Protein AF-0000000087749457 (afdb_homodimer)

InterPro domains:
  IPR001096 Peptidase C13, legumain [PF01650] (19-284)
  IPR001096 Peptidase C13, legumain [PIRSF019663] (16-430)
  IPR001096 Peptidase C13, legumain [PR00776] (20-44)
  IPR001096 Peptidase C13, legumain [PR00776] (45-74)
  IPR001096 Peptidase C13, legumain [PR00776] (121-140)
  IPR001096 Peptidase C13, legumain [PR00776] (169-185)
  IPR001096 Peptidase C13, legumain [PTHR12000] (17-427)
  IPR046427 Legumain prodomain superfamily [G3DSA:1.10.132.130] (312-429)
  IPR048501 Legumain, prodomain [PF20985] (339-425)
  IPR048501 Legumain, prodomain [cd21115] (314-425)

Radius of gyration: 34.26 Å; Cα contacts (8 Å, |Δi|>4): 1815; chains: 2; bounding box: 76×135×103 Å

Sequence (874 aa):
MVRTFVLPLLLAAVAAAEHWAVIVVGSTGYWNYRHQADACHAYQVVRSHGIPESNIVLMMYDDVANSSSNPFPGQLFNKPTMHSSDAVDVYQNCHVDYRGDDVTPKKFLQVLLGDTAAGGKVLKSKSTDRVFVNFVDHGATGMVVFPSHNLYAKDLVETLKTMHERQLYKELVFYMEACESGSMFKDLLPENINAFVTTAANEKESSWGTYCPPVSDHIGTKLLGTCLGDLYSVNWMEDSDKSDLSKETLQEQYNRVKKLTDKSHVLEFGSPSMHDDPVGDFQSNTDHDGPTFSSADKSNNEPSKVDSSVNSRDIELITKFYQYLRSDSKDRTPLAHALMETIQQREMSDHVFRDIVRLTKSSSPTLTASDDPLNDSCLRHVNEIVEQHCGRYSDFGLQYVSHIVSLCNQGYDASIISAHAITACHRHSTKARVFAPMVRTFVLPLLLAAVAAAEHWAVIVVGSTGYWNYRHQADACHAYQVVRSHGIPESNIVLMMYDDVANSSSNPFPGQLFNKPTMHSSDAVDVYQNCHVDYRGDDVTPKKFLQVLLGDTAAGGKVLKSKSTDRVFVNFVDHGATGMVVFPSHNLYAKDLVETLKTMHERQLYKELVFYMEACESGSMFKDLLPENINAFVTTAANEKESSWGTYCPPVSDHIGTKLLGTCLGDLYSVNWMEDSDKSDLSKETLQEQYNRVKKLTDKSHVLEFGSPSMHDDPVGDFQSNTDHDGPTFSSADKSNNEPSKVDSSVNSRDIELITKFYQYLRSDSKDRTPLAHALMETIQQREMSDHVFRDIVRLTKSSSPTLTASDDPLNDSCLRHVNEIVEQHCGRYSDFGLQYVSHIVSLCNQGYDASIISAHAITACHRHSTKARVFAP

Secondary structure (DSSP, 8-state):
------------------EEEEEEE---SGGGHHHHHHHHHHHHHHHHTT--GGGEEEEE---STT-TT-SSTT--BSS-BSSGGG--BTTTT---SEEGGG--HHHHHHHHTT-GGGSS------TT-EEEEEEES-EETTEEE-SS-EEEHHHHHHHHHHHHHTT--SEEEEEEESTTGGGGTTTTS-SSSSEEEEESS-TTS--EEES-TTTS-EETTEE-SS--EEHHHHHHHHHHHHS-TTT-BHHHHHHHHHHH-TTS--EEEE-GGGTTSBTHHHHSS----S----------------S-EEEGGGHHHHHHHHHHHTS-GGGHHHHHHHHHHHHHHHHHHHHHHHHHHHHHTTS---SPPPS-SS-HHHHHHHHHHHHHHH-SPPTTGGGGHHHHHHHHHHT--HHHHHHHHHHHHHHHHHHHHTT--/------------------EEEEEEE---SGGGHHHHHHHHHHHHHHHHTT--GGGEEEEE---STT-TT-SSTT--BSS-BSSGGG--BTTTT---SEEGGG--HHHHHHHHTT-GGGSS------TT-EEEEEEES-EETTEEE-SS-EEEHHHHHHHHHHHHHTT--SEEEEEEESTTGGGGTTTTS-SSSSEEEEESS-TTS--EEES-TTTS-EETTEE-SS--EEHHHHHHHHHHHHS-TTT-BHHHHHHHHHHH-TTS--EEEE-GGGTTSBTHHHHSS----S----------------S-EEEGGGHHHHHHHHHHHTS-GGGHHHHHHHHHHHHHHHHHHHHHHHHHHHHHTTS--SSPPPS-TT-HHHHHHHHHHHHHHH-SPPTTGGGGHHHHHHHHHHT--HHHHHHHHHHHHHHHHHHHHTT--

Structure (mmCIF, N/CA/C/O backbone):
data_AF-0000000087749457-model_v1
#
loop_
_entity.id
_entity.type
_entity.pdbx_description
1 polymer legumain
#
loop_
_atom_site.group_PDB
_atom_site.id
_atom_site.type_symbol
_atom_site.label_atom_id
_atom_site.label_alt_id
_atom_site.label_comp_id
_atom_site.label_asym_id
_atom_site.label_entity_id
_atom_site.label_seq_id
_atom_site.pdbx_PDB_ins_code
_atom_site.Cartn_x
_atom_site.Cartn_y
_atom_site.Cartn_z
_atom_site.occupancy
_atom_site.B_iso_or_equiv
_atom_site.auth_seq_id
_atom_site.auth_comp_id
_atom_site.auth_asym_id
_atom_site.auth_atom_id
_atom_site.pdbx_PDB_model_num
ATOM 1 N N . MET A 1 1 ? 42.625 -81.5 -21.531 1 34 1 MET A N 1
ATOM 2 C CA . ME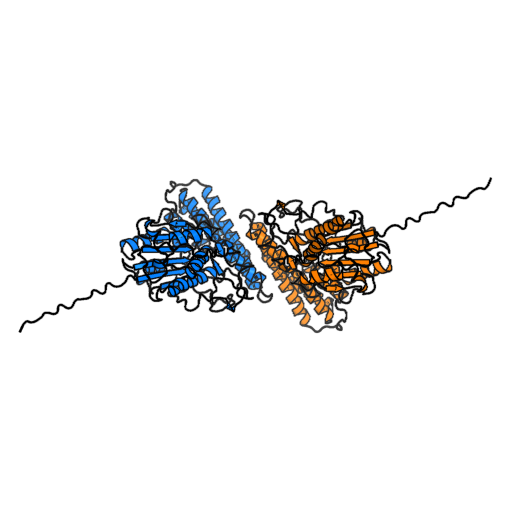T A 1 1 ? 42.562 -80.062 -21.656 1 34 1 MET A CA 1
ATOM 3 C C . MET A 1 1 ? 41.125 -79.562 -21.453 1 34 1 MET A C 1
ATOM 5 O O . MET A 1 1 ? 40.25 -79.812 -22.281 1 34 1 MET A O 1
ATOM 9 N N . VAL A 1 2 ? 40.688 -79.5 -20.141 1 47.38 2 VAL A N 1
ATOM 10 C CA . VAL A 1 2 ? 39.344 -79.125 -19.672 1 47.38 2 VAL A CA 1
ATOM 11 C C . VAL A 1 2 ? 39.094 -77.688 -19.953 1 47.38 2 VAL A C 1
ATOM 13 O O . VAL A 1 2 ? 39.812 -76.812 -19.469 1 47.38 2 VAL A O 1
ATOM 16 N N . ARG A 1 3 ? 38.469 -77.375 -21.141 1 48.28 3 ARG A N 1
ATOM 17 C CA . ARG A 1 3 ? 38.031 -76 -21.516 1 48.28 3 ARG A CA 1
ATOM 18 C C . ARG A 1 3 ? 37.094 -75.438 -20.484 1 48.28 3 ARG A C 1
ATOM 20 O O . ARG A 1 3 ? 35.969 -75.938 -20.281 1 48.28 3 ARG A O 1
ATOM 27 N N . THR A 1 4 ? 37.562 -74.75 -19.469 1 48.66 4 THR A N 1
ATOM 28 C CA . THR A 1 4 ? 36.75 -74.062 -18.516 1 48.66 4 THR A CA 1
ATOM 29 C C . THR A 1 4 ? 36.031 -72.875 -19.188 1 48.66 4 THR A C 1
ATOM 31 O O . THR A 1 4 ? 36.625 -72 -19.766 1 48.66 4 THR A O 1
ATOM 34 N N . PHE A 1 5 ? 34.781 -73.125 -19.672 1 48.19 5 PHE A N 1
ATOM 35 C CA . PHE A 1 5 ? 33.906 -72.062 -20.188 1 48.19 5 PHE A CA 1
ATOM 36 C C . PHE A 1 5 ? 33.625 -71.062 -19.094 1 48.19 5 PHE A C 1
ATOM 38 O O . PHE A 1 5 ? 33.094 -71.375 -18.047 1 48.19 5 PHE A O 1
ATOM 45 N N . VAL A 1 6 ? 34.375 -70 -19 1 48.53 6 VAL A N 1
ATOM 46 C CA . VAL A 1 6 ? 34.062 -68.875 -18.125 1 48.53 6 VAL A CA 1
ATOM 47 C C . VAL A 1 6 ? 32.812 -68.125 -18.641 1 48.53 6 VAL A C 1
ATOM 49 O O . VAL A 1 6 ? 32.781 -67.625 -19.781 1 48.53 6 VAL A O 1
ATOM 52 N N . LEU A 1 7 ? 31.641 -68.562 -18.188 1 48.03 7 LEU A N 1
ATOM 53 C CA . LEU A 1 7 ? 30.438 -67.812 -18.5 1 48.03 7 LEU A CA 1
ATOM 54 C C . LEU A 1 7 ? 30.594 -66.312 -18.062 1 48.03 7 LEU A C 1
ATOM 56 O O . LEU A 1 7 ? 30.906 -66.062 -16.906 1 48.03 7 LEU A O 1
ATOM 60 N N . PRO A 1 8 ? 30.75 -65.375 -18.969 1 47.72 8 PRO A N 1
ATOM 61 C CA . PRO A 1 8 ? 30.75 -64 -18.516 1 47.72 8 PRO A CA 1
ATOM 62 C C . PRO A 1 8 ? 29.5 -63.625 -17.719 1 47.72 8 PRO A C 1
ATOM 64 O O . PRO A 1 8 ? 28.391 -63.969 -18.125 1 47.72 8 PRO A O 1
ATOM 67 N N . LEU A 1 9 ? 29.562 -63.531 -16.438 1 44.25 9 LEU A N 1
ATOM 68 C CA . LEU A 1 9 ? 28.484 -62.969 -15.633 1 44.25 9 LEU A CA 1
ATOM 69 C C . LEU A 1 9 ? 28.062 -61.594 -16.188 1 44.25 9 LEU A C 1
ATOM 71 O O . LEU A 1 9 ? 28.859 -60.656 -16.188 1 44.25 9 LEU A O 1
ATOM 75 N N . LEU A 1 10 ? 27.266 -61.562 -17.203 1 41.28 10 LEU A N 1
ATOM 76 C CA . LEU A 1 10 ? 26.641 -60.281 -17.562 1 41.28 10 LEU A CA 1
ATOM 77 C C . LEU A 1 10 ? 26.062 -59.625 -16.312 1 41.28 10 LEU A C 1
ATOM 79 O O . LEU A 1 10 ? 25.109 -60.125 -15.711 1 41.28 10 LEU A O 1
ATOM 83 N N . LEU A 1 11 ? 26.844 -59 -15.516 1 40.66 11 LEU A N 1
ATOM 84 C CA . LEU A 1 11 ? 26.266 -58.094 -14.5 1 40.66 11 LEU A CA 1
ATOM 85 C C . LEU A 1 11 ? 25.203 -57.219 -15.102 1 40.66 11 LEU A C 1
ATOM 87 O O . LEU A 1 11 ? 25.5 -56.375 -15.961 1 40.66 11 LEU A O 1
ATOM 91 N N . ALA A 1 12 ? 24.031 -57.656 -15.336 1 42.75 12 ALA A N 1
ATOM 92 C CA . ALA A 1 12 ? 22.938 -56.719 -15.602 1 42.75 12 ALA A CA 1
ATOM 93 C C . ALA A 1 12 ? 23.047 -55.469 -14.727 1 42.75 12 ALA A C 1
ATOM 95 O O . ALA A 1 12 ? 22.984 -55.562 -13.492 1 42.75 12 ALA A O 1
ATOM 96 N N . ALA A 1 13 ? 23.766 -54.531 -15.07 1 43.69 13 ALA A N 1
ATOM 97 C CA . ALA A 1 13 ? 23.703 -53.25 -14.391 1 43.69 13 ALA A CA 1
ATOM 98 C C . ALA A 1 13 ? 22.266 -52.875 -14.055 1 43.69 13 ALA A C 1
ATOM 100 O O . ALA A 1 13 ? 21.469 -52.594 -14.953 1 43.69 13 ALA A O 1
ATOM 101 N N . VAL A 1 14 ? 21.609 -53.469 -13.156 1 46.84 14 VAL A N 1
ATOM 102 C CA . VAL A 1 14 ? 20.359 -52.906 -12.648 1 46.84 14 VAL A CA 1
ATOM 103 C C . VAL A 1 14 ? 20.438 -51.375 -12.633 1 46.84 14 VAL A C 1
ATOM 105 O O . VAL A 1 14 ? 21.234 -50.812 -11.898 1 46.84 14 VAL A O 1
ATOM 108 N N . ALA A 1 15 ? 20.234 -50.75 -13.758 1 55.06 15 ALA A N 1
ATOM 109 C CA . ALA A 1 15 ? 20.219 -49.312 -13.852 1 55.06 15 ALA A CA 1
ATOM 110 C C . ALA A 1 15 ? 19.516 -48.688 -12.648 1 55.06 15 ALA A C 1
ATOM 112 O O . ALA A 1 15 ? 18.359 -49 -12.359 1 55.06 15 ALA A O 1
ATOM 113 N N . ALA A 1 16 ? 20.172 -48.094 -11.641 1 72.81 16 ALA A N 1
ATOM 114 C CA . ALA A 1 16 ? 19.719 -47.438 -10.422 1 72.81 16 ALA A CA 1
ATOM 115 C C . ALA A 1 16 ? 18.594 -46.438 -10.711 1 72.81 16 ALA A C 1
ATOM 117 O O . ALA A 1 16 ? 18.578 -45.781 -11.758 1 72.81 16 ALA A O 1
ATOM 118 N N . ALA A 1 17 ? 17.469 -46.531 -10.008 1 86.44 17 ALA A N 1
ATOM 119 C CA . ALA A 1 17 ? 16.312 -45.625 -10.07 1 86.44 17 ALA A CA 1
ATOM 120 C C . ALA A 1 17 ? 16.766 -44.188 -10.117 1 86.44 17 ALA A C 1
ATOM 122 O O . ALA A 1 17 ? 17.703 -43.781 -9.414 1 86.44 17 ALA A O 1
ATOM 123 N N . GLU A 1 18 ? 16.25 -43.438 -11.148 1 92.56 18 GLU A N 1
ATOM 124 C CA . GLU A 1 18 ? 16.578 -42.031 -11.281 1 92.56 18 GLU A CA 1
ATOM 125 C C . GLU A 1 18 ? 15.469 -41.156 -10.719 1 92.56 18 GLU A C 1
ATOM 127 O O . GLU A 1 18 ? 14.359 -41.625 -10.469 1 92.56 18 GLU A O 1
ATOM 132 N N . HIS A 1 19 ? 15.852 -39.969 -10.398 1 96.69 19 HIS A N 1
ATOM 133 C CA . HIS A 1 19 ? 14.938 -38.938 -9.922 1 96.69 19 HIS A CA 1
ATOM 134 C C . HIS A 1 19 ? 14.891 -37.75 -10.883 1 96.69 19 HIS A C 1
ATOM 136 O O . HIS A 1 19 ? 15.938 -37.25 -11.305 1 96.69 19 HIS A O 1
ATOM 142 N N . TRP A 1 20 ? 13.672 -37.406 -11.289 1 98.31 20 TRP A N 1
ATOM 143 C CA . TRP A 1 20 ? 13.469 -36.344 -12.273 1 98.31 20 TRP A CA 1
ATOM 144 C C . TRP A 1 20 ? 12.617 -35.219 -11.695 1 98.31 20 TRP A C 1
ATOM 146 O O . TRP A 1 20 ? 11.812 -35.438 -10.789 1 98.31 20 TRP A O 1
ATOM 156 N N . ALA A 1 21 ? 12.836 -34.031 -12.219 1 98.81 21 ALA A N 1
ATOM 157 C CA . ALA A 1 21 ? 12.016 -32.906 -11.836 1 98.81 21 ALA A CA 1
ATOM 158 C C . ALA A 1 21 ? 11.586 -32.094 -13.055 1 98.81 21 ALA A C 1
ATOM 160 O O . ALA A 1 21 ? 12.375 -31.906 -13.992 1 98.81 21 ALA A O 1
ATOM 161 N N . VAL A 1 22 ? 10.359 -31.672 -13.102 1 98.94 22 VAL A N 1
ATOM 162 C CA . VAL A 1 22 ? 9.844 -30.719 -14.07 1 98.94 22 VAL A CA 1
ATOM 163 C C . VAL A 1 22 ? 9.289 -29.484 -13.336 1 98.94 22 VAL A C 1
ATOM 165 O O . VAL A 1 22 ? 8.414 -29.609 -12.477 1 98.94 22 VAL A O 1
ATOM 168 N N . ILE A 1 23 ? 9.82 -28.328 -13.609 1 98.94 23 ILE A N 1
ATOM 169 C CA . ILE A 1 23 ? 9.391 -27.062 -13.031 1 98.94 23 ILE A CA 1
ATOM 170 C C . ILE A 1 23 ? 8.922 -26.125 -14.148 1 98.94 23 ILE A C 1
ATOM 172 O O . ILE A 1 23 ? 9.617 -25.953 -15.148 1 98.94 23 ILE A O 1
ATOM 176 N N . VAL A 1 24 ? 7.719 -25.531 -13.984 1 98.81 24 VAL A N 1
ATOM 177 C CA . VAL A 1 24 ? 7.191 -24.734 -15.094 1 98.81 24 VAL A CA 1
ATOM 178 C C . VAL A 1 24 ? 6.547 -23.453 -14.562 1 98.81 24 VAL A C 1
ATOM 180 O O . VAL A 1 24 ? 5.82 -23.484 -13.57 1 98.81 24 VAL A O 1
ATOM 183 N N . VAL A 1 25 ? 6.895 -22.297 -15.164 1 98.38 25 VAL A N 1
ATOM 184 C CA . VAL A 1 25 ? 6.344 -20.969 -14.898 1 98.38 25 VAL A CA 1
ATOM 185 C C . VAL A 1 25 ? 6.227 -20.188 -16.203 1 98.38 25 VAL A C 1
ATOM 187 O O . VAL A 1 25 ? 7.234 -19.906 -16.859 1 98.38 25 VAL A O 1
ATOM 190 N N . GLY A 1 26 ? 5.016 -19.75 -16.547 1 96.69 26 GLY A N 1
ATOM 191 C CA . GLY A 1 26 ? 4.828 -19.094 -17.828 1 96.69 26 GLY A CA 1
ATOM 192 C C . GLY A 1 26 ? 4.508 -17.609 -17.703 1 96.69 26 GLY A C 1
ATOM 193 O O . GLY A 1 26 ? 4.473 -16.891 -18.703 1 96.69 26 GLY A O 1
ATOM 194 N N . SER A 1 27 ? 4.293 -17.078 -16.531 1 96.81 27 SER A N 1
ATOM 195 C CA . SER A 1 27 ? 3.844 -15.703 -16.344 1 96.81 27 SER A CA 1
ATOM 196 C C . SER A 1 27 ? 4.926 -14.711 -16.766 1 96.81 27 SER A C 1
ATOM 198 O O . SER A 1 27 ? 6.117 -15.008 -16.656 1 96.81 27 SER A O 1
ATOM 200 N N . THR A 1 28 ? 4.465 -13.602 -17.25 1 96.62 28 THR A N 1
ATOM 201 C CA . THR A 1 28 ? 5.344 -12.547 -17.75 1 96.62 28 THR A CA 1
ATOM 202 C C . THR A 1 28 ? 5.078 -11.234 -17.016 1 96.62 28 THR A C 1
ATOM 204 O O . THR A 1 28 ? 4.012 -11.055 -16.422 1 96.62 28 THR A O 1
ATOM 207 N N . GLY A 1 29 ? 6.07 -10.328 -17.078 1 97.06 29 GLY A N 1
ATOM 208 C CA . GLY A 1 29 ? 5.934 -9.031 -16.438 1 97.06 29 GLY A CA 1
ATOM 209 C C . GLY A 1 29 ? 6.566 -8.977 -15.062 1 97.06 29 GLY A C 1
ATOM 210 O O . GLY A 1 29 ? 6.5 -9.945 -14.305 1 97.06 29 GLY A O 1
ATOM 211 N N . TYR A 1 30 ? 7.113 -7.875 -14.734 1 98.25 30 TYR A N 1
ATOM 212 C CA . TYR A 1 30 ? 7.883 -7.734 -13.508 1 98.25 30 TYR A CA 1
ATOM 213 C C . TYR A 1 30 ? 7.016 -8.008 -12.281 1 98.25 30 TYR A C 1
ATOM 215 O O . TYR A 1 30 ? 7.5 -8.523 -11.273 1 98.25 30 TYR A O 1
ATOM 223 N N . TRP A 1 31 ? 5.715 -7.652 -12.375 1 98.19 31 TRP A N 1
ATOM 224 C CA . TRP A 1 31 ? 4.82 -7.883 -11.242 1 98.19 31 TRP A CA 1
ATOM 225 C C . TRP A 1 31 ? 4.676 -9.375 -10.961 1 98.19 31 TRP A C 1
ATOM 227 O O . TRP A 1 31 ? 4.141 -9.766 -9.922 1 98.19 31 TRP A O 1
ATOM 237 N N . ASN A 1 32 ? 5.137 -10.258 -11.844 1 98.62 32 ASN A N 1
ATOM 238 C CA . ASN A 1 32 ? 5.148 -11.703 -11.633 1 98.62 32 ASN A CA 1
ATOM 239 C C . ASN A 1 32 ? 6.523 -12.195 -11.188 1 98.62 32 ASN A C 1
ATOM 241 O O . ASN A 1 32 ? 6.875 -13.352 -11.414 1 98.62 32 ASN A O 1
ATOM 245 N N . TYR A 1 33 ? 7.328 -11.32 -10.586 1 98.75 33 TYR A N 1
ATOM 246 C CA . TYR A 1 33 ? 8.648 -11.633 -10.047 1 98.75 33 TYR A CA 1
ATOM 247 C C . TYR A 1 33 ? 8.602 -12.891 -9.188 1 98.75 33 TYR A C 1
ATOM 249 O O . TYR A 1 33 ? 9.438 -13.781 -9.344 1 98.75 33 TYR A O 1
ATOM 257 N N . ARG A 1 34 ? 7.609 -13.047 -8.328 1 98.62 34 ARG A N 1
ATOM 258 C CA . ARG A 1 34 ? 7.477 -14.117 -7.352 1 98.62 34 ARG A CA 1
ATOM 259 C C . ARG A 1 34 ? 7.418 -15.477 -8.039 1 98.62 34 ARG A C 1
ATOM 261 O O . ARG A 1 34 ? 7.961 -16.453 -7.523 1 98.62 34 ARG A O 1
ATOM 268 N N . HIS A 1 35 ? 6.797 -15.516 -9.195 1 98.88 35 HIS A N 1
ATOM 269 C CA . HIS A 1 35 ? 6.641 -16.797 -9.891 1 98.88 35 HIS A CA 1
ATOM 270 C C . HIS A 1 35 ? 7.988 -17.328 -10.367 1 98.88 35 HIS A C 1
ATOM 272 O O . HIS A 1 35 ? 8.312 -18.484 -10.148 1 98.88 35 HIS A O 1
ATOM 278 N N . GLN A 1 36 ? 8.695 -16.469 -11.023 1 98.88 36 GLN A N 1
ATOM 279 C CA . GLN A 1 36 ? 9.969 -16.906 -11.594 1 98.88 36 GLN A CA 1
ATOM 280 C C . GLN A 1 36 ? 11.023 -17.094 -10.508 1 98.88 36 GLN A C 1
ATOM 282 O O . GLN A 1 36 ? 11.867 -17.984 -10.602 1 98.88 36 GLN A O 1
ATOM 287 N N . ALA A 1 37 ? 10.922 -16.297 -9.406 1 98.94 37 ALA A N 1
ATOM 288 C CA . ALA A 1 37 ? 11.773 -16.531 -8.242 1 98.94 37 ALA A CA 1
ATOM 289 C C . ALA A 1 37 ? 11.445 -17.875 -7.59 1 98.94 37 ALA A C 1
ATOM 291 O O . ALA A 1 37 ? 12.344 -18.625 -7.199 1 98.94 37 ALA A O 1
ATOM 292 N N . ASP A 1 38 ? 10.203 -18.172 -7.457 1 98.88 38 ASP A N 1
ATOM 293 C CA . ASP A 1 38 ? 9.773 -19.469 -6.918 1 98.88 38 ASP A CA 1
ATOM 294 C C . ASP A 1 38 ? 10.344 -20.625 -7.738 1 98.88 38 ASP A C 1
ATOM 296 O O . ASP A 1 38 ? 10.852 -21.594 -7.18 1 98.88 38 ASP A O 1
ATOM 300 N N . ALA A 1 39 ? 10.227 -20.5 -9.047 1 98.88 39 ALA A N 1
ATOM 301 C CA . ALA A 1 39 ? 10.68 -21.562 -9.922 1 98.88 39 ALA A CA 1
ATOM 302 C C . ALA A 1 39 ? 12.18 -21.812 -9.758 1 98.88 39 ALA A C 1
ATOM 304 O O . ALA A 1 39 ? 12.617 -22.969 -9.664 1 98.88 39 ALA A O 1
ATOM 305 N N . CYS A 1 40 ? 12.906 -20.75 -9.703 1 98.88 40 CYS A N 1
ATOM 306 C CA . CYS A 1 40 ? 14.344 -20.906 -9.555 1 98.88 40 CYS A CA 1
ATOM 307 C C . CYS A 1 40 ? 14.703 -21.406 -8.164 1 98.88 40 CYS A C 1
ATOM 309 O O . CYS A 1 40 ? 15.672 -22.156 -7.992 1 98.88 40 CYS A O 1
ATOM 311 N N . HIS A 1 41 ? 13.938 -20.969 -7.191 1 98.88 41 HIS A N 1
ATOM 312 C CA . HIS A 1 41 ? 14.141 -21.531 -5.855 1 98.88 41 HIS A CA 1
ATOM 313 C C . HIS A 1 41 ? 13.867 -23.031 -5.836 1 98.88 41 HIS A C 1
ATOM 315 O O . HIS A 1 41 ? 14.633 -23.797 -5.258 1 98.88 41 HIS A O 1
ATOM 321 N N . ALA A 1 42 ? 12.828 -23.469 -6.43 1 98.88 42 ALA A N 1
ATOM 322 C CA . ALA A 1 42 ? 12.539 -24.906 -6.535 1 98.88 42 ALA A CA 1
ATOM 323 C C . ALA A 1 42 ? 13.664 -25.641 -7.246 1 98.88 42 ALA A C 1
ATOM 325 O O . ALA A 1 42 ? 14.062 -26.734 -6.828 1 98.88 42 ALA A O 1
ATOM 326 N N . TYR A 1 43 ? 14.133 -25.047 -8.297 1 98.75 43 TYR A N 1
ATOM 327 C CA . TYR A 1 43 ? 15.273 -25.578 -9.031 1 98.75 43 TYR A CA 1
ATOM 328 C C . TYR A 1 43 ? 16.469 -25.766 -8.117 1 98.75 43 TYR A C 1
ATOM 330 O O . TYR A 1 43 ? 17.109 -26.812 -8.125 1 98.75 43 TYR A O 1
ATOM 338 N N . GLN A 1 44 ? 16.75 -24.766 -7.297 1 98.25 44 GLN A N 1
ATOM 339 C CA . GLN A 1 44 ? 17.875 -24.828 -6.359 1 98.25 44 GLN A CA 1
ATOM 340 C C . GLN A 1 44 ? 17.656 -25.922 -5.32 1 98.25 44 GLN A C 1
ATOM 342 O O . GLN A 1 44 ? 18.609 -26.594 -4.918 1 98.25 44 GLN A O 1
ATOM 347 N N . VAL A 1 45 ? 16.422 -26.047 -4.852 1 97.75 45 VAL A N 1
ATOM 348 C CA . VAL A 1 45 ? 16.125 -27.062 -3.85 1 97.75 45 VAL A CA 1
ATOM 349 C C . VAL A 1 45 ? 16.484 -28.453 -4.391 1 97.75 45 VAL A C 1
ATOM 351 O O . VAL A 1 45 ? 17.234 -29.188 -3.754 1 97.75 45 VAL A O 1
ATOM 354 N N . VAL A 1 46 ? 16 -28.844 -5.609 1 97.5 46 VAL A N 1
ATOM 355 C CA . VAL A 1 46 ? 16.219 -30.188 -6.113 1 97.5 46 VAL A CA 1
ATOM 356 C C . VAL A 1 46 ? 17.688 -30.359 -6.5 1 97.5 46 VAL A C 1
ATOM 358 O O . VAL A 1 46 ? 18.266 -31.438 -6.328 1 97.5 46 VAL A O 1
ATOM 361 N N . ARG A 1 47 ? 18.359 -29.297 -6.953 1 96.88 47 ARG A N 1
ATOM 362 C CA . ARG A 1 47 ? 19.781 -29.359 -7.289 1 96.88 47 ARG A CA 1
ATOM 363 C C . ARG A 1 47 ? 20.625 -29.562 -6.039 1 96.88 47 ARG A C 1
ATOM 365 O O . ARG A 1 47 ? 21.531 -30.406 -6.027 1 96.88 47 ARG A O 1
ATOM 372 N N . SER A 1 48 ? 20.312 -28.812 -5.051 1 95.25 48 SER A N 1
ATOM 373 C CA . SER A 1 48 ? 21.109 -28.875 -3.834 1 95.25 48 SER A CA 1
ATOM 374 C C . SER A 1 48 ? 20.953 -30.219 -3.139 1 95.25 48 SER A C 1
ATOM 376 O O . SER A 1 48 ? 21.828 -30.641 -2.379 1 95.25 48 SER A O 1
ATOM 378 N N . HIS A 1 49 ? 19.922 -30.922 -3.443 1 94.56 49 HIS A N 1
ATOM 379 C CA . HIS A 1 49 ? 19.703 -32.219 -2.854 1 94.56 49 HIS A CA 1
ATOM 380 C C . HIS A 1 49 ? 20.109 -33.344 -3.818 1 94.56 49 HIS A C 1
ATOM 382 O O . HIS A 1 49 ? 19.812 -34.5 -3.586 1 94.56 49 HIS A O 1
ATOM 388 N N . GLY A 1 50 ? 20.672 -32.969 -4.965 1 94.38 50 GLY A N 1
ATOM 389 C CA . GLY A 1 50 ? 21.469 -33.969 -5.684 1 94.38 50 GLY A CA 1
ATOM 390 C C . GLY A 1 50 ? 20.906 -34.312 -7.039 1 94.38 50 GLY A C 1
ATOM 391 O O . GLY A 1 50 ? 21.531 -35.031 -7.816 1 94.38 50 GLY A O 1
ATOM 392 N N . ILE A 1 51 ? 19.688 -33.906 -7.344 1 96.94 51 ILE A N 1
ATOM 393 C CA . ILE A 1 51 ? 19.188 -34.219 -8.68 1 96.94 51 ILE A CA 1
ATOM 394 C C . ILE A 1 51 ? 20.047 -33.5 -9.727 1 96.94 51 ILE A C 1
ATOM 396 O O . ILE A 1 51 ? 20.203 -32.281 -9.688 1 96.94 51 ILE A O 1
ATOM 400 N N . PRO A 1 52 ? 20.625 -34.281 -10.594 1 97.12 52 PRO A N 1
ATOM 401 C CA . PRO A 1 52 ? 21.5 -33.625 -11.57 1 97.12 52 PRO A CA 1
ATOM 402 C C . PRO A 1 52 ? 20.75 -32.719 -12.555 1 97.12 52 PRO A C 1
ATOM 404 O O . PRO A 1 52 ? 19.578 -32.969 -12.836 1 97.12 52 PRO A O 1
ATOM 407 N N . GLU A 1 53 ? 21.406 -31.734 -13.062 1 97.62 53 GLU A N 1
ATOM 408 C CA . GLU A 1 53 ? 20.828 -30.797 -14.023 1 97.62 53 GLU A CA 1
ATOM 409 C C . GLU A 1 53 ? 20.203 -31.531 -15.203 1 97.62 53 GLU A C 1
ATOM 411 O O . GLU A 1 53 ? 19.156 -31.125 -15.719 1 97.62 53 GLU A O 1
ATOM 416 N N . SER A 1 54 ? 20.797 -32.656 -15.617 1 97.56 54 SER A N 1
ATOM 417 C CA . SER A 1 54 ? 20.344 -33.406 -16.766 1 97.56 54 SER A CA 1
ATOM 418 C C . SER A 1 54 ? 18.953 -34 -16.531 1 97.56 54 SER A C 1
ATOM 420 O O . SER A 1 54 ? 18.219 -34.281 -17.469 1 97.56 54 SER A O 1
ATOM 422 N N . ASN A 1 55 ? 18.578 -34.125 -15.258 1 98.31 55 ASN A N 1
ATOM 423 C CA . ASN A 1 55 ? 17.312 -34.75 -14.914 1 98.31 55 ASN A CA 1
ATOM 424 C C . ASN A 1 55 ? 16.266 -33.688 -14.516 1 98.31 55 ASN A C 1
ATOM 426 O O . ASN A 1 55 ? 15.211 -34.031 -13.977 1 98.31 55 ASN A O 1
ATOM 430 N N . ILE A 1 56 ? 16.547 -32.406 -14.758 1 98.69 56 ILE A N 1
ATOM 431 C CA . ILE A 1 56 ? 15.609 -31.344 -14.453 1 98.69 56 ILE A CA 1
ATOM 432 C C . ILE A 1 56 ? 15.188 -30.641 -15.742 1 98.69 56 ILE A C 1
ATOM 434 O O . ILE A 1 56 ? 16.031 -30.25 -16.547 1 98.69 56 ILE A O 1
ATOM 438 N N . VAL A 1 57 ? 13.945 -30.562 -15.969 1 98.88 57 VAL A N 1
ATOM 439 C CA . VAL A 1 57 ? 13.414 -29.734 -17.047 1 98.88 57 VAL A CA 1
ATOM 440 C C . VAL A 1 57 ? 12.773 -28.469 -16.453 1 98.88 57 VAL A C 1
ATOM 442 O O . VAL A 1 57 ? 11.789 -28.562 -15.711 1 98.88 57 VAL A O 1
ATOM 445 N N . LEU A 1 58 ? 13.328 -27.328 -16.734 1 98.88 58 LEU A N 1
ATOM 446 C CA . LEU A 1 58 ? 12.781 -26.047 -16.281 1 98.88 58 LEU A CA 1
ATOM 447 C C . LEU A 1 58 ? 12.211 -25.25 -17.453 1 98.88 58 LEU A C 1
ATOM 449 O O . LEU A 1 58 ? 12.938 -24.922 -18.391 1 98.88 58 LEU A O 1
ATOM 453 N N . MET A 1 59 ? 10.922 -25.016 -17.422 1 98.88 59 MET A N 1
ATOM 454 C CA . MET A 1 59 ? 10.227 -24.141 -18.359 1 98.88 59 MET A CA 1
ATOM 455 C C . MET A 1 59 ? 9.867 -22.812 -17.688 1 98.88 59 MET A C 1
ATOM 457 O O . MET A 1 59 ? 9.055 -22.781 -16.766 1 98.88 59 MET A O 1
ATOM 461 N N . MET A 1 60 ? 10.43 -21.703 -18.125 1 98.75 60 MET A N 1
ATOM 462 C CA . MET A 1 60 ? 10.242 -20.391 -17.516 1 98.75 60 MET A CA 1
ATOM 463 C C . MET A 1 60 ? 10.281 -19.281 -18.562 1 98.75 60 MET A C 1
ATOM 465 O O . MET A 1 60 ? 11.164 -19.266 -19.422 1 98.75 60 MET A O 1
ATOM 469 N N . TYR A 1 61 ? 9.297 -18.406 -18.516 1 98.44 61 TYR A N 1
ATOM 470 C CA . TYR A 1 61 ? 9.297 -17.312 -19.469 1 98.44 61 TYR A CA 1
ATOM 471 C C . TYR A 1 61 ? 10.594 -16.516 -19.375 1 98.44 61 TYR A C 1
ATOM 473 O O . TYR A 1 61 ? 11.102 -16.031 -20.391 1 98.44 61 TYR A O 1
ATOM 481 N N . ASP A 1 62 ? 11.094 -16.188 -18.172 1 98.62 62 ASP A N 1
ATOM 482 C CA . ASP A 1 62 ? 12.445 -15.719 -17.875 1 98.62 62 ASP A CA 1
ATOM 483 C C . ASP A 1 62 ? 12.633 -14.266 -18.297 1 98.62 62 ASP A C 1
ATOM 485 O O . ASP A 1 62 ? 13.625 -13.922 -18.953 1 98.62 62 ASP A O 1
ATOM 489 N N . ASP A 1 63 ? 11.711 -13.406 -17.922 1 98.56 63 ASP A N 1
ATOM 490 C CA . ASP A 1 63 ? 11.812 -12.008 -18.312 1 98.56 63 ASP A CA 1
ATOM 491 C C . ASP A 1 63 ? 12.078 -11.117 -17.109 1 98.56 63 ASP A C 1
ATOM 493 O O . ASP A 1 63 ? 12.516 -9.969 -17.25 1 98.56 63 ASP A O 1
ATOM 497 N N . VAL A 1 64 ? 11.953 -11.586 -15.891 1 98.31 64 VAL A N 1
ATOM 498 C CA . VAL A 1 64 ? 11.906 -10.688 -14.742 1 98.31 64 VAL A CA 1
ATOM 499 C C . VAL A 1 64 ? 13.32 -10.43 -14.234 1 98.31 64 VAL A C 1
ATOM 501 O O . VAL A 1 64 ? 13.617 -9.344 -13.719 1 98.31 64 VAL A O 1
ATOM 504 N N . ALA A 1 65 ? 14.242 -11.406 -14.367 1 98.56 65 ALA A N 1
ATOM 505 C CA . ALA A 1 65 ? 15.617 -11.242 -13.883 1 98.56 65 ALA A CA 1
ATOM 506 C C . ALA A 1 65 ? 16.312 -10.086 -14.594 1 98.56 65 ALA A C 1
ATOM 508 O O . ALA A 1 65 ? 17.094 -9.359 -13.977 1 98.56 65 ALA A O 1
ATOM 509 N N . ASN A 1 66 ? 15.977 -9.883 -15.836 1 97.88 66 ASN A N 1
ATOM 510 C CA . ASN A 1 66 ? 16.641 -8.844 -16.609 1 97.88 66 ASN A CA 1
ATOM 511 C C . ASN A 1 66 ? 15.688 -7.707 -16.969 1 97.88 66 ASN A C 1
ATOM 513 O O . ASN A 1 66 ? 15.945 -6.945 -17.906 1 97.88 66 ASN A O 1
ATOM 517 N N . SER A 1 67 ? 14.633 -7.641 -16.297 1 97.88 67 SER A N 1
ATOM 518 C CA . SER A 1 67 ? 13.711 -6.523 -16.469 1 97.88 67 SER A CA 1
ATOM 519 C C . SER A 1 67 ? 14.359 -5.207 -16.062 1 97.88 67 SER A C 1
ATOM 521 O O . SER A 1 67 ? 15.133 -5.16 -15.102 1 97.88 67 SER A O 1
ATOM 523 N N . SER A 1 68 ? 13.961 -4.141 -16.719 1 96.31 68 SER A N 1
ATOM 524 C CA . SER A 1 68 ? 14.453 -2.816 -16.344 1 96.31 68 SER A CA 1
ATOM 525 C C . SER A 1 68 ? 13.945 -2.396 -14.977 1 96.31 68 SER A C 1
ATOM 527 O O . SER A 1 68 ? 14.523 -1.521 -14.328 1 96.31 68 SER A O 1
ATOM 529 N N . SER A 1 69 ? 12.898 -3.037 -14.477 1 96.44 69 SER A N 1
ATOM 530 C CA . SER A 1 69 ? 12.328 -2.725 -13.172 1 96.44 69 SER A CA 1
ATOM 531 C C . SER A 1 69 ? 13.086 -3.428 -12.047 1 96.44 69 SER A C 1
ATOM 533 O O . SER A 1 69 ? 12.906 -3.1 -10.875 1 96.44 69 SER A O 1
ATOM 535 N N . ASN A 1 70 ? 13.883 -4.391 -12.422 1 98 70 ASN A N 1
ATOM 536 C CA . ASN A 1 70 ? 14.633 -5.145 -11.422 1 98 70 ASN A CA 1
ATOM 537 C C . ASN A 1 70 ? 15.867 -4.387 -10.953 1 98 70 ASN A C 1
ATOM 539 O O . ASN A 1 70 ? 16.828 -4.223 -11.719 1 98 70 ASN A O 1
ATOM 543 N N . PRO A 1 71 ? 15.898 -3.977 -9.734 1 97.31 71 PRO A N 1
ATOM 544 C CA . PRO A 1 71 ? 17.062 -3.219 -9.266 1 97.31 71 PRO A CA 1
ATOM 545 C C . PRO A 1 71 ? 18.312 -4.09 -9.102 1 97.31 71 PRO A C 1
ATOM 547 O O . PRO A 1 71 ? 19.391 -3.576 -8.844 1 97.31 71 PRO A O 1
ATOM 550 N N . PHE A 1 72 ? 18.172 -5.402 -9.234 1 98 72 PHE A N 1
ATOM 551 C CA . PHE A 1 72 ? 19.266 -6.359 -9.227 1 98 72 PHE A CA 1
ATOM 552 C C . PHE A 1 72 ? 19.328 -7.133 -10.539 1 98 72 PHE A C 1
ATOM 554 O O . PHE A 1 72 ? 19 -8.32 -10.586 1 98 72 PHE A O 1
ATOM 561 N N . PRO A 1 73 ? 19.828 -6.445 -11.547 1 97.81 73 PRO A N 1
ATOM 562 C CA . PRO A 1 73 ? 19.812 -7.094 -12.859 1 97.81 73 PRO A CA 1
ATOM 563 C C . PRO A 1 73 ? 20.547 -8.438 -12.867 1 97.81 73 PRO A C 1
ATOM 565 O O . PRO A 1 73 ? 21.672 -8.531 -12.391 1 97.81 73 PRO A O 1
ATOM 568 N N . GLY A 1 74 ? 19.875 -9.445 -13.352 1 98.38 74 GLY A N 1
ATOM 569 C CA . GLY A 1 74 ? 20.453 -10.766 -13.508 1 98.38 74 GLY A CA 1
ATOM 570 C C . GLY A 1 74 ? 20.375 -11.602 -12.242 1 98.38 74 GLY A C 1
ATOM 571 O O . GLY A 1 74 ? 21.047 -12.625 -12.125 1 98.38 74 GLY A O 1
ATOM 572 N N . GLN A 1 75 ? 19.609 -11.133 -11.281 1 98.69 75 GLN A N 1
ATOM 573 C CA . GLN A 1 75 ? 19.438 -11.867 -10.023 1 98.69 75 GLN A CA 1
ATOM 574 C C . GLN A 1 75 ? 17.969 -11.953 -9.633 1 98.69 75 GLN A C 1
ATOM 576 O O . GLN A 1 75 ? 17.156 -11.125 -10.047 1 98.69 75 GLN A O 1
ATOM 581 N N . LEU A 1 76 ? 17.641 -12.953 -8.891 1 98.81 76 LEU A N 1
ATOM 582 C CA . LEU A 1 76 ? 16.328 -13.117 -8.266 1 98.81 76 LEU A CA 1
ATOM 583 C C . LEU A 1 76 ? 16.484 -13.516 -6.797 1 98.81 76 LEU A C 1
ATOM 585 O O . LEU A 1 76 ? 17.359 -14.312 -6.449 1 98.81 76 LEU A O 1
ATOM 589 N N . PHE A 1 77 ? 15.672 -12.906 -5.961 1 98.81 77 PHE A N 1
ATOM 590 C CA . PHE A 1 77 ? 15.641 -13.211 -4.535 1 98.81 77 PHE A CA 1
ATOM 591 C C . PHE A 1 77 ? 14.25 -13.648 -4.109 1 98.81 77 PHE A C 1
ATOM 593 O O . PHE A 1 77 ? 13.25 -13.07 -4.531 1 98.81 77 PHE A O 1
ATOM 600 N N . ASN A 1 78 ? 14.188 -14.703 -3.35 1 98.38 78 ASN A N 1
ATOM 601 C CA . ASN A 1 78 ? 12.906 -15.281 -2.973 1 98.38 78 ASN A CA 1
ATOM 602 C C . ASN A 1 78 ? 12.641 -15.141 -1.477 1 98.38 78 ASN A C 1
ATOM 604 O O . ASN A 1 78 ? 11.805 -15.852 -0.917 1 98.38 78 ASN A O 1
ATOM 608 N N . LYS A 1 79 ? 13.406 -14.297 -0.785 1 97 79 LYS A N 1
ATOM 609 C CA . LYS A 1 79 ? 13.289 -13.984 0.636 1 97 79 LYS A CA 1
ATOM 610 C C . LYS A 1 79 ? 13.906 -12.625 0.948 1 97 79 LYS A C 1
ATOM 612 O O . LYS A 1 79 ? 15.039 -12.336 0.546 1 97 79 LYS A O 1
ATOM 617 N N . PRO A 1 80 ? 13.156 -11.766 1.652 1 96.75 80 PRO A N 1
ATOM 618 C CA . PRO A 1 80 ? 13.766 -10.484 2.025 1 96.75 80 PRO A CA 1
ATOM 619 C C . PRO A 1 80 ? 14.883 -10.641 3.055 1 96.75 80 PRO A C 1
ATOM 621 O O . PRO A 1 80 ? 14.867 -11.578 3.85 1 96.75 80 PRO A O 1
ATOM 624 N N . THR A 1 81 ? 15.844 -9.758 2.98 1 96.81 81 THR A N 1
ATOM 625 C CA . THR A 1 81 ? 16.938 -9.742 3.955 1 96.81 81 THR A CA 1
ATOM 626 C C . THR A 1 81 ? 17.219 -8.32 4.43 1 96.81 81 THR A C 1
ATOM 628 O O . THR A 1 81 ? 17.078 -7.363 3.662 1 96.81 81 THR A O 1
ATOM 631 N N . MET A 1 82 ? 17.547 -8.141 5.676 1 94.06 82 MET A N 1
ATOM 632 C CA . MET A 1 82 ? 17.922 -6.836 6.23 1 94.06 82 MET A CA 1
ATOM 633 C C . MET A 1 82 ? 19.266 -6.371 5.688 1 94.06 82 MET A C 1
ATOM 635 O O . MET A 1 82 ? 19.484 -5.172 5.5 1 94.06 82 MET A O 1
ATOM 639 N N . HIS A 1 83 ? 20.141 -7.363 5.449 1 94.44 83 HIS A N 1
ATOM 640 C CA . HIS A 1 83 ? 21.453 -7.082 4.887 1 94.44 83 HIS A CA 1
ATOM 641 C C . HIS A 1 83 ? 21.625 -7.75 3.525 1 94.44 83 HIS A C 1
ATOM 643 O O . HIS A 1 83 ? 21.234 -8.898 3.338 1 94.44 83 HIS A O 1
ATOM 649 N N . SER A 1 84 ? 22.219 -7.039 2.615 1 93.19 84 SER A N 1
ATOM 650 C CA . SER A 1 84 ? 22.422 -7.551 1.263 1 93.19 84 SER A CA 1
ATOM 651 C C . SER A 1 84 ? 23.312 -8.789 1.26 1 93.19 84 SER A C 1
ATOM 653 O O . SER A 1 84 ? 23.141 -9.68 0.423 1 93.19 84 SER A O 1
ATOM 655 N N . SER A 1 85 ? 24.172 -8.859 2.25 1 94.81 85 SER A N 1
ATOM 656 C CA . SER A 1 85 ? 25.125 -9.969 2.316 1 94.81 85 SER A CA 1
ATOM 657 C C . SER A 1 85 ? 24.422 -11.281 2.631 1 94.81 85 SER A C 1
ATOM 659 O O . SER A 1 85 ? 24.938 -12.359 2.326 1 94.81 85 SER A O 1
ATOM 661 N N . ASP A 1 86 ? 23.234 -11.219 3.152 1 95.12 86 ASP A N 1
ATOM 662 C CA . ASP A 1 86 ? 22.5 -12.414 3.561 1 95.12 86 ASP A CA 1
ATOM 663 C C . ASP A 1 86 ? 21.609 -12.914 2.436 1 95.12 86 ASP A C 1
ATOM 665 O O . ASP A 1 86 ? 21.031 -14 2.533 1 95.12 86 ASP A O 1
ATOM 669 N N . ALA A 1 87 ? 21.531 -12.156 1.363 1 96.88 87 ALA A N 1
ATOM 670 C CA . ALA A 1 87 ? 20.594 -12.477 0.287 1 96.88 87 ALA A CA 1
ATOM 671 C C . ALA A 1 87 ? 21.125 -13.625 -0.572 1 96.88 87 ALA A C 1
ATOM 673 O O . ALA A 1 87 ? 22.328 -13.703 -0.841 1 96.88 87 ALA A O 1
ATOM 674 N N . VAL A 1 88 ? 20.25 -14.547 -0.967 1 97.38 88 VAL A N 1
ATOM 675 C CA . VAL A 1 88 ? 20.594 -15.68 -1.819 1 97.38 88 VAL A CA 1
ATOM 676 C C . VAL A 1 88 ? 20 -15.484 -3.209 1 97.38 88 VAL A C 1
ATOM 678 O O . VAL A 1 88 ? 18.766 -15.375 -3.355 1 97.38 88 VAL A O 1
ATOM 681 N N . ASP A 1 89 ? 20.844 -15.445 -4.184 1 98.56 89 ASP A N 1
ATOM 682 C CA . ASP A 1 89 ? 20.406 -15.344 -5.57 1 98.56 89 ASP A CA 1
ATOM 683 C C . ASP A 1 89 ? 19.969 -16.703 -6.109 1 98.56 89 ASP A C 1
ATOM 685 O O . ASP A 1 89 ? 20.797 -17.516 -6.523 1 98.56 89 ASP A O 1
ATOM 689 N N . VAL A 1 90 ? 18.672 -16.859 -6.238 1 98.81 90 VAL A N 1
ATOM 690 C CA . VAL A 1 90 ? 18.141 -18.172 -6.648 1 98.81 90 VAL A CA 1
ATOM 691 C C . VAL A 1 90 ? 18.266 -18.312 -8.164 1 98.81 90 VAL A C 1
ATOM 693 O O . VAL A 1 90 ? 18.109 -19.406 -8.703 1 98.81 90 VAL A O 1
ATOM 696 N N . TYR A 1 91 ? 18.547 -17.25 -8.836 1 98.81 91 TYR A N 1
ATOM 697 C CA . TYR A 1 91 ? 18.688 -17.281 -10.289 1 98.81 91 TYR A CA 1
ATOM 698 C C . TYR A 1 91 ? 20.062 -17.797 -10.695 1 98.81 91 TYR A C 1
ATOM 700 O O . TYR A 1 91 ? 20.281 -18.203 -11.844 1 98.81 91 TYR A O 1
ATOM 708 N N . GLN A 1 92 ? 21.016 -17.797 -9.773 1 98.31 92 GLN A N 1
ATOM 709 C CA . GLN A 1 92 ? 22.359 -18.266 -10.07 1 98.31 92 GLN A CA 1
ATOM 710 C C . GLN A 1 92 ? 22.359 -19.734 -10.5 1 98.31 92 GLN A C 1
ATOM 712 O O . GLN A 1 92 ? 21.891 -20.594 -9.758 1 98.31 92 GLN A O 1
ATOM 717 N N . ASN A 1 93 ? 22.781 -20.031 -11.648 1 97.69 93 ASN A N 1
ATOM 718 C CA . ASN A 1 93 ? 22.891 -21.375 -12.211 1 97.69 93 ASN A CA 1
ATOM 719 C C . ASN A 1 93 ? 21.516 -22.031 -12.367 1 97.69 93 ASN A C 1
ATOM 721 O O . ASN A 1 93 ? 21.406 -23.266 -12.32 1 97.69 93 ASN A O 1
ATOM 725 N N . CYS A 1 94 ? 20.516 -21.203 -12.383 1 98.31 94 CYS A N 1
ATOM 726 C CA . CYS A 1 94 ? 19.188 -21.703 -12.719 1 98.31 94 CYS A CA 1
ATOM 727 C C . CYS A 1 94 ? 19.031 -21.891 -14.219 1 98.31 94 CYS A C 1
ATOM 729 O O . CYS A 1 94 ? 18.734 -20.938 -14.945 1 98.31 94 CYS A O 1
ATOM 731 N N . HIS A 1 95 ? 19.141 -23.109 -14.727 1 98.25 95 HIS A N 1
ATOM 732 C CA . HIS A 1 95 ? 19.219 -23.375 -16.156 1 98.25 95 HIS A CA 1
ATOM 733 C C . HIS A 1 95 ? 17.844 -23.594 -16.75 1 98.25 95 HIS A C 1
ATOM 735 O O . HIS A 1 95 ? 17.188 -24.609 -16.5 1 98.25 95 HIS A O 1
ATOM 741 N N . VAL A 1 96 ? 17.516 -22.672 -17.625 1 98.62 96 VAL A N 1
ATOM 742 C CA . VAL A 1 96 ? 16.188 -22.703 -18.234 1 98.62 96 VAL A CA 1
ATOM 743 C C . VAL A 1 96 ? 16.234 -23.469 -19.547 1 98.62 96 VAL A C 1
ATOM 745 O O . VAL A 1 96 ? 17.031 -23.156 -20.438 1 98.62 96 VAL A O 1
ATOM 748 N N . ASP A 1 97 ? 15.352 -24.453 -19.688 1 98.75 97 ASP A N 1
ATOM 749 C CA . ASP A 1 97 ? 15.344 -25.312 -20.891 1 98.75 97 ASP A CA 1
ATOM 750 C C . ASP A 1 97 ? 14.367 -24.766 -21.938 1 98.75 97 ASP A C 1
ATOM 752 O O . ASP A 1 97 ? 14.586 -24.938 -23.125 1 98.75 97 ASP A O 1
ATOM 756 N N . TYR A 1 98 ? 13.25 -24.312 -21.547 1 98.62 98 TYR A N 1
ATOM 757 C CA . TYR A 1 98 ? 12.25 -23.656 -22.391 1 98.62 98 TYR A CA 1
ATOM 758 C C . TYR A 1 98 ? 12.016 -22.219 -21.938 1 98.62 98 TYR A C 1
ATOM 760 O O . TYR A 1 98 ? 11.719 -21.969 -20.766 1 98.62 98 TYR A O 1
ATOM 768 N N . ARG A 1 99 ? 12.117 -21.25 -22.891 1 97.94 99 ARG A N 1
ATOM 769 C CA . ARG A 1 99 ? 12.047 -19.828 -22.547 1 97.94 99 ARG A CA 1
ATOM 770 C C . ARG A 1 99 ? 11.016 -19.109 -23.406 1 97.94 99 ARG A C 1
ATOM 772 O O . ARG A 1 99 ? 10.758 -19.5 -24.547 1 97.94 99 ARG A O 1
ATOM 779 N N . GLY A 1 100 ? 10.477 -18.047 -22.859 1 97.06 100 GLY A N 1
ATOM 780 C CA . GLY A 1 100 ? 9.602 -17.172 -23.609 1 97.06 100 GLY A CA 1
ATOM 781 C C . GLY A 1 100 ? 8.391 -17.875 -24.188 1 97.06 100 GLY A C 1
ATOM 782 O O . GLY A 1 100 ? 7.691 -18.594 -23.484 1 97.06 100 GLY A O 1
ATOM 783 N N . ASP A 1 101 ? 8.25 -17.781 -25.484 1 95 101 ASP A N 1
ATOM 784 C CA . ASP A 1 101 ? 7.062 -18.266 -26.156 1 95 101 ASP A CA 1
ATOM 785 C C . ASP A 1 101 ? 7.094 -19.797 -26.281 1 95 101 ASP A C 1
ATOM 787 O O . ASP A 1 101 ? 6.09 -20.422 -26.641 1 95 101 ASP A O 1
ATOM 791 N N . ASP A 1 102 ? 8.18 -20.391 -25.875 1 97.5 102 ASP A N 1
ATOM 792 C CA . ASP A 1 102 ? 8.289 -21.844 -25.906 1 97.5 102 ASP A CA 1
ATOM 793 C C . ASP A 1 102 ? 7.574 -22.469 -24.703 1 97.5 102 ASP A C 1
ATOM 795 O O . ASP A 1 102 ? 7.332 -23.672 -24.672 1 97.5 102 ASP A O 1
ATOM 799 N N . VAL A 1 103 ? 7.277 -21.656 -23.766 1 98.38 103 VAL A N 1
ATOM 800 C CA . VAL A 1 103 ? 6.551 -22.156 -22.594 1 98.38 103 VAL A CA 1
ATOM 801 C C . VAL A 1 103 ? 5.059 -22.234 -22.906 1 98.38 103 VAL A C 1
ATOM 803 O O . VAL A 1 103 ? 4.336 -21.25 -22.734 1 98.38 103 VAL A O 1
ATOM 806 N N . THR A 1 104 ? 4.594 -23.406 -23.312 1 98.12 104 THR A N 1
ATOM 807 C CA . THR A 1 104 ? 3.199 -23.625 -23.688 1 98.12 104 THR A CA 1
ATOM 808 C C . THR A 1 104 ? 2.625 -24.844 -22.984 1 98.12 104 THR A C 1
ATOM 810 O O . THR A 1 104 ? 3.369 -25.734 -22.578 1 98.12 104 THR A O 1
ATOM 813 N N . PRO A 1 105 ? 1.277 -24.875 -22.906 1 98.12 105 PRO A N 1
ATOM 814 C CA . PRO A 1 105 ? 0.665 -26.094 -22.344 1 98.12 105 PRO A CA 1
ATOM 815 C C . PRO A 1 105 ? 0.991 -27.344 -23.156 1 98.12 105 PRO A C 1
ATOM 817 O O . PRO A 1 105 ? 1.263 -28.406 -22.562 1 98.12 105 PRO A O 1
ATOM 820 N N . LYS A 1 106 ? 0.971 -27.172 -24.453 1 98.31 106 LYS A N 1
ATOM 821 C CA . LYS A 1 106 ? 1.261 -28.328 -25.312 1 98.31 106 LYS A CA 1
ATOM 822 C C . LYS A 1 106 ? 2.65 -28.891 -25.031 1 98.31 106 LYS A C 1
ATOM 824 O O . LYS A 1 106 ? 2.807 -30.094 -24.828 1 98.31 106 LYS A O 1
ATOM 829 N N . LYS A 1 107 ? 3.621 -28.031 -25.016 1 98.5 107 LYS A N 1
ATOM 830 C CA . LYS A 1 107 ? 4.988 -28.484 -24.781 1 98.5 107 LYS A CA 1
ATOM 831 C C . LYS A 1 107 ? 5.148 -29.031 -23.375 1 98.5 107 LYS A C 1
ATOM 833 O O . LYS A 1 107 ? 5.906 -29.984 -23.141 1 98.5 107 LYS A O 1
ATOM 838 N N . PHE A 1 108 ? 4.539 -28.438 -22.469 1 98.88 108 PHE A N 1
ATOM 839 C CA . PHE A 1 108 ? 4.59 -28.938 -21.094 1 98.88 108 PHE A CA 1
ATOM 840 C C . PHE A 1 108 ? 4.086 -30.375 -21.016 1 98.88 108 PHE A C 1
ATOM 842 O O . PHE A 1 108 ? 4.73 -31.234 -20.406 1 98.88 108 PHE A O 1
ATOM 849 N N . LEU A 1 109 ? 2.912 -30.609 -21.594 1 98.88 109 LEU A N 1
ATOM 850 C CA . LEU A 1 109 ? 2.35 -31.969 -21.594 1 98.88 109 LEU A CA 1
ATOM 851 C C . LEU A 1 109 ? 3.244 -32.938 -22.359 1 98.88 109 LEU A C 1
ATOM 853 O O . LEU A 1 109 ? 3.402 -34.094 -21.953 1 98.88 109 LEU A O 1
ATOM 857 N N . GLN A 1 110 ? 3.861 -32.469 -23.422 1 98.88 110 GLN A N 1
ATOM 858 C CA . GLN A 1 110 ? 4.816 -33.312 -24.172 1 98.88 110 GLN A CA 1
ATOM 859 C C . GLN A 1 110 ? 6.031 -33.625 -23.312 1 98.88 110 GLN A C 1
ATOM 861 O O . GLN A 1 110 ? 6.535 -34.75 -23.359 1 98.88 110 GLN A O 1
ATOM 866 N N . VAL A 1 111 ? 6.488 -32.656 -22.562 1 98.88 111 VAL A N 1
ATOM 867 C CA . VAL A 1 111 ? 7.617 -32.875 -21.656 1 98.88 111 VAL A CA 1
ATOM 868 C C . VAL A 1 111 ? 7.277 -33.969 -20.656 1 98.88 111 VAL A C 1
ATOM 870 O O . VAL A 1 111 ? 8.07 -34.875 -20.438 1 98.88 111 VAL A O 1
ATOM 873 N N . LEU A 1 112 ? 6.105 -33.938 -20.094 1 98.88 112 LEU A N 1
ATOM 874 C CA . LEU A 1 112 ? 5.68 -34.906 -19.125 1 98.88 112 LEU A CA 1
ATOM 875 C C . LEU A 1 112 ? 5.602 -36.312 -19.75 1 98.88 112 LEU A C 1
ATOM 877 O O . LEU A 1 112 ? 5.918 -37.312 -19.094 1 98.88 112 LEU A O 1
ATOM 881 N N . LEU A 1 113 ? 5.266 -36.375 -21.016 1 98.81 113 LEU A N 1
ATOM 882 C CA . LEU A 1 113 ? 5.059 -37.625 -21.703 1 98.81 113 LEU A CA 1
ATOM 883 C C . LEU A 1 113 ? 6.359 -38.125 -22.312 1 98.81 113 LEU A C 1
ATOM 885 O O . LEU A 1 113 ? 6.383 -39.188 -22.953 1 98.81 113 LEU A O 1
ATOM 889 N N . GLY A 1 114 ? 7.41 -37.406 -22.172 1 98.56 114 GLY A N 1
ATOM 890 C CA . GLY A 1 114 ? 8.664 -37.781 -22.797 1 98.56 114 GLY A CA 1
ATOM 891 C C . GLY A 1 114 ? 8.617 -37.719 -24.312 1 98.56 114 GLY A C 1
ATOM 892 O O . GLY A 1 114 ? 9.336 -38.438 -25 1 98.56 114 GLY A O 1
ATOM 893 N N . ASP A 1 115 ? 7.781 -36.875 -24.797 1 98.38 115 ASP A N 1
ATOM 894 C CA . ASP A 1 115 ? 7.582 -36.719 -26.234 1 98.38 115 ASP A CA 1
ATOM 895 C C . ASP A 1 115 ? 8.586 -35.75 -26.828 1 98.38 115 ASP A C 1
ATOM 897 O O . ASP A 1 115 ? 8.469 -34.531 -26.641 1 98.38 115 ASP A O 1
A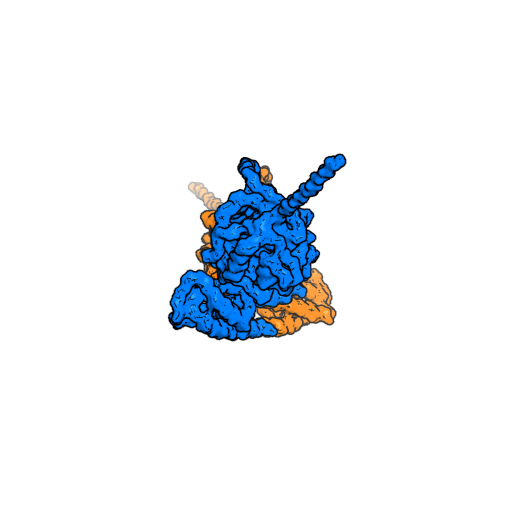TOM 901 N N . THR A 1 116 ? 9.43 -36.188 -27.625 1 97.56 116 THR A N 1
ATOM 902 C CA . THR A 1 116 ? 10.523 -35.375 -28.172 1 97.56 116 THR A CA 1
ATOM 903 C C . THR A 1 116 ? 10 -34.344 -29.156 1 97.56 116 THR A C 1
ATOM 905 O O . THR A 1 116 ? 10.711 -33.406 -29.516 1 97.56 116 THR A O 1
ATOM 908 N N . ALA A 1 117 ? 8.805 -34.438 -29.484 1 97.75 117 ALA A N 1
ATOM 909 C CA . ALA A 1 117 ? 8.203 -33.438 -30.391 1 97.75 117 ALA A CA 1
ATOM 910 C C . ALA A 1 117 ? 8.148 -32.062 -29.734 1 97.75 117 ALA A C 1
ATOM 912 O O . ALA A 1 117 ? 7.949 -31.062 -30.406 1 97.75 117 ALA A O 1
ATOM 913 N N . ALA A 1 118 ? 8.359 -32.031 -28.438 1 97.5 118 ALA A N 1
ATOM 914 C CA . ALA A 1 118 ? 8.406 -30.766 -27.734 1 97.5 118 ALA A CA 1
ATOM 915 C C . ALA A 1 118 ? 9.547 -29.891 -28.25 1 97.5 118 ALA A C 1
ATOM 917 O O . ALA A 1 118 ? 9.508 -28.672 -28.094 1 97.5 118 ALA A O 1
ATOM 918 N N . GLY A 1 119 ? 10.562 -30.547 -28.812 1 96.62 119 GLY A N 1
ATOM 919 C CA . GLY A 1 119 ? 11.648 -29.828 -29.438 1 96.62 119 GLY A CA 1
ATOM 920 C C . GLY A 1 119 ? 12.797 -29.531 -28.5 1 96.62 119 GLY A C 1
ATOM 921 O O . GLY A 1 119 ? 13.781 -28.906 -28.891 1 96.62 119 GLY A O 1
ATOM 922 N N . GLY A 1 120 ? 12.734 -29.922 -27.25 1 96.69 120 GLY A N 1
ATOM 923 C CA . GLY A 1 120 ? 13.773 -29.734 -26.25 1 96.69 120 GLY A CA 1
ATOM 924 C C . GLY A 1 120 ? 13.898 -30.891 -25.281 1 96.69 120 GLY A C 1
ATOM 925 O O . GLY A 1 120 ? 13.57 -32.031 -25.625 1 96.69 120 GLY A O 1
ATOM 926 N N . LYS A 1 121 ? 14.43 -30.547 -24.172 1 98.25 121 LYS A N 1
ATOM 927 C CA . LYS A 1 121 ? 14.602 -31.531 -23.109 1 98.25 121 LYS A CA 1
ATOM 928 C C . LYS A 1 121 ? 13.258 -32.031 -22.609 1 98.25 121 LYS A C 1
ATOM 930 O O . LYS A 1 121 ? 12.344 -31.25 -22.359 1 98.25 121 LYS A O 1
ATOM 935 N N . VAL A 1 122 ? 13.109 -33.344 -22.453 1 98.69 122 VAL A N 1
ATOM 936 C CA . VAL A 1 122 ? 11.867 -33.938 -21.969 1 98.69 122 VAL A CA 1
ATOM 937 C C . VAL A 1 122 ? 12.18 -34.938 -20.875 1 98.69 122 VAL A C 1
ATOM 939 O O . VAL A 1 122 ? 13.344 -35.281 -20.641 1 98.69 122 VAL A O 1
ATOM 942 N N . LEU A 1 123 ? 11.133 -35.312 -20.156 1 98.44 123 LEU A N 1
ATOM 943 C CA . LEU A 1 123 ? 11.281 -36.344 -19.156 1 98.44 123 LEU A CA 1
ATOM 944 C C . LEU A 1 123 ? 11.695 -37.656 -19.828 1 98.44 123 LEU A C 1
ATOM 946 O O . LEU A 1 123 ? 11.188 -38.031 -20.891 1 98.44 123 LEU A O 1
ATOM 950 N N . LYS A 1 124 ? 12.656 -38.406 -19.25 1 97.75 124 LYS A N 1
ATOM 951 C CA . LYS A 1 124 ? 13.094 -39.719 -19.703 1 97.75 124 LYS A CA 1
ATOM 952 C C . LYS A 1 124 ? 12.906 -40.781 -18.625 1 97.75 124 LYS A C 1
ATOM 954 O O . LYS A 1 124 ? 13.562 -41.812 -18.641 1 97.75 124 LYS A O 1
ATOM 959 N N . SER A 1 125 ? 12.07 -40.438 -17.703 1 97.38 125 SER A N 1
ATOM 960 C CA . SER A 1 125 ? 11.828 -41.344 -16.578 1 97.38 125 SER A CA 1
ATOM 961 C C . SER A 1 125 ? 11.203 -42.656 -17.047 1 97.38 125 SER A C 1
ATOM 963 O O . SER A 1 125 ? 10.477 -42.688 -18.031 1 97.38 125 SER A O 1
ATOM 965 N N . LYS A 1 126 ? 11.523 -43.688 -16.281 1 96.69 126 LYS A N 1
ATOM 966 C CA . LYS A 1 126 ? 11.008 -45.031 -16.531 1 96.69 126 LYS A CA 1
ATOM 967 C C . LYS A 1 126 ? 10.172 -45.5 -15.352 1 96.69 126 LYS A C 1
ATOM 969 O O . LYS A 1 126 ? 9.914 -44.75 -14.406 1 96.69 126 LYS A O 1
ATOM 974 N N . SER A 1 127 ? 9.734 -46.719 -15.453 1 96.88 127 SER A N 1
ATOM 975 C CA . SER A 1 127 ? 8.805 -47.312 -14.5 1 96.88 127 SER A CA 1
ATOM 976 C C . SER A 1 127 ? 9.43 -47.438 -13.117 1 96.88 127 SER A C 1
ATOM 978 O O . SER A 1 127 ? 8.727 -47.625 -12.125 1 96.88 127 SER A O 1
ATOM 980 N N . THR A 1 128 ? 10.711 -47.25 -12.984 1 96 128 THR A N 1
ATOM 981 C CA . THR A 1 128 ? 11.391 -47.375 -11.703 1 96 128 THR A CA 1
ATOM 982 C C . THR A 1 128 ? 11.742 -46 -11.133 1 96 128 THR A C 1
ATOM 984 O O . THR A 1 128 ? 12.211 -45.906 -9.992 1 96 128 THR A O 1
ATOM 987 N N . ASP A 1 129 ? 11.539 -45 -11.961 1 97.44 129 ASP A N 1
ATOM 988 C CA . ASP A 1 129 ? 12.008 -43.656 -11.609 1 97.44 129 ASP A CA 1
ATOM 989 C C . ASP A 1 129 ? 10.922 -42.875 -10.875 1 97.44 129 ASP A C 1
ATOM 991 O O . ASP A 1 129 ? 9.742 -43.219 -10.945 1 97.44 129 ASP A O 1
ATOM 995 N N . ARG A 1 130 ? 11.336 -41.844 -10.117 1 97.88 130 ARG A N 1
ATOM 996 C CA . ARG A 1 130 ? 10.422 -40.938 -9.43 1 97.88 130 ARG A CA 1
ATOM 997 C C . ARG A 1 130 ? 10.484 -39.531 -10.039 1 97.88 130 ARG A C 1
ATOM 999 O O . ARG A 1 130 ? 11.539 -39.094 -10.484 1 97.88 130 ARG A O 1
ATOM 1006 N N . VAL A 1 131 ? 9.312 -38.938 -10.086 1 98.69 131 VAL A N 1
ATOM 1007 C CA . VAL A 1 131 ? 9.195 -37.656 -10.766 1 98.69 131 VAL A CA 1
ATOM 1008 C C . VAL A 1 131 ? 8.586 -36.594 -9.82 1 98.69 131 VAL A C 1
ATOM 1010 O O . VAL A 1 131 ? 7.59 -36.875 -9.148 1 98.69 131 VAL A O 1
ATOM 1013 N N . PHE A 1 132 ? 9.219 -35.438 -9.75 1 98.81 132 PHE A N 1
ATOM 1014 C CA . PHE A 1 132 ? 8.703 -34.25 -9.047 1 98.81 132 PHE A CA 1
ATOM 1015 C C . PHE A 1 132 ? 8.305 -33.156 -10.031 1 98.81 132 PHE A C 1
ATOM 1017 O O . PHE A 1 132 ? 9.109 -32.75 -10.867 1 98.81 132 PHE A O 1
ATOM 1024 N N . VAL A 1 133 ? 7.047 -32.719 -9.945 1 98.94 133 VAL A N 1
ATOM 1025 C CA . VAL A 1 133 ? 6.562 -31.641 -10.805 1 98.94 133 VAL A CA 1
ATOM 1026 C C . VAL A 1 133 ? 6.16 -30.438 -9.945 1 98.94 133 VAL A C 1
ATOM 1028 O O . VAL A 1 133 ? 5.449 -30.594 -8.945 1 98.94 133 VAL A O 1
ATOM 1031 N N . ASN A 1 134 ? 6.633 -29.297 -10.281 1 98.94 134 ASN A N 1
ATOM 1032 C CA . ASN A 1 134 ? 6.238 -28.031 -9.656 1 98.94 134 ASN A CA 1
ATOM 1033 C C . ASN A 1 134 ? 5.719 -27.031 -10.688 1 98.94 134 ASN A C 1
ATOM 1035 O O . ASN A 1 134 ? 6.426 -26.688 -11.633 1 98.94 134 ASN A O 1
ATOM 1039 N N . PHE A 1 135 ? 4.488 -26.688 -10.555 1 98.88 135 PHE A N 1
ATOM 1040 C CA . PHE A 1 135 ? 3.867 -25.656 -11.375 1 98.88 135 PHE A CA 1
ATOM 1041 C C . PHE A 1 135 ? 3.611 -24.391 -10.562 1 98.88 135 PHE A C 1
ATOM 1043 O O . PHE A 1 135 ? 2.99 -24.453 -9.5 1 98.88 135 PHE A O 1
ATOM 1050 N N . VAL A 1 136 ? 4.086 -23.25 -11.07 1 98.62 136 VAL A N 1
ATOM 1051 C CA . VAL A 1 136 ? 3.869 -21.969 -10.422 1 98.62 136 VAL A CA 1
ATOM 1052 C C . VAL A 1 136 ? 3.352 -20.953 -11.445 1 98.62 136 VAL A C 1
ATOM 1054 O O . VAL A 1 136 ? 4.062 -20.594 -12.383 1 98.62 136 VAL A O 1
ATOM 1057 N N . ASP A 1 137 ? 2.139 -20.469 -11.258 1 98.38 137 ASP A N 1
ATOM 1058 C CA . ASP A 1 137 ? 1.601 -19.453 -12.156 1 98.38 137 ASP A CA 1
ATOM 1059 C C . ASP A 1 137 ? 0.18 -19.062 -11.758 1 98.38 137 ASP A C 1
ATOM 1061 O O . ASP A 1 137 ? -0.217 -19.234 -10.602 1 98.38 137 ASP A O 1
ATOM 1065 N N . HIS A 1 138 ? -0.498 -18.406 -12.672 1 98.38 138 HIS A N 1
ATOM 1066 C CA . HIS A 1 138 ? -1.882 -17.984 -12.477 1 98.38 138 HIS A CA 1
ATOM 1067 C C . HIS A 1 138 ? -2.846 -19.141 -12.727 1 98.38 138 HIS A C 1
ATOM 1069 O O . HIS A 1 138 ? -2.537 -20.062 -13.484 1 98.38 138 HIS A O 1
ATOM 1075 N N . GLY A 1 139 ? -3.963 -19.062 -12.055 1 98.56 139 GLY A N 1
ATOM 1076 C CA . GLY A 1 139 ? -4.984 -20.094 -12.219 1 98.56 139 GLY A CA 1
ATOM 1077 C C . GLY A 1 139 ? -6.395 -19.547 -12.07 1 98.56 139 GLY A C 1
ATOM 1078 O O . GLY A 1 139 ? -6.594 -18.438 -11.586 1 98.56 139 GLY A O 1
ATOM 1079 N N . ALA A 1 140 ? -7.293 -20.266 -12.547 1 98.31 140 ALA A N 1
ATOM 1080 C CA . ALA A 1 140 ? -8.742 -20.062 -12.453 1 98.31 140 ALA A CA 1
ATOM 1081 C C . ALA A 1 140 ? -9.477 -21.391 -12.359 1 98.31 140 ALA A C 1
ATOM 1083 O O . ALA A 1 140 ? -8.852 -22.453 -12.383 1 98.31 140 ALA A O 1
ATOM 1084 N N . THR A 1 141 ? -10.766 -21.312 -12.156 1 98.12 141 THR A N 1
ATOM 1085 C CA . THR A 1 141 ? -11.547 -22.547 -12.039 1 98.12 141 THR A CA 1
ATOM 1086 C C . THR A 1 141 ? -11.391 -23.406 -13.281 1 98.12 141 THR A C 1
ATOM 1088 O O . THR A 1 141 ? -11.828 -23.016 -14.375 1 98.12 141 THR A O 1
ATOM 1091 N N . GLY A 1 142 ? -10.672 -24.531 -13.094 1 98 142 GLY A N 1
ATOM 1092 C CA . GLY A 1 142 ? -10.594 -25.547 -14.133 1 98 142 GLY A CA 1
ATOM 1093 C C . GLY A 1 142 ? -9.469 -25.297 -15.117 1 98 142 GLY A C 1
ATOM 1094 O O . GLY A 1 142 ? -9.375 -25.969 -16.156 1 98 142 GLY A O 1
ATOM 1095 N N . MET A 1 143 ? -8.617 -24.297 -14.867 1 98.12 143 MET A N 1
ATOM 1096 C CA . MET A 1 143 ? -7.527 -24.047 -15.805 1 98.12 143 MET A CA 1
ATOM 1097 C C . MET A 1 143 ? -6.379 -23.312 -15.125 1 98.12 143 MET A C 1
ATOM 1099 O O . MET A 1 143 ? -6.566 -22.703 -14.078 1 98.12 143 MET A O 1
ATOM 1103 N N . VAL A 1 144 ? -5.203 -23.406 -15.695 1 98.38 144 VAL A N 1
ATOM 1104 C CA . VAL A 1 144 ? -4.039 -22.594 -15.352 1 98.38 144 VAL A CA 1
ATOM 1105 C C . VAL A 1 144 ? -3.512 -21.891 -16.594 1 98.38 144 VAL A C 1
ATOM 1107 O O . VAL A 1 144 ? -3.85 -22.266 -17.719 1 98.38 144 VAL A O 1
ATOM 1110 N N . VAL A 1 145 ? -2.729 -20.844 -16.375 1 97 145 VAL A N 1
ATOM 1111 C CA . VAL A 1 145 ? -2.453 -19.906 -17.438 1 97 145 VAL A CA 1
ATOM 1112 C C . VAL A 1 145 ? -1.005 -20.047 -17.906 1 97 145 VAL A C 1
ATOM 1114 O O . VAL A 1 145 ? -0.099 -20.219 -17.094 1 97 145 VAL A O 1
ATOM 1117 N N . PHE A 1 146 ? -0.821 -20.094 -19.203 1 97.12 146 PHE A N 1
ATOM 1118 C CA . PHE A 1 146 ? 0.464 -19.984 -19.875 1 97.12 146 PHE A CA 1
ATOM 1119 C C . PHE A 1 146 ? 0.521 -18.719 -20.719 1 97.12 146 PHE A C 1
ATOM 1121 O O . PHE A 1 146 ? -0.471 -18 -20.828 1 97.12 146 PHE A O 1
ATOM 1128 N N . PRO A 1 147 ? 1.687 -18.328 -21.234 1 94 147 PRO A N 1
ATOM 1129 C CA . PRO A 1 147 ? 1.832 -17.047 -21.922 1 94 147 PRO A CA 1
ATOM 1130 C C . PRO A 1 147 ? 0.825 -16.859 -23.047 1 94 147 PRO A C 1
ATOM 1132 O O . PRO A 1 147 ? 0.255 -15.781 -23.203 1 94 147 PRO A O 1
ATOM 1135 N N . SER A 1 148 ? 0.535 -17.938 -23.797 1 88.94 148 SER A N 1
ATOM 1136 C CA . SER A 1 148 ? -0.278 -17.75 -24.984 1 88.94 148 SER A CA 1
ATOM 1137 C C . SER A 1 148 ? -1.569 -18.562 -24.906 1 88.94 148 SER A C 1
ATOM 1139 O O . SER A 1 148 ? -2.545 -18.25 -25.594 1 88.94 148 SER A O 1
ATOM 1141 N N . HIS A 1 149 ? -1.571 -19.641 -24.125 1 92.62 149 HIS A N 1
ATOM 1142 C CA . HIS A 1 149 ? -2.729 -20.531 -24.016 1 92.62 149 HIS A CA 1
ATOM 1143 C C . HIS A 1 149 ? -2.953 -20.969 -22.562 1 92.62 149 HIS A C 1
ATOM 1145 O O . HIS A 1 149 ? -2.066 -20.812 -21.719 1 92.62 149 HIS A O 1
ATOM 1151 N N . ASN A 1 150 ? -4.129 -21.516 -22.391 1 95.62 150 ASN A N 1
ATOM 1152 C CA . ASN A 1 150 ? -4.445 -22.062 -21.078 1 95.62 150 ASN A CA 1
ATOM 1153 C C . ASN A 1 150 ? -4.348 -23.578 -21.078 1 95.62 150 ASN A C 1
ATOM 1155 O O . ASN A 1 150 ? -4.504 -24.219 -22.109 1 95.62 150 ASN A O 1
ATOM 1159 N N . LEU A 1 151 ? -3.98 -24.078 -19.953 1 98.31 151 LEU A N 1
ATOM 1160 C CA . LEU A 1 151 ? -4.031 -25.516 -19.719 1 98.31 151 LEU A CA 1
ATOM 1161 C C . LEU A 1 151 ? -5.25 -25.891 -18.891 1 98.31 151 LEU A C 1
ATOM 1163 O O . LEU A 1 151 ? -5.406 -25.406 -17.766 1 98.31 151 LEU A O 1
ATOM 1167 N N . TYR A 1 152 ? -6.09 -26.703 -19.438 1 98.19 152 TYR A N 1
ATOM 1168 C CA . TYR A 1 152 ? -7.32 -27.078 -18.75 1 98.19 152 TYR A CA 1
ATOM 1169 C C . TYR A 1 152 ? -7.117 -28.328 -17.906 1 98.19 152 TYR A C 1
ATOM 1171 O O . TYR A 1 152 ? -6.312 -29.203 -18.266 1 98.19 152 TYR A O 1
ATOM 1179 N N . ALA A 1 153 ? -7.883 -28.469 -16.859 1 98.56 153 ALA A N 1
ATOM 1180 C CA . ALA A 1 153 ? -7.742 -29.5 -15.828 1 98.56 153 ALA A CA 1
ATOM 1181 C C . ALA A 1 153 ? -7.805 -30.891 -16.438 1 98.56 153 ALA A C 1
ATOM 1183 O O . ALA A 1 153 ? -6.965 -31.75 -16.141 1 98.56 153 ALA A O 1
ATOM 1184 N N . LYS A 1 154 ? -8.727 -31.125 -17.297 1 97.75 154 LYS A N 1
ATOM 1185 C CA . LYS A 1 154 ? -8.938 -32.469 -17.844 1 97.75 154 LYS A CA 1
ATOM 1186 C C . LYS A 1 154 ? -7.766 -32.875 -18.719 1 97.75 154 LYS A C 1
ATOM 1188 O O . LYS A 1 154 ? -7.414 -34.062 -18.766 1 97.75 154 LYS A O 1
ATOM 1193 N N . ASP A 1 155 ? -7.16 -31.922 -19.438 1 98.44 155 ASP A N 1
ATOM 1194 C CA . ASP A 1 155 ? -5.984 -32.219 -20.25 1 98.44 155 ASP A CA 1
ATOM 1195 C C . ASP A 1 155 ? -4.812 -32.656 -19.375 1 98.44 155 ASP A C 1
ATOM 1197 O O . ASP A 1 155 ? -4.082 -33.594 -19.703 1 98.44 155 ASP A O 1
ATOM 1201 N N . LEU A 1 156 ? -4.621 -31.953 -18.297 1 98.81 156 LEU A N 1
ATOM 1202 C CA . LEU A 1 156 ? -3.533 -32.281 -17.375 1 98.81 156 LEU A CA 1
ATOM 1203 C C . LEU A 1 156 ? -3.75 -33.656 -16.75 1 98.81 156 LEU A C 1
ATOM 1205 O O . LEU A 1 156 ? -2.836 -34.469 -16.719 1 98.81 156 LEU A O 1
ATOM 1209 N N . VAL A 1 157 ? -4.973 -33.906 -16.219 1 98.56 157 VAL A N 1
ATOM 1210 C CA . VAL A 1 157 ? -5.258 -35.156 -15.531 1 98.56 157 VAL A CA 1
ATOM 1211 C C . VAL A 1 157 ? -5.164 -36.312 -16.516 1 98.56 157 VAL A C 1
ATOM 1213 O O . VAL A 1 157 ? -4.652 -37.375 -16.172 1 98.56 157 VAL A O 1
ATOM 1216 N N . GLU A 1 158 ? -5.656 -36.094 -17.734 1 98.44 158 GLU A N 1
ATOM 1217 C CA . GLU A 1 158 ? -5.52 -37.125 -18.75 1 98.44 158 GLU A CA 1
ATOM 1218 C C . GLU A 1 158 ? -4.051 -37.438 -19.031 1 98.44 158 GLU A C 1
ATOM 1220 O O . GLU A 1 158 ? -3.684 -38.594 -19.25 1 98.44 158 GLU A O 1
ATOM 1225 N N . THR A 1 159 ? -3.287 -36.438 -19.047 1 98.88 159 THR A N 1
ATOM 1226 C CA . THR A 1 159 ? -1.854 -36.625 -19.266 1 98.88 159 THR A CA 1
ATOM 1227 C C . THR A 1 159 ? -1.238 -37.438 -18.125 1 98.88 159 THR A C 1
ATOM 1229 O O . THR A 1 159 ? -0.445 -38.344 -18.359 1 98.88 159 THR A O 1
ATOM 1232 N N . LEU A 1 160 ? -1.56 -37.188 -16.891 1 98.81 160 LEU A N 1
ATOM 1233 C CA . LEU A 1 160 ? -1.048 -37.906 -15.742 1 98.81 160 LEU A CA 1
ATOM 1234 C C . LEU A 1 160 ? -1.476 -39.375 -15.797 1 98.81 160 LEU A C 1
ATOM 1236 O O . LEU A 1 160 ? -0.686 -40.281 -15.484 1 98.81 160 LEU A O 1
ATOM 1240 N N . LYS A 1 161 ? -2.721 -39.625 -16.203 1 98.62 161 LYS A N 1
ATOM 1241 C CA . LYS A 1 161 ? -3.205 -40.969 -16.375 1 98.62 161 LYS A CA 1
ATOM 1242 C C . LYS A 1 161 ? -2.396 -41.719 -17.438 1 98.62 161 LYS A C 1
ATOM 1244 O O . LYS A 1 161 ? -2.02 -42.875 -17.25 1 98.62 161 LYS A O 1
ATOM 1249 N N . THR A 1 162 ? -2.184 -41.031 -18.5 1 98.81 162 THR A N 1
ATOM 1250 C CA . THR A 1 162 ? -1.43 -41.625 -19.594 1 98.81 162 THR A CA 1
ATOM 1251 C C . THR A 1 162 ? -0.005 -41.938 -19.172 1 98.81 162 THR A C 1
ATOM 1253 O O . THR A 1 162 ? 0.525 -43 -19.516 1 98.81 162 THR A O 1
ATOM 1256 N N . MET A 1 163 ? 0.633 -41.062 -18.422 1 98.81 163 MET A N 1
ATOM 1257 C CA . MET A 1 163 ? 1.968 -41.344 -17.891 1 98.81 163 MET A CA 1
ATOM 1258 C C . MET A 1 163 ? 1.982 -42.625 -17.078 1 98.81 163 MET A C 1
ATOM 1260 O O . MET A 1 163 ? 2.889 -43.438 -17.219 1 98.81 163 MET A O 1
ATOM 1264 N N . HIS A 1 164 ? 1.004 -42.781 -16.25 1 98.44 164 HIS A N 1
ATOM 1265 C CA . HIS A 1 164 ? 0.919 -43.969 -15.422 1 98.44 164 HIS A CA 1
ATOM 1266 C C . HIS A 1 164 ? 0.703 -45.219 -16.266 1 98.44 164 HIS A C 1
ATOM 1268 O O . HIS A 1 164 ? 1.354 -46.25 -16.047 1 98.44 164 HIS A O 1
ATOM 1274 N N . GLU A 1 165 ? -0.213 -45.125 -17.219 1 98.38 165 GLU A N 1
ATOM 1275 C CA . GLU A 1 165 ? -0.535 -46.25 -18.094 1 98.38 165 GLU A CA 1
ATOM 1276 C C . GLU A 1 165 ? 0.692 -46.719 -18.875 1 98.38 165 GLU A C 1
ATOM 1278 O O . GLU A 1 165 ? 0.882 -47.906 -19.094 1 98.38 165 GLU A O 1
ATOM 1283 N N . ARG A 1 166 ? 1.451 -45.75 -19.188 1 98.44 166 ARG A N 1
ATOM 1284 C CA . ARG A 1 166 ? 2.631 -46.031 -20 1 98.44 166 ARG A CA 1
ATOM 1285 C C . ARG A 1 166 ? 3.84 -46.344 -19.109 1 98.44 166 ARG A C 1
ATOM 1287 O O . ARG A 1 166 ? 4.949 -46.531 -19.609 1 98.44 166 ARG A O 1
ATOM 1294 N N . GLN A 1 167 ? 3.693 -46.375 -17.828 1 98.06 167 GLN A N 1
ATOM 1295 C CA . GLN A 1 167 ? 4.723 -46.719 -16.844 1 98.06 167 GLN A CA 1
ATOM 1296 C C . GLN A 1 167 ? 5.922 -45.781 -16.969 1 98.06 167 GLN A C 1
ATOM 1298 O O . GLN A 1 167 ? 7.066 -46.219 -17.047 1 98.06 167 GLN A O 1
ATOM 1303 N N . LEU A 1 168 ? 5.57 -44.5 -17.047 1 98.44 168 LEU A N 1
ATOM 1304 C CA . LEU A 1 168 ? 6.621 -43.5 -17.234 1 98.44 168 LEU A CA 1
ATOM 1305 C C . LEU A 1 168 ? 7.168 -43.031 -15.891 1 98.44 168 LEU A C 1
ATOM 1307 O O . LEU A 1 168 ? 8.016 -42.156 -15.844 1 98.44 168 LEU A O 1
ATOM 1311 N N . TYR A 1 169 ? 6.738 -43.562 -14.852 1 98.31 169 TYR A N 1
ATOM 1312 C CA . TYR A 1 169 ? 7.25 -43.312 -13.508 1 98.31 169 TYR A CA 1
ATOM 1313 C C . TYR A 1 169 ? 6.855 -44.438 -12.547 1 98.31 169 TYR A C 1
ATOM 1315 O O . TYR A 1 169 ? 5.898 -45.156 -12.805 1 98.31 169 TYR A O 1
ATOM 1323 N N . LYS A 1 170 ? 7.672 -44.5 -11.5 1 97.56 170 LYS A N 1
ATOM 1324 C CA . LYS A 1 170 ? 7.281 -45.344 -10.367 1 97.56 170 LYS A CA 1
ATOM 1325 C C . LYS A 1 170 ? 6.23 -44.656 -9.508 1 97.56 170 LYS A C 1
ATOM 1327 O O . LYS A 1 170 ? 5.18 -45.219 -9.219 1 97.56 170 LYS A O 1
ATOM 1332 N N . GLU A 1 171 ? 6.566 -43.438 -9.102 1 98.06 171 GLU A N 1
ATOM 1333 C CA . GLU A 1 171 ? 5.707 -42.531 -8.336 1 98.06 171 GLU A CA 1
ATOM 1334 C C . GLU A 1 171 ? 5.918 -41.062 -8.758 1 98.06 171 GLU A C 1
ATOM 1336 O O . GLU A 1 171 ? 7.012 -40.688 -9.195 1 98.06 171 GLU A O 1
ATOM 1341 N N . LEU A 1 172 ? 4.859 -40.312 -8.641 1 98.69 172 LEU A N 1
ATOM 1342 C CA . LEU A 1 172 ? 4.91 -38.906 -9.062 1 98.69 172 LEU A CA 1
ATOM 1343 C C . LEU A 1 172 ? 4.332 -38 -7.984 1 98.69 172 LEU A C 1
ATOM 1345 O O . LEU A 1 172 ? 3.291 -38.312 -7.398 1 98.69 172 LEU A O 1
ATOM 1349 N N . VAL A 1 173 ? 5.059 -36.938 -7.664 1 98.81 173 VAL A N 1
ATOM 1350 C CA . VAL A 1 173 ? 4.566 -35.875 -6.777 1 98.81 173 VAL A CA 1
ATOM 1351 C C . VAL A 1 173 ? 4.406 -34.594 -7.559 1 98.81 173 VAL A C 1
ATOM 1353 O O . VAL A 1 173 ? 5.289 -34.188 -8.328 1 98.81 173 VAL A O 1
ATOM 1356 N N . PHE A 1 174 ? 3.252 -33.906 -7.391 1 98.88 174 PHE A N 1
ATOM 1357 C CA . PHE A 1 174 ? 2.932 -32.688 -8.102 1 98.88 174 PHE A CA 1
ATOM 1358 C C . PHE A 1 174 ? 2.568 -31.562 -7.121 1 98.88 174 PHE A C 1
ATOM 1360 O O . PHE A 1 174 ? 1.565 -31.656 -6.406 1 98.88 174 PHE A O 1
ATOM 1367 N N . TYR A 1 175 ? 3.377 -30.469 -7.027 1 98.94 175 TYR A N 1
ATOM 1368 C CA . TYR A 1 175 ? 3.094 -29.281 -6.246 1 98.94 175 TYR A CA 1
ATOM 1369 C C . TYR A 1 175 ? 2.619 -28.141 -7.145 1 98.94 175 TYR A C 1
ATOM 1371 O O . TYR A 1 175 ? 3.379 -27.641 -7.977 1 98.94 175 TYR A O 1
ATOM 1379 N N . MET A 1 176 ? 1.388 -27.688 -6.953 1 98.94 176 MET A N 1
ATOM 1380 C CA . MET A 1 176 ? 0.828 -26.672 -7.836 1 98.94 176 MET A CA 1
ATOM 1381 C C . MET A 1 176 ? 0.525 -25.391 -7.059 1 98.94 176 MET A C 1
ATOM 1383 O O . MET A 1 176 ? -0.308 -25.391 -6.152 1 98.94 176 MET A O 1
ATOM 1387 N N . GLU A 1 177 ? 1.208 -24.344 -7.469 1 98.81 177 GLU A N 1
ATOM 1388 C CA . GLU A 1 177 ? 0.981 -22.984 -6.969 1 98.81 177 GLU A CA 1
ATOM 1389 C C . GLU A 1 177 ? 0.146 -22.172 -7.945 1 98.81 177 GLU A C 1
ATOM 1391 O O . GLU A 1 177 ? 0.666 -21.672 -8.945 1 98.81 177 GLU A O 1
ATOM 1396 N N . ALA A 1 178 ? -1.088 -21.984 -7.695 1 98.75 178 ALA A N 1
ATOM 1397 C CA . ALA A 1 178 ? -1.98 -21.156 -8.5 1 98.75 178 ALA A CA 1
ATOM 1398 C C . ALA A 1 178 ? -3.289 -20.875 -7.762 1 98.75 178 ALA A C 1
ATOM 1400 O O . ALA A 1 178 ? -3.674 -21.641 -6.867 1 98.75 178 ALA A O 1
ATOM 1401 N N . CYS A 1 179 ? -3.916 -19.781 -8.102 1 98.5 179 CYS A N 1
ATOM 1402 C CA . CYS A 1 179 ? -5.281 -19.547 -7.652 1 98.5 179 CYS A CA 1
ATOM 1403 C C . CYS A 1 179 ? -6.219 -20.641 -8.156 1 98.5 179 CYS A C 1
ATOM 1405 O O . CYS A 1 179 ? -6.09 -21.109 -9.289 1 98.5 179 CYS A O 1
ATOM 1407 N N . GLU A 1 180 ? -7.18 -21.109 -7.328 1 98.5 180 GLU A N 1
ATOM 1408 C CA . GLU A 1 180 ? -8.188 -22.125 -7.617 1 98.5 180 GLU A CA 1
ATOM 1409 C C . GLU A 1 180 ? -7.539 -23.422 -8.102 1 98.5 180 GLU A C 1
ATOM 1411 O O . GLU A 1 180 ? -8.117 -24.141 -8.914 1 98.5 180 GLU A O 1
ATOM 1416 N N . SER A 1 181 ? -6.289 -23.688 -7.672 1 98.75 181 SER A N 1
ATOM 1417 C CA . SER A 1 181 ? -5.543 -24.859 -8.141 1 98.75 181 SER A CA 1
ATOM 1418 C C . SER A 1 181 ? -6.227 -26.156 -7.73 1 98.75 181 SER A C 1
ATOM 1420 O O . SER A 1 181 ? -6.086 -27.172 -8.406 1 98.75 181 SER A O 1
ATOM 1422 N N . GLY A 1 182 ? -7.008 -26.125 -6.648 1 98.69 182 GLY A N 1
ATOM 1423 C CA . GLY A 1 182 ? -7.77 -27.312 -6.277 1 98.69 182 GLY A CA 1
ATOM 1424 C C . GLY A 1 182 ? -8.703 -27.797 -7.375 1 98.69 182 GLY A C 1
ATOM 1425 O O . GLY A 1 182 ? -8.969 -28.984 -7.488 1 98.69 182 GLY A O 1
ATOM 1426 N N . SER A 1 183 ? -9.164 -26.906 -8.203 1 98.44 183 SER A N 1
ATOM 1427 C CA . SER A 1 183 ? -10.109 -27.234 -9.258 1 98.44 183 SER A CA 1
ATOM 1428 C C . SER A 1 183 ? -9.445 -28.062 -10.352 1 98.44 183 SER A C 1
ATOM 1430 O O . SER A 1 183 ? -10.133 -28.703 -11.156 1 98.44 183 SER A O 1
ATOM 1432 N N . MET A 1 184 ? -8.172 -28.078 -10.398 1 98.62 184 MET A N 1
ATOM 1433 C CA . MET A 1 184 ? -7.43 -28.812 -11.43 1 98.62 184 MET A CA 1
ATOM 1434 C C . MET A 1 184 ? -7.465 -30.312 -11.164 1 98.62 184 MET A C 1
ATOM 1436 O O . MET A 1 184 ? -7.191 -31.109 -12.062 1 98.62 184 MET A O 1
ATOM 1440 N N . PHE A 1 185 ? -7.852 -30.688 -9.883 1 98.56 185 PHE A N 1
ATOM 1441 C CA . PHE A 1 185 ? -7.672 -32.094 -9.539 1 98.56 185 PHE A CA 1
ATOM 1442 C C . PHE A 1 185 ? -8.906 -32.656 -8.828 1 98.56 185 PHE A C 1
ATOM 1444 O O . PHE A 1 185 ? -9.109 -33.844 -8.773 1 98.56 185 PHE A O 1
ATOM 1451 N N . LYS A 1 186 ? -9.672 -31.75 -8.195 1 97.19 186 LYS A N 1
ATOM 1452 C CA . LYS A 1 186 ? -10.812 -32.188 -7.395 1 97.19 186 LYS A CA 1
ATOM 1453 C C . LYS A 1 186 ? -11.805 -33 -8.234 1 97.19 186 LYS A C 1
ATOM 1455 O O . LYS A 1 186 ? -12.266 -32.531 -9.273 1 97.19 186 LYS A O 1
ATOM 1460 N N . ASP A 1 187 ? -12.039 -34.219 -7.824 1 94.69 187 ASP A N 1
ATOM 1461 C CA . ASP A 1 187 ? -12.961 -35.156 -8.453 1 94.69 187 ASP A CA 1
ATOM 1462 C C . ASP A 1 187 ? -12.477 -35.562 -9.844 1 94.69 187 ASP A C 1
ATOM 1464 O O . ASP A 1 187 ? -13.258 -36.031 -10.672 1 94.69 187 ASP A O 1
ATOM 1468 N N . LEU A 1 188 ? -11.242 -35.344 -10.156 1 96.69 188 LEU A N 1
ATOM 1469 C CA . LEU A 1 188 ? -10.68 -35.656 -11.469 1 96.69 188 LEU A CA 1
ATOM 1470 C C . LEU A 1 188 ? -9.5 -36.625 -11.328 1 96.69 188 LEU A C 1
ATOM 1472 O O . LEU A 1 188 ? -9.367 -37.562 -12.109 1 96.69 188 LEU A O 1
ATOM 1476 N N . LEU A 1 189 ? -8.625 -36.344 -10.43 1 98.06 189 LEU A N 1
ATOM 1477 C CA . LEU A 1 189 ? -7.41 -37.156 -10.273 1 98.06 189 LEU A CA 1
ATOM 1478 C C . LEU A 1 189 ? -7.711 -38.5 -9.625 1 98.06 189 LEU A C 1
ATOM 1480 O O . LEU A 1 189 ? -8.227 -38.531 -8.508 1 98.06 189 LEU A O 1
ATOM 1484 N N . PRO A 1 190 ? -7.363 -39.594 -10.297 1 97.56 190 PRO A N 1
ATOM 1485 C CA . PRO A 1 190 ? -7.578 -40.906 -9.688 1 97.56 190 PRO A CA 1
ATOM 1486 C C . PRO A 1 190 ? -6.684 -41.125 -8.469 1 97.56 190 PRO A C 1
ATOM 1488 O O . PRO A 1 190 ? -5.578 -40.594 -8.398 1 97.56 190 PRO A O 1
ATOM 1491 N N . GLU A 1 191 ? -7.105 -42.031 -7.668 1 97.12 191 GLU A N 1
ATOM 1492 C CA . GLU A 1 191 ? -6.375 -42.312 -6.438 1 97.12 191 GLU A CA 1
ATOM 1493 C C . GLU A 1 191 ? -5.43 -43.5 -6.625 1 97.12 191 GLU A C 1
ATOM 1495 O O . GLU A 1 191 ? -4.668 -43.844 -5.719 1 97.12 191 GLU A O 1
ATOM 1500 N N . ASN A 1 192 ? -5.406 -44.062 -7.797 1 97 192 ASN A N 1
ATOM 1501 C CA . ASN A 1 192 ? -4.66 -45.312 -7.98 1 97 192 ASN A CA 1
ATOM 1502 C C . ASN A 1 192 ? -3.652 -45.188 -9.117 1 97 192 ASN A C 1
ATOM 1504 O O . ASN A 1 192 ? -3.434 -46.156 -9.859 1 97 192 ASN A O 1
ATOM 1508 N N . ILE A 1 193 ? -3.121 -44.031 -9.273 1 97.81 193 ILE A N 1
ATOM 1509 C CA . ILE A 1 193 ? -2.156 -43.875 -10.359 1 97.81 193 ILE A CA 1
ATOM 1510 C C . ILE A 1 193 ? -0.788 -43.531 -9.789 1 97.81 193 ILE A C 1
ATOM 1512 O O . ILE A 1 193 ? 0.035 -42.906 -10.477 1 97.81 193 ILE A O 1
ATOM 1516 N N . ASN A 1 194 ? -0.528 -43.75 -8.5 1 98.12 194 ASN A N 1
ATOM 1517 C CA . ASN A 1 194 ? 0.748 -43.5 -7.836 1 98.12 194 ASN A CA 1
ATOM 1518 C C . ASN A 1 194 ? 1.204 -42.062 -7.992 1 98.12 194 ASN A C 1
ATOM 1520 O O . ASN A 1 194 ? 2.365 -41.812 -8.312 1 98.12 194 ASN A O 1
ATOM 1524 N N . ALA A 1 195 ? 0.243 -41.188 -7.887 1 98.69 195 ALA A N 1
ATOM 1525 C CA . ALA A 1 195 ? 0.531 -39.75 -7.898 1 98.69 195 ALA A CA 1
ATOM 1526 C C . ALA A 1 195 ? 0.025 -39.094 -6.625 1 98.69 195 ALA A C 1
ATOM 1528 O O . ALA A 1 195 ? -1.053 -39.406 -6.125 1 98.69 195 ALA A O 1
ATOM 1529 N N . PHE A 1 196 ? 0.79 -38.188 -6.059 1 98.56 196 PHE A N 1
ATOM 1530 C CA . PHE A 1 196 ? 0.45 -37.375 -4.91 1 98.56 196 PHE A CA 1
ATOM 1531 C C . PHE A 1 196 ? 0.531 -35.875 -5.277 1 98.56 196 PHE A C 1
ATOM 1533 O O . PHE A 1 196 ? 1.567 -35.406 -5.75 1 98.56 196 PHE A O 1
ATOM 1540 N N . VAL A 1 197 ? -0.556 -35.188 -5.113 1 98.81 197 VAL A N 1
ATOM 1541 C CA . VAL A 1 197 ? -0.651 -33.781 -5.551 1 98.81 197 VAL A CA 1
ATOM 1542 C C . VAL A 1 197 ? -1.029 -32.906 -4.367 1 98.81 197 VAL A C 1
ATOM 1544 O O . VAL A 1 197 ? -1.889 -33.25 -3.561 1 98.81 197 VAL A O 1
ATOM 1547 N N . THR A 1 198 ? -0.353 -31.75 -4.199 1 98.81 198 THR A N 1
ATOM 1548 C CA . THR A 1 198 ? -0.792 -30.703 -3.273 1 98.81 198 THR A CA 1
ATOM 1549 C C . THR A 1 198 ? -0.965 -29.375 -3.998 1 98.81 198 THR A C 1
ATOM 1551 O O . THR A 1 198 ? -0.27 -29.094 -4.98 1 98.81 198 THR A O 1
ATOM 1554 N N . THR A 1 199 ? -1.946 -28.625 -3.611 1 98.88 199 THR A N 1
ATOM 1555 C CA . THR A 1 199 ? -2.285 -27.375 -4.277 1 98.88 199 THR A CA 1
ATOM 1556 C C . THR A 1 199 ? -2.262 -26.203 -3.285 1 98.88 199 THR A C 1
ATOM 1558 O O . THR A 1 199 ? -2.58 -26.391 -2.107 1 98.88 199 THR A O 1
ATOM 1561 N N . ALA A 1 200 ? -1.951 -25.031 -3.771 1 98.81 200 ALA A N 1
ATOM 1562 C CA . ALA A 1 200 ? -1.785 -23.828 -2.955 1 98.81 200 ALA A CA 1
ATOM 1563 C C . ALA A 1 200 ? -3.127 -23.344 -2.412 1 98.81 200 ALA A C 1
ATOM 1565 O O . ALA A 1 200 ? -3.176 -22.625 -1.407 1 98.81 200 ALA A O 1
ATOM 1566 N N . ALA A 1 201 ? -4.223 -23.688 -3.104 1 98.69 201 ALA A N 1
ATOM 1567 C CA . ALA A 1 201 ? -5.559 -23.219 -2.754 1 98.69 201 ALA A CA 1
ATOM 1568 C C . ALA A 1 201 ? -6.617 -24.266 -3.078 1 98.69 201 ALA A C 1
ATOM 1570 O O . ALA A 1 201 ? -6.344 -25.219 -3.803 1 98.69 201 ALA A O 1
ATOM 1571 N N . ASN A 1 202 ? -7.801 -24.125 -2.457 1 98.38 202 ASN A N 1
ATOM 1572 C CA . ASN A 1 202 ? -8.914 -24.984 -2.861 1 98.38 202 ASN A CA 1
ATOM 1573 C C . ASN A 1 202 ? -9.516 -24.531 -4.188 1 98.38 202 ASN A C 1
ATOM 1575 O O . ASN A 1 202 ? -8.938 -23.703 -4.883 1 98.38 202 ASN A O 1
ATOM 1579 N N . GLU A 1 203 ? -10.602 -25.031 -4.594 1 97.69 203 GLU A N 1
ATOM 1580 C CA . GLU A 1 203 ? -11.125 -24.844 -5.945 1 97.69 203 GLU A CA 1
ATOM 1581 C C . GLU A 1 203 ? -11.875 -23.531 -6.074 1 97.69 203 GLU A C 1
ATOM 1583 O O . GLU A 1 203 ? -12.297 -23.156 -7.168 1 97.69 203 GLU A O 1
ATOM 1588 N N . LYS A 1 204 ? -11.969 -22.703 -4.965 1 96.56 204 LYS A N 1
ATOM 1589 C CA . LYS A 1 204 ? -12.844 -21.531 -5.008 1 96.56 204 LYS A CA 1
ATOM 1590 C C . LYS A 1 204 ? -12.109 -20.281 -4.52 1 96.56 204 LYS A C 1
ATOM 1592 O O . LYS A 1 204 ? -12.703 -19.219 -4.391 1 96.56 204 LYS A O 1
ATOM 1597 N N . GLU A 1 205 ? -10.844 -20.438 -4.242 1 97.19 205 GLU A N 1
ATOM 1598 C CA . GLU A 1 205 ? -10.195 -19.281 -3.623 1 97.19 205 GLU A CA 1
ATOM 1599 C C . GLU A 1 205 ? -8.859 -18.969 -4.289 1 97.19 205 GLU A C 1
ATOM 1601 O O . GLU A 1 205 ? -8.305 -19.812 -4.996 1 97.19 205 GLU A O 1
ATOM 1606 N N . SER A 1 206 ? -8.406 -17.797 -4.074 1 97.69 206 SER A N 1
ATOM 1607 C CA . SER A 1 206 ? -7.121 -17.328 -4.578 1 97.69 206 SER A CA 1
ATOM 1608 C C . SER A 1 206 ? -5.973 -17.859 -3.729 1 97.69 206 SER A C 1
ATOM 1610 O O . SER A 1 206 ? -6.168 -18.234 -2.568 1 97.69 206 SER A O 1
ATOM 1612 N N . SER A 1 207 ? -4.816 -17.984 -4.363 1 98.31 207 SER A N 1
ATOM 1613 C CA . SER A 1 207 ? -3.564 -18.109 -3.621 1 98.31 207 SER A CA 1
ATOM 1614 C C . SER A 1 207 ? -3.037 -16.75 -3.195 1 98.31 207 SER A C 1
ATOM 1616 O O . SER A 1 207 ? -3.658 -15.719 -3.477 1 98.31 207 SER A O 1
ATOM 1618 N N . TRP A 1 208 ? -1.939 -16.766 -2.49 1 98.12 208 TRP A N 1
ATOM 1619 C CA . TRP A 1 208 ? -1.45 -15.516 -1.919 1 98.12 208 TRP A CA 1
ATOM 1620 C C . TRP A 1 208 ? 0.049 -15.359 -2.15 1 98.12 208 TRP A C 1
ATOM 1622 O O . TRP A 1 208 ? 0.804 -16.328 -2.043 1 98.12 208 TRP A O 1
ATOM 1632 N N . GLY A 1 209 ? 0.433 -14.164 -2.596 1 97.81 209 GLY A N 1
ATOM 1633 C CA . GLY A 1 209 ? 1.844 -13.812 -2.588 1 97.81 209 GLY A CA 1
ATOM 1634 C C . GLY A 1 209 ? 2.352 -13.406 -1.218 1 97.81 209 GLY A C 1
ATOM 1635 O O . GLY A 1 209 ? 1.561 -13.102 -0.322 1 97.81 209 GLY A O 1
ATOM 1636 N N . THR A 1 210 ? 3.617 -13.469 -1.026 1 97.19 210 THR A N 1
ATOM 1637 C CA . THR A 1 210 ? 4.25 -13.055 0.22 1 97.19 210 THR A CA 1
ATOM 1638 C C . THR A 1 210 ? 5.535 -12.281 -0.059 1 97.19 210 THR A C 1
ATOM 1640 O O . THR A 1 210 ? 5.973 -12.18 -1.208 1 97.19 210 THR A O 1
ATOM 1643 N N . TYR A 1 211 ? 6.098 -11.609 1.065 1 96.69 211 TYR A N 1
ATOM 1644 C CA . TYR A 1 211 ? 7.258 -10.742 0.896 1 96.69 211 TYR A CA 1
ATOM 1645 C C . TYR A 1 211 ? 6.977 -9.656 -0.131 1 96.69 211 TYR A C 1
ATOM 1647 O O . TYR A 1 211 ? 7.734 -9.484 -1.089 1 96.69 211 TYR A O 1
ATOM 1655 N N . CYS A 1 212 ? 5.887 -8.945 0.11 1 96.56 212 CYS A N 1
ATOM 1656 C CA . CYS A 1 212 ? 5.387 -7.953 -0.837 1 96.56 212 CYS A CA 1
ATOM 1657 C C . CYS A 1 212 ? 5.562 -6.539 -0.295 1 96.56 212 CYS A C 1
ATOM 1659 O O . CYS A 1 212 ? 5.852 -6.355 0.888 1 96.56 212 CYS A O 1
ATOM 1661 N N . PRO A 1 213 ? 5.402 -5.547 -1.196 1 94.62 213 PRO A N 1
ATOM 1662 C CA . PRO A 1 213 ? 5.34 -4.164 -0.721 1 94.62 213 PRO A CA 1
ATOM 1663 C C . PRO A 1 213 ? 4.152 -3.91 0.203 1 94.62 213 PRO A C 1
ATOM 1665 O O . PRO A 1 213 ? 3.1 -4.535 0.047 1 94.62 213 PRO A O 1
ATOM 1668 N N . PRO A 1 214 ? 4.348 -2.939 1.169 1 91.75 214 PRO A N 1
ATOM 1669 C CA . PRO A 1 214 ? 5.512 -2.07 1.344 1 91.75 214 PRO A CA 1
ATOM 1670 C C . PRO A 1 214 ? 6.488 -2.596 2.396 1 91.75 214 PRO A C 1
ATOM 1672 O O . PRO A 1 214 ? 7.531 -1.984 2.637 1 91.75 214 PRO A O 1
ATOM 1675 N N . VAL A 1 215 ? 6.293 -3.738 2.99 1 86.56 215 VAL A N 1
ATOM 1676 C CA . VAL A 1 215 ? 6.988 -4.016 4.246 1 86.56 215 VAL A CA 1
ATOM 1677 C C . VAL A 1 215 ? 8.086 -5.043 4.012 1 86.56 215 VAL A C 1
ATOM 1679 O O . VAL A 1 215 ? 9.086 -5.07 4.734 1 86.56 215 VAL A O 1
ATOM 1682 N N . SER A 1 216 ? 7.957 -5.922 3.039 1 92.38 216 SER A N 1
ATOM 1683 C CA . SER A 1 216 ? 8.875 -7.051 2.949 1 92.38 216 SER A CA 1
ATOM 1684 C C . SER A 1 216 ? 9.344 -7.273 1.514 1 92.38 216 SER A C 1
ATOM 1686 O O . SER A 1 216 ? 9.453 -8.414 1.062 1 92.38 216 SER A O 1
ATOM 1688 N N . ASP A 1 217 ? 9.594 -6.254 0.833 1 95.81 217 ASP A N 1
ATOM 1689 C CA . ASP A 1 217 ? 10.062 -6.375 -0.545 1 95.81 217 ASP A CA 1
ATOM 1690 C C . ASP A 1 217 ? 11.477 -5.828 -0.692 1 95.81 217 ASP A C 1
ATOM 1692 O O . ASP A 1 217 ? 11.773 -5.094 -1.636 1 95.81 217 ASP A O 1
ATOM 1696 N N . HIS A 1 218 ? 12.336 -6.191 0.302 1 95.5 218 HIS A N 1
ATOM 1697 C CA . HIS A 1 218 ? 13.633 -5.52 0.314 1 95.5 218 HIS A CA 1
ATOM 1698 C C . HIS A 1 218 ? 14.773 -6.523 0.387 1 95.5 218 HIS A C 1
ATOM 1700 O O . HIS A 1 218 ? 14.641 -7.582 1.005 1 95.5 218 HIS A O 1
ATOM 1706 N N . ILE A 1 219 ? 15.859 -6.227 -0.23 1 97.75 219 ILE A N 1
ATOM 1707 C CA . ILE A 1 219 ? 17.188 -6.781 -0.019 1 97.75 219 ILE A CA 1
ATOM 1708 C C . ILE A 1 219 ? 18.125 -5.691 0.5 1 97.75 219 ILE A C 1
ATOM 1710 O O . ILE A 1 219 ? 18.484 -4.766 -0.235 1 97.75 219 ILE A O 1
ATOM 1714 N N . GLY A 1 220 ? 18.594 -5.875 1.779 1 95.5 220 GLY A N 1
ATOM 1715 C CA . GLY A 1 220 ? 19.234 -4.715 2.377 1 95.5 220 GLY A CA 1
ATOM 1716 C C . GLY A 1 220 ? 18.359 -3.48 2.379 1 95.5 220 GLY A C 1
ATOM 1717 O O . GLY A 1 220 ? 17.219 -3.527 2.84 1 95.5 220 GLY A O 1
ATOM 1718 N N . THR A 1 221 ? 18.891 -2.379 1.839 1 93.12 221 THR A N 1
ATOM 1719 C CA . THR A 1 221 ? 18.156 -1.12 1.812 1 93.12 221 THR A CA 1
ATOM 1720 C C . THR A 1 221 ? 17.438 -0.939 0.474 1 93.12 221 THR A C 1
ATOM 1722 O O . THR A 1 221 ? 16.656 0.004 0.3 1 93.12 221 THR A O 1
ATOM 1725 N N . LYS A 1 222 ? 17.641 -1.86 -0.448 1 95.81 222 LYS A N 1
ATOM 1726 C CA . LYS A 1 222 ? 17.062 -1.725 -1.779 1 95.81 222 LYS A CA 1
ATOM 1727 C C . LYS A 1 222 ? 15.68 -2.375 -1.844 1 95.81 222 LYS A C 1
ATOM 1729 O O . LYS A 1 222 ? 15.492 -3.494 -1.363 1 95.81 222 LYS A O 1
ATOM 1734 N N . LEU A 1 223 ? 14.758 -1.658 -2.352 1 96.56 223 LEU A N 1
ATOM 1735 C CA . LEU A 1 223 ? 13.383 -2.117 -2.471 1 96.56 223 LEU A CA 1
ATOM 1736 C C . LEU A 1 223 ? 13.109 -2.648 -3.873 1 96.56 223 LEU A C 1
ATOM 1738 O O . LEU A 1 223 ? 13.523 -2.049 -4.863 1 96.56 223 LEU A O 1
ATOM 1742 N N . LEU A 1 224 ? 12.398 -3.771 -3.961 1 97.62 224 LEU A N 1
ATOM 1743 C CA . LEU A 1 224 ? 12.172 -4.406 -5.254 1 97.62 224 LEU A CA 1
ATOM 1744 C C . LEU A 1 224 ? 10.836 -3.977 -5.844 1 97.62 224 LEU A C 1
ATOM 1746 O O . LEU A 1 224 ? 10.625 -4.078 -7.055 1 97.62 224 LEU A O 1
ATOM 1750 N N . GLY A 1 225 ? 9.891 -3.578 -4.98 1 96.38 225 GLY A N 1
ATOM 1751 C CA . GLY A 1 225 ? 8.617 -3.059 -5.469 1 96.38 225 GLY A CA 1
ATOM 1752 C C . GLY A 1 225 ? 7.684 -4.141 -5.965 1 96.38 225 GLY A C 1
ATOM 1753 O O . GLY A 1 225 ? 6.762 -3.869 -6.734 1 96.38 225 GLY A O 1
ATOM 1754 N N . THR A 1 226 ? 7.902 -5.34 -5.629 1 97.69 226 THR A N 1
ATOM 1755 C CA . THR A 1 226 ? 7.09 -6.488 -6.02 1 97.69 226 THR A CA 1
ATOM 1756 C C . THR A 1 226 ? 7.137 -7.574 -4.949 1 97.69 226 THR A C 1
ATOM 1758 O O . THR A 1 226 ? 7.828 -7.426 -3.938 1 97.69 226 THR A O 1
ATOM 1761 N N . CYS A 1 227 ? 6.312 -8.594 -5.105 1 97.94 227 CYS A N 1
ATOM 1762 C CA . CYS A 1 227 ? 6.355 -9.727 -4.191 1 97.94 227 CYS A CA 1
ATOM 1763 C C . CYS A 1 227 ? 7.465 -10.695 -4.582 1 97.94 227 CYS A C 1
ATOM 1765 O O . CYS A 1 227 ? 7.637 -11.016 -5.762 1 97.94 227 CYS A O 1
ATOM 1767 N N . LEU A 1 228 ? 8.172 -11.219 -3.609 1 98.44 228 LEU A N 1
ATOM 1768 C CA . LEU A 1 228 ? 9.359 -12.031 -3.881 1 98.44 228 LEU A CA 1
ATOM 1769 C C . LEU A 1 228 ? 8.984 -13.508 -3.986 1 98.44 228 LEU A C 1
ATOM 1771 O O . LEU A 1 228 ? 9.75 -14.305 -4.543 1 98.44 228 LEU A O 1
ATOM 1775 N N . GLY A 1 229 ? 7.816 -13.867 -3.41 1 98.31 229 GLY A N 1
ATOM 1776 C CA . GLY A 1 229 ? 7.41 -15.258 -3.455 1 98.31 229 GLY A CA 1
ATOM 1777 C C . GLY A 1 229 ? 5.918 -15.453 -3.26 1 98.31 229 GLY A C 1
ATOM 1778 O O . GLY A 1 229 ? 5.191 -14.492 -2.994 1 98.31 229 GLY A O 1
ATOM 1779 N N . ASP A 1 230 ? 5.453 -16.656 -3.514 1 98.5 230 ASP A N 1
ATOM 1780 C CA . ASP A 1 230 ? 4.098 -17.078 -3.17 1 98.5 230 ASP A CA 1
ATOM 1781 C C . ASP A 1 230 ? 4.09 -17.859 -1.858 1 98.5 230 ASP A C 1
ATOM 1783 O O . ASP A 1 230 ? 4.992 -18.656 -1.6 1 98.5 230 ASP A O 1
ATOM 1787 N N . LEU A 1 231 ? 3.115 -17.641 -1.084 1 98.12 231 LEU A N 1
ATOM 1788 C CA . LEU A 1 231 ? 3.072 -18.125 0.293 1 98.12 231 LEU A CA 1
ATOM 1789 C C . LEU A 1 231 ? 3.217 -19.641 0.346 1 98.12 231 LEU A C 1
ATOM 1791 O O . LEU A 1 231 ? 4.078 -20.172 1.059 1 98.12 231 LEU A O 1
ATOM 1795 N N . TYR A 1 232 ? 2.445 -20.344 -0.388 1 98.5 232 TYR A N 1
ATOM 1796 C CA . TYR A 1 232 ? 2.502 -21.812 -0.448 1 98.5 232 TYR A CA 1
ATOM 1797 C C . TYR A 1 232 ? 3.875 -22.281 -0.915 1 98.5 232 TYR A C 1
ATOM 1799 O O . TYR A 1 232 ? 4.469 -23.172 -0.311 1 98.5 232 TYR A O 1
ATOM 1807 N N . SER A 1 233 ? 4.406 -21.688 -1.954 1 98.62 233 SER A N 1
ATOM 1808 C CA . SER A 1 233 ? 5.68 -22.094 -2.549 1 98.62 233 SER A CA 1
ATOM 1809 C C . SER A 1 233 ? 6.836 -21.859 -1.582 1 98.62 233 SER A C 1
ATOM 1811 O O . SER A 1 233 ? 7.656 -22.75 -1.362 1 98.62 233 SER A O 1
ATOM 1813 N N . VAL A 1 234 ? 6.863 -20.672 -0.996 1 97.44 234 VAL A N 1
ATOM 1814 C CA . VAL A 1 234 ? 7.953 -20.359 -0.081 1 97.44 234 VAL A CA 1
ATOM 1815 C C . VAL A 1 234 ? 7.93 -21.312 1.107 1 97.44 234 VAL A C 1
ATOM 1817 O O . VAL A 1 234 ? 8.977 -21.734 1.599 1 97.44 234 VAL A O 1
ATOM 1820 N N . ASN A 1 235 ? 6.754 -21.688 1.564 1 97.25 235 ASN A N 1
ATOM 1821 C CA . ASN A 1 235 ? 6.645 -22.547 2.744 1 97.25 235 ASN A CA 1
ATOM 1822 C C . ASN A 1 235 ? 7.219 -23.938 2.484 1 97.25 235 ASN A C 1
ATOM 1824 O O . ASN A 1 235 ? 7.965 -24.469 3.309 1 97.25 235 ASN A O 1
ATOM 1828 N N . TRP A 1 236 ? 6.863 -24.578 1.347 1 97.94 236 TRP A N 1
ATOM 1829 C CA . TRP A 1 236 ? 7.414 -25.906 1.148 1 97.94 236 TRP A CA 1
ATOM 1830 C C . TRP A 1 236 ? 8.891 -25.844 0.762 1 97.94 236 TRP A C 1
ATOM 1832 O O . TRP A 1 236 ? 9.672 -26.719 1.132 1 97.94 236 TRP A O 1
ATOM 1842 N N . MET A 1 237 ? 9.359 -24.781 0.09 1 98.25 237 MET A N 1
ATOM 1843 C CA . MET A 1 237 ? 10.758 -24.688 -0.323 1 98.25 237 MET A CA 1
ATOM 1844 C C . MET A 1 237 ? 11.656 -24.406 0.873 1 98.25 237 MET A C 1
ATOM 1846 O O . MET A 1 237 ? 12.727 -25 1.006 1 98.25 237 MET A O 1
ATOM 1850 N N . GLU A 1 238 ? 11.234 -23.469 1.681 1 95.62 238 GLU A N 1
ATOM 1851 C CA . GLU A 1 238 ? 12.031 -23.172 2.867 1 95.62 238 GLU A CA 1
ATOM 1852 C C . GLU A 1 238 ? 12.055 -24.375 3.82 1 95.62 238 GLU A C 1
ATOM 1854 O O . GLU A 1 238 ? 13.039 -24.594 4.52 1 95.62 238 GLU A O 1
ATOM 1859 N N . ASP A 1 239 ? 10.977 -25.094 3.836 1 95.44 239 ASP A N 1
ATOM 1860 C CA . ASP A 1 239 ? 10.977 -26.359 4.57 1 95.44 239 ASP A CA 1
ATOM 1861 C C . ASP A 1 239 ? 12 -27.328 3.986 1 95.44 239 ASP A C 1
ATOM 1863 O O . ASP A 1 239 ? 12.766 -27.953 4.727 1 95.44 239 ASP A O 1
ATOM 1867 N N . SER A 1 240 ? 12.031 -27.469 2.689 1 95.56 240 SER A N 1
ATOM 1868 C CA . SER A 1 240 ? 12.922 -28.391 2 1 95.56 240 SER A CA 1
ATOM 1869 C C . SER A 1 240 ? 14.383 -27.953 2.107 1 95.56 240 SER A C 1
ATOM 1871 O O . SER A 1 240 ? 15.289 -28.781 2.088 1 95.56 240 SER A O 1
ATOM 1873 N N . ASP A 1 241 ? 14.586 -26.672 2.246 1 92.25 241 ASP A N 1
ATOM 1874 C CA . ASP A 1 241 ? 15.93 -26.141 2.438 1 92.25 241 ASP A CA 1
ATOM 1875 C C . ASP A 1 241 ? 16.531 -26.641 3.752 1 92.25 241 ASP A C 1
ATOM 1877 O O . ASP A 1 241 ? 17.734 -26.875 3.836 1 92.25 241 ASP A O 1
ATOM 1881 N N . LYS A 1 242 ? 15.758 -26.75 4.754 1 83.25 242 LYS A N 1
ATOM 1882 C CA . LYS A 1 242 ? 16.234 -26.938 6.117 1 83.25 242 LYS A CA 1
ATOM 1883 C C . LYS A 1 242 ? 16.109 -28.406 6.543 1 83.25 242 LYS A C 1
ATOM 1885 O O . LYS A 1 242 ? 16.844 -28.859 7.426 1 83.25 242 LYS A O 1
ATOM 1890 N N . SER A 1 243 ? 15.203 -29.062 5.988 1 75.94 243 SER A N 1
ATOM 1891 C CA . SER A 1 243 ? 14.82 -30.359 6.527 1 75.94 243 SER A CA 1
ATOM 1892 C C . SER A 1 243 ? 15.695 -31.469 5.961 1 75.94 243 SER A C 1
ATOM 1894 O O . SER A 1 243 ? 16.328 -31.312 4.914 1 75.94 243 SER A O 1
ATOM 1896 N N . ASP A 1 244 ? 15.859 -32.438 6.84 1 82.5 244 ASP A N 1
ATOM 1897 C CA . ASP A 1 244 ? 16.328 -33.75 6.336 1 82.5 244 ASP A CA 1
ATOM 1898 C C . ASP A 1 244 ? 15.25 -34.438 5.523 1 82.5 244 ASP A C 1
ATOM 1900 O O . ASP A 1 244 ? 14.375 -35.094 6.086 1 82.5 244 ASP A O 1
ATOM 1904 N N . LEU A 1 245 ? 15.281 -34.406 4.223 1 89.5 245 LEU A N 1
ATOM 1905 C CA . LEU A 1 245 ? 14.227 -34.844 3.322 1 89.5 245 LEU A CA 1
ATOM 1906 C C . LEU A 1 245 ? 14.094 -36.375 3.336 1 89.5 245 LEU A C 1
ATOM 1908 O O . LEU A 1 245 ? 13.094 -36.906 2.852 1 89.5 245 LEU A O 1
ATOM 1912 N N . SER A 1 246 ? 15.086 -37.031 3.922 1 88.81 246 SER A N 1
ATOM 1913 C CA . SER A 1 246 ? 15.039 -38.469 3.998 1 88.81 246 SER A CA 1
ATOM 1914 C C . SER A 1 246 ? 14.125 -38.938 5.125 1 88.81 246 SER A C 1
ATOM 1916 O O . SER A 1 246 ? 13.664 -40.094 5.129 1 88.81 246 SER A O 1
ATOM 1918 N N . LYS A 1 247 ? 13.82 -38.062 5.992 1 89.69 247 LYS A N 1
ATOM 1919 C CA . LYS A 1 247 ? 13.047 -38.438 7.176 1 89.69 247 LYS A CA 1
ATOM 1920 C C . LYS A 1 247 ? 11.648 -37.812 7.133 1 89.69 247 LYS A C 1
ATOM 1922 O O . LYS A 1 247 ? 10.703 -38.375 7.691 1 89.69 247 LYS A O 1
ATOM 1927 N N . GLU A 1 248 ? 11.516 -36.719 6.5 1 93.44 248 GLU A N 1
ATOM 1928 C CA . GLU A 1 248 ? 10.219 -36.062 6.414 1 93.44 248 GLU A CA 1
ATOM 1929 C C . GLU A 1 248 ? 9.336 -36.719 5.359 1 93.44 248 GLU A C 1
ATOM 1931 O O . GLU A 1 248 ? 9.719 -36.812 4.191 1 93.44 248 GLU A O 1
ATOM 1936 N N . THR A 1 249 ? 8.141 -37.125 5.77 1 95.69 249 THR A N 1
ATOM 1937 C CA . THR A 1 249 ? 7.219 -37.75 4.828 1 95.69 249 THR A CA 1
ATOM 1938 C C . THR A 1 249 ? 6.445 -36.688 4.051 1 95.69 249 THR A C 1
ATOM 1940 O O . THR A 1 249 ? 6.402 -35.531 4.449 1 95.69 249 THR A O 1
ATOM 1943 N N . LEU A 1 250 ? 5.84 -37.094 2.957 1 97.38 250 LEU A N 1
ATOM 1944 C CA . LEU A 1 250 ? 4.98 -36.219 2.172 1 97.38 250 LEU A CA 1
ATOM 1945 C C . LEU A 1 250 ? 3.838 -35.656 3.021 1 97.38 250 LEU A C 1
ATOM 1947 O O . LEU A 1 250 ? 3.512 -34.469 2.941 1 97.38 250 LEU A O 1
ATOM 1951 N N . GLN A 1 251 ? 3.268 -36.5 3.893 1 97.44 251 GLN A N 1
ATOM 1952 C CA . GLN A 1 251 ? 2.154 -36.094 4.738 1 97.44 251 GLN A CA 1
ATOM 1953 C C . GLN A 1 251 ? 2.602 -35.062 5.781 1 97.44 251 GLN A C 1
ATOM 1955 O O . GLN A 1 251 ? 1.87 -34.125 6.086 1 97.44 251 GLN A O 1
ATOM 1960 N N . GLU A 1 252 ? 3.734 -35.312 6.316 1 96 252 GLU A N 1
ATOM 1961 C CA . GLU A 1 252 ? 4.27 -34.375 7.297 1 96 252 GLU A CA 1
ATOM 1962 C C . GLU A 1 252 ? 4.512 -33 6.672 1 96 252 GLU A C 1
ATOM 1964 O O . GLU A 1 252 ? 4.152 -31.984 7.25 1 96 252 GLU A O 1
ATOM 1969 N N . GLN A 1 253 ? 5.141 -32.969 5.504 1 97.12 253 GLN A N 1
ATOM 1970 C CA . GLN A 1 253 ? 5.367 -31.703 4.836 1 97.12 253 GLN A CA 1
ATOM 1971 C C . GLN A 1 253 ? 4.047 -31.031 4.477 1 97.12 253 GLN A C 1
ATOM 1973 O O . GLN A 1 253 ? 3.895 -29.828 4.652 1 97.12 253 GLN A O 1
ATOM 1978 N N . TYR A 1 254 ? 3.117 -31.812 3.979 1 97.94 254 TYR A N 1
ATOM 1979 C CA . TYR A 1 254 ? 1.8 -31.281 3.652 1 97.94 254 TYR A CA 1
ATOM 1980 C C . TYR A 1 254 ? 1.173 -30.594 4.859 1 97.94 254 TYR A C 1
ATOM 1982 O O . TYR A 1 254 ? 0.68 -29.469 4.754 1 97.94 254 TYR A O 1
ATOM 1990 N N . ASN A 1 255 ? 1.202 -31.266 5.957 1 97.56 255 ASN A N 1
ATOM 1991 C CA . ASN A 1 255 ? 0.59 -30.719 7.164 1 97.56 255 ASN A CA 1
ATOM 1992 C C . ASN A 1 255 ? 1.274 -29.438 7.613 1 97.56 255 ASN A C 1
ATOM 1994 O O . ASN A 1 255 ? 0.609 -28.484 8.031 1 97.56 255 ASN A O 1
ATOM 1998 N N . ARG A 1 256 ? 2.541 -29.406 7.547 1 96.31 256 ARG A N 1
ATOM 1999 C CA . ARG A 1 256 ? 3.301 -28.219 7.922 1 96.31 256 ARG A CA 1
ATOM 2000 C C . ARG A 1 256 ? 3.002 -27.047 6.98 1 96.31 256 ARG A C 1
ATOM 2002 O O . ARG A 1 256 ? 2.805 -25.922 7.426 1 96.31 256 ARG A O 1
ATOM 2009 N N . VAL A 1 257 ? 3.064 -27.328 5.691 1 97.44 257 VAL A N 1
ATOM 2010 C CA . VAL A 1 257 ? 2.824 -26.312 4.676 1 97.44 257 VAL A CA 1
ATOM 2011 C C . VAL A 1 257 ? 1.393 -25.781 4.797 1 97.44 257 VAL A C 1
ATOM 2013 O O . VAL A 1 257 ? 1.152 -24.578 4.68 1 97.44 257 VAL A O 1
ATOM 2016 N N . LYS A 1 258 ? 0.437 -26.688 5.035 1 97.94 258 LYS A N 1
ATOM 2017 C CA . LYS A 1 258 ? -0.96 -26.312 5.234 1 97.94 258 LYS A CA 1
ATOM 2018 C C . LYS A 1 258 ? -1.112 -25.375 6.43 1 97.94 258 LYS A C 1
ATOM 2020 O O . LYS A 1 258 ? -1.856 -24.391 6.363 1 97.94 258 LYS A O 1
ATOM 2025 N N . LYS A 1 259 ? -0.422 -25.641 7.477 1 96.44 259 LYS A N 1
ATOM 2026 C CA . LYS A 1 259 ? -0.474 -24.812 8.68 1 96.44 259 LYS A CA 1
ATOM 2027 C C . LYS A 1 259 ? 0.108 -23.422 8.422 1 96.44 259 LYS A C 1
ATOM 2029 O O . LYS A 1 259 ? -0.443 -22.422 8.875 1 96.44 259 LYS A O 1
ATOM 2034 N N . LEU A 1 260 ? 1.187 -23.328 7.672 1 95.56 260 LEU A N 1
ATOM 2035 C CA . LEU A 1 260 ? 1.913 -22.094 7.445 1 95.56 260 LEU A CA 1
ATOM 2036 C C . LEU A 1 260 ? 1.245 -21.266 6.352 1 95.56 260 LEU A C 1
ATOM 2038 O O . LEU A 1 260 ? 1.382 -20.031 6.324 1 95.56 260 LEU A O 1
ATOM 2042 N N . THR A 1 261 ? 0.603 -21.922 5.402 1 96.94 261 THR A N 1
ATOM 2043 C CA . THR A 1 261 ? -0.167 -21.234 4.367 1 96.94 261 THR A CA 1
ATOM 2044 C C . THR A 1 261 ? -1.569 -20.906 4.867 1 96.94 261 THR A C 1
ATOM 2046 O O . THR A 1 261 ? -2.547 -21.531 4.461 1 96.94 261 THR A O 1
ATOM 2049 N N . ASP A 1 262 ? -1.722 -19.844 5.617 1 94.06 262 ASP A N 1
ATOM 2050 C CA . ASP A 1 262 ? -2.893 -19.656 6.465 1 94.06 262 ASP A CA 1
ATOM 2051 C C . ASP A 1 262 ? -3.887 -18.688 5.812 1 94.06 262 ASP A C 1
ATOM 2053 O O . ASP A 1 262 ? -4.855 -18.266 6.441 1 94.06 262 ASP A O 1
ATOM 2057 N N . LYS A 1 263 ? -3.662 -18.281 4.586 1 95.38 263 LYS A N 1
ATOM 2058 C CA . LYS A 1 263 ? -4.566 -17.359 3.92 1 95.38 263 LYS A CA 1
ATOM 2059 C C . LYS A 1 263 ? -5.418 -18.078 2.875 1 95.38 263 LYS A C 1
ATOM 2061 O O . LYS A 1 263 ? -6.391 -17.5 2.369 1 95.38 263 LYS A O 1
ATOM 2066 N N . SER A 1 264 ? -5.02 -19.25 2.469 1 97.12 264 SER A N 1
ATOM 2067 C CA . SER A 1 264 ? -5.766 -20.125 1.573 1 97.12 264 SER A CA 1
ATOM 2068 C C . SER A 1 264 ? -5.801 -21.547 2.102 1 97.12 264 SER A C 1
ATOM 2070 O O . SER A 1 264 ? -5.16 -21.859 3.109 1 97.12 264 SER A O 1
ATOM 2072 N N . HIS A 1 265 ? -6.562 -22.406 1.477 1 98.06 265 HIS A N 1
ATOM 2073 C CA . HIS A 1 265 ? -6.668 -23.781 1.926 1 98.06 265 HIS A CA 1
ATOM 2074 C C . HIS A 1 265 ? -5.867 -24.719 1.024 1 98.06 265 HIS A C 1
ATOM 2076 O O . HIS A 1 265 ? -6.32 -25.078 -0.064 1 98.06 265 HIS A O 1
ATOM 2082 N N . VAL A 1 266 ? -4.77 -25.141 1.518 1 98.62 266 VAL A N 1
ATOM 2083 C CA . VAL A 1 266 ? -3.947 -26.125 0.833 1 98.62 266 VAL A CA 1
ATOM 2084 C C . VAL A 1 266 ? -4.672 -27.469 0.805 1 98.62 266 VAL A C 1
ATOM 2086 O O . VAL A 1 266 ? -5.273 -27.875 1.801 1 98.62 266 VAL A O 1
ATOM 2089 N N . LEU A 1 267 ? -4.672 -28.172 -0.387 1 98.69 267 LEU A N 1
ATOM 2090 C CA . LEU A 1 267 ? -5.332 -29.453 -0.52 1 98.69 267 LEU A CA 1
ATOM 2091 C C . LEU A 1 267 ? -4.352 -30.531 -1 1 98.69 267 LEU A C 1
ATOM 2093 O O . LEU A 1 267 ? -3.299 -30.203 -1.552 1 98.69 267 LEU A O 1
ATOM 2097 N N . GLU A 1 268 ? -4.688 -31.766 -0.702 1 98.5 268 GLU A N 1
ATOM 2098 C CA . GLU A 1 268 ? -3.959 -32.938 -1.208 1 98.5 268 GLU A CA 1
ATOM 2099 C C . GLU A 1 268 ? -4.875 -33.844 -2.018 1 98.5 268 GLU A C 1
ATOM 2101 O O . GLU A 1 268 ? -6.055 -33.969 -1.7 1 98.5 268 GLU A O 1
ATOM 2106 N N . PHE A 1 269 ? -4.371 -34.406 -3.092 1 98.38 269 PHE A N 1
ATOM 2107 C CA . PHE A 1 269 ? -5.066 -35.344 -3.965 1 98.38 269 PHE A CA 1
ATOM 2108 C C . PHE A 1 269 ? -4.164 -36.531 -4.316 1 98.38 269 PHE A C 1
ATOM 2110 O O . PHE A 1 269 ? -2.943 -36.438 -4.156 1 98.38 269 PHE A O 1
ATOM 2117 N N . GLY A 1 270 ? -4.754 -37.594 -4.859 1 97.19 270 GLY A N 1
ATOM 2118 C CA . GLY A 1 270 ? -3.996 -38.719 -5.43 1 97.19 270 GLY A CA 1
ATOM 2119 C C . GLY A 1 270 ? -3.945 -39.938 -4.531 1 97.19 270 GLY A C 1
ATOM 2120 O O . GLY A 1 270 ? -4.922 -40.25 -3.848 1 97.19 270 GLY A O 1
ATOM 2121 N N . SER A 1 271 ? -2.867 -40.656 -4.543 1 95.31 271 SER A N 1
ATOM 2122 C CA . SER A 1 271 ? -2.76 -41.969 -3.947 1 95.31 271 SER A CA 1
ATOM 2123 C C . SER A 1 271 ? -2.391 -41.875 -2.471 1 95.31 271 SER A C 1
ATOM 2125 O O . SER A 1 271 ? -1.268 -41.5 -2.127 1 95.31 271 SER A O 1
ATOM 2127 N N . PRO A 1 272 ? -3.225 -42.344 -1.595 1 93.81 272 PRO A N 1
ATOM 2128 C CA . PRO A 1 272 ? -2.949 -42.281 -0.157 1 93.81 272 PRO A CA 1
ATOM 2129 C C . PRO A 1 272 ? -1.738 -43.125 0.25 1 93.81 272 PRO A C 1
ATOM 2131 O O . PRO A 1 272 ? -1.109 -42.844 1.275 1 93.81 272 PRO A O 1
ATOM 2134 N N . SER A 1 273 ? -1.429 -44.094 -0.531 1 94.19 273 SER A N 1
ATOM 2135 C CA . SER A 1 273 ? -0.313 -45 -0.219 1 94.19 273 SER A CA 1
ATOM 2136 C C . SER A 1 273 ? 1.012 -44.25 -0.22 1 94.19 273 SER A C 1
ATOM 2138 O O . SER A 1 273 ? 2.008 -44.719 0.319 1 94.19 273 SER A O 1
ATOM 2140 N N . MET A 1 274 ? 0.991 -43.094 -0.771 1 96.25 274 MET A N 1
ATOM 2141 C CA . MET A 1 274 ? 2.236 -42.344 -0.911 1 96.25 274 MET A CA 1
ATOM 2142 C C . MET A 1 274 ? 2.445 -41.406 0.278 1 96.25 274 MET A C 1
ATOM 2144 O O . MET A 1 274 ? 3.492 -40.781 0.395 1 96.25 274 MET A O 1
ATOM 2148 N N . HIS A 1 275 ? 1.562 -41.375 1.203 1 95.88 275 HIS A N 1
ATOM 2149 C CA . HIS A 1 275 ? 1.582 -40.438 2.314 1 95.88 275 HIS A CA 1
ATOM 2150 C C . HIS A 1 275 ? 2.844 -40.594 3.154 1 95.88 275 HIS A C 1
ATOM 2152 O O . HIS A 1 275 ? 3.393 -39.625 3.66 1 95.88 275 HIS A O 1
ATOM 2158 N N . ASP A 1 276 ? 3.311 -41.75 3.225 1 95 276 ASP A N 1
ATOM 2159 C CA . ASP A 1 276 ? 4.414 -42.062 4.137 1 95 276 ASP A CA 1
ATOM 2160 C C . ASP A 1 276 ? 5.75 -42.062 3.398 1 95 276 ASP A C 1
ATOM 2162 O O . ASP A 1 276 ? 6.801 -42.25 4.008 1 95 276 ASP A O 1
ATOM 2166 N N . ASP A 1 277 ? 5.703 -41.844 2.072 1 95.31 277 ASP A N 1
ATOM 2167 C CA . ASP A 1 277 ? 6.953 -41.75 1.325 1 95.31 277 ASP A CA 1
ATOM 2168 C C . ASP A 1 277 ? 7.75 -40.5 1.768 1 95.31 277 ASP A C 1
ATOM 2170 O O . ASP A 1 277 ? 7.176 -39.438 2.033 1 95.31 277 ASP A O 1
ATOM 2174 N N . PRO A 1 278 ? 9.055 -40.656 1.865 1 95.38 278 PRO A N 1
ATOM 2175 C CA . PRO A 1 278 ? 9.883 -39.5 2.193 1 95.38 278 PRO A CA 1
ATOM 2176 C C . PRO A 1 278 ? 9.875 -38.438 1.091 1 95.38 278 PRO A C 1
ATOM 2178 O O . PRO A 1 278 ? 9.93 -38.781 -0.095 1 95.38 278 PRO A O 1
ATOM 2181 N N . VAL A 1 279 ? 9.844 -37.188 1.496 1 96.56 279 VAL A N 1
ATOM 2182 C CA . VAL A 1 279 ? 9.914 -36.062 0.555 1 96.56 279 VAL A CA 1
ATOM 2183 C C . VAL A 1 279 ? 11.172 -36.188 -0.301 1 96.56 279 VAL A C 1
ATOM 2185 O O . VAL A 1 279 ? 11.156 -35.875 -1.491 1 96.56 279 VAL A O 1
ATOM 2188 N N . GLY A 1 280 ? 12.195 -36.719 0.279 1 95.31 280 GLY A N 1
ATOM 2189 C CA . GLY A 1 280 ? 13.469 -36.875 -0.393 1 95.31 280 GLY A CA 1
ATOM 2190 C C . GLY A 1 280 ? 13.406 -37.781 -1.598 1 95.31 280 GLY A C 1
ATOM 2191 O O . GLY A 1 280 ? 14.234 -37.688 -2.51 1 95.31 280 GLY A O 1
ATOM 2192 N N . ASP A 1 281 ? 12.492 -38.688 -1.628 1 95.06 281 ASP A N 1
ATOM 2193 C CA . ASP A 1 281 ? 12.344 -39.625 -2.756 1 95.06 281 ASP A CA 1
ATOM 2194 C C . ASP A 1 281 ? 11.961 -38.844 -4.027 1 95.06 281 ASP A C 1
ATOM 2196 O O . ASP A 1 281 ? 12.062 -39.406 -5.133 1 95.06 281 ASP A O 1
ATOM 2200 N N . PHE A 1 282 ? 11.617 -37.594 -3.889 1 96.94 282 PHE A N 1
ATOM 2201 C CA . PHE A 1 282 ? 11.125 -36.812 -5.027 1 96.94 282 PHE A CA 1
ATOM 2202 C C . PHE A 1 282 ? 11.93 -35.531 -5.199 1 96.94 282 PHE A C 1
ATOM 2204 O O . PHE A 1 282 ? 12.031 -35 -6.309 1 96.94 282 PHE A O 1
ATOM 2211 N N . GLN A 1 283 ? 12.469 -35.062 -4.141 1 96.31 283 GLN A N 1
ATOM 2212 C CA . GLN A 1 283 ? 13.172 -33.781 -4.199 1 96.31 283 GLN A CA 1
ATOM 2213 C C . GLN A 1 283 ? 14.672 -34 -3.99 1 96.31 283 GLN A C 1
ATOM 2215 O O . GLN A 1 283 ? 15.422 -33 -3.865 1 96.31 283 GLN A O 1
ATOM 2220 N N . SER A 1 284 ? 15.125 -35.219 -3.928 1 92.62 284 SER A N 1
ATOM 2221 C CA . SER A 1 284 ? 16.547 -35.531 -3.844 1 92.62 284 SER A CA 1
ATOM 2222 C C . SER A 1 284 ? 16.906 -36.688 -4.781 1 92.62 284 SER A C 1
ATOM 2224 O O . SER A 1 284 ? 16.047 -37.25 -5.461 1 92.62 284 SER A O 1
ATOM 2226 N N . ASN A 1 285 ? 18.203 -37.062 -4.82 1 88.56 285 ASN A N 1
ATOM 2227 C CA . ASN A 1 285 ? 18.688 -38.094 -5.73 1 88.56 285 ASN A CA 1
ATOM 2228 C C . ASN A 1 285 ? 18.859 -39.438 -5.016 1 88.56 285 ASN A C 1
ATOM 2230 O O . ASN A 1 285 ? 19.625 -40.312 -5.473 1 88.56 285 ASN A O 1
ATOM 2234 N N . THR A 1 286 ? 18.219 -39.594 -3.803 1 82.81 286 THR A N 1
ATOM 2235 C CA . THR A 1 286 ? 18.391 -40.812 -3.049 1 82.81 286 THR A CA 1
ATOM 2236 C C . THR A 1 286 ? 17.031 -41.406 -2.654 1 82.81 286 THR A C 1
ATOM 2238 O O . THR A 1 286 ? 16.094 -40.656 -2.344 1 82.81 286 THR A O 1
ATOM 2241 N N . ASP A 1 287 ? 16.906 -42.812 -2.852 1 81.19 287 ASP A N 1
ATOM 2242 C CA . ASP A 1 287 ? 15.719 -43.5 -2.375 1 81.19 287 ASP A CA 1
ATOM 2243 C C . ASP A 1 287 ? 15.836 -43.844 -0.889 1 81.19 287 ASP A C 1
ATOM 2245 O O . ASP A 1 287 ? 16.906 -44.25 -0.421 1 81.19 287 ASP A O 1
ATOM 2249 N N . HIS A 1 288 ? 14.953 -43.531 -0.119 1 68.94 288 HIS A N 1
ATOM 2250 C CA . HIS A 1 288 ? 14.969 -43.812 1.315 1 68.94 288 HIS A CA 1
ATOM 2251 C C . HIS A 1 288 ? 13.93 -44.844 1.701 1 68.94 288 HIS A C 1
ATOM 2253 O O . HIS A 1 288 ? 13.445 -44.875 2.834 1 68.94 288 HIS A O 1
ATOM 2259 N N . ASP A 1 289 ? 13.562 -45.906 0.978 1 55.06 289 ASP A N 1
ATOM 2260 C CA . ASP A 1 289 ? 12.531 -46.906 1.224 1 55.06 289 ASP A CA 1
ATOM 2261 C C . ASP A 1 289 ? 12.68 -47.531 2.615 1 55.06 289 ASP A C 1
ATOM 2263 O O . ASP A 1 289 ? 11.891 -48.375 3.01 1 55.06 289 ASP A O 1
ATOM 2267 N N . GLY A 1 290 ? 13.773 -47.469 3.244 1 45.44 290 GLY A N 1
ATOM 2268 C CA . GLY A 1 290 ? 13.883 -48.219 4.492 1 45.44 290 GLY A CA 1
ATOM 2269 C C . GLY A 1 290 ? 13.008 -47.625 5.598 1 45.44 290 GLY A C 1
ATOM 2270 O O . GLY A 1 290 ? 12.438 -46.562 5.445 1 45.44 290 GLY A O 1
ATOM 2271 N N . PRO A 1 291 ? 12.672 -48.469 6.672 1 40.38 291 PRO A N 1
ATOM 2272 C CA . PRO A 1 291 ? 11.82 -48.031 7.785 1 40.38 291 PRO A CA 1
ATOM 2273 C C . PRO A 1 291 ? 12.219 -46.688 8.352 1 40.38 291 PRO A C 1
ATOM 2275 O O . PRO A 1 291 ? 13.414 -46.406 8.523 1 40.38 291 PRO A O 1
ATOM 2278 N N . THR A 1 292 ? 11.523 -45.781 8.016 1 40.94 292 THR A N 1
ATOM 2279 C CA . THR A 1 292 ? 11.727 -44.438 8.547 1 40.94 292 THR A CA 1
ATOM 2280 C C . THR A 1 292 ? 11.844 -44.469 10.07 1 40.94 292 THR A C 1
ATOM 2282 O O . THR A 1 292 ? 10.977 -45.031 10.75 1 40.94 292 THR A O 1
ATOM 2285 N N . PHE A 1 293 ? 12.977 -44.656 10.57 1 31.27 293 PHE A N 1
ATOM 2286 C CA . PHE A 1 293 ? 13.094 -44.375 12 1 31.27 293 PHE A CA 1
ATOM 2287 C C . PHE A 1 293 ? 12.602 -43 12.328 1 31.27 293 PHE A C 1
ATOM 2289 O O . PHE A 1 293 ? 12.906 -42.031 11.609 1 31.27 293 PHE A O 1
ATOM 2296 N N . SER A 1 294 ? 11.523 -43.062 13.07 1 33.75 294 SER A N 1
ATOM 2297 C CA . SER A 1 294 ? 10.945 -41.812 13.594 1 33.75 294 SER A CA 1
ATOM 2298 C C . SER A 1 294 ? 11.992 -41 14.336 1 33.75 294 SER A C 1
ATOM 2300 O O . SER A 1 294 ? 12.516 -41.406 15.359 1 33.75 294 SER A O 1
ATOM 2302 N N . SER A 1 295 ? 12.945 -40.656 13.82 1 29.58 295 SER A N 1
ATOM 2303 C CA . SER A 1 295 ? 13.742 -39.781 14.664 1 29.58 295 SER A CA 1
ATOM 2304 C C . SER A 1 295 ? 12.883 -38.688 15.281 1 29.58 295 SER A C 1
ATOM 2306 O O . SER A 1 295 ? 12.062 -38.062 14.586 1 29.58 295 SER A O 1
ATOM 2308 N N . ALA A 1 296 ? 12.922 -38.75 16.703 1 31.95 296 ALA A N 1
ATOM 2309 C CA . ALA A 1 296 ? 12.289 -37.844 17.672 1 31.95 296 ALA A CA 1
ATOM 2310 C C . ALA A 1 296 ? 12.406 -36.375 17.234 1 31.95 296 ALA A C 1
ATOM 2312 O O . ALA A 1 296 ? 11.406 -35.719 16.969 1 31.95 296 ALA A O 1
ATOM 2313 N N . ASP A 1 297 ? 13.062 -35.656 18.156 1 29.48 297 ASP A N 1
ATOM 2314 C CA . ASP A 1 297 ? 12.852 -34.375 18.781 1 29.48 297 ASP A CA 1
ATOM 2315 C C . ASP A 1 297 ? 13.531 -33.25 17.984 1 29.48 297 ASP A C 1
ATOM 2317 O O . ASP A 1 297 ? 14.57 -32.75 18.391 1 29.48 297 ASP A O 1
ATOM 2321 N N . LYS A 1 298 ? 13.859 -33.406 16.828 1 36.81 298 LYS A N 1
ATOM 2322 C CA . LYS A 1 298 ? 14.562 -32.188 16.438 1 36.81 298 LYS A CA 1
ATOM 2323 C C . LYS A 1 298 ? 13.789 -30.938 16.875 1 36.81 298 LYS A C 1
ATOM 2325 O O . LYS A 1 298 ? 12.562 -30.969 17 1 36.81 298 LYS A O 1
ATOM 2330 N N . SER A 1 299 ? 14.438 -29.891 17.328 1 33.75 299 SER A N 1
ATOM 2331 C CA . SER A 1 299 ? 14.141 -28.516 17.719 1 33.75 299 SER A CA 1
ATOM 2332 C C . SER A 1 299 ? 13.203 -27.859 16.719 1 33.75 299 SER A C 1
ATOM 2334 O O . SER A 1 299 ? 13.461 -27.891 15.508 1 33.75 299 SER A O 1
ATOM 2336 N N . ASN A 1 300 ? 11.914 -27.828 16.891 1 37.03 300 ASN A N 1
ATOM 2337 C CA . ASN A 1 300 ? 10.805 -27.047 16.359 1 37.03 300 ASN A CA 1
ATOM 2338 C C . ASN A 1 300 ? 11.25 -25.625 15.992 1 37.03 300 ASN A C 1
ATOM 2340 O O . ASN A 1 300 ? 11.086 -24.703 16.781 1 37.03 300 ASN A O 1
ATOM 2344 N N . ASN A 1 301 ? 12.344 -25.516 15.461 1 36.69 301 ASN A N 1
ATOM 2345 C CA . ASN A 1 301 ? 12.406 -24.125 15.031 1 36.69 301 ASN A CA 1
ATOM 2346 C C . ASN A 1 301 ? 11.18 -23.734 14.227 1 36.69 301 ASN A C 1
ATOM 2348 O O . ASN A 1 301 ? 10.945 -24.266 13.133 1 36.69 301 ASN A O 1
ATOM 2352 N N . GLU A 1 302 ? 10.148 -23.453 14.844 1 43.69 302 GLU A N 1
ATOM 2353 C CA . GLU A 1 302 ? 8.914 -22.953 14.25 1 43.69 302 GLU A CA 1
ATOM 2354 C C . GLU A 1 302 ? 9.203 -22 13.094 1 43.69 302 GLU A C 1
ATOM 2356 O O . GLU A 1 302 ? 9.977 -21.047 13.25 1 43.69 302 GLU A O 1
ATOM 2361 N N . PRO A 1 303 ? 9.023 -22.594 11.938 1 49.69 303 PRO A N 1
ATOM 2362 C CA . PRO A 1 303 ? 9.188 -21.672 10.82 1 49.69 303 PRO A CA 1
ATOM 2363 C C . PRO A 1 303 ? 8.562 -20.297 11.102 1 49.69 303 PRO A C 1
ATOM 2365 O O . PRO A 1 303 ? 7.566 -20.203 11.82 1 49.69 303 PRO A O 1
ATOM 2368 N N . SER A 1 304 ? 9.266 -19.203 11.07 1 52 304 SER A N 1
ATOM 2369 C CA . SER A 1 304 ? 8.852 -17.828 11.289 1 52 304 SER A CA 1
ATOM 2370 C C . SER A 1 304 ? 7.695 -17.438 10.375 1 52 304 SER A C 1
ATOM 2372 O O . SER A 1 304 ? 7.727 -17.719 9.172 1 52 304 SER A O 1
ATOM 2374 N N . LYS A 1 305 ? 6.594 -17.156 10.945 1 56.97 305 LYS A N 1
ATOM 2375 C CA . LYS A 1 305 ? 5.418 -16.641 10.25 1 56.97 305 LYS A CA 1
ATOM 2376 C C . LYS A 1 305 ? 5.77 -15.445 9.383 1 56.97 305 LYS A C 1
ATOM 2378 O O . LYS A 1 305 ? 6.453 -14.523 9.836 1 56.97 305 LYS A O 1
ATOM 2383 N N . VAL A 1 306 ? 5.43 -15.781 8.055 1 60.19 306 VAL A N 1
ATOM 2384 C CA . VAL A 1 306 ? 5.641 -14.719 7.078 1 60.19 306 VAL A CA 1
ATOM 2385 C C . VAL A 1 306 ? 4.66 -13.578 7.336 1 60.19 306 VAL A C 1
ATOM 2387 O O . VAL A 1 306 ? 3.467 -13.812 7.539 1 60.19 306 VAL A O 1
ATOM 2390 N N . ASP A 1 307 ? 5.074 -12.328 7.547 1 62.53 307 ASP A N 1
ATOM 2391 C CA . ASP A 1 307 ? 4.352 -11.18 8.086 1 62.53 307 ASP A CA 1
ATOM 2392 C C . ASP A 1 307 ? 3.586 -10.453 6.988 1 62.53 307 ASP A C 1
ATOM 2394 O O . ASP A 1 307 ? 2.623 -9.734 7.266 1 62.53 307 ASP A O 1
ATOM 2398 N N . SER A 1 308 ? 3.922 -10.773 5.621 1 78.44 308 SER A N 1
ATOM 2399 C CA . SER A 1 308 ? 3.209 -9.922 4.672 1 78.44 308 SER A CA 1
ATOM 2400 C C . SER A 1 308 ? 2.645 -10.742 3.516 1 78.44 308 SER A C 1
ATOM 2402 O O . SER A 1 308 ? 3.393 -11.398 2.783 1 78.44 308 SER A O 1
ATOM 2404 N N . SER A 1 309 ? 1.309 -10.984 3.502 1 89.81 309 SER A N 1
ATOM 2405 C CA . SER A 1 309 ? 0.696 -11.703 2.393 1 89.81 309 SER A CA 1
ATOM 2406 C C . SER A 1 309 ? -0.344 -10.844 1.68 1 89.81 309 SER A C 1
ATOM 2408 O O . SER A 1 309 ? -1.017 -10.023 2.309 1 89.81 309 SER A O 1
ATOM 2410 N N . VAL A 1 310 ? -0.325 -10.984 0.39 1 95.25 310 VAL A N 1
ATOM 2411 C CA . VAL A 1 310 ? -1.243 -10.25 -0.468 1 95.25 310 VAL A CA 1
ATOM 2412 C C . VAL A 1 310 ? -1.971 -11.211 -1.402 1 95.25 310 VAL A C 1
ATOM 2414 O O . VAL A 1 310 ? -1.379 -12.18 -1.891 1 95.25 310 VAL A O 1
ATOM 2417 N N . ASN A 1 311 ? -3.291 -10.938 -1.591 1 97 311 ASN A N 1
ATOM 2418 C CA . ASN A 1 311 ? -4.039 -11.719 -2.57 1 97 311 ASN A CA 1
ATOM 2419 C C . ASN A 1 311 ? -3.367 -11.688 -3.941 1 97 311 ASN A C 1
ATOM 2421 O O . ASN A 1 311 ? -3.059 -10.617 -4.461 1 97 311 ASN A O 1
ATOM 2425 N N . SER A 1 312 ? -3.168 -12.867 -4.539 1 97.56 312 SER A N 1
ATOM 2426 C CA . SER A 1 312 ? -2.457 -12.969 -5.809 1 97.56 312 SER A CA 1
ATOM 2427 C C . SER A 1 312 ? -3.105 -12.094 -6.875 1 97.56 312 SER A C 1
ATOM 2429 O O . SER A 1 312 ? -2.416 -11.547 -7.738 1 97.56 312 SER A O 1
ATOM 2431 N N . ARG A 1 313 ? -4.418 -11.898 -6.84 1 97.5 313 ARG A N 1
ATOM 2432 C CA . ARG A 1 313 ? -5.176 -11.141 -7.832 1 97.5 313 ARG A CA 1
ATOM 2433 C C . ARG A 1 313 ? -4.836 -9.656 -7.766 1 97.5 313 ARG A C 1
ATOM 2435 O O . ARG A 1 313 ? -5.117 -8.898 -8.695 1 97.5 313 ARG A O 1
ATOM 2442 N N . ASP A 1 314 ? -4.266 -9.258 -6.684 1 97.62 314 ASP A N 1
ATOM 2443 C CA . ASP A 1 314 ? -4.031 -7.836 -6.445 1 97.62 314 ASP A CA 1
ATOM 2444 C C . ASP A 1 314 ? -2.564 -7.477 -6.68 1 97.62 314 ASP A C 1
ATOM 2446 O O . ASP A 1 314 ? -2.199 -6.301 -6.66 1 97.62 314 ASP A O 1
ATOM 2450 N N . ILE A 1 315 ? -1.72 -8.406 -6.969 1 98.12 315 ILE A N 1
ATOM 2451 C CA . ILE A 1 315 ? -0.277 -8.195 -6.906 1 98.12 315 ILE A CA 1
ATOM 2452 C C . ILE A 1 315 ? 0.157 -7.266 -8.039 1 98.12 315 ILE A C 1
ATOM 2454 O O . ILE A 1 315 ? 1.032 -6.414 -7.852 1 98.12 315 ILE A O 1
ATOM 2458 N N . GLU A 1 316 ? -0.434 -7.402 -9.234 1 98.25 316 GLU A N 1
ATOM 2459 C CA . GLU A 1 316 ? -0.079 -6.484 -10.312 1 98.25 316 GLU A CA 1
ATOM 2460 C C . GLU A 1 316 ? -0.371 -5.039 -9.922 1 98.25 316 GLU A C 1
ATOM 2462 O O . GLU A 1 316 ? 0.469 -4.156 -10.117 1 98.25 316 GLU A O 1
ATOM 2467 N N . LEU A 1 317 ? -1.59 -4.832 -9.398 1 98.5 317 LEU A N 1
ATOM 2468 C CA . LEU A 1 317 ? -2 -3.492 -8.992 1 98.5 317 LEU A CA 1
ATOM 2469 C C . LEU A 1 317 ? -1.077 -2.949 -7.906 1 98.5 317 LEU A C 1
ATOM 2471 O O . LEU A 1 317 ? -0.643 -1.798 -7.973 1 98.5 317 LEU A O 1
ATOM 2475 N N . ILE A 1 318 ? -0.779 -3.748 -6.91 1 98.12 318 ILE A N 1
ATOM 2476 C CA . ILE A 1 318 ? 0.058 -3.352 -5.781 1 98.12 318 ILE A CA 1
ATOM 2477 C C . ILE A 1 318 ? 1.47 -3.041 -6.273 1 98.12 318 ILE A C 1
ATOM 2479 O O . ILE A 1 318 ? 2.07 -2.043 -5.863 1 98.12 318 ILE A O 1
ATOM 2483 N N . THR A 1 319 ? 1.999 -3.883 -7.129 1 98.25 319 THR A N 1
ATOM 2484 C CA . THR A 1 319 ? 3.328 -3.664 -7.688 1 98.25 319 THR A CA 1
ATOM 2485 C C . THR A 1 319 ? 3.389 -2.332 -8.43 1 98.25 319 THR A C 1
ATOM 2487 O O . THR A 1 319 ? 4.281 -1.517 -8.18 1 98.25 319 THR A O 1
ATOM 2490 N N . LYS A 1 320 ? 2.445 -2.109 -9.297 1 98.38 320 LYS A N 1
ATOM 2491 C CA . LYS A 1 320 ? 2.459 -0.896 -10.109 1 98.38 320 LYS A CA 1
ATOM 2492 C C . LYS A 1 320 ? 2.205 0.342 -9.25 1 98.38 320 LYS A C 1
ATOM 2494 O O . LYS A 1 320 ? 2.746 1.414 -9.523 1 98.38 320 LYS A O 1
ATOM 2499 N N . PHE A 1 321 ? 1.4 0.18 -8.211 1 98.69 321 PHE A N 1
ATOM 2500 C CA . PHE A 1 321 ? 1.168 1.283 -7.285 1 98.69 321 PHE A CA 1
ATOM 2501 C C . PHE A 1 321 ? 2.465 1.702 -6.605 1 98.69 321 PHE A C 1
ATOM 2503 O O . PHE A 1 321 ? 2.801 2.889 -6.57 1 98.69 321 PHE A O 1
ATOM 2510 N N . TYR A 1 322 ? 3.189 0.775 -6.082 1 97.56 322 TYR A N 1
ATOM 2511 C CA . TYR A 1 322 ? 4.387 1.129 -5.328 1 97.56 322 TYR A CA 1
ATOM 2512 C C . TYR A 1 322 ? 5.523 1.524 -6.258 1 97.56 322 TYR A C 1
ATOM 2514 O O . TYR A 1 322 ? 6.391 2.318 -5.887 1 97.56 322 TYR A O 1
ATOM 2522 N N . GLN A 1 323 ? 5.559 0.986 -7.531 1 96.94 323 GLN A N 1
ATOM 2523 C CA . GLN A 1 323 ? 6.484 1.514 -8.523 1 96.94 323 GLN A CA 1
ATOM 2524 C C . GLN A 1 323 ? 6.223 2.994 -8.789 1 96.94 323 GLN A C 1
ATOM 2526 O O . GLN A 1 323 ? 7.16 3.789 -8.875 1 96.94 323 GLN A O 1
ATOM 2531 N N . TYR A 1 324 ? 4.926 3.361 -8.844 1 97.94 324 TYR A N 1
ATOM 2532 C CA . TYR A 1 324 ? 4.531 4.75 -9.062 1 97.94 324 TYR A CA 1
ATOM 2533 C C . TYR A 1 324 ? 4.871 5.609 -7.852 1 97.94 324 TYR A C 1
ATOM 2535 O O . TYR A 1 324 ? 5.508 6.656 -7.988 1 97.94 324 TYR A O 1
ATOM 2543 N N . LEU A 1 325 ? 4.48 5.129 -6.695 1 97.56 325 LEU A N 1
ATOM 2544 C CA . LEU A 1 325 ? 4.602 5.891 -5.457 1 97.56 325 LEU A CA 1
ATOM 2545 C C . LEU A 1 325 ? 6.062 6.207 -5.156 1 97.56 325 LEU A C 1
ATOM 2547 O O . LEU A 1 325 ? 6.383 7.301 -4.684 1 97.56 325 LEU A O 1
ATOM 2551 N N . ARG A 1 326 ? 6.953 5.246 -5.473 1 95.62 326 ARG A N 1
ATOM 2552 C CA . ARG A 1 326 ? 8.344 5.336 -5.047 1 95.62 326 ARG A CA 1
ATOM 2553 C C . ARG A 1 326 ? 9.219 5.926 -6.152 1 95.62 326 ARG A C 1
ATOM 2555 O O . ARG A 1 326 ? 10.43 6.086 -5.977 1 95.62 326 ARG A O 1
ATOM 2562 N N . SER A 1 327 ? 8.625 6.312 -7.293 1 94.69 327 SER A N 1
ATOM 2563 C CA . SER A 1 327 ? 9.391 6.793 -8.438 1 94.69 327 SER A CA 1
ATOM 2564 C C . SER A 1 327 ? 9.75 8.266 -8.281 1 94.69 327 SER A C 1
ATOM 2566 O O . SER A 1 327 ? 9.055 9.008 -7.586 1 94.69 327 SER A O 1
ATOM 2568 N N . ASP A 1 328 ? 10.812 8.617 -8.992 1 90.44 328 ASP A N 1
ATOM 2569 C CA . ASP A 1 328 ? 11.148 10.031 -9.141 1 90.44 328 ASP A CA 1
ATOM 2570 C C . ASP A 1 328 ? 10.18 10.734 -10.094 1 90.44 328 ASP A C 1
ATOM 2572 O O . ASP A 1 328 ? 9.641 10.102 -11.008 1 90.44 328 ASP A O 1
ATOM 2576 N N . SER A 1 329 ? 10.094 12.008 -9.875 1 87.06 329 SER A N 1
ATOM 2577 C CA . SER A 1 329 ? 9.156 12.797 -10.664 1 87.06 329 SER A CA 1
ATOM 2578 C C . SER A 1 329 ? 9.453 12.672 -12.156 1 87.06 329 SER A C 1
ATOM 2580 O O . SER A 1 329 ? 8.531 12.656 -12.977 1 87.06 329 SER A O 1
ATOM 2582 N N . LYS A 1 330 ? 10.711 12.547 -12.555 1 87.62 330 LYS A N 1
ATOM 2583 C CA . LYS A 1 330 ? 11.094 12.523 -13.961 1 87.62 330 LYS A CA 1
ATOM 2584 C C . LYS A 1 330 ? 10.664 11.219 -14.625 1 87.62 330 LYS A C 1
ATOM 2586 O O . LYS A 1 330 ? 10.492 11.164 -15.852 1 87.62 330 LYS A O 1
ATOM 2591 N N . ASP A 1 331 ? 10.422 10.164 -13.844 1 90.5 331 ASP A N 1
ATOM 2592 C CA . ASP A 1 331 ? 10.109 8.844 -14.383 1 90.5 331 ASP A CA 1
ATOM 2593 C C . ASP A 1 331 ? 8.68 8.438 -14.047 1 90.5 331 ASP A C 1
ATOM 2595 O O . ASP A 1 331 ? 8.273 7.305 -14.305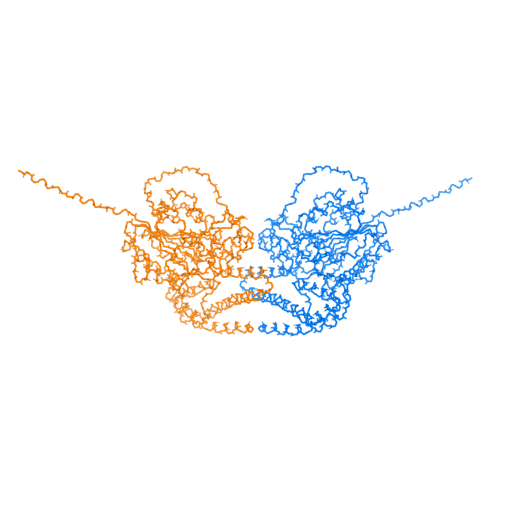 1 90.5 331 ASP A O 1
ATOM 2599 N N . ARG A 1 332 ? 7.887 9.305 -13.547 1 94.31 332 ARG A N 1
ATOM 2600 C CA . ARG A 1 332 ? 6.645 8.93 -12.883 1 94.31 332 ARG A CA 1
ATOM 2601 C C . ARG A 1 332 ? 5.504 8.789 -13.883 1 94.31 332 ARG A C 1
ATOM 2603 O O . ARG A 1 332 ? 4.609 7.957 -13.703 1 94.31 332 ARG A O 1
ATOM 2610 N N . THR A 1 333 ? 5.535 9.508 -14.992 1 95.75 333 THR A N 1
ATOM 2611 C CA . THR A 1 333 ? 4.391 9.617 -15.883 1 95.75 333 THR A CA 1
ATOM 2612 C C . THR A 1 333 ? 4.051 8.266 -16.5 1 95.75 333 THR A C 1
ATOM 2614 O O . THR A 1 333 ? 2.895 7.832 -16.469 1 95.75 333 THR A O 1
ATOM 2617 N N . PRO A 1 334 ? 5.09 7.547 -17.094 1 96.62 334 PRO A N 1
ATOM 2618 C CA . PRO A 1 334 ? 4.742 6.234 -17.656 1 96.62 334 PRO A CA 1
ATOM 2619 C C . PRO A 1 334 ? 4.195 5.277 -16.594 1 96.62 334 PRO A C 1
ATOM 2621 O O . PRO A 1 334 ? 3.342 4.438 -16.906 1 96.62 334 PRO A O 1
ATOM 2624 N N . LEU A 1 335 ? 4.695 5.359 -15.391 1 97.5 335 LEU A N 1
ATOM 2625 C CA . LEU A 1 335 ? 4.227 4.512 -14.305 1 97.5 335 LEU A CA 1
ATOM 2626 C C . LEU A 1 335 ? 2.801 4.875 -13.906 1 97.5 335 LEU A C 1
ATOM 2628 O O . LEU A 1 335 ? 2.002 3.998 -13.57 1 97.5 335 LEU A O 1
ATOM 2632 N N . ALA A 1 336 ? 2.453 6.215 -13.914 1 98 336 ALA A N 1
ATOM 2633 C CA . ALA A 1 336 ? 1.083 6.66 -13.672 1 98 336 ALA A CA 1
ATOM 2634 C C . ALA A 1 336 ? 0.125 6.059 -14.695 1 98 336 ALA A C 1
ATOM 2636 O O . ALA A 1 336 ? -0.952 5.574 -14.336 1 98 336 ALA A O 1
ATOM 2637 N N . HIS A 1 337 ? 0.537 6.098 -15.945 1 97.56 337 HIS A N 1
ATOM 2638 C CA . HIS A 1 337 ? -0.29 5.547 -17.016 1 97.56 337 HIS A CA 1
ATOM 2639 C C . HIS A 1 337 ? -0.516 4.051 -16.812 1 97.56 337 HIS A C 1
ATOM 2641 O O . HIS A 1 337 ? -1.637 3.564 -16.984 1 97.56 337 HIS A O 1
ATOM 2647 N N . ALA A 1 338 ? 0.571 3.363 -16.531 1 97.25 338 ALA A N 1
ATOM 2648 C CA . ALA A 1 338 ? 0.469 1.92 -16.312 1 97.25 338 ALA A CA 1
ATOM 2649 C C . ALA A 1 338 ? -0.472 1.597 -15.164 1 97.25 338 ALA A C 1
ATOM 2651 O O . ALA A 1 338 ? -1.256 0.648 -15.242 1 97.25 338 ALA A O 1
ATOM 2652 N N . LEU A 1 339 ? -0.346 2.355 -14.07 1 98.25 339 LEU A N 1
ATOM 2653 C CA . LEU A 1 339 ? -1.191 2.162 -12.898 1 98.25 339 LEU A CA 1
ATOM 2654 C C . LEU A 1 339 ? -2.656 2.422 -13.234 1 98.25 339 LEU A C 1
ATOM 2656 O O . LEU A 1 339 ? -3.525 1.613 -12.898 1 98.25 339 LEU A O 1
ATOM 2660 N N . MET A 1 340 ? -2.965 3.506 -13.898 1 97.94 340 MET A N 1
ATOM 2661 C CA . MET A 1 340 ? -4.336 3.859 -14.258 1 97.94 340 MET A CA 1
ATOM 2662 C C . MET A 1 340 ? -4.922 2.842 -15.227 1 97.94 340 MET A C 1
ATOM 2664 O O . MET A 1 340 ? -6.098 2.488 -15.125 1 97.94 340 MET A O 1
ATOM 2668 N N . GLU A 1 341 ? -4.082 2.377 -16.156 1 97 341 GLU A N 1
ATOM 2669 C CA . GLU A 1 341 ? -4.531 1.345 -17.078 1 97 341 GLU A CA 1
ATOM 2670 C C . GLU A 1 341 ? -4.926 0.07 -16.344 1 97 341 GLU A C 1
ATOM 2672 O O . GLU A 1 341 ? -5.906 -0.583 -16.703 1 97 341 GLU A O 1
ATOM 2677 N N . THR A 1 342 ? -4.121 -0.319 -15.383 1 97.69 342 THR A N 1
ATOM 2678 C CA . THR A 1 342 ? -4.418 -1.51 -14.594 1 97.69 342 THR A CA 1
ATOM 2679 C C . THR A 1 342 ? -5.738 -1.351 -13.852 1 97.69 342 THR A C 1
ATOM 2681 O O . THR A 1 342 ? -6.539 -2.287 -13.789 1 97.69 342 THR A O 1
ATOM 2684 N N . ILE A 1 343 ? -5.992 -0.148 -13.266 1 97.88 343 ILE A N 1
ATOM 2685 C CA . ILE A 1 343 ? -7.246 0.136 -12.578 1 97.88 343 ILE A CA 1
ATOM 2686 C C . ILE A 1 343 ? -8.414 0.025 -13.562 1 97.88 343 ILE A C 1
ATOM 2688 O O . ILE A 1 343 ? -9.438 -0.585 -13.25 1 97.88 343 ILE A O 1
ATOM 2692 N N . GLN A 1 344 ? -8.227 0.552 -14.719 1 95.44 344 GLN A N 1
ATOM 2693 C CA . GLN A 1 344 ? -9.273 0.521 -15.742 1 95.44 344 GLN A CA 1
ATOM 2694 C C . GLN A 1 344 ? -9.578 -0.91 -16.172 1 95.44 344 GLN A C 1
ATOM 2696 O O . GLN A 1 344 ? -10.734 -1.269 -16.375 1 95.44 344 GLN A O 1
ATOM 2701 N N . GLN A 1 345 ? -8.523 -1.675 -16.344 1 95.44 345 GLN A N 1
ATOM 2702 C CA . GLN A 1 345 ? -8.711 -3.068 -16.75 1 95.44 345 GLN A CA 1
ATOM 2703 C C . GLN A 1 345 ? -9.484 -3.842 -15.68 1 95.44 345 GLN A C 1
ATOM 2705 O O . GLN A 1 345 ? -10.305 -4.703 -16.016 1 95.44 345 GLN A O 1
ATOM 2710 N N . ARG A 1 346 ? -9.219 -3.613 -14.469 1 96.69 346 ARG A N 1
ATOM 2711 C CA . ARG A 1 346 ? -9.945 -4.254 -13.383 1 96.69 346 ARG A CA 1
ATOM 2712 C C . ARG A 1 346 ? -11.422 -3.879 -13.414 1 96.69 346 ARG A C 1
ATOM 2714 O O . ARG A 1 346 ? -12.289 -4.746 -13.281 1 96.69 346 ARG A O 1
ATOM 2721 N N . GLU A 1 347 ? -11.656 -2.535 -13.578 1 95.5 347 GLU A N 1
ATOM 2722 C CA . GLU A 1 347 ? -13.039 -2.066 -13.664 1 95.5 347 GLU A CA 1
ATOM 2723 C C . GLU A 1 347 ? -13.766 -2.705 -14.844 1 95.5 347 GLU A C 1
ATOM 2725 O O . GLU A 1 347 ? -14.914 -3.123 -14.719 1 95.5 347 GLU A O 1
ATOM 2730 N N . MET A 1 348 ? -13.07 -2.77 -15.961 1 94.06 348 MET A N 1
ATOM 2731 C CA . MET A 1 348 ? -13.656 -3.383 -17.141 1 94.06 348 MET A CA 1
ATOM 2732 C C . MET A 1 348 ? -14.031 -4.836 -16.875 1 94.06 348 MET A C 1
ATOM 2734 O O . MET A 1 348 ? -15.117 -5.285 -17.266 1 94.06 348 MET A O 1
ATOM 2738 N N . SER A 1 349 ? -13.117 -5.586 -16.281 1 95.31 349 SER A N 1
ATOM 2739 C CA . SER A 1 349 ? -13.391 -6.98 -15.953 1 95.31 349 SER A CA 1
ATOM 2740 C C . SER A 1 349 ? -14.633 -7.105 -15.078 1 95.31 349 SER A C 1
ATOM 2742 O O . SER A 1 349 ? -15.492 -7.957 -15.32 1 95.31 349 SER A O 1
ATOM 2744 N N . ASP A 1 350 ? -14.727 -6.262 -14.039 1 95.25 350 ASP A N 1
ATOM 2745 C CA . ASP A 1 350 ? -15.883 -6.273 -13.156 1 95.25 350 ASP A CA 1
ATOM 2746 C C . ASP A 1 350 ? -17.172 -6.07 -13.938 1 95.25 350 ASP A C 1
ATOM 2748 O O . ASP A 1 350 ? -18.141 -6.809 -13.75 1 95.25 350 ASP A O 1
ATOM 2752 N N . HIS A 1 351 ? -17.188 -5.141 -14.836 1 94.88 351 HIS A N 1
ATOM 2753 C CA . HIS A 1 351 ? -18.391 -4.773 -15.555 1 94.88 351 HIS A CA 1
ATOM 2754 C C . HIS A 1 351 ? -18.75 -5.816 -16.609 1 94.88 351 HIS A C 1
ATOM 2756 O O . HIS A 1 351 ? -19.922 -6.18 -16.766 1 94.88 351 HIS A O 1
ATOM 2762 N N . VAL A 1 352 ? -17.75 -6.242 -17.328 1 95.94 352 VAL A N 1
ATOM 2763 C CA . VAL A 1 352 ? -17.969 -7.211 -18.406 1 95.94 352 VAL A CA 1
ATOM 2764 C C . VAL A 1 352 ? -18.609 -8.477 -17.828 1 95.94 352 VAL A C 1
ATOM 2766 O O . VAL A 1 352 ? -19.641 -8.93 -18.328 1 95.94 352 VAL A O 1
ATOM 2769 N N . PHE A 1 353 ? -18.078 -9.031 -16.828 1 96.75 353 PHE A N 1
ATOM 2770 C CA . PHE A 1 353 ? -18.531 -10.328 -16.344 1 96.75 353 PHE A CA 1
ATOM 2771 C C . PHE A 1 353 ? -19.828 -10.195 -15.547 1 96.75 353 PHE A C 1
ATOM 2773 O O . PHE A 1 353 ? -20.656 -11.094 -15.547 1 96.75 353 PHE A O 1
ATOM 2780 N N . ARG A 1 354 ? -19.984 -9.047 -14.852 1 96.06 354 ARG A N 1
ATOM 2781 C CA . ARG A 1 354 ? -21.297 -8.773 -14.258 1 96.06 354 ARG A CA 1
ATOM 2782 C C . ARG A 1 354 ? -22.391 -8.766 -15.32 1 96.06 354 ARG A C 1
ATOM 2784 O O . ARG A 1 354 ? -23.469 -9.328 -15.109 1 96.06 354 ARG A O 1
ATOM 2791 N N . ASP A 1 355 ? -22.094 -8.18 -16.469 1 96.75 355 ASP A N 1
ATOM 2792 C CA . ASP A 1 355 ? -23.062 -8.109 -17.562 1 96.75 355 ASP A CA 1
ATOM 2793 C C . ASP A 1 355 ? -23.312 -9.492 -18.156 1 96.75 355 ASP A C 1
ATOM 2795 O O . ASP A 1 355 ? -24.453 -9.828 -18.484 1 96.75 355 ASP A O 1
ATOM 2799 N N . ILE A 1 356 ? -22.266 -10.234 -18.391 1 97.69 356 ILE A N 1
ATOM 2800 C CA . ILE A 1 356 ? -22.422 -11.578 -18.922 1 97.69 356 ILE A CA 1
ATOM 2801 C C . ILE A 1 356 ? -23.375 -12.375 -18.047 1 97.69 356 ILE A C 1
ATOM 2803 O O . ILE A 1 356 ? -24.328 -13 -18.547 1 97.69 356 ILE A O 1
ATOM 2807 N N . VAL A 1 357 ? -23.203 -12.336 -16.734 1 98 357 VAL A N 1
ATOM 2808 C CA . VAL A 1 357 ? -24.016 -13.102 -15.797 1 98 357 VAL A CA 1
ATOM 2809 C C . VAL A 1 357 ? -25.453 -12.578 -15.812 1 98 357 VAL A C 1
ATOM 2811 O O . VAL A 1 357 ? -26.406 -13.352 -15.945 1 98 357 VAL A O 1
ATOM 2814 N N . ARG A 1 358 ? -25.578 -11.25 -15.688 1 97.25 358 ARG A N 1
ATOM 2815 C CA . ARG A 1 358 ? -26.906 -10.633 -15.648 1 97.25 358 ARG A CA 1
ATOM 2816 C C . ARG A 1 358 ? -27.688 -10.945 -16.906 1 97.25 358 ARG A C 1
ATOM 2818 O O . ARG A 1 358 ? -28.844 -11.367 -16.844 1 97.25 358 ARG A O 1
ATOM 2825 N N . LEU A 1 359 ? -27.078 -10.742 -18.109 1 97.38 359 LEU A N 1
ATOM 2826 C CA . LEU A 1 359 ? -27.75 -10.953 -19.375 1 97.38 359 LEU A CA 1
ATOM 2827 C C . LEU A 1 359 ? -28.078 -12.43 -19.594 1 97.38 359 LEU A C 1
ATOM 2829 O O . LEU A 1 359 ? -29.156 -12.758 -20.078 1 97.38 359 LEU A O 1
ATOM 2833 N N . THR A 1 360 ? -27.188 -13.336 -19.219 1 98.06 360 THR A N 1
ATOM 2834 C CA . THR A 1 360 ? -27.406 -14.773 -19.391 1 98.06 360 THR A CA 1
ATOM 2835 C C . THR A 1 360 ? -28.562 -15.234 -18.5 1 98.06 360 THR A C 1
ATOM 2837 O O . THR A 1 360 ? -29.422 -16 -18.953 1 98.06 360 THR A O 1
ATOM 2840 N N . LYS A 1 361 ? -28.672 -14.719 -17.328 1 97.25 361 LYS A N 1
ATOM 2841 C CA . LYS A 1 361 ? -29.656 -15.172 -16.359 1 97.25 361 LYS A CA 1
ATOM 2842 C C . LYS A 1 361 ? -31.016 -14.531 -16.609 1 97.25 361 LYS A C 1
ATOM 2844 O O . LYS A 1 361 ? -32 -14.859 -15.93 1 97.25 361 LYS A O 1
ATOM 2849 N N . SER A 1 362 ? -31.031 -13.688 -17.578 1 96 362 SER A N 1
ATOM 2850 C CA . SER A 1 362 ? -32.312 -13.109 -17.953 1 96 362 SER A CA 1
ATOM 2851 C C . SER A 1 362 ? -33.156 -14.117 -18.703 1 96 362 SER A C 1
ATOM 2853 O O . SER A 1 362 ? -34.375 -13.922 -18.859 1 96 362 SER A O 1
ATOM 2855 N N . SER A 1 363 ? -32.594 -15.164 -19.156 1 92.75 363 SER A N 1
ATOM 2856 C CA . SER A 1 363 ? -33.312 -16.266 -19.766 1 92.75 363 SER A CA 1
ATOM 2857 C C . SER A 1 363 ? -33.062 -17.578 -19.016 1 92.75 363 SER A C 1
ATOM 2859 O O . SER A 1 363 ? -32.094 -17.688 -18.266 1 92.75 363 SER A O 1
ATOM 2861 N N . SER A 1 364 ? -33.969 -18.547 -19.234 1 94.19 364 SER A N 1
ATOM 2862 C CA . SER A 1 364 ? -33.812 -19.844 -18.578 1 94.19 364 SER A CA 1
ATOM 2863 C C . SER A 1 364 ? -32.812 -20.719 -19.328 1 94.19 364 SER A C 1
ATOM 2865 O O . SER A 1 364 ? -32.719 -20.656 -20.562 1 94.19 364 SER A O 1
ATOM 2867 N N . PRO A 1 365 ? -32.094 -21.562 -18.531 1 95.75 365 PRO A N 1
ATOM 2868 C CA . PRO A 1 365 ? -31.219 -22.516 -19.203 1 95.75 365 PRO A CA 1
ATOM 2869 C C . PRO A 1 365 ? -31.969 -23.438 -20.156 1 95.75 365 PRO A C 1
ATOM 2871 O O . PRO A 1 365 ? -33.125 -23.797 -19.891 1 95.75 365 PRO A O 1
ATOM 2874 N N . THR A 1 366 ? -31.328 -23.828 -21.234 1 92.88 366 THR A N 1
ATOM 2875 C CA . THR A 1 366 ? -31.984 -24.672 -22.234 1 92.88 366 THR A CA 1
ATOM 2876 C C . THR A 1 366 ? -31.453 -26.109 -22.172 1 92.88 366 THR A C 1
ATOM 2878 O O . THR A 1 366 ? -32 -27 -22.812 1 92.88 366 THR A O 1
ATOM 2881 N N . LEU A 1 367 ? -30.391 -26.25 -21.484 1 93.75 367 LEU A N 1
ATOM 2882 C CA . LEU A 1 367 ? -29.828 -27.578 -21.297 1 93.75 367 LEU A CA 1
ATOM 2883 C C . LEU A 1 367 ? -30 -28.062 -19.859 1 93.75 367 LEU A C 1
ATOM 2885 O O . LEU A 1 367 ? -30.328 -27.266 -18.969 1 93.75 367 LEU A O 1
ATOM 2889 N N . THR A 1 368 ? -29.859 -29.391 -19.688 1 91.38 368 THR A N 1
ATOM 2890 C CA . THR A 1 368 ? -29.891 -29.953 -18.328 1 91.38 368 THR A CA 1
ATOM 2891 C C . THR A 1 368 ? -28.625 -29.578 -17.562 1 91.38 368 THR A C 1
ATOM 2893 O O . THR A 1 368 ? -27.531 -29.531 -18.156 1 91.38 368 THR A O 1
ATOM 2896 N N . ALA A 1 369 ? -28.859 -29.375 -16.297 1 88.62 369 ALA A N 1
ATOM 2897 C CA . ALA A 1 369 ? -27.719 -29.094 -15.445 1 88.62 369 ALA A CA 1
ATOM 2898 C C . ALA A 1 369 ? -26.688 -30.219 -15.516 1 88.62 369 ALA A C 1
ATOM 2900 O O . ALA A 1 369 ? -27.047 -31.406 -15.57 1 88.62 369 ALA A O 1
ATOM 2901 N N . SER A 1 370 ? -25.469 -29.812 -15.562 1 86 370 SER A N 1
ATOM 2902 C CA . SER A 1 370 ? -24.391 -30.781 -15.703 1 86 370 SER A CA 1
ATOM 2903 C C . SER A 1 370 ? -23.938 -31.312 -14.344 1 86 370 SER A C 1
ATOM 2905 O O . SER A 1 370 ? -23.859 -30.547 -13.375 1 86 370 SER A O 1
ATOM 2907 N N . ASP A 1 371 ? -23.625 -32.594 -14.375 1 82.75 371 ASP A N 1
ATOM 2908 C CA . ASP A 1 371 ? -23.016 -33.188 -13.188 1 82.75 371 ASP A CA 1
ATOM 2909 C C . ASP A 1 371 ? -21.5 -33.062 -13.227 1 82.75 371 ASP A C 1
ATOM 2911 O O . ASP A 1 371 ? -20.812 -33.344 -12.234 1 82.75 371 ASP A O 1
ATOM 2915 N N . ASP A 1 372 ? -21.047 -32.625 -14.367 1 82.94 372 ASP A N 1
ATOM 2916 C CA . ASP A 1 372 ? -19.609 -32.344 -14.508 1 82.94 372 ASP A CA 1
ATOM 2917 C C . ASP A 1 372 ? -19.25 -31.016 -13.859 1 82.94 372 ASP A C 1
ATOM 2919 O O . ASP A 1 372 ? -19.703 -29.953 -14.297 1 82.94 372 ASP A O 1
ATOM 2923 N N . PRO A 1 373 ? -18.391 -31.094 -12.859 1 84.75 373 PRO A N 1
ATOM 2924 C CA . PRO A 1 373 ? -18.125 -29.875 -12.102 1 84.75 373 PRO A CA 1
ATOM 2925 C C . PRO A 1 373 ? -17.438 -28.797 -12.945 1 84.75 373 PRO A C 1
ATOM 2927 O O . PRO A 1 373 ? -17.516 -27.609 -12.625 1 84.75 373 PRO A O 1
ATOM 2930 N N . LEU A 1 374 ? -16.766 -29.125 -14.078 1 90.44 374 LEU A N 1
ATOM 2931 C CA . LEU A 1 374 ? -16.047 -28.125 -14.867 1 90.44 374 LEU A CA 1
ATOM 2932 C C . LEU A 1 374 ? -16.672 -27.953 -16.25 1 90.44 374 LEU A C 1
ATOM 2934 O O . LEU A 1 374 ? -16.359 -27.016 -16.969 1 90.44 374 LEU A O 1
ATOM 2938 N N . ASN A 1 375 ? -17.719 -28.719 -16.594 1 91.38 375 ASN A N 1
ATOM 2939 C CA . ASN A 1 375 ? -18.297 -28.656 -17.938 1 91.38 375 ASN A CA 1
ATOM 2940 C C . ASN A 1 375 ? -17.281 -28.156 -18.953 1 91.38 375 ASN A C 1
ATOM 2942 O O . ASN A 1 375 ? -17.484 -27.094 -19.547 1 91.38 375 ASN A O 1
ATOM 2946 N N . ASP A 1 376 ? -16.344 -28.906 -19.234 1 92.62 376 ASP A N 1
ATOM 2947 C CA . ASP A 1 376 ? -15.102 -28.547 -19.922 1 92.62 376 ASP A CA 1
ATOM 2948 C C . ASP A 1 376 ? -15.383 -27.984 -21.312 1 92.62 376 ASP A C 1
ATOM 2950 O O . ASP A 1 376 ? -14.781 -26.984 -21.719 1 92.62 376 ASP A O 1
ATOM 2954 N N . SER A 1 377 ? -16.25 -28.625 -22.047 1 94.5 377 SER A N 1
ATOM 2955 C CA . SER A 1 377 ? -16.547 -28.188 -23.406 1 94.5 377 SER A CA 1
ATOM 2956 C C . SER A 1 377 ? -17.141 -26.781 -23.422 1 94.5 377 SER A C 1
ATOM 2958 O O . SER A 1 377 ? -16.719 -25.938 -24.219 1 94.5 377 SER A O 1
ATOM 2960 N N . CYS A 1 378 ? -18.141 -26.578 -22.578 1 96.56 378 CYS A N 1
ATOM 2961 C CA . CYS A 1 378 ? -18.766 -25.266 -22.453 1 96.56 378 CYS A CA 1
ATOM 2962 C C . CYS A 1 378 ? -17.75 -24.219 -22.016 1 96.56 378 CYS A C 1
ATOM 2964 O O . CYS A 1 378 ? -17.656 -23.141 -22.594 1 96.56 378 CYS A O 1
ATOM 2966 N N . LEU A 1 379 ? -16.906 -24.547 -21.016 1 96.88 379 LEU A N 1
ATOM 2967 C CA . LEU A 1 379 ? -15.914 -23.641 -20.469 1 96.88 379 LEU A CA 1
ATOM 2968 C C . LEU A 1 379 ? -14.914 -23.219 -21.547 1 96.88 379 LEU A C 1
ATOM 2970 O O . LEU A 1 379 ? -14.641 -22.031 -21.719 1 96.88 379 LEU A O 1
ATOM 2974 N N . ARG A 1 380 ? -14.391 -24.156 -22.312 1 96.75 380 ARG A N 1
ATOM 2975 C CA . ARG A 1 380 ? -13.398 -23.891 -23.344 1 96.75 380 ARG A CA 1
ATOM 2976 C C . ARG A 1 380 ? -13.961 -22.969 -24.422 1 96.75 380 ARG A C 1
ATOM 2978 O O . ARG A 1 380 ? -13.305 -22.016 -24.844 1 96.75 380 ARG A O 1
ATOM 2985 N N . HIS A 1 381 ? -15.164 -23.266 -24.812 1 97.44 381 HIS A N 1
ATOM 2986 C CA . HIS A 1 381 ? -15.797 -22.5 -25.875 1 97.44 381 HIS A CA 1
ATOM 2987 C C . HIS A 1 381 ? -16.016 -21.047 -25.453 1 97.44 381 HIS A C 1
ATOM 2989 O O . HIS A 1 381 ? -15.641 -20.125 -26.172 1 97.44 381 HIS A O 1
ATOM 2995 N N . VAL A 1 382 ? -16.594 -20.859 -24.281 1 97.88 382 VAL A N 1
ATOM 2996 C CA . VAL A 1 382 ? -16.906 -19.516 -23.812 1 97.88 382 VAL A CA 1
ATOM 2997 C C . VAL A 1 382 ? -15.617 -18.734 -23.562 1 97.88 382 VAL A C 1
ATOM 2999 O O . VAL A 1 382 ? -15.516 -17.547 -23.891 1 97.88 382 VAL A O 1
ATOM 3002 N N . ASN A 1 383 ? -14.625 -19.375 -22.953 1 96.88 383 ASN A N 1
ATOM 3003 C CA . ASN A 1 383 ? -13.344 -18.719 -22.703 1 96.88 383 ASN A CA 1
ATOM 3004 C C . ASN A 1 383 ? -12.703 -18.203 -23.984 1 96.88 383 ASN A C 1
ATOM 3006 O O . ASN A 1 383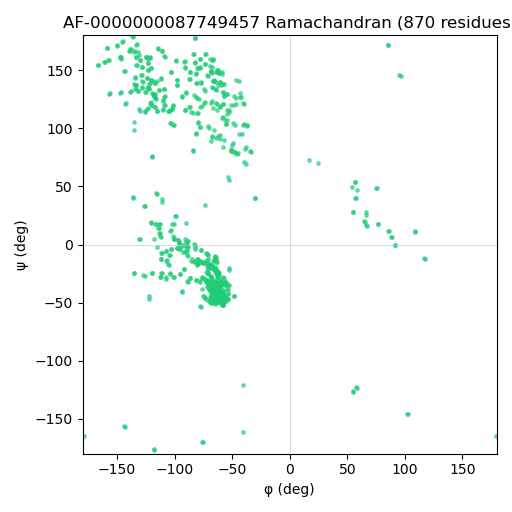 ? -12.148 -17.109 -24.016 1 96.88 383 ASN A O 1
ATOM 3010 N N . GLU A 1 384 ? -12.742 -19.047 -24.953 1 96.44 384 GLU A N 1
ATOM 3011 C CA . GLU A 1 384 ? -12.18 -18.656 -26.234 1 96.44 384 GLU A CA 1
ATOM 3012 C C . GLU A 1 384 ? -12.867 -17.406 -26.797 1 96.44 384 GLU A C 1
ATOM 3014 O O . GLU A 1 384 ? -12.211 -16.5 -27.312 1 96.44 384 GLU A O 1
ATOM 3019 N N . ILE A 1 385 ? -14.164 -17.328 -26.703 1 97.44 385 ILE A N 1
ATOM 3020 C CA . ILE A 1 385 ? -14.945 -16.203 -27.203 1 97.44 385 ILE A CA 1
ATOM 3021 C C . ILE A 1 385 ? -14.641 -14.953 -26.375 1 97.44 385 ILE A C 1
ATOM 3023 O O . ILE A 1 385 ? -14.469 -13.867 -26.922 1 97.44 385 ILE A O 1
ATOM 3027 N N . VAL A 1 386 ? -14.57 -15.125 -25.094 1 96.44 386 VAL A N 1
ATOM 3028 C CA . VAL A 1 386 ? -14.25 -14 -24.203 1 96.44 386 VAL A CA 1
ATOM 3029 C C . VAL A 1 386 ? -12.891 -13.422 -24.578 1 96.44 386 VAL A C 1
ATOM 3031 O O . VAL A 1 386 ? -12.742 -12.211 -24.734 1 96.44 386 VAL A O 1
ATOM 3034 N N . GLU A 1 387 ? -11.867 -14.266 -24.734 1 94.5 387 GLU A N 1
ATOM 3035 C CA . GLU A 1 387 ? -10.516 -13.805 -25.031 1 94.5 387 GLU A CA 1
ATOM 3036 C C . GLU A 1 387 ? -10.438 -13.188 -26.422 1 94.5 387 GLU A C 1
ATOM 3038 O O . GLU A 1 387 ? -9.672 -12.25 -26.641 1 94.5 387 GLU A O 1
ATOM 3043 N N . GLN A 1 388 ? -11.242 -13.68 -27.312 1 94.56 388 GLN A N 1
ATOM 3044 C CA . GLN A 1 388 ? -11.266 -13.148 -28.672 1 94.56 388 GLN A CA 1
ATOM 3045 C C . GLN A 1 388 ? -11.836 -11.734 -28.703 1 94.56 388 GLN A C 1
ATOM 3047 O O . GLN A 1 388 ? -11.383 -10.898 -29.484 1 94.56 388 GLN A O 1
ATOM 3052 N N . HIS A 1 389 ? -12.766 -11.445 -27.828 1 95.19 389 HIS A N 1
ATOM 3053 C CA . HIS A 1 389 ? -13.516 -10.203 -27.969 1 95.19 389 HIS A CA 1
ATOM 3054 C C . HIS A 1 389 ? -13.172 -9.219 -26.859 1 95.19 389 HIS A C 1
ATOM 3056 O O . HIS A 1 389 ? -13.328 -8.008 -27.031 1 95.19 389 HIS A O 1
ATOM 3062 N N . CYS A 1 390 ? -12.711 -9.773 -25.75 1 93.31 390 CYS A N 1
ATOM 3063 C CA . CYS A 1 390 ? -12.383 -8.898 -24.625 1 93.31 390 CYS A CA 1
ATOM 3064 C C . CYS A 1 390 ? -10.875 -8.797 -24.438 1 93.31 390 CYS A C 1
ATOM 3066 O O . CYS A 1 390 ? -10.391 -7.941 -23.688 1 93.31 390 CYS A O 1
ATOM 3068 N N . GLY A 1 391 ? -10.141 -9.578 -25.203 1 90.94 391 GLY A N 1
ATOM 3069 C CA . GLY A 1 391 ? -8.727 -9.742 -24.922 1 90.94 391 GLY A CA 1
ATOM 3070 C C . GLY A 1 391 ? -8.438 -10.82 -23.891 1 90.94 391 GLY A C 1
ATOM 3071 O O . GLY A 1 391 ? -9.359 -11.336 -23.25 1 90.94 391 GLY A O 1
ATOM 3072 N N . ARG A 1 392 ? -7.152 -11.164 -23.688 1 91.38 392 ARG A N 1
ATOM 3073 C CA . ARG A 1 392 ? -6.75 -12.164 -22.719 1 91.38 392 ARG A CA 1
ATOM 3074 C C . ARG A 1 392 ? -7.148 -11.742 -21.297 1 91.38 392 ARG A C 1
ATOM 3076 O O . ARG A 1 392 ? -7.168 -10.555 -20.984 1 91.38 392 ARG A O 1
ATOM 3083 N N . TYR A 1 393 ? -7.457 -12.773 -20.516 1 93.38 393 TYR A N 1
ATOM 3084 C CA . TYR A 1 393 ? -7.762 -12.492 -19.109 1 93.38 393 TYR A CA 1
ATOM 3085 C C . TYR A 1 393 ? -6.598 -11.789 -18.438 1 93.38 393 TYR A C 1
ATOM 3087 O O . TYR A 1 393 ? -5.438 -12.172 -18.609 1 93.38 393 TYR A O 1
ATOM 3095 N N . SER A 1 394 ? -6.93 -10.695 -17.734 1 93.31 394 SER A N 1
ATOM 3096 C CA . SER A 1 394 ? -5.953 -10.18 -16.781 1 93.31 394 SER A CA 1
ATOM 3097 C C . SER A 1 394 ? -5.863 -11.078 -15.547 1 93.31 394 SER A C 1
ATOM 3099 O O . SER A 1 394 ? -6.746 -11.898 -15.305 1 93.31 394 SER A O 1
ATOM 3101 N N . ASP A 1 395 ? -4.793 -10.906 -14.758 1 94.75 395 ASP A N 1
ATOM 3102 C CA . ASP A 1 395 ? -4.668 -11.648 -13.508 1 94.75 395 ASP A CA 1
ATOM 3103 C C . ASP A 1 395 ? -5.91 -11.461 -12.633 1 94.75 395 ASP A C 1
ATOM 3105 O O . ASP A 1 395 ? -6.406 -12.422 -12.039 1 94.75 395 ASP A O 1
ATOM 3109 N N . PHE A 1 396 ? -6.348 -10.258 -12.602 1 96.94 396 PHE A N 1
ATOM 3110 C CA . PHE A 1 396 ? -7.527 -9.938 -11.805 1 96.94 396 PHE A CA 1
ATOM 3111 C C . PHE A 1 396 ? -8.773 -10.586 -12.398 1 96.94 396 PHE A C 1
ATOM 3113 O O . PHE A 1 396 ? -9.617 -11.109 -11.664 1 96.94 396 PHE A O 1
ATOM 3120 N N . GLY A 1 397 ? -8.891 -10.594 -13.695 1 96.62 397 GLY A N 1
ATOM 3121 C CA . GLY A 1 397 ? -10.078 -11.055 -14.391 1 96.62 397 GLY A CA 1
ATOM 3122 C C . GLY A 1 397 ? -10.258 -12.562 -14.32 1 96.62 397 GLY A C 1
ATOM 3123 O O . GLY A 1 397 ? -11.367 -13.07 -14.508 1 96.62 397 GLY A O 1
ATOM 3124 N N . LEU A 1 398 ? -9.211 -13.281 -14.008 1 97.88 398 LEU A N 1
ATOM 3125 C CA . LEU A 1 398 ? -9.242 -14.734 -13.977 1 97.88 398 LEU A CA 1
ATOM 3126 C C . LEU A 1 398 ? -10.234 -15.234 -12.93 1 97.88 398 LEU A C 1
ATOM 3128 O O . LEU A 1 398 ? -10.773 -16.328 -13.047 1 97.88 398 LEU A O 1
ATOM 3132 N N . GLN A 1 399 ? -10.523 -14.438 -11.945 1 97.06 399 GLN A N 1
ATOM 3133 C CA . GLN A 1 399 ? -11.445 -14.836 -10.891 1 97.06 399 GLN A CA 1
ATOM 3134 C C . GLN A 1 399 ? -12.852 -15.062 -11.438 1 97.06 399 GLN A C 1
ATOM 3136 O O . GLN A 1 399 ? -13.633 -15.828 -10.867 1 97.06 399 GLN A O 1
ATOM 3141 N N . TYR A 1 400 ? -13.164 -14.5 -12.594 1 97.12 400 TYR A N 1
ATOM 3142 C CA . TYR A 1 400 ? -14.523 -14.523 -13.102 1 97.12 400 TYR A CA 1
ATOM 3143 C C . TYR A 1 400 ? -14.766 -15.766 -13.953 1 97.12 400 TYR A C 1
ATOM 3145 O O . TYR A 1 400 ? -15.898 -16.031 -14.367 1 97.12 400 TYR A O 1
ATOM 3153 N N . VAL A 1 401 ? -13.711 -16.547 -14.195 1 98 401 VAL A N 1
ATOM 3154 C CA . VAL A 1 401 ? -13.891 -17.828 -14.891 1 98 401 VAL A CA 1
ATOM 3155 C C . VAL A 1 401 ? -14.867 -18.703 -14.109 1 98 401 VAL A C 1
ATOM 3157 O O . VAL A 1 401 ? -15.641 -19.453 -14.703 1 98 401 VAL A O 1
ATOM 3160 N N . SER A 1 402 ? -14.922 -18.594 -12.82 1 97.38 402 SER A N 1
ATOM 3161 C CA . SER A 1 402 ? -15.836 -19.359 -11.977 1 97.38 402 SER A CA 1
ATOM 3162 C C . SER A 1 402 ? -17.297 -19.062 -12.344 1 97.38 402 SER A C 1
ATOM 3164 O O . SER A 1 402 ? -18.156 -19.953 -12.234 1 97.38 402 SER A O 1
ATOM 3166 N N . HIS A 1 403 ? -17.547 -17.797 -12.773 1 97.12 403 HIS A N 1
ATOM 3167 C CA . HIS A 1 403 ? -18.906 -17.438 -13.18 1 97.12 403 HIS A CA 1
ATOM 3168 C C . HIS A 1 403 ? -19.297 -18.156 -14.469 1 97.12 403 HIS A C 1
ATOM 3170 O O . HIS A 1 403 ? -20.438 -18.578 -14.625 1 97.12 403 HIS A O 1
ATOM 3176 N N . ILE A 1 404 ? -18.359 -18.281 -15.383 1 97.5 404 ILE A N 1
ATOM 3177 C CA . ILE A 1 404 ? -18.609 -18.984 -16.641 1 97.5 404 ILE A CA 1
ATOM 3178 C C . ILE A 1 404 ? -18.906 -20.453 -16.344 1 97.5 404 ILE A C 1
ATOM 3180 O O . ILE A 1 404 ? -19.875 -21.016 -16.875 1 97.5 404 ILE A O 1
ATOM 3184 N N . VAL A 1 405 ? -18.109 -21.031 -15.484 1 97.06 405 VAL A N 1
ATOM 3185 C CA . VAL A 1 405 ? -18.297 -22.438 -15.109 1 97.06 405 VAL A CA 1
ATOM 3186 C C . VAL A 1 405 ? -19.672 -22.609 -14.461 1 97.06 405 VAL A C 1
ATOM 3188 O O . VAL A 1 405 ? -20.391 -23.578 -14.766 1 97.06 405 VAL A O 1
ATOM 3191 N N . SER A 1 406 ? -20.016 -21.719 -13.609 1 96.12 406 SER A N 1
ATOM 3192 C CA . SER A 1 406 ? -21.297 -21.781 -12.922 1 96.12 406 SER A CA 1
ATOM 3193 C C . SER A 1 406 ? -22.453 -21.734 -13.914 1 96.12 406 SER A C 1
ATOM 3195 O O . SER A 1 406 ? -23.406 -22.516 -13.812 1 96.12 406 SER A O 1
ATOM 3197 N N . LEU A 1 407 ? -22.406 -20.828 -14.883 1 97.62 407 LEU A N 1
ATOM 3198 C CA . LEU A 1 407 ? -23.453 -20.719 -15.898 1 97.62 407 LEU A CA 1
ATOM 3199 C C . LEU A 1 407 ? -23.531 -21.984 -16.734 1 97.62 407 LEU A C 1
ATOM 3201 O O . LEU A 1 407 ? -24.625 -22.484 -17 1 97.62 407 LEU A O 1
ATOM 3205 N N . CYS A 1 408 ? -22.375 -22.516 -17.125 1 96.94 408 CYS A N 1
ATOM 3206 C CA . CYS A 1 408 ? -22.312 -23.75 -17.875 1 96.94 408 CYS A CA 1
ATOM 3207 C C . CYS A 1 408 ? -22.969 -24.891 -17.094 1 96.94 408 CYS A C 1
ATOM 3209 O O . CYS A 1 408 ? -23.766 -25.641 -17.641 1 96.94 408 CYS A O 1
ATOM 3211 N N . ASN A 1 409 ? -22.688 -24.984 -15.844 1 95.75 409 ASN A N 1
ATOM 3212 C CA . ASN A 1 409 ? -23.188 -26.078 -15.008 1 95.75 409 ASN A CA 1
ATOM 3213 C C . ASN A 1 409 ? -24.688 -25.953 -14.742 1 95.75 409 ASN A C 1
ATOM 3215 O O . ASN A 1 409 ? -25.359 -26.953 -14.492 1 95.75 409 ASN A O 1
ATOM 3219 N N . GLN A 1 410 ? -25.172 -24.781 -14.828 1 95.62 410 GLN A N 1
ATOM 3220 C CA . GLN A 1 410 ? -26.594 -24.547 -14.617 1 95.62 410 GLN A CA 1
ATOM 3221 C C . GLN A 1 410 ? -27.422 -24.953 -15.836 1 95.62 410 GLN A C 1
ATOM 3223 O O . GLN A 1 410 ? -28.641 -25.047 -15.773 1 95.62 410 GLN A O 1
ATOM 3228 N N . GLY A 1 411 ? -26.734 -25.141 -16.953 1 96 411 GLY A N 1
ATOM 3229 C CA . GLY A 1 411 ? -27.406 -25.641 -18.141 1 96 411 GLY A CA 1
ATOM 3230 C C . GLY A 1 411 ? -27.562 -24.594 -19.219 1 96 411 GLY A C 1
ATOM 3231 O O . GLY A 1 411 ? -28.297 -24.797 -20.203 1 96 411 GLY A O 1
ATOM 3232 N N . TYR A 1 412 ? -26.875 -23.453 -19.047 1 97.25 412 TYR A N 1
ATOM 3233 C CA . TYR A 1 412 ? -26.891 -22.484 -20.125 1 97.25 412 TYR A CA 1
ATOM 3234 C C . TYR A 1 412 ? -26 -22.938 -21.281 1 97.25 412 TYR A C 1
ATOM 3236 O O . TYR A 1 412 ? -24.875 -23.406 -21.062 1 97.25 412 TYR A O 1
ATOM 3244 N N . ASP A 1 413 ? -26.562 -22.812 -22.453 1 96.06 413 ASP A N 1
ATOM 3245 C CA . ASP A 1 413 ? -25.797 -23.203 -23.625 1 96.06 413 ASP A CA 1
ATOM 3246 C C . ASP A 1 413 ? -24.594 -22.297 -23.844 1 96.06 413 ASP A C 1
ATOM 3248 O O . ASP A 1 413 ? -24.703 -21.078 -23.672 1 96.06 413 ASP A O 1
ATOM 3252 N N . ALA A 1 414 ? -23.469 -22.875 -24.25 1 97.12 414 ALA A N 1
ATOM 3253 C CA . ALA A 1 414 ? -22.25 -22.109 -24.484 1 97.12 414 ALA A CA 1
ATOM 3254 C C . ALA A 1 414 ? -22.484 -20.969 -25.469 1 97.12 414 ALA A C 1
ATOM 3256 O O . ALA A 1 414 ? -21.906 -19.891 -25.344 1 97.12 414 ALA A O 1
ATOM 3257 N N . SER A 1 415 ? -23.344 -21.203 -26.438 1 96.94 415 SER A N 1
ATOM 3258 C CA . SER A 1 415 ? -23.594 -20.203 -27.484 1 96.94 415 SER A CA 1
ATOM 3259 C C . SER A 1 415 ? -24.328 -19 -26.906 1 96.94 415 SER A C 1
ATOM 3261 O O . SER A 1 415 ? -24.094 -17.859 -27.344 1 96.94 415 SER A O 1
ATOM 3263 N N . ILE A 1 416 ? -25.203 -19.234 -25.938 1 97.62 416 ILE A N 1
ATOM 3264 C CA . ILE A 1 416 ? -25.938 -18.156 -25.297 1 97.62 416 ILE A CA 1
ATOM 3265 C C . ILE A 1 416 ? -25 -17.312 -24.453 1 97.62 416 ILE A C 1
ATOM 3267 O O . ILE A 1 416 ? -25 -16.078 -24.531 1 97.62 416 ILE A O 1
ATOM 3271 N N . ILE A 1 417 ? -24.188 -17.969 -23.641 1 98.19 417 ILE A N 1
ATOM 3272 C CA . ILE A 1 417 ? -23.219 -17.266 -22.812 1 98.19 417 ILE A CA 1
ATOM 3273 C C . ILE A 1 417 ? -22.266 -16.469 -23.688 1 98.19 417 ILE A C 1
ATOM 3275 O O . ILE A 1 417 ? -21.984 -15.297 -23.406 1 98.19 417 ILE A O 1
ATOM 3279 N N . SER A 1 418 ? -21.828 -17.078 -24.797 1 98.06 418 SER A N 1
ATOM 3280 C CA . SER A 1 418 ? -20.891 -16.469 -25.719 1 98.06 418 SER A CA 1
ATOM 3281 C C . SER A 1 418 ? -21.484 -15.219 -26.375 1 98.06 418 SER A C 1
ATOM 3283 O O . SER A 1 418 ? -20.781 -14.219 -26.562 1 98.06 418 SER A O 1
ATOM 3285 N N . ALA A 1 419 ? -22.734 -15.305 -26.734 1 97.81 419 ALA A N 1
ATOM 3286 C CA . ALA A 1 419 ? -23.391 -14.156 -27.344 1 97.81 419 ALA A CA 1
ATOM 3287 C C . ALA A 1 419 ? -23.406 -12.961 -26.391 1 97.81 419 ALA A C 1
ATOM 3289 O O . ALA A 1 419 ? -23.156 -11.828 -26.812 1 97.81 419 ALA A O 1
ATOM 3290 N N . HIS A 1 420 ? -23.672 -13.258 -25.172 1 97.88 420 HIS A N 1
ATOM 3291 C CA . HIS A 1 420 ? -23.703 -12.188 -24.188 1 97.88 420 HIS A CA 1
ATOM 3292 C C . HIS A 1 420 ? -22.297 -11.688 -23.859 1 97.88 420 HIS A C 1
ATOM 3294 O O . HIS A 1 420 ? -22.109 -10.508 -23.578 1 97.88 420 HIS A O 1
ATOM 3300 N N . ALA A 1 421 ? -21.312 -12.602 -23.938 1 97.62 421 ALA A N 1
ATOM 3301 C CA . ALA A 1 421 ? -19.922 -12.195 -23.75 1 97.62 421 ALA A CA 1
ATOM 3302 C C . ALA A 1 421 ? -19.484 -11.227 -24.828 1 97.62 421 ALA A C 1
ATOM 3304 O O . ALA A 1 421 ? -18.828 -10.219 -24.547 1 97.62 421 ALA A O 1
ATOM 3305 N N . ILE A 1 422 ? -19.844 -11.492 -26.078 1 97.62 422 ILE A N 1
ATOM 3306 C CA . ILE A 1 422 ? -19.5 -10.625 -27.203 1 97.62 422 ILE A CA 1
ATOM 3307 C C . ILE A 1 422 ? -20.094 -9.242 -26.984 1 97.62 422 ILE A C 1
ATOM 3309 O O . ILE A 1 422 ? -19.406 -8.227 -27.125 1 97.62 422 ILE A O 1
ATOM 3313 N N . THR A 1 423 ? -21.328 -9.195 -26.547 1 96.44 423 THR A N 1
ATOM 3314 C CA . THR A 1 423 ? -22.047 -7.945 -26.312 1 96.44 423 THR A CA 1
ATOM 3315 C C . THR A 1 423 ? -21.375 -7.152 -25.188 1 96.44 423 THR A C 1
ATOM 3317 O O . THR A 1 423 ? -21.156 -5.949 -25.312 1 96.44 423 THR A O 1
ATOM 3320 N N . ALA A 1 424 ? -21.094 -7.887 -24.109 1 96.12 424 ALA A N 1
ATOM 3321 C CA . ALA A 1 424 ? -20.516 -7.238 -22.938 1 96.12 424 ALA A CA 1
ATOM 3322 C C . ALA A 1 424 ? -19.125 -6.695 -23.25 1 96.12 424 ALA A C 1
ATOM 3324 O O . ALA A 1 424 ? -18.766 -5.59 -22.844 1 96.12 424 ALA A O 1
ATOM 3325 N N . CYS A 1 425 ? -18.297 -7.422 -23.969 1 95.5 425 CYS A N 1
ATOM 3326 C CA . CYS A 1 425 ? -16.953 -7.012 -24.312 1 95.5 425 CYS A CA 1
ATOM 3327 C C . CYS A 1 425 ? -16.969 -5.785 -25.219 1 95.5 425 CYS A C 1
ATOM 3329 O O . CYS A 1 425 ? -16.172 -4.863 -25.047 1 95.5 425 CYS A O 1
ATOM 3331 N N . HIS A 1 426 ? -17.844 -5.758 -26.156 1 93.81 426 HIS A N 1
ATOM 3332 C CA . HIS A 1 426 ? -17.938 -4.625 -27.078 1 93.81 426 HIS A CA 1
ATOM 3333 C C . HIS A 1 426 ? -18.438 -3.377 -26.359 1 93.81 426 HIS A C 1
ATOM 3335 O O . HIS A 1 426 ? -18 -2.266 -26.656 1 93.81 426 HIS A O 1
ATOM 3341 N N . ARG A 1 427 ? -19.297 -3.564 -25.438 1 91.62 427 ARG A N 1
ATOM 3342 C CA . ARG A 1 427 ? -19.844 -2.445 -24.688 1 91.62 427 ARG A CA 1
ATOM 3343 C C . ARG A 1 427 ? -18.766 -1.777 -23.828 1 91.62 427 ARG A C 1
ATOM 3345 O O . ARG A 1 427 ? -18.703 -0.549 -23.766 1 91.62 427 ARG A O 1
ATOM 3352 N N . HIS A 1 428 ? -17.891 -2.607 -23.266 1 86.38 428 HIS A N 1
ATOM 3353 C CA . HIS A 1 428 ? -16.984 -2.066 -22.25 1 86.38 428 HIS A CA 1
ATOM 3354 C C . HIS A 1 428 ? -15.578 -1.882 -22.828 1 86.38 428 HIS A C 1
ATOM 3356 O O . HIS A 1 428 ? -14.742 -1.225 -22.203 1 86.38 428 HIS A O 1
ATOM 3362 N N . SER A 1 429 ? -15.148 -2.559 -23.828 1 70.5 429 SER A N 1
ATOM 3363 C CA . SER A 1 429 ? -13.859 -2.312 -24.469 1 70.5 429 SER A CA 1
ATOM 3364 C C . SER A 1 429 ? -13.828 -0.95 -25.156 1 70.5 429 SER A C 1
ATOM 3366 O O . SER A 1 429 ? -12.781 -0.299 -25.203 1 70.5 429 SER A O 1
ATOM 3368 N N . THR A 1 430 ? -14.797 -0.559 -25.766 1 53.19 430 THR A N 1
ATOM 3369 C CA . THR A 1 430 ? -14.883 0.749 -26.406 1 53.19 430 THR A CA 1
ATOM 3370 C C . THR A 1 430 ? -14.836 1.865 -25.375 1 53.19 430 THR A C 1
ATOM 3372 O O . THR A 1 430 ? -14.305 2.945 -25.641 1 53.19 430 THR A O 1
ATOM 3375 N N . LYS A 1 431 ? -15.352 1.676 -24.344 1 46.41 431 LYS A N 1
ATOM 3376 C CA . LYS A 1 431 ? -15.367 2.721 -23.328 1 46.41 431 LYS A CA 1
ATOM 3377 C C . LYS A 1 431 ? -13.977 2.916 -22.719 1 46.41 431 LYS A C 1
ATOM 3379 O O . LYS A 1 431 ? -13.609 4.027 -22.328 1 46.41 431 LYS A O 1
ATOM 3384 N N . ALA A 1 432 ? -13.258 1.878 -22.547 1 44.56 432 ALA A N 1
ATOM 3385 C CA . ALA A 1 432 ? -11.914 2.018 -21.984 1 44.56 432 ALA A CA 1
ATOM 3386 C C . ALA A 1 432 ? -11.008 2.797 -22.938 1 44.56 432 ALA A C 1
ATOM 3388 O O . ALA A 1 432 ? -10.047 3.432 -22.5 1 44.56 432 ALA A O 1
ATOM 3389 N N . ARG A 1 433 ? -11.102 2.795 -24.219 1 38.19 433 ARG A N 1
ATOM 3390 C CA . ARG A 1 433 ? -10.32 3.584 -25.172 1 38.19 433 ARG A CA 1
ATOM 3391 C C . ARG A 1 433 ? -10.656 5.066 -25.062 1 38.19 433 ARG A C 1
ATOM 3393 O O . ARG A 1 433 ? -9.953 5.91 -25.625 1 38.19 433 ARG A O 1
ATOM 3400 N N . VAL A 1 434 ? -11.68 5.402 -24.688 1 29.61 434 VAL A N 1
ATOM 3401 C CA . VAL A 1 434 ? -11.977 6.828 -24.594 1 29.61 434 VAL A CA 1
ATOM 3402 C C . VAL A 1 434 ? -11.117 7.473 -23.516 1 29.61 434 VAL A C 1
ATOM 3404 O O . VAL A 1 434 ? -11.07 8.703 -23.391 1 29.61 434 VAL A O 1
ATOM 3407 N N . PHE A 1 435 ? -10.617 6.699 -22.594 1 27.73 435 PHE A N 1
ATOM 3408 C CA . PHE A 1 435 ? -9.758 7.348 -21.609 1 27.73 435 PHE A CA 1
ATOM 3409 C C . PHE A 1 435 ? -8.312 7.375 -22.094 1 27.73 435 PHE A C 1
ATOM 3411 O O . PHE A 1 435 ? -7.391 7.57 -21.297 1 27.73 435 PHE A O 1
ATOM 3418 N N . ALA A 1 436 ? -8.016 6.848 -23.188 1 26.84 436 ALA A N 1
ATOM 3419 C CA . ALA A 1 436 ? -6.695 7.117 -23.75 1 26.84 436 ALA A CA 1
ATOM 3420 C C . ALA A 1 436 ? -6.559 8.586 -24.156 1 26.84 436 ALA A C 1
ATOM 3422 O O . ALA A 1 436 ? -7.418 9.133 -24.844 1 26.84 436 ALA A O 1
ATOM 3423 N N . PRO A 1 437 ? -5.578 9.25 -23.453 1 26.06 437 PRO A N 1
ATOM 3424 C CA . PRO A 1 437 ? -5.383 10.602 -23.984 1 26.06 437 PRO A CA 1
ATOM 3425 C C . PRO A 1 437 ? -5.113 10.609 -25.484 1 26.06 437 PRO A C 1
ATOM 3427 O O . PRO A 1 437 ? -4.59 9.633 -26.031 1 26.06 437 PRO A O 1
ATOM 3430 N N . MET B 1 1 ? -17.266 55.781 73.438 1 33.81 1 MET B N 1
ATOM 3431 C CA . MET B 1 1 ? -17.719 54.875 72.438 1 33.81 1 MET B CA 1
ATOM 3432 C C . MET B 1 1 ? -16.766 54.875 71.188 1 33.81 1 MET B C 1
ATOM 3434 O O . MET B 1 1 ? -16.688 55.906 70.5 1 33.81 1 MET B O 1
ATOM 3438 N N . VAL B 1 2 ? -15.586 54.188 71.375 1 46.44 2 VAL B N 1
ATOM 3439 C CA . VAL B 1 2 ? -14.492 54.125 70.438 1 46.44 2 VAL B CA 1
ATOM 3440 C C . VAL B 1 2 ? -14.961 53.375 69.188 1 46.44 2 VAL B C 1
ATOM 3442 O O . VAL B 1 2 ? -15.422 52.25 69.25 1 46.44 2 VAL B O 1
ATOM 3445 N N . ARG B 1 3 ? -15.375 54.125 68.062 1 46.59 3 ARG B N 1
ATOM 3446 C CA . ARG B 1 3 ? -15.719 53.625 66.75 1 46.59 3 ARG B CA 1
ATOM 3447 C C . ARG B 1 3 ? -14.562 52.844 66.125 1 46.59 3 ARG B C 1
ATOM 3449 O O . ARG B 1 3 ? -13.508 53.438 65.875 1 46.59 3 ARG B O 1
ATOM 3456 N N . THR B 1 4 ? -14.414 51.594 66.438 1 47.94 4 THR B N 1
ATOM 3457 C CA . THR B 1 4 ? -13.43 50.75 65.75 1 47.94 4 THR B CA 1
ATOM 3458 C C . THR B 1 4 ? -13.734 50.625 64.312 1 47.94 4 THR B C 1
ATOM 3460 O O . THR B 1 4 ? -14.812 50.188 63.906 1 47.94 4 THR B O 1
ATOM 3463 N N . PHE B 1 5 ? -13.125 51.5 63.438 1 48 5 PHE B N 1
ATOM 3464 C CA . PHE B 1 5 ? -13.188 51.375 62 1 48 5 PHE B CA 1
ATOM 3465 C C . PHE B 1 5 ? -12.586 50.062 61.531 1 48 5 PHE B C 1
ATOM 3467 O O . PHE B 1 5 ? -11.414 49.781 61.781 1 48 5 PHE B O 1
ATOM 3474 N N . VAL B 1 6 ? -13.352 49 61.406 1 47.94 6 VAL B N 1
ATOM 3475 C CA . VAL B 1 6 ? -12.891 47.781 60.75 1 47.94 6 VAL B CA 1
ATOM 3476 C C . VAL B 1 6 ? -12.594 48.031 59.281 1 47.94 6 VAL B C 1
ATOM 3478 O O . VAL B 1 6 ? -13.484 48.406 58.531 1 47.94 6 VAL B O 1
ATOM 3481 N N . LEU B 1 7 ? -11.367 48.375 58.938 1 47.66 7 LEU B N 1
ATOM 3482 C CA . LEU B 1 7 ? -10.984 48.438 57.531 1 47.66 7 LEU B CA 1
ATOM 3483 C C . LEU B 1 7 ? -11.227 47.125 56.844 1 47.66 7 LEU B C 1
ATOM 3485 O O . LEU B 1 7 ? -10.742 46.062 57.312 1 47.66 7 LEU B O 1
ATOM 3489 N N . PRO B 1 8 ? -12.227 47 56 1 47.09 8 PRO B N 1
ATOM 3490 C CA . PRO B 1 8 ? -12.336 45.719 55.25 1 47.09 8 PRO B CA 1
ATOM 3491 C C . PRO B 1 8 ? -11.062 45.406 54.5 1 47.09 8 PRO B C 1
ATOM 3493 O O . PRO B 1 8 ? -10.484 46.25 53.844 1 47.09 8 PRO B O 1
ATOM 3496 N N . LEU B 1 9 ? -10.25 44.5 54.969 1 43.84 9 LEU B N 1
ATOM 3497 C CA . LEU B 1 9 ? -9.164 43.969 54.156 1 43.84 9 LEU B CA 1
ATOM 3498 C C . LEU B 1 9 ? -9.664 43.5 52.781 1 43.84 9 LEU B C 1
ATOM 3500 O O . LEU B 1 9 ? -10.492 42.594 52.688 1 43.84 9 LEU B O 1
ATOM 3504 N N . LEU B 1 10 ? -9.812 44.406 51.875 1 40.44 10 LEU B N 1
ATOM 3505 C CA . LEU B 1 10 ? -10.008 43.938 50.5 1 40.44 10 LEU B CA 1
ATOM 3506 C C . LEU B 1 10 ? -9 42.875 50.125 1 40.44 10 LEU B C 1
ATOM 3508 O O . LEU B 1 10 ? -7.801 43.125 50.062 1 40.44 10 LEU B O 1
ATOM 3512 N N . LEU B 1 11 ? -9.172 41.688 50.531 1 40.38 11 LEU B N 1
ATOM 3513 C CA . LEU B 1 11 ? -8.383 40.594 49.938 1 40.38 11 LEU B CA 1
ATOM 3514 C C . LEU B 1 11 ? -8.328 40.719 48.406 1 40.38 11 LEU B C 1
ATOM 3516 O O . LEU B 1 11 ? -9.359 40.594 47.75 1 40.38 11 LEU B O 1
ATOM 3520 N N . ALA B 1 12 ? -7.559 41.531 47.875 1 42.5 12 ALA B N 1
ATOM 3521 C CA . ALA B 1 12 ? -7.27 41.438 46.438 1 42.5 12 ALA B CA 1
ATOM 3522 C C . ALA B 1 12 ? -7.145 39.969 46 1 42.5 12 ALA B C 1
ATOM 3524 O O . ALA B 1 12 ? -6.254 39.25 46.469 1 42.5 12 ALA B O 1
ATOM 3525 N N . ALA B 1 13 ? -8.141 39.312 45.75 1 43.41 13 ALA B N 1
ATOM 3526 C CA . ALA B 1 13 ? -8.047 38 45.094 1 43.41 13 ALA B CA 1
ATOM 3527 C C . ALA B 1 13 ? -6.969 38 44.031 1 43.41 13 ALA B C 1
ATOM 3529 O O . ALA B 1 13 ? -7.098 38.688 43 1 43.41 13 ALA B O 1
ATOM 3530 N N . VAL B 1 14 ? -5.738 38.062 44.312 1 46.41 14 VAL B N 1
ATOM 3531 C CA . VAL B 1 14 ? -4.727 37.75 43.312 1 46.41 14 VAL B CA 1
ATOM 3532 C C . VAL B 1 14 ? -5.25 36.656 42.375 1 46.41 14 VAL B C 1
ATOM 3534 O O . VAL B 1 14 ? -5.477 35.531 42.781 1 46.41 14 VAL B O 1
ATOM 3537 N N . ALA B 1 15 ? -6.059 37.031 41.438 1 54.97 15 ALA B N 1
ATOM 3538 C CA . ALA B 1 15 ? -6.566 36.094 40.438 1 54.97 15 ALA B CA 1
ATOM 3539 C C . ALA B 1 15 ? -5.48 35.125 39.969 1 54.97 15 ALA B C 1
ATOM 3541 O O . ALA B 1 15 ? -4.414 35.531 39.531 1 54.97 15 ALA B O 1
ATOM 3542 N N . ALA B 1 16 ? -5.418 33.812 40.406 1 72.31 16 ALA B N 1
ATOM 3543 C CA . ALA B 1 16 ? -4.504 32.719 40.094 1 72.31 16 ALA B CA 1
ATOM 3544 C C . ALA B 1 16 ? -4.262 32.594 38.594 1 72.31 16 ALA B C 1
ATOM 3546 O O . ALA B 1 16 ? -5.172 32.844 37.812 1 72.31 16 ALA B O 1
ATOM 3547 N N . ALA B 1 17 ? -2.992 32.594 38.156 1 85.94 17 ALA B N 1
ATOM 3548 C CA . ALA B 1 17 ? -2.559 32.406 36.781 1 85.94 17 ALA B CA 1
ATOM 3549 C C . ALA B 1 17 ? -3.346 31.281 36.094 1 85.94 17 ALA B C 1
ATOM 3551 O O . ALA B 1 17 ? -3.619 30.25 36.719 1 85.94 17 ALA B O 1
ATOM 3552 N N . GLU B 1 18 ? -3.936 31.609 34.906 1 92.5 18 GLU B N 1
ATOM 3553 C CA . GLU B 1 18 ? -4.695 30.609 34.156 1 92.5 18 GLU B CA 1
ATOM 3554 C C . GLU B 1 18 ? -3.857 30 33.031 1 92.5 18 GLU B C 1
ATOM 3556 O O . GLU B 1 18 ? -2.791 30.516 32.719 1 92.5 18 GLU B O 1
ATOM 3561 N N . HIS B 1 19 ? -4.281 28.859 32.625 1 96.62 19 HIS B N 1
ATOM 3562 C CA . HIS B 1 19 ? -3.678 28.141 31.516 1 96.62 19 HIS B CA 1
ATOM 3563 C C . HIS B 1 19 ? -4.672 27.969 30.375 1 96.62 19 HIS B C 1
ATOM 3565 O O . HIS B 1 19 ? -5.812 27.562 30.594 1 96.62 19 HIS B O 1
ATOM 3571 N N . TRP B 1 20 ? -4.246 28.391 29.188 1 98.31 20 TRP B N 1
ATOM 3572 C CA . TRP B 1 20 ? -5.109 28.375 28.016 1 98.31 20 TRP B CA 1
ATOM 3573 C C . TRP B 1 20 ? -4.508 27.5 26.906 1 98.31 20 TRP B C 1
ATOM 3575 O O . TRP B 1 20 ? -3.289 27.328 26.844 1 98.31 20 TRP B O 1
ATOM 3585 N N . ALA B 1 21 ? -5.387 26.953 26.094 1 98.75 21 ALA B N 1
ATOM 3586 C CA . ALA B 1 21 ? -4.945 26.188 24.938 1 98.75 21 ALA B CA 1
ATOM 3587 C C . ALA B 1 21 ? -5.738 26.562 23.688 1 98.75 21 ALA B C 1
ATOM 3589 O O . ALA B 1 21 ? -6.949 26.797 23.766 1 98.75 21 ALA B O 1
ATOM 3590 N N . VAL B 1 22 ? -5.078 26.703 22.594 1 98.94 22 VAL B N 1
ATOM 3591 C CA . VAL B 1 22 ? -5.691 26.844 21.281 1 98.94 22 VAL B CA 1
ATOM 3592 C C . VAL B 1 22 ? -5.227 25.703 20.375 1 98.94 22 VAL B C 1
ATOM 3594 O O . VAL B 1 22 ? -4.027 25.516 20.172 1 98.94 22 VAL B O 1
ATOM 3597 N N . ILE B 1 23 ? -6.133 24.906 19.875 1 98.94 23 ILE B N 1
ATOM 3598 C CA . ILE B 1 23 ? -5.871 23.797 18.953 1 98.94 23 ILE B CA 1
ATOM 3599 C C . ILE B 1 23 ? -6.602 24.031 17.641 1 98.94 23 ILE B C 1
ATOM 3601 O O . ILE B 1 23 ? -7.797 24.344 17.625 1 98.94 23 ILE B O 1
ATOM 3605 N N . VAL B 1 24 ? -5.879 23.922 16.5 1 98.81 24 VAL B N 1
ATOM 3606 C CA . VAL B 1 24 ? -6.523 24.266 15.242 1 98.81 24 VAL B CA 1
ATOM 3607 C C . VAL B 1 24 ? -6.145 23.25 14.164 1 98.81 24 VAL B C 1
ATOM 3609 O O . VAL B 1 24 ? -4.984 22.859 14.055 1 98.81 24 VAL B O 1
ATOM 3612 N N . VAL B 1 25 ? -7.145 22.734 13.414 1 98.38 25 VAL B N 1
ATOM 3613 C CA . VAL B 1 25 ? -7.027 21.828 12.273 1 98.38 25 VAL B CA 1
ATOM 3614 C C . VAL B 1 25 ? -8.078 22.188 11.227 1 98.38 25 VAL B C 1
ATOM 3616 O O . VAL B 1 25 ? -9.281 22.078 11.477 1 98.38 25 VAL B O 1
ATOM 3619 N N . GLY B 1 26 ? -7.641 22.516 10.008 1 96.69 26 GLY B N 1
ATOM 3620 C CA . GLY B 1 26 ? -8.586 22.953 8.992 1 96.69 26 GLY B CA 1
ATOM 3621 C C . GLY B 1 26 ? -8.758 21.953 7.863 1 96.69 26 GLY B C 1
ATOM 3622 O O . GLY B 1 26 ? -9.641 22.125 7.02 1 96.69 26 GLY B O 1
ATOM 3623 N N . SER B 1 27 ? -7.996 20.891 7.781 1 96.94 27 SER B N 1
ATOM 3624 C CA . SER B 1 27 ? -8.023 19.984 6.645 1 96.94 27 SER B CA 1
ATOM 3625 C C . SER B 1 27 ? -9.336 19.219 6.578 1 96.94 27 SER B C 1
ATOM 3627 O O . SER B 1 27 ? -9.969 18.969 7.609 1 96.94 27 SER B O 1
ATOM 3629 N N . THR B 1 28 ? -9.711 18.906 5.367 1 96.62 28 THR B N 1
ATOM 3630 C CA . THR B 1 28 ? -10.969 18.219 5.098 1 96.62 28 THR B CA 1
ATOM 3631 C C . THR B 1 28 ? -10.719 16.938 4.328 1 96.62 28 THR B C 1
ATOM 3633 O O . THR B 1 28 ? -9.672 16.766 3.709 1 96.62 28 THR B O 1
ATOM 3636 N N . GLY B 1 29 ? -11.734 16.047 4.367 1 97.06 29 GLY B N 1
ATOM 3637 C CA . GLY B 1 29 ? -11.633 14.773 3.664 1 97.06 29 GLY B CA 1
ATOM 3638 C C . GLY B 1 29 ? -11.148 13.633 4.543 1 97.06 29 GLY B C 1
ATOM 3639 O O . GLY B 1 29 ? -10.281 13.836 5.398 1 97.06 29 GLY B O 1
ATOM 3640 N N . TYR B 1 30 ? -11.633 12.484 4.305 1 98.25 30 TYR B N 1
ATOM 3641 C CA . TYR B 1 30 ? -11.367 11.336 5.164 1 98.25 30 TYR B CA 1
ATOM 3642 C C . TYR B 1 30 ? -9.875 11.008 5.195 1 98.25 30 TYR B C 1
ATOM 3644 O O . TYR B 1 30 ? -9.352 10.555 6.215 1 98.25 30 TYR B O 1
ATOM 3652 N N . TRP B 1 31 ? -9.18 11.25 4.062 1 98.19 31 TRP B N 1
ATOM 3653 C CA . TRP B 1 31 ? -7.754 10.961 4.016 1 98.19 31 TRP B CA 1
ATOM 3654 C C . TRP B 1 31 ? -6.984 11.852 4.988 1 98.19 31 TRP B C 1
ATOM 3656 O O . TRP B 1 31 ? -5.805 11.617 5.254 1 98.19 31 TRP B O 1
ATOM 3666 N N . ASN B 1 32 ? -7.613 12.883 5.559 1 98.62 32 ASN B N 1
ATOM 3667 C CA . ASN B 1 32 ? -7.016 13.734 6.582 1 98.62 32 ASN B CA 1
ATOM 3668 C C . ASN B 1 32 ? -7.473 13.328 7.98 1 98.62 32 ASN B C 1
ATOM 3670 O O . ASN B 1 32 ? -7.488 14.156 8.898 1 98.62 32 ASN B O 1
ATOM 3674 N N . TYR B 1 33 ? -7.879 12.078 8.156 1 98.75 33 TYR B N 1
ATOM 3675 C CA . TYR B 1 33 ? -8.305 11.508 9.43 1 98.75 33 TYR B CA 1
ATOM 3676 C C . TYR B 1 33 ? -7.297 11.828 10.531 1 98.75 33 TYR B C 1
ATOM 3678 O O . TYR B 1 33 ? -7.676 12.273 11.617 1 98.75 33 TYR B O 1
ATOM 3686 N N . ARG B 1 34 ? -6.004 11.703 10.281 1 98.62 34 ARG B N 1
ATOM 3687 C CA . ARG B 1 34 ? -4.914 11.844 11.242 1 98.62 34 ARG B CA 1
ATOM 3688 C C . ARG B 1 34 ? -4.902 13.242 11.844 1 98.62 34 ARG B C 1
ATOM 3690 O O . ARG B 1 34 ? -4.605 13.406 13.031 1 98.62 34 ARG B O 1
ATOM 3697 N N . HIS B 1 35 ? -5.258 14.227 11.055 1 98.88 35 HIS B N 1
ATOM 3698 C CA . HIS B 1 35 ? -5.215 15.602 11.531 1 98.88 35 HIS B CA 1
ATOM 3699 C C . HIS B 1 35 ? -6.266 15.844 12.609 1 98.88 35 HIS B C 1
ATOM 3701 O O . HIS B 1 35 ? -5.961 16.391 13.664 1 98.88 35 HIS B O 1
ATOM 3707 N N . GLN B 1 36 ? -7.449 15.453 12.297 1 98.88 36 GLN B N 1
ATOM 3708 C CA . GLN B 1 36 ? -8.539 15.711 13.227 1 98.88 36 GLN B CA 1
ATOM 3709 C C . GLN B 1 36 ? -8.453 14.797 14.445 1 98.88 36 GLN B C 1
ATOM 3711 O O . GLN B 1 36 ? -8.805 15.195 15.555 1 98.88 36 GLN B O 1
ATOM 3716 N N . ALA B 1 37 ? -7.902 13.562 14.242 1 98.94 37 ALA B N 1
ATOM 3717 C CA . ALA B 1 37 ? -7.613 12.695 15.375 1 98.94 37 ALA B CA 1
ATOM 3718 C C . ALA B 1 37 ? -6.523 13.297 16.266 1 98.94 37 ALA B C 1
ATOM 3720 O O . ALA B 1 37 ? -6.621 13.25 17.484 1 98.94 37 ALA B O 1
ATOM 3721 N N . ASP B 1 38 ? -5.512 13.812 15.672 1 98.88 38 ASP B N 1
ATOM 3722 C CA . ASP B 1 38 ? -4.449 14.484 16.422 1 98.88 38 ASP B CA 1
ATOM 3723 C C . ASP B 1 38 ? -5.008 15.633 17.266 1 98.88 38 ASP B C 1
ATOM 3725 O O . ASP B 1 38 ? -4.66 15.773 18.438 1 98.88 38 ASP B O 1
ATOM 3729 N N . ALA B 1 39 ? -5.855 16.438 16.641 1 98.81 39 ALA B N 1
ATOM 3730 C CA . ALA B 1 39 ? -6.414 17.594 17.344 1 98.81 39 ALA B CA 1
ATOM 3731 C C . ALA B 1 39 ? -7.219 17.172 18.562 1 98.81 39 ALA B C 1
ATOM 3733 O O . ALA B 1 39 ? -7.082 17.75 19.641 1 98.81 39 ALA B O 1
ATOM 3734 N N . CYS B 1 40 ? -7.996 16.172 18.375 1 98.88 40 CYS B N 1
ATOM 3735 C CA . CYS B 1 40 ? -8.812 15.711 19.484 1 98.88 40 CYS B CA 1
ATOM 3736 C C . CYS B 1 40 ? -7.957 15.031 20.547 1 98.88 40 CYS B C 1
ATOM 3738 O O . CYS B 1 40 ? -8.25 15.125 21.734 1 98.88 40 CYS B O 1
ATOM 3740 N N . HIS B 1 41 ? -6.938 14.352 20.094 1 98.88 41 HIS B N 1
ATOM 3741 C CA . HIS B 1 41 ? -5.996 13.797 21.062 1 98.88 41 HIS B CA 1
ATOM 3742 C C . HIS B 1 41 ? -5.32 14.898 21.859 1 98.88 41 HIS B C 1
ATOM 3744 O O . HIS B 1 41 ? -5.199 14.797 23.078 1 98.88 41 HIS B O 1
ATOM 3750 N N . ALA B 1 42 ? -4.883 15.938 21.25 1 98.88 42 ALA B N 1
ATOM 3751 C CA . ALA B 1 42 ? -4.305 17.078 21.953 1 98.88 42 ALA B CA 1
ATOM 3752 C C . ALA B 1 42 ? -5.301 17.688 22.938 1 98.88 42 ALA B C 1
ATOM 3754 O O . ALA B 1 42 ? -4.938 18.031 24.062 1 98.88 42 ALA B O 1
ATOM 3755 N N . TYR B 1 43 ? -6.508 17.797 22.484 1 98.75 43 TYR B N 1
ATOM 3756 C CA . TYR B 1 43 ? -7.586 18.281 23.344 1 98.75 43 TYR B CA 1
ATOM 3757 C C . TYR B 1 43 ? -7.715 17.422 24.594 1 98.75 43 TYR B C 1
ATOM 3759 O O . TYR B 1 43 ? -7.816 17.953 25.703 1 98.75 43 TYR B O 1
ATOM 3767 N N . GLN B 1 44 ? -7.676 16.109 24.422 1 98.25 44 GLN B N 1
ATOM 3768 C CA . GLN B 1 44 ? -7.777 15.18 25.547 1 98.25 44 GLN B CA 1
ATOM 3769 C C . GLN B 1 44 ? -6.586 15.32 26.484 1 98.25 44 GLN B C 1
ATOM 3771 O O . GLN B 1 44 ? -6.73 15.219 27.703 1 98.25 44 GLN B O 1
ATOM 3776 N N . VAL B 1 45 ? -5.406 15.5 25.906 1 97.69 45 VAL B N 1
ATOM 3777 C CA . VAL B 1 45 ? -4.203 15.648 26.719 1 97.69 45 VAL B CA 1
ATOM 3778 C C . VAL B 1 45 ? -4.363 16.828 27.672 1 97.69 45 VAL B C 1
ATOM 3780 O O . VAL B 1 45 ? -4.203 16.688 28.891 1 97.69 45 VAL B O 1
ATOM 3783 N N . VAL B 1 46 ? -4.734 18.062 27.172 1 97.44 46 VAL B N 1
ATOM 3784 C CA . VAL B 1 46 ? -4.789 19.234 28.016 1 97.44 46 VAL B CA 1
ATOM 3785 C C . VAL B 1 46 ? -5.977 19.141 28.969 1 97.44 46 VAL B C 1
ATOM 3787 O O . VAL B 1 46 ? -5.902 19.578 30.125 1 97.44 46 VAL B O 1
ATOM 3790 N N . ARG B 1 47 ? -7.066 18.484 28.562 1 96.75 47 ARG B N 1
ATOM 3791 C CA . ARG B 1 47 ? -8.219 18.281 29.438 1 96.75 47 ARG B CA 1
ATOM 3792 C C . ARG B 1 47 ? -7.883 17.328 30.578 1 96.75 47 ARG B C 1
ATOM 3794 O O . ARG B 1 47 ? -8.211 17.609 31.734 1 96.75 47 ARG B O 1
ATOM 3801 N N . SER B 1 48 ? -7.25 16.281 30.234 1 95.19 48 SER B N 1
ATOM 3802 C CA . SER B 1 48 ? -6.953 15.266 31.25 1 95.19 48 SER B CA 1
ATOM 3803 C C . SER B 1 48 ? -5.953 15.789 32.281 1 95.19 48 SER B C 1
ATOM 3805 O O . SER B 1 48 ? -5.902 15.297 33.406 1 95.19 48 SER B O 1
ATOM 3807 N N . HIS B 1 49 ? -5.242 16.797 31.922 1 94.5 49 HIS B N 1
ATOM 3808 C CA . HIS B 1 49 ? -4.281 17.375 32.844 1 94.5 49 HIS B CA 1
ATOM 3809 C C . HIS B 1 49 ? -4.844 18.641 33.5 1 94.5 49 HIS B C 1
ATOM 3811 O O . HIS B 1 49 ? -4.109 19.391 34.156 1 94.5 49 HIS B O 1
ATOM 3817 N N . GLY B 1 50 ? -6.125 18.953 33.219 1 94.19 50 GLY B N 1
ATOM 3818 C CA . GLY B 1 50 ? -6.82 19.828 34.156 1 94.19 50 GLY B CA 1
ATOM 3819 C C . GLY B 1 50 ? -7.234 21.141 33.531 1 94.19 50 GLY B C 1
ATOM 3820 O O . GLY B 1 50 ? -7.957 21.938 34.125 1 94.19 50 GLY B O 1
ATOM 3821 N N . ILE B 1 51 ? -6.754 21.469 32.344 1 96.81 51 ILE B N 1
ATOM 3822 C CA . ILE B 1 51 ? -7.219 22.703 31.719 1 96.81 51 ILE B CA 1
ATOM 3823 C C . ILE B 1 51 ? -8.719 22.609 31.453 1 96.81 51 ILE B C 1
ATOM 3825 O O . ILE B 1 51 ? -9.188 21.703 30.781 1 96.81 51 ILE B O 1
ATOM 3829 N N . PRO B 1 52 ? -9.438 23.531 32.031 1 97.06 52 PRO B N 1
ATOM 3830 C CA . PRO B 1 52 ? -10.891 23.422 31.859 1 97.06 52 PRO B CA 1
ATOM 3831 C C . PRO B 1 52 ? -11.328 23.703 30.422 1 97.06 52 PRO B C 1
ATOM 3833 O O . PRO B 1 52 ? -10.648 24.438 29.703 1 97.06 52 PRO B O 1
ATOM 3836 N N . GLU B 1 53 ? -12.438 23.141 30.031 1 97.56 53 GLU B N 1
ATOM 3837 C CA . GLU B 1 53 ? -12.984 23.312 28.688 1 97.56 53 GLU B CA 1
ATOM 3838 C C . GLU B 1 53 ? -13.125 24.797 28.328 1 97.56 53 GLU B C 1
ATOM 3840 O O . GLU B 1 53 ? -12.906 25.188 27.172 1 97.56 53 GLU B O 1
ATOM 3845 N N . SER B 1 54 ? -13.453 25.641 29.312 1 97.5 54 SER B N 1
ATOM 3846 C CA . SER B 1 54 ? -13.664 27.062 29.094 1 97.5 54 SER B CA 1
ATOM 3847 C C . SER B 1 54 ? -12.391 27.75 28.625 1 97.5 54 SER B C 1
ATOM 3849 O O . SER B 1 54 ? -12.438 28.812 28 1 97.5 54 SER B O 1
ATOM 3851 N N . ASN B 1 55 ? -11.242 27.125 28.922 1 98.25 55 ASN B N 1
ATOM 3852 C CA . ASN B 1 55 ? -9.961 27.75 28.594 1 98.25 55 ASN B CA 1
ATOM 3853 C C . ASN B 1 55 ? -9.336 27.109 27.359 1 98.25 55 ASN B C 1
ATOM 3855 O O . ASN B 1 55 ? -8.156 27.328 27.078 1 98.25 55 ASN B O 1
ATOM 3859 N N . ILE B 1 56 ? -10.094 26.297 26.625 1 98.69 56 ILE B N 1
ATOM 3860 C CA . ILE B 1 56 ? -9.602 25.656 25.406 1 98.69 56 ILE B CA 1
ATOM 3861 C C . ILE B 1 56 ? -10.414 26.156 24.203 1 98.69 56 ILE B C 1
ATOM 3863 O O . ILE B 1 56 ? -11.648 26.141 24.234 1 98.69 56 ILE B O 1
ATOM 3867 N N . VAL B 1 57 ? -9.758 26.656 23.25 1 98.88 57 VAL B N 1
ATOM 3868 C CA . VAL B 1 57 ? -10.391 26.953 21.969 1 98.88 57 VAL B CA 1
ATOM 3869 C C . VAL B 1 57 ? -9.969 25.906 20.922 1 98.88 57 VAL B C 1
ATOM 3871 O O . VAL B 1 57 ? -8.789 25.812 20.594 1 98.88 57 VAL B O 1
ATOM 3874 N N . LEU B 1 58 ? -10.891 25.125 20.453 1 98.88 58 LEU B N 1
ATOM 3875 C CA . LEU B 1 58 ? -10.633 24.125 19.406 1 98.88 58 LEU B CA 1
ATOM 3876 C C . LEU B 1 58 ? -11.289 24.531 18.094 1 98.88 58 LEU B C 1
ATOM 3878 O O . LEU B 1 58 ? -12.516 24.688 18.031 1 98.88 58 LEU B O 1
ATOM 3882 N N . MET B 1 59 ? -10.492 24.781 17.078 1 98.88 59 MET B N 1
ATOM 3883 C CA . MET B 1 59 ? -10.938 25.016 15.711 1 98.88 59 MET B CA 1
ATOM 3884 C C . MET B 1 59 ? -10.672 23.781 14.844 1 98.88 59 MET B C 1
ATOM 3886 O O . MET B 1 59 ? -9.516 23.422 14.617 1 98.88 59 MET B O 1
ATOM 3890 N N . MET B 1 60 ? -11.695 23.125 14.328 1 98.75 60 MET B N 1
ATOM 3891 C CA . MET B 1 60 ? -11.578 21.875 13.57 1 98.75 60 MET B CA 1
ATOM 3892 C C . MET B 1 60 ? -12.656 21.797 12.5 1 98.75 60 MET B C 1
ATOM 3894 O O . MET B 1 60 ? -13.828 22.062 12.766 1 98.75 60 MET B O 1
ATOM 3898 N N . TYR B 1 61 ? -12.242 21.484 11.289 1 98.44 61 TYR B N 1
ATOM 3899 C CA . TYR B 1 61 ? -13.242 21.344 10.234 1 98.44 61 TYR B CA 1
ATOM 3900 C C . TYR B 1 61 ? -14.297 20.312 10.617 1 98.44 61 TYR B C 1
ATOM 3902 O O . TYR B 1 61 ? -15.477 20.484 10.281 1 98.44 61 TYR B O 1
ATOM 3910 N N . ASP B 1 62 ? -13.93 19.141 11.156 1 98.62 62 ASP B N 1
ATOM 3911 C CA . ASP B 1 62 ? -14.781 18.188 11.867 1 98.62 62 ASP B CA 1
ATOM 3912 C C . ASP B 1 62 ? -15.664 17.406 10.891 1 98.62 62 ASP B C 1
ATOM 3914 O O . ASP B 1 62 ? -16.875 17.281 11.109 1 98.62 62 ASP B O 1
ATOM 3918 N N . ASP B 1 63 ? -15.07 16.875 9.852 1 98.5 63 ASP B N 1
ATOM 3919 C CA . ASP B 1 63 ? -15.852 16.125 8.867 1 98.5 63 ASP B CA 1
ATOM 3920 C C . ASP B 1 63 ? -15.508 14.648 8.898 1 98.5 63 ASP B C 1
ATOM 3922 O O . ASP B 1 63 ? -16.266 13.812 8.398 1 98.5 63 ASP B O 1
ATOM 3926 N N . VAL B 1 64 ? -14.453 14.219 9.555 1 98.31 64 VAL B N 1
ATOM 3927 C CA . VAL B 1 64 ? -13.945 12.867 9.352 1 98.31 64 VAL B CA 1
ATOM 3928 C C . VAL B 1 64 ? -14.641 11.898 10.305 1 98.31 64 VAL B C 1
ATOM 3930 O O . VAL B 1 64 ? -14.805 10.719 9.992 1 98.31 64 VAL B O 1
ATOM 3933 N N . ALA B 1 65 ? -15.031 12.359 11.516 1 98.56 65 ALA B N 1
ATOM 3934 C CA . ALA B 1 65 ? -15.68 11.492 12.5 1 98.56 65 ALA B CA 1
ATOM 3935 C C . ALA B 1 65 ? -16.984 10.93 11.961 1 98.56 65 ALA B C 1
ATOM 3937 O O . ALA B 1 65 ? -17.344 9.781 12.234 1 98.56 65 ALA B O 1
ATOM 3938 N N . ASN B 1 66 ? -17.656 11.711 11.164 1 97.88 66 ASN B N 1
ATOM 3939 C CA . ASN B 1 66 ? -18.953 11.289 10.656 1 97.88 66 ASN B CA 1
ATOM 3940 C C . ASN B 1 66 ? -18.922 11.055 9.148 1 97.88 66 ASN B C 1
ATOM 3942 O O . ASN B 1 66 ? -19.969 11.062 8.492 1 97.88 66 ASN B O 1
ATOM 3946 N N . SER B 1 67 ? -17.797 10.906 8.633 1 97.88 67 SER B N 1
ATOM 3947 C CA . SER B 1 67 ? -17.641 10.547 7.23 1 97.88 67 SER B CA 1
ATOM 3948 C C . SER B 1 67 ? -18.234 9.172 6.945 1 97.88 67 SER B C 1
ATOM 3950 O O . SER B 1 67 ? -18.125 8.258 7.773 1 97.88 67 SER B O 1
ATOM 3952 N N . SER B 1 68 ? -18.734 9 5.754 1 96.31 68 SER B N 1
ATOM 3953 C CA . SER B 1 68 ? -19.25 7.695 5.344 1 96.31 68 SER B CA 1
ATOM 3954 C C . SER B 1 68 ? -18.125 6.676 5.215 1 96.31 68 SER B C 1
ATOM 3956 O O . SER B 1 68 ? -18.359 5.469 5.262 1 96.31 68 SER B O 1
ATOM 3958 N N . SER B 1 69 ? -16.891 7.117 5.105 1 96.5 69 SER B N 1
ATOM 3959 C CA . SER B 1 69 ? -15.727 6.242 4.98 1 96.5 69 SER B CA 1
ATOM 3960 C C . SER B 1 69 ? -15.258 5.746 6.344 1 96.5 69 SER B C 1
ATOM 3962 O O . SER B 1 69 ? -14.461 4.812 6.43 1 96.5 69 SER B O 1
ATOM 3964 N N . ASN B 1 70 ? -15.75 6.391 7.383 1 98.06 70 ASN B N 1
ATOM 3965 C CA . ASN B 1 70 ? -15.336 6.02 8.727 1 98.06 70 ASN B CA 1
ATOM 3966 C C . ASN B 1 70 ? -16.094 4.793 9.234 1 98.06 70 ASN B C 1
ATOM 3968 O O . ASN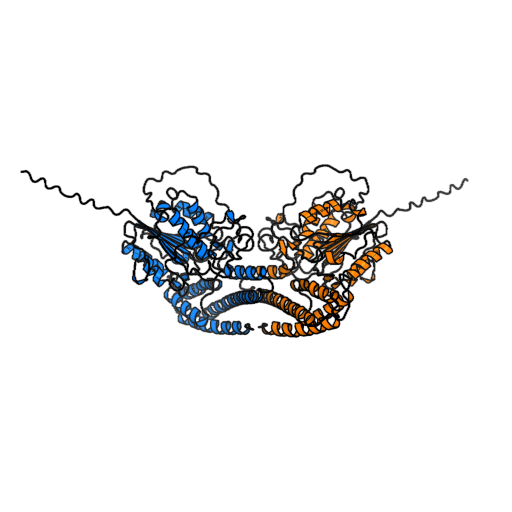 B 1 70 ? -17.297 4.863 9.492 1 98.06 70 ASN B O 1
ATOM 3972 N N . PRO B 1 71 ? -15.422 3.701 9.414 1 97.31 71 PRO B N 1
ATOM 3973 C CA . PRO B 1 71 ? -16.125 2.5 9.867 1 97.31 71 PRO B CA 1
ATOM 3974 C C . PRO B 1 71 ? -16.562 2.59 11.328 1 97.31 71 PRO B C 1
ATOM 3976 O O . PRO B 1 71 ? -17.297 1.719 11.812 1 97.31 71 PRO B O 1
ATOM 3979 N N . PHE B 1 72 ? -16.141 3.609 12.047 1 97.94 72 PHE B N 1
ATOM 3980 C CA . PHE B 1 72 ? -16.562 3.906 13.414 1 97.94 72 PHE B CA 1
ATOM 3981 C C . PHE B 1 72 ? -17.234 5.27 13.492 1 97.94 72 PHE B C 1
ATOM 3983 O O . PHE B 1 72 ? -16.656 6.223 14.023 1 97.94 72 PHE B O 1
ATOM 3990 N N . PRO B 1 73 ? -18.469 5.305 13.016 1 97.88 73 PRO B N 1
ATOM 3991 C CA . PRO B 1 73 ? -19.125 6.609 12.953 1 97.88 73 PRO B CA 1
ATOM 3992 C C . PRO B 1 73 ? -19.188 7.301 14.312 1 97.88 73 PRO B C 1
ATOM 3994 O O . PRO B 1 73 ? -19.609 6.691 15.305 1 97.88 73 PRO B O 1
ATOM 3997 N N . GLY B 1 74 ? -18.734 8.516 14.359 1 98.31 74 GLY B N 1
ATOM 3998 C CA . GLY B 1 74 ? -18.812 9.344 15.555 1 98.31 74 GLY B CA 1
ATOM 3999 C C . GLY B 1 74 ? -17.641 9.117 16.5 1 98.31 74 GLY B C 1
ATOM 4000 O O . GLY B 1 74 ? -17.688 9.539 17.656 1 98.31 74 GLY B O 1
ATOM 4001 N N . GLN B 1 75 ? -16.625 8.414 16.016 1 98.69 75 GLN B N 1
ATOM 4002 C CA . GLN B 1 75 ? -15.445 8.156 16.828 1 98.69 75 GLN B CA 1
ATOM 4003 C C . GLN B 1 75 ? -14.164 8.438 16.031 1 98.69 75 GLN B C 1
ATOM 4005 O O . GLN B 1 75 ? -14.172 8.406 14.805 1 98.69 75 GLN B O 1
ATOM 4010 N N . LEU B 1 76 ? -13.125 8.75 16.734 1 98.81 76 LEU B N 1
ATOM 4011 C CA . LEU B 1 76 ? -11.781 8.875 16.188 1 98.81 76 LEU B CA 1
ATOM 4012 C C . LEU B 1 76 ? -10.766 8.148 17.062 1 98.81 76 LEU B C 1
ATOM 4014 O O . LEU B 1 76 ? -10.859 8.188 18.297 1 98.81 76 LEU B O 1
ATOM 4018 N N . PHE B 1 77 ? -9.859 7.449 16.422 1 98.81 77 PHE B N 1
ATOM 4019 C CA . PHE B 1 77 ? -8.789 6.742 17.109 1 98.81 77 PHE B CA 1
ATOM 4020 C C . PHE B 1 77 ? -7.426 7.215 16.609 1 98.81 77 PHE B C 1
ATOM 4022 O O . PHE B 1 77 ? -7.23 7.422 15.414 1 98.81 77 PHE B O 1
ATOM 4029 N N . ASN B 1 78 ? -6.539 7.449 17.531 1 98.38 78 ASN B N 1
ATOM 4030 C CA . ASN B 1 78 ? -5.242 8.016 17.172 1 98.38 78 ASN B CA 1
ATOM 4031 C C . ASN B 1 78 ? -4.109 7.031 17.438 1 98.38 78 ASN B C 1
ATOM 4033 O O . ASN B 1 78 ? -2.945 7.426 17.547 1 98.38 78 ASN B O 1
ATOM 4037 N N . LYS B 1 79 ? -4.422 5.773 17.656 1 97.06 79 LYS B N 1
ATOM 4038 C CA . LYS B 1 79 ? -3.494 4.668 17.875 1 97.06 79 LYS B CA 1
ATOM 4039 C C . LYS B 1 79 ? -4.137 3.33 17.516 1 97.06 79 LYS B C 1
ATOM 4041 O O . LYS B 1 79 ? -5.254 3.037 17.953 1 97.06 79 LYS B O 1
ATOM 4046 N N . PRO B 1 80 ? -3.43 2.521 16.703 1 96.81 80 PRO B N 1
ATOM 4047 C CA . PRO B 1 80 ? -3.996 1.204 16.422 1 96.81 80 PRO B CA 1
ATOM 4048 C C . PRO B 1 80 ? -4.008 0.281 17.625 1 96.81 80 PRO B C 1
ATOM 4050 O O . PRO B 1 80 ? -3.162 0.417 18.516 1 96.81 80 PRO B O 1
ATOM 4053 N N . THR B 1 81 ? -4.992 -0.588 17.672 1 96.81 81 THR B N 1
ATOM 4054 C CA . THR B 1 81 ? -5.07 -1.582 18.75 1 96.81 81 THR B CA 1
ATOM 4055 C C . THR B 1 81 ? -5.395 -2.961 18.172 1 96.81 81 THR B C 1
ATOM 4057 O O . THR B 1 81 ? -6.125 -3.074 17.188 1 96.81 81 THR B O 1
ATOM 4060 N N . MET B 1 82 ? -4.84 -4.004 18.734 1 94.25 82 MET B N 1
ATOM 4061 C CA . MET B 1 82 ? -5.125 -5.379 18.328 1 94.25 82 MET B CA 1
ATOM 4062 C C . MET B 1 82 ? -6.543 -5.777 18.719 1 94.25 82 MET B C 1
ATOM 4064 O O . MET B 1 82 ? -7.191 -6.555 18.016 1 94.25 82 MET B O 1
ATOM 4068 N N . HIS B 1 83 ? -6.973 -5.238 19.875 1 94.5 83 HIS B N 1
ATOM 4069 C CA . HIS B 1 83 ? -8.32 -5.492 20.359 1 94.5 83 HIS B CA 1
ATOM 4070 C C . HIS B 1 83 ? -9.133 -4.203 20.422 1 94.5 83 HIS B C 1
ATOM 4072 O O . HIS B 1 83 ? -8.625 -3.16 20.844 1 94.5 83 HIS B O 1
ATOM 4078 N N . SER B 1 84 ? -10.375 -4.293 20.031 1 93.12 84 SER B N 1
ATOM 4079 C CA . SER B 1 84 ? -11.242 -3.121 20 1 93.12 84 SER B CA 1
ATOM 4080 C C . SER B 1 84 ? -11.445 -2.555 21.406 1 93.12 84 SER B C 1
ATOM 4082 O O . SER B 1 84 ? -11.609 -1.344 21.578 1 93.12 84 SER B O 1
ATOM 4084 N N . SER B 1 85 ? -11.352 -3.42 22.391 1 94.69 85 SER B N 1
ATOM 4085 C CA . SER B 1 85 ? -11.594 -3.008 23.766 1 94.69 85 SER B CA 1
ATOM 4086 C C . SER B 1 85 ? -10.484 -2.082 24.266 1 94.69 85 SER B C 1
ATOM 4088 O O . SER B 1 85 ? -10.695 -1.31 25.219 1 94.69 85 SER B O 1
ATOM 4090 N N . ASP B 1 86 ? -9.359 -2.088 23.641 1 95.12 86 ASP B N 1
ATOM 4091 C CA . ASP B 1 86 ? -8.211 -1.298 24.062 1 95.12 86 ASP B CA 1
ATOM 4092 C C . ASP B 1 86 ? -8.203 0.07 23.391 1 95.12 86 ASP B C 1
ATOM 4094 O O . ASP B 1 86 ? -7.398 0.937 23.734 1 95.12 86 ASP B O 1
ATOM 4098 N N . ALA B 1 87 ? -9.117 0.266 22.469 1 96.81 87 ALA B N 1
ATOM 4099 C CA . ALA B 1 87 ? -9.109 1.49 21.672 1 96.81 87 ALA B CA 1
ATOM 4100 C C . ALA B 1 87 ? -9.672 2.664 22.469 1 96.81 87 ALA B C 1
ATOM 4102 O O . ALA B 1 87 ? -10.633 2.506 23.219 1 96.81 87 ALA B O 1
ATOM 4103 N N . VAL B 1 88 ? -9.047 3.846 22.328 1 97.38 88 VAL B N 1
ATOM 4104 C CA . VAL B 1 88 ? -9.484 5.066 23 1 97.38 88 VAL B CA 1
ATOM 4105 C C . VAL B 1 88 ? -10.086 6.031 21.969 1 97.38 88 VAL B C 1
ATOM 4107 O O . VAL B 1 88 ? -9.398 6.445 21.031 1 97.38 88 VAL B O 1
ATOM 4110 N N . ASP B 1 89 ? -11.32 6.363 22.172 1 98.56 89 ASP B N 1
ATOM 4111 C CA . ASP B 1 89 ? -11.992 7.336 21.328 1 98.56 89 ASP B CA 1
ATOM 4112 C C . ASP B 1 89 ? -11.617 8.766 21.719 1 98.56 89 ASP B C 1
ATOM 4114 O O . ASP B 1 89 ? -12.195 9.32 22.656 1 98.56 89 ASP B O 1
ATOM 4118 N N . VAL B 1 90 ? -10.781 9.383 20.922 1 98.81 90 VAL B N 1
ATOM 4119 C CA . VAL B 1 90 ? -10.297 10.711 21.266 1 98.81 90 VAL B CA 1
ATOM 4120 C C . VAL B 1 90 ? -11.344 11.766 20.906 1 98.81 90 VAL B C 1
ATOM 4122 O O . VAL B 1 90 ? -11.25 12.914 21.344 1 98.81 90 VAL B O 1
ATOM 4125 N N . TYR B 1 91 ? -12.328 11.375 20.156 1 98.81 91 TYR B N 1
ATOM 4126 C CA . TYR B 1 91 ? -13.383 12.297 19.766 1 98.81 91 TYR B CA 1
ATOM 4127 C C . TYR B 1 91 ? -14.414 12.461 20.875 1 98.81 91 TYR B C 1
ATOM 4129 O O . TYR B 1 91 ? -15.203 13.406 20.875 1 98.81 91 TYR B O 1
ATOM 4137 N N . GLN B 1 92 ? -14.43 11.555 21.844 1 98.25 92 GLN B N 1
ATOM 4138 C CA . GLN B 1 92 ? -15.375 11.633 22.953 1 98.25 92 GLN B CA 1
ATOM 4139 C C . GLN B 1 92 ? -15.195 12.922 23.75 1 98.25 92 GLN B C 1
ATOM 4141 O O . GLN B 1 92 ? -14.102 13.195 24.25 1 98.25 92 GLN B O 1
ATOM 4146 N N . ASN B 1 93 ? -16.156 13.75 23.812 1 97.62 93 ASN B N 1
ATOM 4147 C CA . ASN B 1 93 ? -16.172 15 24.562 1 97.62 93 ASN B CA 1
ATOM 4148 C C . ASN B 1 93 ? -15.156 15.992 24.016 1 97.62 93 ASN B C 1
ATOM 4150 O O . ASN B 1 93 ? -14.656 16.844 24.766 1 97.62 93 ASN B O 1
ATOM 4154 N N . CYS B 1 94 ? -14.758 15.758 22.797 1 98.31 94 CYS B N 1
ATOM 4155 C CA . CYS B 1 94 ? -13.93 16.75 22.109 1 98.31 94 CYS B CA 1
ATOM 4156 C C . CYS B 1 94 ? -14.773 17.906 21.609 1 98.31 94 CYS B C 1
ATOM 4158 O O . CYS B 1 94 ? -15.359 17.812 20.516 1 98.31 94 CYS B O 1
ATOM 4160 N N . HIS B 1 95 ? -14.789 19.047 22.297 1 98.19 95 HIS B N 1
ATOM 4161 C CA . HIS B 1 95 ? -15.719 20.125 22.016 1 98.19 95 HIS B CA 1
ATOM 4162 C C . HIS B 1 95 ? -15.125 21.109 21.016 1 98.19 95 HIS B C 1
ATOM 4164 O O . HIS B 1 95 ? -14.195 21.859 21.344 1 98.19 95 HIS B O 1
ATOM 4170 N N . VAL B 1 96 ? -15.781 21.156 19.891 1 98.62 96 VAL B N 1
ATOM 4171 C CA . VAL B 1 96 ? -15.297 22 18.812 1 98.62 96 VAL B CA 1
ATOM 4172 C C . VAL B 1 96 ? -15.969 23.375 18.875 1 98.62 96 VAL B C 1
ATOM 4174 O O . VAL B 1 96 ? -17.203 23.469 18.891 1 98.62 96 VAL B O 1
ATOM 4177 N N . ASP B 1 97 ? -15.156 24.438 18.875 1 98.75 97 ASP B N 1
ATOM 4178 C CA . ASP B 1 97 ? -15.672 25.797 19 1 98.75 97 ASP B CA 1
ATOM 4179 C C . ASP B 1 97 ? -15.898 26.438 17.625 1 98.75 97 ASP B C 1
ATOM 4181 O O . ASP B 1 97 ? -16.797 27.25 17.453 1 98.75 97 ASP B O 1
ATOM 4185 N N . TYR B 1 98 ? -15.039 26.234 16.703 1 98.56 98 TYR B N 1
ATOM 4186 C CA . TYR B 1 98 ? -15.141 26.656 15.312 1 98.56 98 TYR B CA 1
ATOM 4187 C C . TYR B 1 98 ? -15.148 25.453 14.375 1 98.56 98 TYR B C 1
ATOM 4189 O O . TYR B 1 98 ? -14.242 24.625 14.422 1 98.56 98 TYR B O 1
A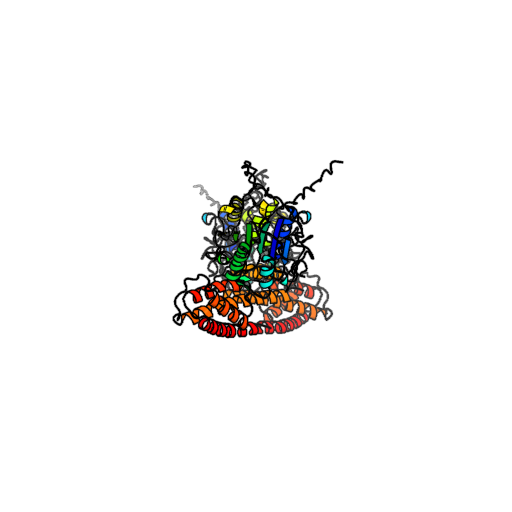TOM 4197 N N . ARG B 1 99 ? -16.156 25.359 13.469 1 97.88 99 ARG B N 1
ATOM 4198 C CA . ARG B 1 99 ? -16.328 24.188 12.625 1 97.88 99 ARG B CA 1
ATOM 4199 C C . ARG B 1 99 ? -16.453 24.578 11.156 1 97.88 99 ARG B C 1
ATOM 4201 O O . ARG B 1 99 ? -16.906 25.688 10.836 1 97.88 99 ARG B O 1
ATOM 4208 N N . GLY B 1 100 ? -16.062 23.672 10.289 1 97.06 100 GLY B N 1
ATOM 4209 C CA . GLY B 1 100 ? -16.266 23.844 8.859 1 97.06 100 GLY B CA 1
ATOM 4210 C C . GLY B 1 100 ? -15.609 25.109 8.312 1 97.06 100 GLY B C 1
ATOM 4211 O O . GLY B 1 100 ? -14.43 25.344 8.562 1 97.06 100 GLY B O 1
ATOM 4212 N N . ASP B 1 101 ? -16.422 25.922 7.699 1 95.06 101 ASP B N 1
ATOM 4213 C CA . ASP B 1 101 ? -15.914 27.078 6.984 1 95.06 101 ASP B CA 1
ATOM 4214 C C . ASP B 1 101 ? -15.539 28.203 7.953 1 95.06 101 ASP B C 1
ATOM 4216 O O . ASP B 1 101 ? -14.906 29.188 7.562 1 95.06 101 ASP B O 1
ATOM 4220 N N . ASP B 1 102 ? -15.805 28 9.219 1 97.44 102 ASP B N 1
ATOM 4221 C CA . ASP B 1 102 ? -15.422 28.984 10.234 1 97.44 102 ASP B CA 1
ATOM 4222 C C . ASP B 1 102 ? -13.945 28.859 10.586 1 97.44 102 ASP B C 1
ATOM 4224 O O . ASP B 1 102 ? -13.375 29.75 11.227 1 97.44 102 ASP B O 1
ATOM 4228 N N . VAL B 1 103 ? -13.367 27.766 10.188 1 98.38 103 VAL B N 1
ATOM 4229 C CA . VAL B 1 103 ? -11.945 27.594 10.445 1 98.38 103 VAL B CA 1
ATOM 4230 C C . VAL B 1 103 ? -11.133 28.328 9.383 1 98.38 103 VAL B C 1
ATOM 4232 O O . VAL B 1 103 ? -10.844 27.781 8.32 1 98.38 103 VAL B O 1
ATOM 4235 N N . THR B 1 104 ? -10.719 29.562 9.703 1 98.12 104 THR B N 1
ATOM 4236 C CA . THR B 1 104 ? -9.969 30.406 8.773 1 98.12 104 THR B CA 1
ATOM 4237 C C . THR B 1 104 ? -8.719 30.969 9.438 1 98.12 104 THR B C 1
ATOM 4239 O O . THR B 1 104 ? -8.656 31.078 10.664 1 98.12 104 THR B O 1
ATOM 4242 N N . PRO B 1 105 ? -7.746 31.375 8.602 1 98.12 105 PRO B N 1
ATOM 4243 C CA . PRO B 1 105 ? -6.574 32.031 9.18 1 98.12 105 PRO B CA 1
ATOM 4244 C C . PRO B 1 105 ? -6.93 33.312 9.93 1 98.12 105 PRO B C 1
ATOM 4246 O O . PRO B 1 105 ? -6.383 33.562 11.008 1 98.12 105 PRO B O 1
ATOM 4249 N N . LYS B 1 106 ? -7.84 34.062 9.344 1 98.25 106 LYS B N 1
ATOM 4250 C CA . LYS B 1 106 ? -8.242 35.312 9.977 1 98.25 106 LYS B CA 1
ATOM 4251 C C . LYS B 1 106 ? -8.805 35.062 11.375 1 98.25 106 LYS B C 1
ATOM 4253 O O . LYS B 1 106 ? -8.391 35.719 12.344 1 98.25 106 LYS B O 1
ATOM 4258 N N . LYS B 1 107 ? -9.734 34.156 11.469 1 98.5 107 LYS B N 1
ATOM 4259 C CA . LYS B 1 107 ? -10.344 33.875 12.758 1 98.5 107 LYS B CA 1
ATOM 4260 C C . LYS B 1 107 ? -9.328 33.281 13.734 1 98.5 107 LYS B C 1
ATOM 4262 O O . LYS B 1 107 ? -9.383 33.531 14.938 1 98.5 107 LYS B O 1
ATOM 4267 N N . PHE B 1 108 ? -8.5 32.469 13.258 1 98.88 108 PHE B N 1
ATOM 4268 C CA . PHE B 1 108 ? -7.461 31.906 14.102 1 98.88 108 PHE B CA 1
ATOM 4269 C C . PHE B 1 108 ? -6.609 33 14.727 1 98.88 108 PHE B C 1
ATOM 4271 O O . PHE B 1 108 ? -6.359 33 15.938 1 98.88 108 PHE B O 1
ATOM 4278 N N . LEU B 1 109 ? -6.133 33.938 13.898 1 98.88 109 LEU B N 1
ATOM 4279 C CA . LEU B 1 109 ? -5.324 35.031 14.406 1 98.88 109 LEU B CA 1
ATOM 4280 C C . LEU B 1 109 ? -6.129 35.906 15.359 1 98.88 109 LEU B C 1
ATOM 4282 O O . LEU B 1 109 ? -5.594 36.406 16.359 1 98.88 109 LEU B O 1
ATOM 4286 N N . GLN B 1 110 ? -7.406 36.094 15.102 1 98.81 110 GLN B N 1
ATOM 4287 C CA . GLN B 1 110 ? -8.281 36.844 16.016 1 98.81 110 GLN B CA 1
ATOM 4288 C C . GLN B 1 110 ? -8.414 36.125 17.344 1 98.81 110 GLN B C 1
ATOM 4290 O O . GLN B 1 110 ? -8.422 36.75 18.406 1 98.81 110 GLN B O 1
ATOM 4295 N N . VAL B 1 111 ? -8.516 34.812 17.281 1 98.88 111 VAL B N 1
ATOM 4296 C CA . VAL B 1 111 ? -8.602 34 18.484 1 98.88 111 VAL B CA 1
ATOM 4297 C C . VAL B 1 111 ? -7.348 34.188 19.328 1 98.88 111 VAL B C 1
ATOM 4299 O O . VAL B 1 111 ? -7.438 34.406 20.547 1 98.88 111 VAL B O 1
ATOM 4302 N N . LEU B 1 112 ? -6.211 34.188 18.719 1 98.88 112 LEU B N 1
ATOM 4303 C CA . LEU B 1 112 ? -4.949 34.375 19.438 1 98.88 112 LEU B CA 1
ATOM 4304 C C . LEU B 1 112 ? -4.875 35.75 20.062 1 98.88 112 LEU B C 1
ATOM 4306 O O . LEU B 1 112 ? -4.332 35.906 21.156 1 98.88 112 LEU B O 1
ATOM 4310 N N . LEU B 1 113 ? -5.473 36.75 19.422 1 98.81 113 LEU B N 1
ATOM 4311 C CA . LEU B 1 113 ? -5.391 38.125 19.875 1 98.81 113 LEU B CA 1
ATOM 4312 C C . LEU B 1 113 ? -6.516 38.438 20.844 1 98.81 113 LEU B C 1
ATOM 4314 O O . LEU B 1 113 ? -6.617 39.594 21.328 1 98.81 113 LEU B O 1
ATOM 4318 N N . GLY B 1 114 ? -7.352 37.5 21.141 1 98.56 114 GLY B N 1
ATOM 4319 C CA . GLY B 1 114 ? -8.5 37.781 22 1 98.56 114 GLY B CA 1
ATOM 4320 C C . GLY B 1 114 ? -9.508 38.719 21.391 1 98.56 114 GLY B C 1
ATOM 4321 O O . GLY B 1 114 ? -10.203 39.438 22.094 1 98.56 114 GLY B O 1
ATOM 4322 N N . ASP B 1 115 ? -9.531 38.75 20.109 1 98.38 115 ASP B N 1
ATOM 4323 C CA . ASP B 1 115 ? -10.414 39.625 19.359 1 98.38 115 ASP B CA 1
ATOM 4324 C C . ASP B 1 115 ? -11.797 39.031 19.188 1 98.38 115 ASP B C 1
ATOM 4326 O O . ASP B 1 115 ? -11.977 38.094 18.375 1 98.38 115 ASP B O 1
ATOM 4330 N N . THR B 1 116 ? -12.766 39.562 19.734 1 97.5 116 THR B N 1
ATOM 4331 C CA . THR B 1 116 ? -14.109 39 19.75 1 97.5 116 THR B CA 1
ATOM 4332 C C . THR B 1 116 ? -14.758 39.125 18.375 1 97.5 116 THR B C 1
ATOM 4334 O O . THR B 1 116 ? -15.773 38.469 18.109 1 97.5 116 THR B O 1
ATOM 4337 N N . ALA B 1 117 ? -14.148 39.781 17.516 1 97.62 117 ALA B N 1
ATOM 4338 C CA . ALA B 1 117 ? -14.664 39.875 16.156 1 97.62 117 ALA B CA 1
ATOM 4339 C C . ALA B 1 117 ? -14.633 38.531 15.445 1 97.62 117 ALA B C 1
ATOM 4341 O O . ALA B 1 117 ? -15.281 38.344 14.414 1 97.62 117 ALA B O 1
ATOM 4342 N N . ALA B 1 118 ? -13.906 37.594 16.031 1 97.44 118 ALA B N 1
ATOM 4343 C CA . ALA B 1 118 ? -13.867 36.25 15.477 1 97.44 118 ALA B CA 1
ATOM 4344 C C . ALA B 1 118 ? -15.258 35.594 15.484 1 97.44 118 ALA B C 1
ATOM 4346 O O . ALA B 1 118 ? -15.531 34.688 14.719 1 97.44 118 ALA B O 1
ATOM 4347 N N . GLY B 1 119 ? -16.109 36.094 16.406 1 96.5 119 GLY B N 1
ATOM 4348 C CA . GLY B 1 119 ? -17.5 35.656 16.438 1 96.5 119 GLY B CA 1
ATOM 4349 C C . GLY B 1 119 ? -17.734 34.469 17.344 1 96.5 119 GLY B C 1
ATOM 4350 O O . GLY B 1 119 ? -18.859 34 17.469 1 96.5 119 GLY B O 1
ATOM 4351 N N . GLY B 1 120 ? -16.719 33.938 18 1 96.62 120 GLY B N 1
ATOM 4352 C CA . GLY B 1 120 ? -16.812 32.812 18.922 1 96.62 120 GLY B CA 1
ATOM 4353 C C . GLY B 1 120 ? -15.867 32.969 20.109 1 96.62 120 GLY B C 1
ATOM 4354 O O . GLY B 1 120 ? -15.516 34.062 20.5 1 96.62 120 GLY B O 1
ATOM 4355 N N . LYS B 1 121 ? -15.594 31.828 20.625 1 98.25 121 LYS B N 1
ATOM 4356 C CA . LYS B 1 121 ? -14.688 31.75 21.781 1 98.25 121 LYS B CA 1
ATOM 4357 C C . LYS B 1 121 ? -13.289 32.219 21.391 1 98.25 121 LYS B C 1
ATOM 4359 O O . LYS B 1 121 ? -12.758 31.797 20.359 1 98.25 121 LYS B O 1
ATOM 4364 N N . VAL B 1 122 ? -12.68 33.062 22.172 1 98.69 122 VAL B N 1
ATOM 4365 C CA . VAL B 1 122 ? -11.328 33.562 21.922 1 98.69 122 VAL B CA 1
ATOM 4366 C C . VAL B 1 122 ? -10.477 33.438 23.188 1 98.69 122 VAL B C 1
ATOM 4368 O O . VAL B 1 122 ? -11 33.125 24.266 1 98.69 122 VAL B O 1
ATOM 4371 N N . LEU B 1 123 ? -9.18 33.531 22.984 1 98.44 123 LEU B N 1
ATOM 4372 C CA . LEU B 1 123 ? -8.273 33.562 24.125 1 98.44 123 LEU B CA 1
ATOM 4373 C C . LEU B 1 123 ? -8.578 34.75 25.016 1 98.44 123 LEU B C 1
ATOM 4375 O O . LEU B 1 123 ? -8.844 35.875 24.531 1 98.44 123 LEU B O 1
ATOM 4379 N N . LYS B 1 124 ? -8.586 34.594 26.344 1 97.75 124 LYS B N 1
ATOM 4380 C CA . LYS B 1 124 ? -8.766 35.656 27.328 1 97.75 124 LYS B CA 1
ATOM 4381 C C . LYS B 1 124 ? -7.566 35.75 28.266 1 97.75 124 LYS B C 1
ATOM 4383 O O . LYS B 1 124 ? -7.68 36.25 29.391 1 97.75 124 LYS B O 1
ATOM 4388 N N . SER B 1 125 ? -6.492 35.188 27.828 1 97.38 125 SER B N 1
ATOM 4389 C CA . SER B 1 125 ? -5.289 35.125 28.641 1 97.38 125 SER B CA 1
ATOM 4390 C C . SER B 1 125 ? -4.758 36.531 28.922 1 97.38 125 SER B C 1
ATOM 4392 O O . SER B 1 125 ? -4.922 37.438 28.094 1 97.38 125 SER B O 1
ATOM 4394 N N . LYS B 1 126 ? -4.141 36.656 30.062 1 96.69 126 LYS B N 1
ATOM 4395 C CA . LYS B 1 126 ? -3.533 37.906 30.516 1 96.69 126 LYS B CA 1
ATOM 4396 C C . LYS B 1 126 ? -2.027 37.75 30.703 1 96.69 126 LYS B C 1
ATOM 4398 O O . LYS B 1 126 ? -1.463 36.688 30.375 1 96.69 126 LYS B O 1
ATOM 4403 N N . SER B 1 127 ? -1.407 38.781 31.156 1 96.88 127 SER B N 1
ATOM 4404 C CA . SER B 1 127 ? 0.046 38.875 31.266 1 96.88 127 SER B CA 1
ATOM 4405 C C . SER B 1 127 ? 0.59 37.844 32.25 1 96.88 127 SER B C 1
ATOM 4407 O O . SER B 1 127 ? 1.788 37.562 32.281 1 96.88 127 SER B O 1
ATOM 4409 N N . THR B 1 128 ? -0.244 37.219 33.031 1 96 128 THR B N 1
ATOM 4410 C CA . THR B 1 128 ? 0.201 36.25 34.031 1 96 128 THR B CA 1
ATOM 4411 C C . THR B 1 128 ? -0.088 34.812 33.562 1 96 128 THR B C 1
ATOM 4413 O O . THR B 1 128 ? 0.327 33.875 34.219 1 96 128 THR B O 1
ATOM 4416 N N . ASP B 1 129 ? -0.836 34.719 32.469 1 97.44 129 ASP B N 1
ATOM 4417 C CA . ASP B 1 129 ? -1.341 33.438 32.031 1 97.44 129 ASP B CA 1
ATOM 4418 C C . ASP B 1 129 ? -0.377 32.781 31.047 1 97.44 129 ASP B C 1
ATOM 4420 O O . ASP B 1 129 ? 0.476 33.438 30.469 1 97.44 129 ASP B O 1
ATOM 4424 N N . ARG B 1 130 ? -0.471 31.438 30.938 1 97.88 130 ARG B N 1
ATOM 4425 C CA . ARG B 1 130 ? 0.311 30.672 29.969 1 97.88 130 ARG B CA 1
ATOM 4426 C C . ARG B 1 130 ? -0.58 30.078 28.891 1 97.88 130 ARG B C 1
ATOM 4428 O O . ARG B 1 130 ? -1.734 29.734 29.141 1 97.88 130 ARG B O 1
ATOM 4435 N N . VAL B 1 131 ? -0.026 30.062 27.688 1 98.69 131 VAL B N 1
ATOM 4436 C CA . VAL B 1 131 ? -0.815 29.672 26.531 1 98.69 131 VAL B CA 1
ATOM 4437 C C . VAL B 1 131 ? -0.11 28.531 25.781 1 98.69 131 VAL B C 1
ATOM 4439 O O . VAL B 1 131 ? 1.096 28.609 25.531 1 98.69 131 VAL B O 1
ATOM 4442 N N . PHE B 1 132 ? -0.861 27.469 25.469 1 98.81 132 PHE B N 1
ATOM 4443 C CA . PHE B 1 132 ? -0.416 26.375 24.609 1 98.81 132 PHE B CA 1
ATOM 4444 C C . PHE B 1 132 ? -1.161 26.391 23.281 1 98.81 132 PHE B C 1
ATOM 4446 O O . PHE B 1 132 ? -2.395 26.406 23.25 1 98.81 132 PHE B O 1
ATOM 4453 N N . VAL B 1 133 ? -0.409 26.438 22.172 1 98.94 133 VAL B N 1
ATOM 4454 C CA . VAL B 1 133 ? -1.006 26.422 20.844 1 98.94 133 VAL B CA 1
ATOM 4455 C C . VAL B 1 133 ? -0.544 25.172 20.094 1 98.94 133 VAL B C 1
ATOM 4457 O O . VAL B 1 133 ? 0.648 24.859 20.078 1 98.94 133 VAL B O 1
ATOM 4460 N N . ASN B 1 134 ? -1.457 24.438 19.547 1 98.94 134 ASN B N 1
ATOM 4461 C CA . ASN B 1 134 ? -1.178 23.297 18.688 1 98.94 134 ASN B CA 1
ATOM 4462 C C . ASN B 1 134 ? -1.838 23.453 17.328 1 98.94 134 ASN B C 1
ATOM 4464 O O . ASN B 1 134 ? -3.057 23.609 17.234 1 98.94 134 ASN B O 1
ATOM 4468 N N . PHE B 1 135 ? -1.04 23.516 16.312 1 98.88 135 PHE B N 1
ATOM 4469 C CA . PHE B 1 135 ? -1.508 23.547 14.93 1 98.88 135 PHE B CA 1
ATOM 4470 C C . PHE B 1 135 ? -1.193 22.234 14.219 1 98.88 135 PHE B C 1
ATOM 4472 O O . PHE B 1 135 ? -0.046 21.781 14.219 1 98.88 135 PHE B O 1
ATOM 4479 N N . VAL B 1 136 ? -2.215 21.625 13.625 1 98.62 136 VAL B N 1
ATOM 4480 C CA . VAL B 1 136 ? -2.047 20.391 12.867 1 98.62 136 VAL B CA 1
ATOM 4481 C C . VAL B 1 136 ? -2.711 20.531 11.5 1 98.62 136 VAL B C 1
ATOM 4483 O O . VAL B 1 136 ? -3.934 20.656 11.406 1 98.62 136 VAL B 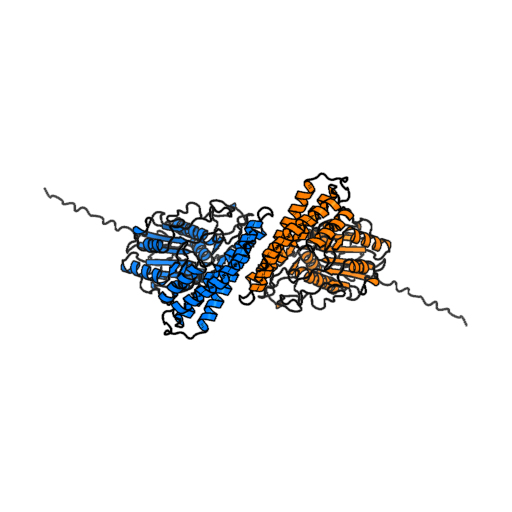O 1
ATOM 4486 N N . ASP B 1 137 ? -1.935 20.5 10.438 1 98.38 137 ASP B N 1
ATOM 4487 C CA . ASP B 1 137 ? -2.506 20.562 9.094 1 98.38 137 ASP B CA 1
ATOM 4488 C C . ASP B 1 137 ? -1.414 20.484 8.031 1 98.38 137 ASP B C 1
ATOM 4490 O O . ASP B 1 137 ? -0.312 20 8.297 1 98.38 137 ASP B O 1
ATOM 4494 N N . HIS B 1 138 ? -1.795 20.844 6.805 1 98.38 138 HIS B N 1
ATOM 4495 C CA . HIS B 1 138 ? -0.873 20.875 5.676 1 98.38 138 HIS B CA 1
ATOM 4496 C C . HIS B 1 138 ? -0.021 22.141 5.699 1 98.38 138 HIS B C 1
ATOM 4498 O O . HIS B 1 138 ? -0.438 23.156 6.246 1 98.38 138 HIS B O 1
ATOM 4504 N N . GLY B 1 139 ? 1.153 22.016 5.148 1 98.56 139 GLY B N 1
ATOM 4505 C CA . GLY B 1 139 ? 2.057 23.156 5.074 1 98.56 139 GLY B CA 1
ATOM 4506 C C . GLY B 1 139 ? 2.932 23.141 3.836 1 98.56 139 GLY B C 1
ATOM 4507 O O . GLY B 1 139 ? 3.025 22.125 3.143 1 98.56 139 GLY B O 1
ATOM 4508 N N . ALA B 1 140 ? 3.445 24.234 3.523 1 98.25 140 ALA B N 1
ATOM 4509 C CA . ALA B 1 140 ? 4.41 24.5 2.459 1 98.25 140 ALA B CA 1
ATOM 4510 C C . ALA B 1 140 ? 5.398 25.578 2.873 1 98.25 140 ALA B C 1
ATOM 4512 O O . ALA B 1 140 ? 5.309 26.125 3.977 1 98.25 140 ALA B O 1
ATOM 4513 N N . THR B 1 141 ? 6.367 25.828 2.025 1 98.06 141 THR B N 1
ATOM 4514 C CA . THR B 1 141 ? 7.363 26.844 2.342 1 98.06 141 THR B CA 1
ATOM 4515 C C . THR B 1 141 ? 6.699 28.203 2.566 1 98.06 141 THR B C 1
ATOM 4517 O O . THR B 1 141 ? 6.133 28.781 1.639 1 98.06 141 THR B O 1
ATOM 4520 N N . GLY B 1 142 ? 6.703 28.609 3.85 1 97.88 142 GLY B N 1
ATOM 4521 C CA . GLY B 1 142 ? 6.277 29.953 4.191 1 97.88 142 GLY B CA 1
ATOM 4522 C C . GLY B 1 142 ? 4.785 30.062 4.441 1 97.88 142 GLY B C 1
ATOM 4523 O O . GLY B 1 142 ? 4.254 31.172 4.574 1 97.88 142 GLY B O 1
ATOM 4524 N N . MET B 1 143 ? 4.074 28.953 4.453 1 98.06 143 MET B N 1
ATOM 4525 C CA . MET B 1 143 ? 2.637 29.047 4.691 1 98.06 143 MET B CA 1
ATOM 4526 C C . MET B 1 143 ? 2.082 27.719 5.215 1 98.06 143 MET B C 1
ATOM 4528 O O . MET B 1 143 ? 2.715 26.672 5.066 1 98.06 143 MET B O 1
ATOM 4532 N N . VAL B 1 144 ? 0.947 27.766 5.863 1 98.38 144 VAL B N 1
ATOM 4533 C CA . VAL B 1 144 ? 0.138 26.609 6.234 1 98.38 144 VAL B CA 1
ATOM 4534 C C . VAL B 1 144 ? -1.276 26.781 5.684 1 98.38 144 VAL B C 1
ATOM 4536 O O . VAL B 1 144 ? -1.679 27.875 5.297 1 98.38 144 VAL B O 1
ATOM 4539 N N . VAL B 1 145 ? -1.985 25.656 5.621 1 97 145 VAL B N 1
ATOM 4540 C CA . VAL B 1 145 ? -3.193 25.625 4.805 1 97 145 VAL B CA 1
ATOM 4541 C C . VAL B 1 145 ? -4.426 25.562 5.703 1 97 145 VAL B C 1
ATOM 4543 O O . VAL B 1 145 ? -4.43 24.844 6.711 1 97 145 VAL B O 1
ATOM 4546 N N . PHE B 1 146 ? -5.402 26.375 5.402 1 97.12 146 PHE B N 1
ATOM 4547 C CA . PHE B 1 146 ? -6.754 26.328 5.945 1 97.12 146 PHE B CA 1
ATOM 4548 C C . PHE B 1 146 ? -7.762 25.984 4.855 1 97.12 146 PHE B C 1
ATOM 4550 O O . PHE B 1 146 ? -7.406 25.891 3.682 1 97.12 146 PHE B O 1
ATOM 4557 N N . PRO B 1 147 ? -9.008 25.672 5.195 1 94.12 147 PRO B N 1
ATOM 4558 C CA . PRO B 1 147 ? -9.977 25.188 4.207 1 94.12 147 PRO B CA 1
ATOM 4559 C C . PRO B 1 147 ? -10.125 26.141 3.014 1 94.12 147 PRO B C 1
ATOM 4561 O O . PRO B 1 147 ? -10.188 25.688 1.868 1 94.12 147 PRO B O 1
ATOM 4564 N N . SER B 1 148 ? -10.086 27.453 3.27 1 88.88 148 SER B N 1
ATOM 4565 C CA . SER B 1 148 ? -10.406 28.375 2.184 1 88.88 148 SER B CA 1
ATOM 4566 C C . SER B 1 148 ? -9.227 29.297 1.866 1 88.88 148 SER B C 1
ATOM 4568 O O . SER B 1 148 ? -9.133 29.828 0.763 1 88.88 148 SER B O 1
ATOM 4570 N N . HIS B 1 149 ? -8.344 29.516 2.854 1 92.56 149 HIS B N 1
ATOM 4571 C CA . HIS B 1 149 ? -7.207 30.422 2.688 1 92.56 149 HIS B CA 1
ATOM 4572 C C . HIS B 1 149 ? -5.949 29.844 3.332 1 92.56 149 HIS B C 1
ATOM 4574 O O . HIS B 1 149 ? -6.023 28.906 4.121 1 92.56 149 HIS B O 1
ATOM 4580 N N . ASN B 1 150 ? -4.879 30.484 2.965 1 95.56 150 ASN B N 1
ATOM 4581 C CA . ASN B 1 150 ? -3.609 30.109 3.578 1 95.56 150 ASN B CA 1
ATOM 4582 C C . ASN B 1 150 ? -3.178 31.109 4.641 1 95.56 150 ASN B C 1
ATOM 4584 O O . ASN B 1 150 ? -3.561 32.281 4.586 1 95.56 150 ASN B O 1
ATOM 4588 N N . LEU B 1 151 ? -2.518 30.609 5.605 1 98.31 151 LEU B N 1
ATOM 4589 C CA . LEU B 1 151 ? -1.866 31.453 6.598 1 98.31 151 LEU B CA 1
ATOM 4590 C C . LEU B 1 151 ? -0.37 31.562 6.32 1 98.31 151 LEU B C 1
ATOM 4592 O O . LEU B 1 151 ? 0.337 30.562 6.297 1 98.31 151 LEU B O 1
ATOM 4596 N N . TYR B 1 152 ? 0.089 32.75 6.09 1 98.12 152 TYR B N 1
ATOM 4597 C CA . TYR B 1 152 ? 1.493 32.969 5.754 1 98.12 152 TYR B CA 1
ATOM 4598 C C . TYR B 1 152 ? 2.322 33.219 7.008 1 98.12 152 TYR B C 1
ATOM 4600 O O . TYR B 1 152 ? 1.821 33.781 7.984 1 98.12 152 TYR B O 1
ATOM 4608 N N . ALA B 1 153 ? 3.578 32.875 6.957 1 98.5 153 ALA B N 1
ATOM 4609 C CA . ALA B 1 153 ? 4.504 32.875 8.086 1 98.5 153 ALA B CA 1
ATOM 4610 C C . ALA B 1 153 ? 4.586 34.25 8.742 1 98.5 153 ALA B C 1
ATOM 4612 O O . ALA B 1 153 ? 4.504 34.344 9.969 1 98.5 153 ALA B O 1
ATOM 4613 N N . LYS B 1 154 ? 4.707 35.25 7.977 1 97.62 154 LYS B N 1
ATOM 4614 C CA . LYS B 1 154 ? 4.91 36.594 8.508 1 97.62 154 LYS B CA 1
ATOM 4615 C C . LYS B 1 154 ? 3.674 37.094 9.266 1 97.62 154 LYS B C 1
ATOM 4617 O O . LYS B 1 154 ? 3.787 37.812 10.25 1 97.62 154 LYS B O 1
ATOM 4622 N N . ASP B 1 155 ? 2.473 36.688 8.773 1 98.38 155 ASP B N 1
ATOM 4623 C CA . ASP B 1 155 ? 1.245 37.062 9.477 1 98.38 155 ASP B CA 1
ATOM 4624 C C . ASP B 1 155 ? 1.188 36.406 10.852 1 98.38 155 ASP B C 1
ATOM 4626 O O . ASP B 1 155 ? 0.77 37.031 11.828 1 98.38 155 ASP B O 1
ATOM 4630 N N . LEU B 1 156 ? 1.562 35.156 10.898 1 98.81 156 LEU B N 1
ATOM 4631 C CA . LEU B 1 156 ? 1.551 34.438 12.164 1 98.81 156 LEU B CA 1
ATOM 4632 C C . LEU B 1 156 ? 2.561 35 13.141 1 98.81 156 LEU B C 1
ATOM 4634 O O . LEU B 1 156 ? 2.232 35.281 14.305 1 98.81 156 LEU B O 1
ATOM 4638 N N . VAL B 1 157 ? 3.797 35.25 12.672 1 98.5 157 VAL B N 1
ATOM 4639 C CA . VAL B 1 157 ? 4.855 35.75 13.547 1 98.5 157 VAL B CA 1
ATOM 4640 C C . VAL B 1 157 ? 4.508 37.156 14.023 1 98.5 157 VAL B C 1
ATOM 4642 O O . VAL B 1 157 ? 4.738 37.5 15.18 1 98.5 157 VAL B O 1
ATOM 4645 N N . GLU B 1 158 ? 3.945 37.938 13.109 1 98.38 158 GLU B N 1
ATOM 4646 C CA . GLU B 1 158 ? 3.506 39.281 13.516 1 98.38 158 GLU B CA 1
ATOM 4647 C C . GLU B 1 158 ? 2.432 39.188 14.602 1 98.38 158 GLU B C 1
ATOM 4649 O O . GLU B 1 158 ? 2.402 40.031 15.516 1 98.38 158 GLU B O 1
ATOM 4654 N N . THR B 1 159 ? 1.59 38.281 14.453 1 98.88 159 THR B N 1
ATOM 4655 C CA . THR B 1 159 ? 0.548 38.062 15.461 1 98.88 159 THR B CA 1
ATOM 4656 C C . THR B 1 159 ? 1.158 37.688 16.797 1 98.88 159 THR B C 1
ATOM 4658 O O . THR B 1 159 ? 0.757 38.219 17.844 1 98.88 159 THR B O 1
ATOM 4661 N N . LEU B 1 160 ? 2.119 36.812 16.859 1 98.81 160 LEU B N 1
ATOM 4662 C CA . LEU B 1 160 ? 2.787 36.406 18.078 1 98.81 160 LEU B CA 1
ATOM 4663 C C . LEU B 1 160 ? 3.506 37.594 18.734 1 98.81 160 LEU B C 1
ATOM 4665 O O . LEU B 1 160 ? 3.475 37.75 19.953 1 98.81 160 LEU B O 1
ATOM 4669 N N . LYS B 1 161 ? 4.141 38.438 17.922 1 98.62 161 LYS B N 1
ATOM 4670 C CA . LYS B 1 161 ? 4.785 39.625 18.422 1 98.62 161 LYS B CA 1
ATOM 4671 C C . LYS B 1 161 ? 3.768 40.562 19.062 1 98.62 161 LYS B C 1
ATOM 4673 O O . LYS B 1 161 ? 4.016 41.125 20.141 1 98.62 161 LYS B O 1
ATOM 4678 N N . THR B 1 162 ? 2.689 40.719 18.391 1 98.81 162 THR B N 1
ATOM 4679 C CA . THR B 1 162 ? 1.631 41.594 18.875 1 98.81 162 THR B CA 1
ATOM 4680 C C . THR B 1 162 ? 1.077 41.062 20.203 1 98.81 162 THR B C 1
ATOM 4682 O O . THR B 1 162 ? 0.823 41.875 21.125 1 98.81 162 THR B O 1
ATOM 4685 N N . MET B 1 163 ? 0.878 39.781 20.328 1 98.81 163 MET B N 1
ATOM 4686 C CA . MET B 1 163 ? 0.426 39.188 21.578 1 98.81 163 MET B CA 1
ATOM 4687 C C . MET B 1 163 ? 1.376 39.531 22.719 1 98.81 163 MET B C 1
ATOM 4689 O O . MET B 1 163 ? 0.935 39.906 23.812 1 98.81 163 MET B O 1
ATOM 4693 N N . HIS B 1 164 ? 2.625 39.438 22.453 1 98.44 164 HIS B N 1
ATOM 4694 C CA . HIS B 1 164 ? 3.625 39.719 23.469 1 98.44 164 HIS B CA 1
ATOM 4695 C C . HIS B 1 164 ? 3.604 41.219 23.844 1 98.44 164 HIS B C 1
ATOM 4697 O O . HIS B 1 164 ? 3.646 41.562 25.031 1 98.44 164 HIS B O 1
ATOM 4703 N N . GLU B 1 165 ? 3.547 42.062 22.828 1 98.38 165 GLU B N 1
ATOM 4704 C CA . GLU B 1 165 ? 3.533 43.5 23.047 1 98.38 165 GLU B CA 1
ATOM 4705 C C . GLU B 1 165 ? 2.334 43.938 23.891 1 98.38 165 GLU B C 1
ATOM 4707 O O . GLU B 1 165 ? 2.443 44.844 24.719 1 98.38 165 GLU B O 1
ATOM 4712 N N . ARG B 1 166 ? 1.303 43.219 23.656 1 98.44 166 ARG B N 1
ATOM 4713 C CA . ARG B 1 166 ? 0.066 43.562 24.344 1 98.44 166 ARG B CA 1
ATOM 4714 C C . ARG B 1 166 ? -0.054 42.812 25.656 1 98.44 166 ARG B C 1
ATOM 4716 O O . ARG B 1 166 ? -1.074 42.906 26.344 1 98.44 166 ARG B O 1
ATOM 4723 N N . GLN B 1 167 ? 0.92 42.062 26.062 1 98.06 167 GLN B N 1
ATOM 4724 C CA . GLN B 1 167 ? 0.994 41.281 27.297 1 98.06 167 GLN B CA 1
ATOM 4725 C C . GLN B 1 167 ? -0.197 40.344 27.453 1 98.06 167 GLN B C 1
ATOM 4727 O O . GLN B 1 167 ? -0.862 40.344 28.484 1 98.06 167 GLN B O 1
ATOM 4732 N N . LEU B 1 168 ? -0.422 39.625 26.359 1 98.44 168 LEU B N 1
ATOM 4733 C CA . LEU B 1 168 ? -1.563 38.719 26.344 1 98.44 168 LEU B CA 1
ATOM 4734 C C . LEU B 1 168 ? -1.174 37.344 26.875 1 98.44 168 LEU B C 1
ATOM 4736 O O . LEU B 1 168 ? -1.987 36.438 26.859 1 98.44 168 LEU B O 1
ATOM 4740 N N . TYR B 1 169 ? -0.016 37.188 27.297 1 98.31 169 TYR B N 1
ATOM 4741 C CA . TYR B 1 169 ? 0.463 35.969 27.953 1 98.31 169 TYR B CA 1
ATOM 4742 C C . TYR B 1 169 ? 1.728 36.25 28.75 1 98.31 169 TYR B C 1
ATOM 4744 O O . TYR B 1 169 ? 2.434 37.219 28.5 1 98.31 169 TYR B O 1
ATOM 4752 N N . LYS B 1 170 ? 1.915 35.344 29.734 1 97.56 170 LYS B N 1
ATOM 4753 C CA . LYS B 1 170 ? 3.205 35.312 30.422 1 97.56 170 LYS B CA 1
ATOM 4754 C C . LYS B 1 170 ? 4.258 34.625 29.562 1 97.56 170 LYS B C 1
ATOM 4756 O O . LYS B 1 170 ? 5.34 35.156 29.344 1 97.56 170 LYS B O 1
ATOM 4761 N N . GLU B 1 171 ? 3.91 33.406 29.141 1 98.06 171 GLU B N 1
ATOM 4762 C CA . GLU B 1 171 ? 4.703 32.562 28.25 1 98.06 171 GLU B CA 1
ATOM 4763 C C . GLU B 1 171 ? 3.812 31.781 27.281 1 98.06 171 GLU B C 1
ATOM 4765 O O . GLU B 1 171 ? 2.672 31.453 27.625 1 98.06 171 GLU B O 1
ATOM 4770 N N . LEU B 1 172 ? 4.355 31.516 26.109 1 98.69 172 LEU B N 1
ATOM 4771 C CA . LEU B 1 172 ? 3.594 30.812 25.094 1 98.69 172 LEU B CA 1
ATOM 4772 C C . LEU B 1 172 ? 4.41 29.672 24.5 1 98.69 172 LEU B C 1
ATOM 4774 O O . LEU B 1 172 ? 5.598 29.844 24.203 1 98.69 172 LEU B O 1
ATOM 4778 N N . VAL B 1 173 ? 3.805 28.5 24.406 1 98.81 173 VAL B N 1
ATOM 4779 C CA . VAL B 1 173 ? 4.391 27.359 23.703 1 98.81 173 VAL B CA 1
ATOM 4780 C C . VAL B 1 173 ? 3.555 27.031 22.469 1 98.81 173 VAL B C 1
ATOM 4782 O O . VAL B 1 173 ? 2.324 26.984 22.547 1 98.81 173 VAL B O 1
ATOM 4785 N N . PHE B 1 174 ? 4.227 26.828 21.312 1 98.88 174 PHE B N 1
ATOM 4786 C CA . PHE B 1 174 ? 3.57 26.547 20.047 1 98.88 174 PHE B CA 1
ATOM 4787 C C . PHE B 1 174 ? 4.113 25.266 19.422 1 98.88 174 PHE B C 1
ATOM 4789 O O . PHE B 1 174 ? 5.293 25.203 19.078 1 98.88 174 PHE B O 1
ATOM 4796 N N . TYR B 1 175 ? 3.277 24.203 19.281 1 98.94 175 TYR B N 1
ATOM 4797 C CA . TYR B 1 175 ? 3.605 22.953 18.594 1 98.94 175 TYR B CA 1
ATOM 4798 C C . TYR B 1 175 ? 2.957 22.922 17.203 1 98.94 175 TYR B C 1
ATOM 4800 O O . TYR B 1 175 ? 1.73 22.891 17.094 1 98.94 175 TYR B O 1
ATOM 4808 N N . MET B 1 176 ? 3.768 22.875 16.156 1 98.88 176 MET B N 1
ATOM 4809 C CA . MET B 1 176 ? 3.225 22.938 14.805 1 98.88 176 MET B CA 1
ATOM 4810 C C . MET B 1 176 ? 3.537 21.641 14.047 1 98.88 176 MET B C 1
ATOM 4812 O O . MET B 1 176 ? 4.703 21.328 13.812 1 98.88 176 MET B O 1
ATOM 4816 N N . GLU B 1 177 ? 2.469 20.969 13.672 1 98.81 177 GLU B N 1
ATOM 4817 C CA . GLU B 1 177 ? 2.523 19.781 12.82 1 98.81 177 GLU B CA 1
ATOM 4818 C C . GLU B 1 177 ? 2.16 20.125 11.375 1 98.81 177 GLU B C 1
ATOM 4820 O O . GLU B 1 177 ? 0.983 20.281 11.047 1 98.81 177 GLU B O 1
ATOM 4825 N N . ALA B 1 178 ? 3.092 20.234 10.523 1 98.75 178 ALA B N 1
ATOM 4826 C CA . ALA B 1 178 ? 2.883 20.484 9.094 1 98.75 178 ALA B CA 1
ATOM 4827 C C . ALA B 1 178 ? 4.164 20.234 8.305 1 98.75 178 ALA B C 1
ATOM 4829 O O . ALA B 1 178 ? 5.266 20.297 8.859 1 98.75 178 ALA B O 1
ATOM 4830 N N . CYS B 1 179 ? 4.016 19.922 7.047 1 98.5 179 CYS B N 1
ATOM 4831 C CA . CYS B 1 179 ? 5.156 19.906 6.141 1 98.5 179 CYS B CA 1
ATOM 4832 C C . CYS B 1 179 ? 5.797 21.281 6.047 1 98.5 179 CYS B C 1
ATOM 4834 O O . CYS B 1 179 ? 5.098 22.297 6.039 1 98.5 179 CYS B O 1
ATOM 4836 N N . GLU B 1 180 ? 7.141 21.391 6 1 98.5 180 GLU B N 1
ATOM 4837 C CA . GLU B 1 180 ? 7.949 22.609 5.891 1 98.5 180 GLU B CA 1
ATOM 4838 C C . GLU B 1 180 ? 7.609 23.594 7 1 98.5 180 GLU B C 1
ATOM 4840 O O . GLU B 1 180 ? 7.684 24.812 6.801 1 98.5 180 GLU B O 1
ATOM 4845 N N . SER B 1 181 ? 7.145 23.094 8.164 1 98.75 181 SER B N 1
ATOM 4846 C CA . SER B 1 181 ? 6.699 23.938 9.258 1 98.75 181 SER B CA 1
ATOM 4847 C C . SER B 1 181 ? 7.848 24.797 9.797 1 98.75 181 SER B C 1
ATOM 4849 O O . SER B 1 181 ? 7.625 25.891 10.32 1 98.75 181 SER B O 1
ATOM 4851 N N . GLY B 1 182 ? 9.086 24.328 9.641 1 98.62 182 GLY B N 1
ATOM 4852 C CA . GLY B 1 182 ? 10.227 25.156 10.039 1 98.62 182 GLY B CA 1
ATOM 4853 C C . GLY B 1 182 ? 10.266 26.5 9.336 1 98.62 182 GLY B C 1
ATOM 4854 O O . GLY B 1 182 ? 10.75 27.484 9.898 1 98.62 182 GLY B O 1
ATOM 4855 N N . SER B 1 183 ? 9.727 26.578 8.148 1 98.38 183 SER B N 1
ATOM 4856 C CA . SER B 1 183 ? 9.766 27.797 7.359 1 98.38 183 SER B CA 1
ATOM 4857 C C . SER B 1 183 ? 8.852 28.859 7.953 1 98.38 183 SER B C 1
ATOM 4859 O O . SER B 1 183 ? 8.977 30.047 7.633 1 98.38 183 SER B O 1
ATOM 4861 N N . MET B 1 184 ? 7.973 28.5 8.805 1 98.56 184 MET B N 1
ATOM 4862 C CA . MET B 1 184 ? 7.023 29.422 9.406 1 98.56 184 MET B CA 1
ATOM 4863 C C . MET B 1 184 ? 7.703 30.297 10.461 1 98.56 184 MET B C 1
ATOM 4865 O O . MET B 1 184 ? 7.176 31.328 10.844 1 98.56 184 MET B O 1
ATOM 4869 N N . PHE B 1 185 ? 8.945 29.844 10.898 1 98.5 185 PHE B N 1
ATOM 4870 C CA . PHE B 1 185 ? 9.508 30.531 12.062 1 98.5 185 PHE B CA 1
ATOM 4871 C C . PHE B 1 185 ? 10.984 30.844 11.844 1 98.5 185 PHE B C 1
ATOM 4873 O O . PHE B 1 185 ? 11.539 31.703 12.523 1 98.5 185 PHE B O 1
ATOM 4880 N N . LYS B 1 186 ? 11.633 30.062 10.977 1 97 186 LYS B N 1
ATOM 4881 C CA . LYS B 1 186 ? 13.07 30.203 10.781 1 97 186 LYS B CA 1
ATOM 4882 C C . LYS B 1 186 ? 13.43 31.625 10.344 1 97 186 LYS B C 1
ATOM 4884 O O . LYS B 1 186 ? 12.891 32.125 9.359 1 97 186 LYS B O 1
ATOM 4889 N N . ASP B 1 187 ? 14.266 32.281 11.156 1 94.56 187 ASP B N 1
ATOM 4890 C CA . ASP B 1 187 ? 14.758 33.656 10.914 1 94.56 187 ASP B CA 1
ATOM 4891 C C . ASP B 1 187 ? 13.633 34.656 11.016 1 94.56 187 ASP B C 1
ATOM 4893 O O . ASP B 1 187 ? 13.758 35.781 10.516 1 94.56 187 ASP B O 1
ATOM 4897 N N . LEU B 1 188 ? 12.516 34.312 11.578 1 96.56 188 LEU B N 1
ATOM 4898 C CA . LEU B 1 188 ? 11.367 35.219 11.695 1 96.56 188 LEU B CA 1
ATOM 4899 C C . LEU B 1 188 ? 10.977 35.375 13.164 1 96.56 188 LEU B C 1
ATOM 4901 O O . LEU B 1 188 ? 10.664 36.5 13.594 1 96.56 188 LEU B O 1
ATOM 4905 N N . LEU B 1 189 ? 10.922 34.344 13.898 1 98 189 LEU B N 1
ATOM 4906 C CA . LEU B 1 189 ? 10.461 34.375 15.281 1 98 189 LEU B CA 1
ATOM 4907 C C . LEU B 1 189 ? 11.531 35 16.188 1 98 189 LEU B C 1
ATOM 4909 O O . LEU B 1 189 ? 12.641 34.469 16.281 1 98 189 LEU B O 1
ATOM 4913 N N . PRO B 1 190 ? 11.195 36.062 16.891 1 97.5 190 PRO B N 1
ATOM 4914 C CA . PRO B 1 190 ? 12.172 36.625 17.828 1 97.5 190 PRO B CA 1
ATOM 4915 C C . PRO B 1 190 ? 12.469 35.719 19.016 1 97.5 190 PRO B C 1
ATOM 4917 O O . PRO B 1 190 ? 11.602 34.938 19.422 1 97.5 190 PRO B O 1
ATOM 4920 N N . GLU B 1 191 ? 13.578 35.938 19.609 1 97.12 191 GLU B N 1
ATOM 4921 C CA . GLU B 1 191 ? 14.008 35.125 20.719 1 97.12 191 GLU B CA 1
ATOM 4922 C C . GLU B 1 191 ? 13.633 35.75 22.062 1 97.12 191 GLU B C 1
ATOM 4924 O O . GLU B 1 191 ? 13.852 35.156 23.109 1 97.12 191 GLU B O 1
ATOM 4929 N N . ASN B 1 192 ? 13.008 36.875 22.031 1 96.94 192 ASN B N 1
ATOM 4930 C CA . ASN B 1 192 ? 12.781 37.594 23.281 1 96.94 192 ASN B CA 1
ATOM 4931 C C . ASN B 1 192 ? 11.305 37.938 23.469 1 96.94 192 ASN B C 1
ATOM 4933 O O . ASN B 1 192 ? 10.969 39 23.984 1 96.94 192 ASN B O 1
ATOM 4937 N N . ILE B 1 193 ? 10.469 37.094 23 1 97.75 193 ILE B N 1
ATOM 4938 C CA . ILE B 1 193 ? 9.055 37.375 23.172 1 97.75 193 ILE B CA 1
ATOM 4939 C C . ILE B 1 193 ? 8.398 36.312 24.047 1 97.75 193 ILE B C 1
ATOM 4941 O O . ILE B 1 193 ? 7.188 36.094 23.969 1 97.75 193 ILE B O 1
ATOM 4945 N N . ASN B 1 194 ? 9.156 35.531 24.812 1 98.06 194 ASN B N 1
ATOM 4946 C CA . ASN B 1 194 ? 8.672 34.531 25.75 1 98.06 194 ASN B CA 1
ATOM 4947 C C . ASN B 1 194 ? 7.797 33.5 25.062 1 98.06 194 ASN B C 1
ATOM 4949 O O . ASN B 1 194 ? 6.719 33.156 25.547 1 98.06 194 ASN B O 1
ATOM 4953 N N . ALA B 1 195 ? 8.234 33.125 23.875 1 98.62 195 ALA B N 1
ATOM 4954 C CA . ALA B 1 195 ? 7.578 32.062 23.125 1 98.62 195 ALA B CA 1
ATOM 4955 C C . ALA B 1 195 ? 8.555 30.938 22.812 1 98.62 195 ALA B C 1
ATOM 4957 O O . ALA B 1 195 ? 9.719 31.188 22.484 1 98.62 195 ALA B O 1
ATOM 4958 N N . PHE B 1 196 ? 8.141 29.703 22.938 1 98.56 196 PHE B N 1
ATOM 4959 C CA . PHE B 1 196 ? 8.867 28.5 22.578 1 98.56 196 PHE B CA 1
ATOM 4960 C C . PHE B 1 196 ? 8.094 27.703 21.531 1 98.56 196 PHE B C 1
ATOM 4962 O O . PHE B 1 196 ? 6.934 27.344 21.75 1 98.56 196 PHE B O 1
ATOM 4969 N N . VAL B 1 197 ? 8.711 27.453 20.406 1 98.81 197 VAL B N 1
ATOM 4970 C CA . VAL B 1 197 ? 8.031 26.812 19.281 1 98.81 197 VAL B CA 1
ATOM 4971 C C . VAL B 1 197 ? 8.789 25.562 18.859 1 98.81 197 VAL B C 1
ATOM 4973 O O . VAL B 1 197 ? 10.023 25.562 18.812 1 98.81 197 VAL B O 1
ATOM 4976 N N . THR B 1 198 ? 8.086 24.438 18.625 1 98.81 198 THR B N 1
ATOM 4977 C CA . THR B 1 198 ? 8.664 23.266 17.984 1 98.81 198 THR B CA 1
ATOM 4978 C C . THR B 1 198 ? 7.863 22.875 16.75 1 98.81 198 THR B C 1
ATOM 4980 O O . THR B 1 198 ? 6.656 23.109 16.672 1 98.81 198 THR B O 1
ATOM 4983 N N . THR B 1 199 ? 8.539 22.422 15.734 1 98.88 199 THR B N 1
ATOM 4984 C CA . THR B 1 199 ? 7.918 22.109 14.453 1 98.88 199 THR B CA 1
ATOM 4985 C C . THR B 1 199 ? 8.195 20.656 14.062 1 98.88 199 THR B C 1
ATOM 4987 O O . THR B 1 199 ? 9.258 20.109 14.391 1 98.88 199 THR B O 1
ATOM 4990 N N . ALA B 1 200 ? 7.289 20.047 13.328 1 98.81 200 ALA B N 1
ATOM 4991 C CA . ALA B 1 200 ? 7.34 18.641 12.945 1 98.81 200 ALA B CA 1
ATOM 4992 C C . ALA B 1 200 ? 8.445 18.391 11.922 1 98.81 200 ALA B C 1
ATOM 4994 O O . ALA B 1 200 ? 8.93 17.266 11.781 1 98.81 200 ALA B O 1
ATOM 4995 N N . ALA B 1 201 ? 8.82 19.422 11.164 1 98.69 201 ALA B N 1
ATOM 4996 C CA . ALA B 1 201 ? 9.797 19.312 10.078 1 98.69 201 ALA B CA 1
ATOM 4997 C C . ALA B 1 201 ? 10.617 20.578 9.938 1 98.69 201 ALA B C 1
ATOM 4999 O O . ALA B 1 201 ? 10.25 21.625 10.477 1 98.69 201 ALA B O 1
ATOM 5000 N N . ASN B 1 202 ? 11.789 20.469 9.297 1 98.31 202 ASN B N 1
ATOM 5001 C CA . ASN B 1 202 ? 12.539 21.688 8.969 1 98.31 202 ASN B CA 1
ATOM 5002 C C . ASN B 1 202 ? 11.906 22.422 7.789 1 98.31 202 ASN B C 1
ATOM 5004 O O . ASN B 1 202 ? 10.789 22.109 7.379 1 98.31 202 ASN B O 1
ATOM 5008 N N . GLU B 1 203 ? 12.523 23.391 7.25 1 97.62 203 GLU B N 1
ATOM 5009 C CA . GLU B 1 203 ? 11.906 24.312 6.301 1 97.62 203 GLU B CA 1
ATOM 5010 C C . GLU B 1 203 ? 11.898 23.734 4.891 1 97.62 203 GLU B C 1
ATOM 5012 O O . GLU B 1 203 ? 11.312 24.312 3.975 1 97.62 203 GLU B O 1
ATOM 5017 N N . LYS B 1 204 ? 12.453 22.484 4.684 1 96.44 204 LYS B N 1
ATOM 5018 C CA . LYS B 1 204 ? 12.633 21.984 3.322 1 96.44 204 LYS B CA 1
ATOM 5019 C C . LYS B 1 204 ? 12.07 20.578 3.176 1 96.44 204 LYS B C 1
ATOM 5021 O O . LYS B 1 204 ? 12.227 19.953 2.125 1 96.44 204 LYS B O 1
ATOM 5026 N N . GLU B 1 205 ? 11.453 20.078 4.211 1 97.06 205 GLU B N 1
ATOM 5027 C CA . GLU B 1 205 ? 11.07 18.688 4.105 1 97.06 205 GLU B CA 1
ATOM 5028 C C . GLU B 1 205 ? 9.633 18.469 4.562 1 97.06 205 GLU B C 1
ATOM 5030 O O . GLU B 1 205 ? 9.055 19.328 5.238 1 97.06 205 GLU B O 1
ATOM 5035 N N . SER B 1 206 ? 9.094 17.375 4.172 1 97.69 206 SER B N 1
ATOM 5036 C CA . SER B 1 206 ? 7.746 16.953 4.551 1 97.69 206 SER B CA 1
ATOM 5037 C C . SER B 1 206 ? 7.723 16.391 5.969 1 97.69 206 SER B C 1
ATOM 5039 O O . SER B 1 206 ? 8.75 15.945 6.484 1 97.69 206 SER B O 1
ATOM 5041 N N . SER B 1 207 ? 6.559 16.531 6.605 1 98.31 207 SER B N 1
ATOM 5042 C CA . SER B 1 207 ? 6.258 15.734 7.785 1 98.31 207 SER B CA 1
ATOM 5043 C C . SER B 1 207 ? 5.754 14.344 7.395 1 98.31 207 SER B C 1
ATOM 5045 O O . SER B 1 207 ? 5.66 14.023 6.207 1 98.31 207 SER B O 1
ATOM 5047 N N . TRP B 1 208 ? 5.504 13.539 8.391 1 98.12 208 TRP B N 1
ATOM 5048 C CA . TRP B 1 208 ? 5.156 12.148 8.109 1 98.12 208 TRP B CA 1
ATOM 5049 C C . TRP B 1 208 ? 3.947 11.711 8.93 1 98.12 208 TRP B C 1
ATOM 5051 O O . TRP B 1 208 ? 3.828 12.062 10.109 1 98.12 208 TRP B O 1
ATOM 5061 N N . GLY B 1 209 ? 3.004 11.055 8.242 1 97.81 209 GLY B N 1
ATOM 5062 C CA . GLY B 1 209 ? 1.95 10.352 8.961 1 97.81 209 GLY B CA 1
ATOM 5063 C C . GLY B 1 209 ? 2.4 9.016 9.523 1 97.81 209 GLY B C 1
ATOM 5064 O O . GLY B 1 209 ? 3.43 8.477 9.117 1 97.81 209 GLY B O 1
ATOM 5065 N N . THR B 1 210 ? 1.7 8.531 10.484 1 97.19 210 THR B N 1
ATOM 5066 C CA . THR B 1 210 ? 1.98 7.23 11.086 1 97.19 210 THR B CA 1
ATOM 5067 C C . THR B 1 210 ? 0.686 6.465 11.344 1 97.19 210 THR B C 1
ATOM 5069 O O . THR B 1 210 ? -0.407 7.008 11.164 1 97.19 210 THR B O 1
ATOM 5072 N N . TYR B 1 211 ? 0.86 5.086 11.68 1 96.81 211 TYR B N 1
ATOM 5073 C CA . TYR B 1 211 ? -0.304 4.223 11.836 1 96.81 211 TYR B CA 1
ATOM 5074 C C . TYR B 1 211 ? -1.157 4.23 10.57 1 96.81 211 TYR B C 1
ATOM 5076 O O . TYR B 1 211 ? -2.361 4.488 10.625 1 96.81 211 TYR B O 1
ATOM 5084 N N . CYS B 1 212 ? -0.499 3.938 9.461 1 96.62 212 CYS B N 1
ATOM 5085 C CA . CYS B 1 212 ? -1.116 4.035 8.148 1 96.62 212 CYS B CA 1
ATOM 5086 C C . CYS B 1 212 ? -1.321 2.654 7.535 1 96.62 212 CYS B C 1
ATOM 5088 O O . CYS B 1 212 ? -0.776 1.665 8.031 1 96.62 212 CYS B O 1
ATOM 5090 N N . PRO B 1 213 ? -2.143 2.615 6.461 1 94.69 213 PRO B N 1
ATOM 5091 C CA . PRO B 1 213 ? -2.229 1.375 5.688 1 94.69 213 PRO B CA 1
ATOM 5092 C C . PRO B 1 213 ? -0.896 0.983 5.055 1 94.69 213 PRO B C 1
ATOM 5094 O O . PRO B 1 213 ? -0.095 1.854 4.703 1 94.69 213 PRO B O 1
ATOM 5097 N N . PRO B 1 214 ? -0.684 -0.378 4.883 1 92 214 PRO B N 1
ATOM 5098 C CA . PRO B 1 214 ? -1.627 -1.464 5.16 1 92 214 PRO B CA 1
ATOM 5099 C C . PRO B 1 214 ? -1.404 -2.102 6.531 1 92 214 PRO B C 1
ATOM 5101 O O . PRO B 1 214 ? -2.139 -3.016 6.918 1 92 214 PRO B O 1
ATOM 5104 N N . VAL B 1 215 ? -0.513 -1.645 7.359 1 86.88 215 VAL B N 1
ATOM 5105 C CA . VAL B 1 215 ? -0.041 -2.49 8.453 1 86.88 215 VAL B CA 1
ATOM 5106 C C . VAL B 1 215 ? -0.616 -1.992 9.773 1 86.88 215 VAL B C 1
ATOM 5108 O O . VAL B 1 215 ? -0.801 -2.773 10.711 1 86.88 215 VAL B O 1
ATOM 5111 N N . SER B 1 216 ? -0.895 -0.709 9.914 1 92.5 216 SER B N 1
ATOM 5112 C CA . SER B 1 216 ? -1.213 -0.173 11.234 1 92.5 216 SER B CA 1
ATOM 5113 C C . SER B 1 216 ? -2.412 0.766 11.172 1 92.5 216 SER B C 1
ATOM 5115 O O . SER B 1 216 ? -2.424 1.81 11.828 1 92.5 216 SER B O 1
ATOM 5117 N N . ASP B 1 217 ? -3.365 0.42 10.438 1 95.88 217 ASP B N 1
ATOM 5118 C CA . ASP B 1 217 ? -4.566 1.244 10.336 1 95.88 217 ASP B CA 1
ATOM 5119 C C . ASP B 1 217 ? -5.789 0.502 10.875 1 95.88 217 ASP B C 1
ATOM 5121 O O . ASP B 1 217 ? -6.852 0.511 10.25 1 95.88 217 ASP B O 1
ATOM 5125 N N . HIS B 1 218 ? -5.586 -0.158 12.047 1 95.56 218 HIS B N 1
ATOM 5126 C CA . HIS B 1 218 ? -6.656 -1.049 12.477 1 95.56 218 HIS B CA 1
ATOM 5127 C C . HIS B 1 218 ? -7.051 -0.778 13.922 1 95.56 218 HIS B C 1
ATOM 5129 O O . HIS B 1 218 ? -6.207 -0.41 14.742 1 95.56 218 HIS B O 1
ATOM 5135 N N . ILE B 1 219 ? -8.281 -0.934 14.234 1 97.75 219 ILE B N 1
ATOM 5136 C CA . ILE B 1 219 ? -8.852 -1.123 15.562 1 97.75 219 ILE B CA 1
ATOM 5137 C C . ILE B 1 219 ? -9.477 -2.512 15.656 1 97.75 219 ILE B C 1
ATOM 5139 O O . ILE B 1 219 ? -10.5 -2.783 15.031 1 97.75 219 ILE B O 1
ATOM 5143 N N . GLY B 1 220 ? -8.875 -3.371 16.547 1 95.56 220 GLY B N 1
ATOM 5144 C CA . GLY B 1 220 ? -9.273 -4.766 16.438 1 95.56 220 GLY B CA 1
ATOM 5145 C C . GLY B 1 220 ? -9.078 -5.328 15.039 1 95.56 220 GLY B C 1
ATOM 5146 O O . GLY B 1 220 ? -7.992 -5.23 14.469 1 95.56 220 GLY B O 1
ATOM 5147 N N . THR B 1 221 ? -10.141 -5.902 14.477 1 93.25 221 THR B N 1
ATOM 5148 C CA . THR B 1 221 ? -10.07 -6.516 13.156 1 93.25 221 THR B CA 1
ATOM 5149 C C . THR B 1 221 ? -10.555 -5.539 12.086 1 93.25 221 THR B C 1
ATOM 5151 O O . THR B 1 221 ? -10.453 -5.824 10.891 1 93.25 221 THR B O 1
ATOM 5154 N N . LYS B 1 222 ? -11.023 -4.375 12.5 1 95.88 222 LYS B N 1
ATOM 5155 C CA . LYS B 1 222 ? -11.57 -3.414 11.547 1 95.88 222 LYS B CA 1
ATOM 5156 C C . LYS B 1 222 ? -10.484 -2.48 11.023 1 95.88 222 LYS B C 1
ATOM 5158 O O . LYS B 1 222 ? -9.672 -1.967 11.797 1 95.88 222 LYS B O 1
ATOM 5163 N N . LEU B 1 223 ? -10.438 -2.336 9.766 1 96.69 223 LEU B N 1
ATOM 5164 C CA . LEU B 1 223 ? -9.453 -1.498 9.094 1 96.69 223 LEU B CA 1
ATOM 5165 C C . LEU B 1 223 ? -10.031 -0.13 8.758 1 96.69 223 LEU B C 1
ATOM 5167 O O . LEU B 1 223 ? -11.172 -0.032 8.297 1 96.69 223 LEU B O 1
ATOM 5171 N N . LEU B 1 224 ? -9.258 0.933 8.984 1 97.69 224 LEU B N 1
ATOM 5172 C CA . LEU B 1 224 ? -9.773 2.285 8.789 1 97.69 224 LEU B CA 1
ATOM 5173 C C . LEU B 1 224 ? -9.414 2.807 7.398 1 97.69 224 LEU B C 1
ATOM 5175 O O . LEU B 1 224 ? -10.047 3.732 6.895 1 97.69 224 LEU B O 1
ATOM 5179 N N . GLY B 1 225 ? -8.32 2.271 6.82 1 96.44 225 GLY B N 1
ATOM 5180 C CA . GLY B 1 225 ? -7.961 2.643 5.461 1 96.44 225 GLY B CA 1
ATOM 5181 C C . GLY B 1 225 ? -7.32 4.016 5.363 1 96.44 225 GLY B C 1
ATOM 5182 O O . GLY B 1 225 ? -7.316 4.629 4.297 1 96.44 225 GLY B O 1
ATOM 5183 N N . THR B 1 226 ? -6.855 4.547 6.41 1 97.75 226 THR B N 1
ATOM 5184 C CA . THR B 1 226 ? -6.207 5.852 6.48 1 97.75 226 THR B CA 1
ATOM 5185 C C . THR B 1 226 ? -5.176 5.883 7.602 1 97.75 226 THR B C 1
ATOM 5187 O O . THR B 1 226 ? -5.008 4.902 8.328 1 97.75 226 THR B O 1
ATOM 5190 N N . CYS B 1 227 ? -4.395 6.941 7.656 1 98 227 CYS B N 1
ATOM 5191 C CA . CYS B 1 227 ? -3.447 7.117 8.758 1 98 227 CYS B CA 1
ATOM 5192 C C . CYS B 1 227 ? -4.145 7.676 9.992 1 98 227 CYS B C 1
ATOM 5194 O O . CYS B 1 227 ? -4.953 8.602 9.891 1 98 227 CYS B O 1
ATOM 5196 N N . LEU B 1 228 ? -3.805 7.184 11.148 1 98.44 228 LEU B N 1
ATOM 5197 C CA . LEU B 1 228 ? -4.516 7.535 12.375 1 98.44 228 LEU B CA 1
ATOM 5198 C C . LEU B 1 228 ? -3.869 8.734 13.055 1 98.44 228 LEU B C 1
ATOM 5200 O O . LEU B 1 228 ? -4.496 9.398 13.883 1 98.44 228 LEU B O 1
ATOM 5204 N N . GLY B 1 229 ? -2.584 8.984 12.711 1 98.38 229 GLY B N 1
ATOM 5205 C CA . GLY B 1 229 ? -1.893 10.109 13.336 1 98.38 229 GLY B CA 1
ATOM 5206 C C . GLY B 1 229 ? -0.703 10.594 12.531 1 98.38 229 GLY B C 1
ATOM 5207 O O . GLY B 1 229 ? -0.354 10 11.508 1 98.38 229 GLY B O 1
ATOM 5208 N N . ASP B 1 230 ? -0.166 11.727 12.898 1 98.56 230 ASP B N 1
ATOM 5209 C CA . ASP B 1 230 ? 1.106 12.227 12.391 1 98.56 230 ASP B CA 1
ATOM 5210 C C . ASP B 1 230 ? 2.244 11.922 13.359 1 98.56 230 ASP B C 1
ATOM 5212 O O . ASP B 1 230 ? 2.072 12.016 14.578 1 98.56 230 ASP B O 1
ATOM 5216 N N . LEU B 1 231 ? 3.346 11.594 12.844 1 98.19 231 LEU B N 1
ATOM 5217 C CA . LEU B 1 231 ? 4.453 11.039 13.617 1 98.19 231 LEU B CA 1
ATOM 5218 C C . LEU B 1 231 ? 4.875 12 14.727 1 98.19 231 LEU B C 1
ATOM 5220 O O . LEU B 1 231 ? 4.953 11.617 15.898 1 98.19 231 LEU B O 1
ATOM 5224 N N . TYR B 1 232 ? 5.121 13.227 14.414 1 98.5 232 TYR B N 1
ATOM 5225 C CA . TYR B 1 232 ? 5.504 14.242 15.383 1 98.5 232 TYR B CA 1
ATOM 5226 C C . TYR B 1 232 ? 4.426 14.43 16.438 1 98.5 232 TYR B C 1
ATOM 5228 O O . TYR B 1 232 ? 4.719 14.461 17.641 1 98.5 232 TYR B O 1
ATOM 5236 N N . SER B 1 233 ? 3.184 14.523 16.047 1 98.62 233 SER B N 1
ATOM 5237 C CA . SER B 1 233 ? 2.059 14.773 16.938 1 98.62 233 SER B CA 1
ATOM 5238 C C . SER B 1 233 ? 1.856 13.609 17.906 1 98.62 233 SER B C 1
ATOM 5240 O O . SER B 1 233 ? 1.734 13.812 19.109 1 98.62 233 SER B O 1
ATOM 5242 N N . VAL B 1 234 ? 1.86 12.414 17.359 1 97.5 234 VAL B N 1
ATOM 5243 C CA . VAL B 1 234 ? 1.643 11.242 18.203 1 97.5 234 VAL B CA 1
ATOM 5244 C C . VAL B 1 234 ? 2.76 11.133 19.234 1 97.5 234 VAL B C 1
ATOM 5246 O O . VAL B 1 234 ? 2.516 10.758 20.391 1 97.5 234 VAL B O 1
ATOM 5249 N N . ASN B 1 235 ? 3.967 11.469 18.859 1 97.25 235 ASN B N 1
ATOM 5250 C CA . ASN B 1 235 ? 5.102 11.32 19.766 1 97.25 235 ASN B CA 1
ATOM 5251 C C . ASN B 1 235 ? 4.984 12.258 20.969 1 97.25 235 ASN B C 1
ATOM 5253 O O . ASN B 1 235 ? 5.207 11.844 22.109 1 97.25 235 ASN B O 1
ATOM 5257 N N . TRP B 1 236 ? 4.672 13.562 20.75 1 97.94 236 TRP B N 1
ATOM 5258 C CA . TRP B 1 236 ? 4.598 14.43 21.922 1 97.94 236 TRP B CA 1
ATOM 5259 C C . TRP B 1 236 ? 3.33 14.156 22.719 1 97.94 236 TRP B C 1
ATOM 5261 O O . TRP B 1 236 ? 3.33 14.258 23.953 1 97.94 236 TRP B O 1
ATOM 5271 N N . MET B 1 237 ? 2.232 13.711 22.109 1 98.31 237 MET B N 1
ATOM 5272 C CA . MET B 1 237 ? 0.99 13.461 22.828 1 98.31 237 MET B CA 1
ATOM 5273 C C . MET B 1 237 ? 1.099 12.195 23.672 1 98.31 237 MET B C 1
ATOM 5275 O O . MET B 1 237 ? 0.665 12.18 24.828 1 98.31 237 MET B O 1
ATOM 5279 N N . GLU B 1 238 ? 1.625 11.172 23.047 1 95.69 238 GLU B N 1
ATOM 5280 C CA . GLU B 1 238 ? 1.792 9.938 23.812 1 95.69 238 GLU B CA 1
ATOM 5281 C C . GLU B 1 238 ? 2.799 10.125 24.953 1 95.69 238 GLU B C 1
ATOM 5283 O O . GLU B 1 238 ? 2.676 9.508 26 1 95.69 238 GLU B O 1
ATOM 5288 N N . ASP B 1 239 ? 3.758 10.961 24.719 1 95.5 239 ASP B N 1
ATOM 5289 C CA . ASP B 1 239 ? 4.652 11.352 25.797 1 95.5 239 ASP B CA 1
ATOM 5290 C C . ASP B 1 239 ? 3.893 12.07 26.906 1 95.5 239 ASP B C 1
ATOM 5292 O O . ASP B 1 239 ? 4.07 11.766 28.094 1 95.5 239 ASP B O 1
ATOM 5296 N N . SER B 1 240 ? 3.039 13 26.562 1 95.56 240 SER B N 1
ATOM 5297 C CA . SER B 1 240 ? 2.277 13.797 27.516 1 95.56 240 SER B CA 1
ATOM 5298 C C . SER B 1 240 ? 1.233 12.953 28.25 1 95.56 240 SER B C 1
ATOM 5300 O O . SER B 1 240 ? 0.879 13.242 29.391 1 95.56 240 SER B O 1
ATOM 5302 N N . ASP B 1 241 ? 0.785 11.922 27.594 1 92.25 241 ASP B N 1
ATOM 5303 C CA . ASP B 1 241 ? -0.155 11 28.219 1 92.25 241 ASP B CA 1
ATOM 5304 C C . ASP B 1 241 ? 0.486 10.289 29.422 1 92.25 241 ASP B C 1
ATOM 5306 O O . ASP B 1 241 ? -0.183 10.016 30.422 1 92.25 241 ASP B O 1
ATOM 5310 N N . LYS B 1 242 ? 1.708 9.953 29.328 1 83.25 242 LYS B N 1
ATOM 5311 C CA . LYS B 1 242 ? 2.369 9.047 30.25 1 83.25 242 LYS B CA 1
ATOM 5312 C C . LYS B 1 242 ? 3.197 9.812 31.281 1 83.25 242 LYS B C 1
ATOM 5314 O O . LYS B 1 242 ? 3.453 9.32 32.375 1 83.25 242 LYS B O 1
ATOM 5319 N N . SER B 1 243 ? 3.641 10.922 30.906 1 75.94 243 SER B N 1
ATOM 5320 C CA . SER B 1 243 ? 4.672 11.594 31.703 1 75.94 243 SER B CA 1
ATOM 5321 C C . SER B 1 243 ? 4.062 12.438 32.812 1 75.94 243 SER B C 1
ATOM 5323 O O . SER B 1 243 ? 2.883 12.797 32.75 1 75.94 243 SER B O 1
ATOM 5325 N N . ASP B 1 244 ? 4.852 12.477 33.875 1 82.19 244 ASP B N 1
ATOM 5326 C CA . ASP B 1 244 ? 4.605 13.531 34.844 1 82.19 244 ASP B CA 1
ATOM 5327 C C . ASP B 1 244 ? 5.012 14.898 34.281 1 82.19 244 ASP B C 1
ATOM 5329 O O . ASP B 1 244 ? 6.188 15.266 34.344 1 82.19 244 ASP B O 1
ATOM 5333 N N . LEU B 1 245 ? 4.105 15.703 33.844 1 89.25 245 LEU B N 1
ATOM 5334 C CA . LEU B 1 245 ? 4.352 16.938 33.094 1 89.25 245 LEU B CA 1
ATOM 5335 C C . LEU B 1 245 ? 4.941 18 34 1 89.25 245 LEU B C 1
ATOM 5337 O O . LEU B 1 245 ? 5.465 19.016 33.5 1 89.25 245 LEU B O 1
ATOM 5341 N N . SER B 1 246 ? 4.883 17.766 35.281 1 88.56 246 SER B N 1
ATOM 5342 C CA . SER B 1 246 ? 5.438 18.734 36.25 1 88.56 246 SER B CA 1
ATOM 5343 C C . SER B 1 246 ? 6.957 18.609 36.344 1 88.56 246 SER B C 1
ATOM 5345 O O . SER B 1 246 ? 7.633 19.547 36.781 1 88.56 246 SER B O 1
ATOM 5347 N N . LYS B 1 247 ? 7.457 17.531 35.844 1 89.5 247 LYS B N 1
ATOM 5348 C CA . LYS B 1 247 ? 8.883 17.266 36 1 89.5 247 LYS B CA 1
ATOM 5349 C C . LYS B 1 247 ? 9.594 17.328 34.656 1 89.5 247 LYS B C 1
ATOM 5351 O O . LYS B 1 247 ? 10.781 17.656 34.594 1 89.5 247 LYS B O 1
ATOM 5356 N N . GLU B 1 248 ? 8.914 17.047 33.625 1 93.44 248 GLU B N 1
ATOM 5357 C CA . GLU B 1 248 ? 9.523 17.078 32.312 1 93.44 248 GLU B CA 1
ATOM 5358 C C . GLU B 1 248 ? 9.609 18.5 31.766 1 93.44 248 GLU B C 1
ATOM 5360 O O . GLU B 1 248 ? 8.602 19.203 31.672 1 93.44 248 GLU B O 1
ATOM 5365 N N . THR B 1 249 ? 10.805 18.906 31.375 1 95.69 249 THR B N 1
ATOM 5366 C CA . THR B 1 249 ? 10.992 20.234 30.828 1 95.69 249 THR B CA 1
ATOM 5367 C C . THR B 1 249 ? 10.648 20.266 29.344 1 95.69 249 THR B C 1
ATOM 5369 O O . THR B 1 249 ? 10.57 19.219 28.688 1 95.69 249 THR B O 1
ATOM 5372 N N . LEU B 1 250 ? 10.461 21.453 28.812 1 97.38 250 LEU B N 1
ATOM 5373 C CA . LEU B 1 250 ? 10.227 21.641 27.391 1 97.38 250 LEU B CA 1
ATOM 5374 C C . LEU B 1 250 ? 11.383 21.094 26.562 1 97.38 250 LEU B C 1
ATOM 5376 O O . LEU B 1 250 ? 11.172 20.438 25.547 1 97.38 250 LEU B O 1
ATOM 5380 N N . GLN B 1 251 ? 12.625 21.281 27.047 1 97.44 251 GLN B N 1
ATOM 5381 C CA . GLN B 1 251 ? 13.805 20.797 26.328 1 97.44 251 GLN B CA 1
ATOM 5382 C C . GLN B 1 251 ? 13.875 19.281 26.328 1 97.44 251 GLN B C 1
ATOM 5384 O O . GLN B 1 251 ? 14.266 18.672 25.344 1 97.44 251 GLN B O 1
ATOM 5389 N N . GLU B 1 252 ? 13.547 18.734 27.438 1 96 252 GLU B N 1
ATOM 5390 C CA . GLU B 1 252 ? 13.547 17.281 27.531 1 96 252 GLU B CA 1
ATOM 5391 C C . GLU B 1 252 ? 12.523 16.672 26.578 1 96 252 GLU B C 1
ATOM 5393 O O . GLU B 1 252 ? 12.828 15.695 25.875 1 96 252 GLU B O 1
ATOM 5398 N N . GLN B 1 253 ? 11.312 17.203 26.562 1 97.12 253 GLN B N 1
ATOM 5399 C CA . GLN B 1 253 ? 10.312 16.688 25.641 1 97.12 253 GLN B CA 1
ATOM 5400 C C . GLN B 1 253 ? 10.734 16.891 24.188 1 97.12 253 GLN B C 1
ATOM 5402 O O . GLN B 1 253 ? 10.562 15.992 23.359 1 97.12 253 GLN B O 1
ATOM 5407 N N . TYR B 1 254 ? 11.281 18.047 23.906 1 98 254 TYR B N 1
ATOM 5408 C CA . TYR B 1 254 ? 11.773 18.312 22.562 1 98 254 TYR B CA 1
ATOM 5409 C C . TYR B 1 254 ? 12.789 17.266 22.125 1 98 254 TYR B C 1
ATOM 5411 O O . TYR B 1 254 ? 12.688 16.719 21.016 1 98 254 TYR B O 1
ATOM 5419 N N . ASN B 1 255 ? 13.719 17 22.969 1 97.56 255 ASN B N 1
ATOM 5420 C CA . ASN B 1 255 ? 14.766 16.031 22.625 1 97.56 255 ASN B CA 1
ATOM 5421 C C . ASN B 1 255 ? 14.188 14.641 22.406 1 97.56 255 ASN B C 1
ATOM 5423 O O . ASN B 1 255 ? 14.609 13.93 21.484 1 97.56 255 ASN B O 1
ATOM 5427 N N . ARG B 1 256 ? 13.281 14.25 23.203 1 96.38 256 ARG B N 1
ATOM 5428 C CA . ARG B 1 256 ? 12.641 12.938 23.078 1 96.38 256 ARG B CA 1
ATOM 5429 C C . ARG B 1 256 ? 11.844 12.852 21.781 1 96.38 256 ARG B C 1
ATOM 5431 O O . ARG B 1 256 ? 11.906 11.852 21.062 1 96.38 256 ARG B O 1
ATOM 5438 N N . VAL B 1 257 ? 11.023 13.859 21.547 1 97.5 257 VAL B N 1
ATOM 5439 C CA . VAL B 1 257 ? 10.18 13.898 20.359 1 97.5 257 VAL B CA 1
ATOM 5440 C C . VAL B 1 257 ? 11.047 13.922 19.109 1 97.5 257 VAL B C 1
ATOM 5442 O O . VAL B 1 257 ? 10.742 13.25 18.125 1 97.5 257 VAL B O 1
ATOM 5445 N N . LYS B 1 258 ? 12.141 14.695 19.141 1 97.94 258 LYS B N 1
ATOM 5446 C CA . LYS B 1 258 ? 13.086 14.758 18.031 1 97.94 258 LYS B CA 1
ATOM 5447 C C . LYS B 1 258 ? 13.688 13.383 17.75 1 97.94 258 LYS B C 1
ATOM 5449 O O . LYS B 1 258 ? 13.828 12.992 16.578 1 97.94 258 LYS B O 1
ATOM 5454 N N . LYS B 1 259 ? 14.008 12.664 18.75 1 96.56 259 LYS B N 1
ATOM 5455 C CA . LYS B 1 259 ? 14.586 11.328 18.609 1 96.56 259 LYS B CA 1
ATOM 5456 C C . LYS B 1 259 ? 13.578 10.359 18 1 96.56 259 LYS B C 1
ATOM 5458 O O . LYS B 1 259 ? 13.93 9.547 17.141 1 96.56 259 LYS B O 1
ATOM 5463 N N . LEU B 1 260 ? 12.328 10.422 18.391 1 95.62 260 LEU B N 1
ATOM 5464 C CA . LEU B 1 260 ? 11.289 9.484 17.984 1 95.62 260 LEU B CA 1
ATOM 5465 C C . LEU B 1 260 ? 10.742 9.844 16.609 1 95.62 260 LEU B C 1
ATOM 5467 O O . LEU B 1 260 ? 10.242 8.969 15.898 1 95.62 260 LEU B O 1
ATOM 5471 N N . THR B 1 261 ? 10.742 11.109 16.266 1 96.94 261 THR B N 1
ATOM 5472 C CA . THR B 1 261 ? 10.344 11.562 14.945 1 96.94 261 THR B CA 1
ATOM 5473 C C . THR B 1 261 ? 11.508 11.461 13.969 1 96.94 261 THR B C 1
ATOM 5475 O O . THR B 1 261 ? 12.094 12.477 13.578 1 96.94 261 THR B O 1
ATOM 5478 N N . ASP B 1 262 ? 11.781 10.305 13.445 1 94.06 262 ASP B N 1
ATOM 5479 C CA . ASP B 1 262 ? 13.07 9.992 12.828 1 94.06 262 ASP B CA 1
ATOM 5480 C C . ASP B 1 262 ? 12.984 10.086 11.305 1 94.06 262 ASP B C 1
ATOM 5482 O O . ASP B 1 262 ? 13.922 9.703 10.602 1 94.06 262 ASP B O 1
ATOM 5486 N N . LYS B 1 263 ? 11.875 10.531 10.758 1 95.38 263 LYS B N 1
ATOM 5487 C CA . LYS B 1 263 ? 11.734 10.617 9.305 1 95.38 263 LYS B CA 1
ATOM 5488 C C . LYS B 1 263 ? 11.828 12.07 8.828 1 95.38 263 LYS B C 1
ATOM 5490 O O . LYS B 1 263 ? 11.945 12.32 7.629 1 95.38 263 LYS B O 1
ATOM 5495 N N . SER B 1 264 ? 11.68 13.008 9.727 1 97.06 264 SER B N 1
ATOM 5496 C CA . SER B 1 264 ? 11.852 14.438 9.484 1 97.06 264 SER B CA 1
ATOM 5497 C C . SER B 1 264 ? 12.688 15.086 10.578 1 97.06 264 SER B C 1
ATOM 5499 O O . SER B 1 264 ? 13.031 14.438 11.57 1 97.06 264 SER B O 1
ATOM 5501 N N . HIS B 1 265 ? 13.062 16.344 10.398 1 98 265 HIS B N 1
ATOM 5502 C CA . HIS B 1 265 ? 13.875 17.031 11.391 1 98 265 HIS B CA 1
ATOM 5503 C C . HIS B 1 265 ? 13.031 18 12.219 1 98 265 HIS B C 1
ATOM 5505 O O . HIS B 1 265 ? 12.719 19.094 11.766 1 98 265 HIS B O 1
ATOM 5511 N N . VAL B 1 266 ? 12.758 17.609 13.398 1 98.62 266 VAL B N 1
ATOM 5512 C CA . VAL B 1 266 ? 12.07 18.469 14.352 1 98.62 266 VAL B CA 1
ATOM 5513 C C . VAL B 1 266 ? 12.961 19.641 14.727 1 98.62 266 VAL B C 1
ATOM 5515 O O . VAL B 1 266 ? 14.164 19.469 14.945 1 98.62 266 VAL B O 1
ATOM 5518 N N . LEU B 1 267 ? 12.383 20.906 14.75 1 98.69 267 LEU B N 1
ATOM 5519 C CA . LEU B 1 267 ? 13.148 22.094 15.109 1 98.69 267 LEU B CA 1
ATOM 5520 C C . LEU B 1 267 ? 12.516 22.812 16.281 1 98.69 267 LEU B C 1
ATOM 5522 O O . LEU B 1 267 ? 11.336 22.609 16.594 1 98.69 267 LEU B O 1
ATOM 5526 N N . GLU B 1 268 ? 13.336 23.578 16.984 1 98.44 268 GLU B N 1
ATOM 5527 C CA . GLU B 1 268 ? 12.883 24.469 18.047 1 98.44 268 GLU B CA 1
ATOM 5528 C C . GLU B 1 268 ? 13.242 25.922 17.75 1 98.44 268 GLU B C 1
ATOM 5530 O O . GLU B 1 268 ? 14.297 26.203 17.172 1 98.44 268 GLU B O 1
ATOM 5535 N N . PHE B 1 269 ? 12.367 26.859 18.062 1 98.38 269 PHE B N 1
ATOM 5536 C CA . PHE B 1 269 ? 12.547 28.297 17.906 1 98.38 269 PHE B CA 1
ATOM 5537 C C . PHE B 1 269 ? 12.086 29.031 19.156 1 98.38 269 PHE B C 1
ATOM 5539 O O . PHE B 1 269 ? 11.359 28.484 19.984 1 98.38 269 PHE B O 1
ATOM 5546 N N . GLY B 1 270 ? 12.445 30.344 19.266 1 97.06 270 GLY B N 1
ATOM 5547 C CA . GLY B 1 270 ? 11.906 31.219 20.281 1 97.06 270 GLY B CA 1
ATOM 5548 C C . GLY B 1 270 ? 12.867 31.453 21.438 1 97.06 270 GLY B C 1
ATOM 5549 O O . GLY B 1 270 ? 14.078 31.547 21.234 1 97.06 270 GLY B O 1
ATOM 5550 N N . SER B 1 271 ? 12.375 31.594 22.625 1 95.19 271 SER B N 1
ATOM 5551 C CA . SER B 1 271 ? 13.133 32.094 23.766 1 95.19 271 SER B CA 1
ATOM 5552 C C . SER B 1 271 ? 13.852 30.953 24.484 1 95.19 271 SER B C 1
ATOM 5554 O O . SER B 1 271 ? 13.211 30.109 25.125 1 95.19 271 SER B O 1
ATOM 5556 N N . PRO B 1 272 ? 15.148 30.969 24.547 1 93.69 272 PRO B N 1
ATOM 5557 C CA . PRO B 1 272 ? 15.906 29.906 25.203 1 93.69 272 PRO B CA 1
ATOM 5558 C C . PRO B 1 272 ? 15.641 29.812 26.703 1 93.69 272 PRO B C 1
ATOM 5560 O O . PRO B 1 272 ? 15.82 28.766 27.312 1 93.69 272 PRO B O 1
ATOM 5563 N N . SER B 1 273 ? 15.227 30.906 27.281 1 94.06 273 SER B N 1
ATOM 5564 C CA . SER B 1 273 ? 14.969 30.938 28.719 1 94.06 273 SER B CA 1
ATOM 5565 C C . SER B 1 273 ? 13.844 30 29.109 1 94.06 273 SER B C 1
ATOM 5567 O O . SER B 1 273 ? 13.695 29.656 30.281 1 94.06 273 SER B O 1
ATOM 5569 N N . MET B 1 274 ? 13.125 29.578 28.156 1 96.19 274 MET B N 1
ATOM 5570 C CA . MET B 1 274 ? 11.953 28.75 28.453 1 96.19 274 MET B CA 1
ATOM 5571 C C . MET B 1 274 ? 12.312 27.266 28.406 1 96.19 274 MET B C 1
ATOM 5573 O O . MET B 1 274 ? 11.492 26.406 28.734 1 96.19 274 MET B O 1
ATOM 5577 N N . HIS B 1 275 ? 13.516 26.922 28.109 1 95.88 275 HIS B N 1
ATOM 5578 C CA . HIS B 1 275 ? 13.945 25.547 27.906 1 95.88 275 HIS B CA 1
ATOM 5579 C C . HIS B 1 275 ? 13.719 24.703 29.156 1 95.88 275 HIS B C 1
ATOM 5581 O O . HIS B 1 275 ? 13.375 23.531 29.062 1 95.88 275 HIS B O 1
ATOM 5587 N N . ASP B 1 276 ? 13.828 25.312 30.25 1 95 276 ASP B N 1
ATOM 5588 C CA . ASP B 1 276 ? 13.797 24.562 31.5 1 95 276 ASP B CA 1
ATOM 5589 C C . ASP B 1 276 ? 12.406 24.609 32.125 1 95 276 ASP B C 1
ATOM 5591 O O . ASP B 1 276 ? 12.18 24.016 33.188 1 95 276 ASP B O 1
ATOM 5595 N N . ASP B 1 277 ? 11.477 25.344 31.5 1 95.31 277 ASP B N 1
ATOM 5596 C CA . ASP B 1 277 ? 10.102 25.359 32 1 95.31 277 ASP B CA 1
ATOM 5597 C C . ASP B 1 277 ? 9.477 23.969 31.891 1 95.31 277 ASP B C 1
ATOM 5599 O O . ASP B 1 277 ? 9.703 23.25 30.922 1 95.31 277 ASP B O 1
ATOM 5603 N N . PRO B 1 278 ? 8.719 23.594 32.906 1 95.31 278 PRO B N 1
ATOM 5604 C CA . PRO B 1 278 ? 8.016 22.312 32.812 1 95.31 278 PRO B CA 1
ATOM 5605 C C . PRO B 1 278 ? 6.941 22.297 31.734 1 95.31 278 PRO B C 1
ATOM 5607 O O . PRO B 1 278 ? 6.219 23.281 31.578 1 95.31 278 PRO B O 1
ATOM 5610 N N . VAL B 1 279 ? 6.828 21.172 31.031 1 96.5 279 VAL B N 1
ATOM 5611 C CA . VAL B 1 279 ? 5.793 21 30.016 1 96.5 279 VAL B CA 1
ATOM 5612 C C . VAL B 1 279 ? 4.418 21.234 30.641 1 96.5 279 VAL B C 1
ATOM 5614 O O . VAL B 1 279 ? 3.529 21.797 29.984 1 96.5 279 VAL B O 1
ATOM 5617 N N . GLY B 1 280 ? 4.285 20.875 31.859 1 95.25 280 GLY B N 1
ATOM 5618 C CA . GLY B 1 280 ? 3.025 21.016 32.594 1 95.25 280 GLY B CA 1
ATOM 5619 C C . GLY B 1 280 ? 2.553 22.438 32.719 1 95.25 280 GLY B C 1
ATOM 5620 O O . GLY B 1 280 ? 1.356 22.703 32.844 1 95.25 280 GLY B O 1
ATOM 5621 N N . ASP B 1 281 ? 3.438 23.391 32.688 1 94.94 281 ASP B N 1
ATOM 5622 C CA . ASP B 1 281 ? 3.078 24.797 32.781 1 94.94 281 ASP B CA 1
ATOM 5623 C C . ASP B 1 281 ? 2.236 25.234 31.562 1 94.94 281 ASP B C 1
ATOM 5625 O O . ASP B 1 281 ? 1.599 26.281 31.594 1 94.94 281 ASP B O 1
ATOM 5629 N N . PHE B 1 282 ? 2.154 24.375 30.562 1 96.81 282 PHE B N 1
ATOM 5630 C CA . PHE B 1 282 ? 1.474 24.75 29.328 1 96.81 282 PHE B CA 1
ATOM 5631 C C . PHE B 1 282 ? 0.412 23.719 28.953 1 96.81 282 PHE B C 1
ATOM 5633 O O . PHE B 1 282 ? -0.564 24.047 28.281 1 96.81 282 PHE B O 1
ATOM 5640 N N . GLN B 1 283 ? 0.605 22.531 29.391 1 96.19 283 GLN B N 1
ATOM 5641 C CA . GLN B 1 283 ? -0.317 21.469 29.016 1 96.19 283 GLN B CA 1
ATOM 5642 C C . GLN B 1 283 ? -1.121 20.969 30.219 1 96.19 283 GLN B C 1
ATOM 5644 O O . GLN B 1 283 ? -1.853 19.984 30.125 1 96.19 283 GLN B O 1
ATOM 5649 N N . SER B 1 284 ? -0.996 21.641 31.344 1 92.19 284 SER B N 1
ATOM 5650 C CA . SER B 1 284 ? -1.784 21.344 32.531 1 92.19 284 SER B CA 1
ATOM 5651 C C . SER B 1 284 ? -2.285 22.609 33.188 1 92.19 284 SER B C 1
ATOM 5653 O O . SER B 1 284 ? -1.985 23.719 32.75 1 92.19 284 SER B O 1
ATOM 5655 N N . ASN B 1 285 ? -3.051 22.484 34.312 1 87.88 285 ASN B N 1
ATOM 5656 C CA . ASN B 1 285 ? -3.648 23.625 35 1 87.88 285 ASN B CA 1
ATOM 5657 C C . ASN B 1 285 ? -2.859 24 36.25 1 87.88 285 ASN B C 1
ATOM 5659 O O . ASN B 1 285 ? -3.395 24.641 37.156 1 87.88 285 ASN B O 1
ATOM 5663 N N . THR B 1 286 ? -1.585 23.516 36.344 1 82 286 THR B N 1
ATOM 5664 C CA . THR B 1 286 ? -0.792 23.812 37.531 1 82 286 THR B CA 1
ATOM 5665 C C . THR B 1 286 ? 0.565 24.391 37.125 1 82 286 THR B C 1
ATOM 5667 O O . THR B 1 286 ? 1.157 23.984 36.125 1 82 286 THR B O 1
ATOM 5670 N N . ASP B 1 287 ? 0.958 25.547 37.906 1 80.31 287 ASP B N 1
ATOM 5671 C CA . ASP B 1 287 ? 2.295 26.109 37.75 1 80.31 287 ASP B CA 1
ATOM 5672 C C . ASP B 1 287 ? 3.324 25.344 38.562 1 80.31 287 ASP B C 1
ATOM 5674 O O . ASP B 1 287 ? 3.061 24.969 39.719 1 80.31 287 ASP B O 1
ATOM 5678 N N . HIS B 1 288 ? 4.344 24.906 38.031 1 68.75 288 HIS B N 1
ATOM 5679 C CA . HIS B 1 288 ? 5.383 24.156 38.75 1 68.75 288 HIS B CA 1
ATOM 5680 C C . HIS B 1 288 ? 6.664 24.984 38.844 1 68.75 288 HIS B C 1
ATOM 5682 O O . HIS B 1 288 ? 7.762 24.422 38.906 1 68.75 288 HIS B O 1
ATOM 5688 N N . ASP B 1 289 ? 6.73 26.297 39.062 1 54.03 289 ASP B N 1
ATOM 5689 C CA . ASP B 1 289 ? 7.898 27.172 39.125 1 54.03 289 ASP B CA 1
ATOM 5690 C C . ASP B 1 289 ? 8.938 26.641 40.125 1 54.03 289 ASP B C 1
ATOM 5692 O O . ASP B 1 289 ? 10 27.234 40.281 1 54.03 289 ASP B O 1
ATOM 5696 N N . GLY B 1 290 ? 8.609 25.859 41.031 1 44.91 290 GLY B N 1
ATOM 5697 C CA . GLY B 1 290 ? 9.617 25.5 42.031 1 44.91 290 GLY B CA 1
ATOM 5698 C C . GLY B 1 290 ? 10.758 24.688 41.438 1 44.91 290 GLY B C 1
ATOM 5699 O O . GLY B 1 290 ? 10.688 24.234 40.312 1 44.91 290 GLY B O 1
ATOM 5700 N N . PRO B 1 291 ? 11.961 24.672 42.156 1 39.81 291 PRO B N 1
ATOM 5701 C CA . PRO B 1 291 ? 13.148 23.938 41.688 1 39.81 291 PRO B CA 1
ATOM 5702 C C . PRO B 1 291 ? 12.82 22.5 41.281 1 39.81 291 PRO B C 1
ATOM 5704 O O . PRO B 1 291 ? 12.055 21.812 41.969 1 39.81 291 PRO B O 1
ATOM 5707 N N . THR B 1 292 ? 12.789 22.328 40.125 1 40.56 292 THR B N 1
ATOM 5708 C CA . THR B 1 292 ? 12.578 20.984 39.562 1 40.56 292 THR B CA 1
ATOM 5709 C C . THR B 1 292 ? 13.539 19.984 40.219 1 40.56 292 THR B C 1
ATOM 5711 O O . THR B 1 292 ? 14.758 20.203 40.25 1 40.56 292 THR B O 1
ATOM 5714 N N . PHE B 1 293 ? 13.172 19.453 41.312 1 31.09 293 PHE B N 1
ATOM 5715 C CA . PHE B 1 293 ? 13.984 18.312 41.719 1 31.09 293 PHE B CA 1
ATOM 5716 C C . PHE B 1 293 ? 14.078 17.281 40.594 1 31.09 293 PHE B C 1
ATOM 5718 O O . PHE B 1 293 ? 13.094 17 39.906 1 31.09 293 PHE B O 1
ATOM 5725 N N . SER B 1 294 ? 15.328 17.172 40.188 1 33.31 294 SER B N 1
ATOM 5726 C CA . SER B 1 294 ? 15.664 16.172 39.188 1 33.31 294 SER B CA 1
ATOM 5727 C C . SER B 1 294 ? 15.164 14.789 39.594 1 33.31 294 SER B C 1
ATOM 5729 O O . SER B 1 294 ? 15.609 14.234 40.625 1 33.31 294 SER B O 1
ATOM 5731 N N . SER B 1 295 ? 14.055 14.633 39.844 1 29.61 295 SER B N 1
ATOM 5732 C CA . SER B 1 295 ? 13.75 13.227 40.125 1 29.61 295 SER B CA 1
ATOM 5733 C C . SER B 1 295 ? 14.43 12.305 39.125 1 29.61 295 SER B C 1
ATOM 5735 O O . SER B 1 295 ? 14.539 12.641 37.938 1 29.61 295 SER B O 1
ATOM 5737 N N . ALA B 1 296 ? 15.125 11.25 39.781 1 31.53 296 ALA B N 1
ATOM 5738 C CA . ALA B 1 296 ? 15.844 10.102 39.25 1 31.53 296 ALA B CA 1
ATOM 5739 C C . ALA B 1 296 ? 15.094 9.492 38.062 1 31.53 296 ALA B C 1
ATOM 5741 O O . ALA B 1 296 ? 13.906 9.781 37.844 1 31.53 296 ALA B O 1
ATOM 5742 N N . ASP B 1 297 ? 15.5 8.25 37.812 1 29.11 297 ASP B N 1
ATOM 5743 C CA . ASP B 1 297 ? 15.609 7.215 36.781 1 29.11 297 ASP B CA 1
ATOM 5744 C C . ASP B 1 297 ? 14.242 6.605 36.469 1 29.11 297 ASP B C 1
ATOM 5746 O O . ASP B 1 297 ? 13.828 5.648 37.125 1 29.11 297 ASP B O 1
ATOM 5750 N N . LYS B 1 298 ? 13.211 7.262 36.5 1 36.53 298 LYS B N 1
ATOM 5751 C CA . LYS B 1 298 ? 12.117 6.383 36.125 1 36.53 298 LYS B CA 1
ATOM 5752 C C . LYS B 1 298 ? 12.508 5.527 34.906 1 36.53 298 LYS B C 1
ATOM 5754 O O . LYS B 1 298 ? 13.344 5.93 34.094 1 36.53 298 LYS B O 1
ATOM 5759 N N . SER B 1 299 ? 12.109 4.234 34.875 1 33.62 299 SER B N 1
ATOM 5760 C CA . SER B 1 299 ? 12.156 3.156 33.906 1 33.62 299 SER B CA 1
ATOM 5761 C C . SER B 1 299 ? 11.828 3.662 32.5 1 33.62 299 SER B C 1
ATOM 5763 O O . SER B 1 299 ? 10.812 4.336 32.281 1 33.62 299 SER B O 1
ATOM 5765 N N . ASN B 1 300 ? 12.781 4 31.656 1 36.94 300 ASN B N 1
ATOM 5766 C CA . ASN B 1 300 ? 12.859 4.191 30.203 1 36.94 300 ASN B CA 1
ATOM 5767 C C . ASN B 1 300 ? 11.867 3.297 29.469 1 36.94 300 ASN B C 1
ATOM 5769 O O . ASN B 1 300 ? 12.227 2.209 29.016 1 36.94 300 ASN B O 1
ATOM 5773 N N . ASN B 1 301 ? 10.766 3.172 29.969 1 36.66 301 ASN B N 1
ATOM 5774 C CA . ASN B 1 301 ? 9.984 2.479 28.938 1 36.66 301 ASN B CA 1
ATOM 5775 C C . ASN B 1 301 ? 10.133 3.141 27.578 1 36.66 301 ASN B C 1
ATOM 5777 O O . ASN B 1 301 ? 9.695 4.281 27.391 1 36.66 301 ASN B O 1
ATOM 5781 N N . GLU B 1 302 ? 11.141 2.887 26.922 1 43.34 302 GLU B N 1
ATOM 5782 C CA . GLU B 1 302 ? 11.414 3.336 25.562 1 43.34 302 GLU B CA 1
ATOM 5783 C C . GLU B 1 302 ? 10.141 3.342 24.719 1 43.34 302 GLU B C 1
ATOM 5785 O O . GLU B 1 302 ? 9.43 2.334 24.641 1 43.34 302 GLU B O 1
ATOM 5790 N N . PRO B 1 303 ? 9.656 4.566 24.578 1 49.25 303 PRO B N 1
ATOM 5791 C CA . PRO B 1 303 ? 8.516 4.602 23.672 1 49.25 303 PRO B CA 1
ATOM 5792 C C . PRO B 1 303 ? 8.695 3.693 22.453 1 49.25 303 PRO B C 1
ATOM 5794 O O . PRO B 1 303 ? 9.828 3.496 22 1 49.25 303 PRO B O 1
ATOM 5797 N N . SER B 1 304 ? 7.859 2.736 22.203 1 51.31 304 SER B N 1
ATOM 5798 C CA . SER B 1 304 ? 7.859 1.785 21.094 1 51.31 304 SER B CA 1
ATOM 5799 C C . SER B 1 304 ? 7.902 2.504 19.75 1 51.31 304 SER B C 1
ATOM 5801 O O . SER B 1 304 ? 7.168 3.467 19.531 1 51.31 304 SER B O 1
ATOM 5803 N N . LYS B 1 305 ? 8.961 2.381 19.062 1 57.28 305 LYS B N 1
ATOM 5804 C CA . LYS B 1 305 ? 9.109 2.881 17.703 1 57.28 305 LYS B CA 1
ATOM 5805 C C . LYS B 1 305 ? 7.906 2.498 16.844 1 57.28 305 LYS B C 1
ATOM 5807 O O . LYS B 1 305 ? 7.445 1.355 16.875 1 57.28 305 LYS B O 1
ATOM 5812 N N . VAL B 1 306 ? 7.332 3.658 16.359 1 58.94 306 VAL B N 1
ATOM 5813 C CA . VAL B 1 306 ? 6.184 3.49 15.484 1 58.94 306 VAL B CA 1
ATOM 5814 C C . VAL B 1 306 ? 6.637 2.871 14.156 1 58.94 306 VAL B C 1
ATOM 5816 O O . VAL B 1 306 ? 7.609 3.328 13.555 1 58.94 306 VAL B O 1
ATOM 5819 N N . ASP B 1 307 ? 6.137 1.714 13.719 1 62.94 307 ASP B N 1
ATOM 5820 C CA . ASP B 1 307 ? 6.613 0.816 12.672 1 62.94 307 ASP B CA 1
ATOM 5821 C C . ASP B 1 307 ? 6.109 1.26 11.297 1 62.94 307 ASP B C 1
ATOM 5823 O O . ASP B 1 307 ? 6.684 0.893 10.273 1 62.94 307 ASP B O 1
ATOM 5827 N N . SER B 1 308 ? 5.07 2.256 11.25 1 78.94 308 SER B N 1
ATOM 5828 C CA . SER B 1 308 ? 4.602 2.498 9.891 1 78.94 308 SER B CA 1
ATOM 5829 C C . SER B 1 308 ? 4.453 3.99 9.609 1 78.94 308 SER B C 1
ATOM 5831 O O . SER B 1 308 ? 3.576 4.648 10.18 1 78.94 308 SER B O 1
ATOM 5833 N N . SER B 1 309 ? 5.457 4.609 8.953 1 89.75 309 SER B N 1
ATOM 5834 C CA . SER B 1 309 ? 5.355 6.027 8.617 1 89.75 309 SER B CA 1
ATOM 5835 C C . SER B 1 309 ? 5.32 6.234 7.105 1 89.75 309 SER B C 1
ATOM 5837 O O . SER B 1 309 ? 5.938 5.477 6.352 1 89.75 309 SER B O 1
ATOM 5839 N N . VAL B 1 310 ? 4.492 7.168 6.734 1 95.31 310 VAL B N 1
ATOM 5840 C CA . VAL B 1 310 ? 4.312 7.512 5.328 1 95.31 310 VAL B CA 1
ATOM 5841 C C . VAL B 1 310 ? 4.477 9.016 5.137 1 95.31 310 VAL B C 1
ATOM 5843 O O . VAL B 1 310 ? 4.059 9.805 5.988 1 95.31 310 VAL B O 1
ATOM 5846 N N . ASN B 1 311 ? 5.141 9.391 4.012 1 96.94 311 ASN B N 1
ATOM 5847 C CA . ASN B 1 311 ? 5.234 10.812 3.672 1 96.94 311 ASN B CA 1
ATOM 5848 C C . ASN B 1 311 ? 3.857 11.461 3.611 1 96.94 311 ASN B C 1
ATOM 5850 O O . ASN B 1 311 ? 2.957 10.961 2.936 1 96.94 311 ASN B O 1
ATOM 5854 N N . SER B 1 312 ? 3.697 12.594 4.301 1 97.56 312 SER B N 1
ATOM 5855 C CA . SER B 1 312 ? 2.402 13.258 4.391 1 97.56 312 SER B CA 1
ATOM 5856 C C . SER B 1 312 ? 1.837 13.555 3.006 1 97.56 312 SER B C 1
ATOM 5858 O O . SER B 1 312 ? 0.622 13.523 2.805 1 97.56 312 SER B O 1
ATOM 5860 N N . ARG B 1 313 ? 2.684 13.836 2.008 1 97.44 313 ARG B N 1
ATOM 5861 C CA . ARG B 1 313 ? 2.279 14.203 0.655 1 97.44 313 ARG B CA 1
ATOM 5862 C C . ARG B 1 313 ? 1.625 13.023 -0.061 1 97.44 313 ARG B C 1
ATOM 5864 O O . ARG B 1 313 ? 0.948 13.203 -1.075 1 97.44 313 ARG B O 1
ATOM 5871 N N . ASP B 1 314 ? 1.838 11.867 0.447 1 97.62 314 ASP B N 1
ATOM 5872 C CA . ASP B 1 314 ? 1.382 10.656 -0.236 1 97.62 314 ASP B CA 1
ATOM 5873 C C . ASP B 1 314 ? 0.129 10.094 0.428 1 97.62 314 ASP B C 1
ATOM 5875 O O . ASP B 1 314 ? -0.483 9.156 -0.087 1 97.62 314 ASP B O 1
ATOM 5879 N N . ILE B 1 315 ? -0.332 10.641 1.495 1 98.12 315 ILE B N 1
ATOM 5880 C CA . ILE B 1 315 ? -1.326 9.992 2.346 1 98.12 315 ILE B CA 1
ATOM 5881 C C . ILE B 1 315 ? -2.672 9.953 1.627 1 98.12 315 ILE B C 1
ATOM 5883 O O . ILE B 1 315 ? -3.406 8.969 1.724 1 98.12 315 ILE B O 1
ATOM 5887 N N . GLU B 1 316 ? -3.029 11.031 0.897 1 98.25 316 GLU B N 1
ATOM 5888 C CA . GLU B 1 316 ? -4.281 10.984 0.15 1 98.25 316 GLU B CA 1
ATOM 5889 C C . GLU B 1 316 ? -4.289 9.828 -0.846 1 98.25 316 GLU B C 1
ATOM 5891 O O . GLU B 1 316 ? -5.262 9.07 -0.925 1 98.25 316 GLU B O 1
ATOM 5896 N N . LEU B 1 317 ? -3.201 9.734 -1.618 1 98.5 317 LEU B N 1
ATOM 5897 C CA . LEU B 1 317 ? -3.08 8.68 -2.617 1 98.5 317 LEU B CA 1
ATOM 5898 C C . LEU B 1 317 ? -3.145 7.305 -1.965 1 98.5 317 LEU B C 1
ATOM 5900 O O . LEU B 1 317 ? -3.852 6.414 -2.447 1 98.5 317 LEU B O 1
ATOM 5904 N N . ILE B 1 318 ? -2.416 7.102 -0.887 1 98.12 318 ILE B N 1
ATOM 5905 C CA . ILE B 1 318 ? -2.35 5.828 -0.182 1 98.12 318 ILE B CA 1
ATOM 5906 C C . ILE B 1 318 ? -3.725 5.48 0.385 1 98.12 318 ILE B C 1
ATOM 5908 O O . ILE B 1 318 ? -4.172 4.336 0.282 1 98.12 318 ILE B O 1
ATOM 5912 N N . THR B 1 319 ? -4.383 6.453 0.988 1 98.31 319 THR B N 1
ATOM 5913 C CA . THR B 1 319 ? -5.715 6.238 1.535 1 98.31 319 THR B CA 1
ATOM 5914 C C . THR B 1 319 ? -6.684 5.789 0.443 1 98.31 319 THR B C 1
ATOM 5916 O O . THR B 1 319 ? -7.375 4.781 0.595 1 98.31 319 THR B O 1
ATOM 5919 N N . LYS B 1 320 ? -6.703 6.5 -0.641 1 98.38 320 LYS B N 1
ATOM 5920 C CA . LYS B 1 320 ? -7.648 6.191 -1.711 1 98.38 320 LYS B CA 1
ATOM 5921 C C . LYS B 1 320 ? -7.301 4.863 -2.383 1 98.38 320 LYS B C 1
ATOM 5923 O O . LYS B 1 320 ? -8.195 4.133 -2.816 1 98.38 320 LYS B O 1
ATOM 5928 N N . PHE B 1 321 ? -6.016 4.555 -2.453 1 98.69 321 PHE B N 1
ATOM 5929 C CA . PHE B 1 321 ? -5.598 3.268 -3 1 98.69 321 PHE B CA 1
ATOM 5930 C C . PHE B 1 321 ? -6.148 2.119 -2.162 1 98.69 321 PHE B C 1
ATOM 5932 O O . PHE B 1 321 ? -6.727 1.174 -2.699 1 98.69 321 PHE B O 1
ATOM 5939 N N . TYR B 1 322 ? -5.98 2.178 -0.884 1 97.62 322 TYR B N 1
ATOM 5940 C CA . TYR B 1 322 ? -6.387 1.057 -0.044 1 97.62 322 TYR B CA 1
ATOM 5941 C C . TYR B 1 322 ? -7.898 1.026 0.129 1 97.62 322 TYR B C 1
ATOM 5943 O O . TYR B 1 322 ? -8.484 -0.04 0.321 1 97.62 322 TYR B O 1
ATOM 5951 N N . GLN B 1 323 ? -8.602 2.223 0.066 1 97 323 GLN B N 1
ATOM 5952 C CA . GLN B 1 323 ? -10.055 2.209 -0.01 1 97 323 GLN B CA 1
ATOM 5953 C C . GLN B 1 323 ? -10.531 1.45 -1.245 1 97 323 GLN B C 1
ATOM 5955 O O . GLN B 1 323 ? -11.477 0.657 -1.167 1 97 323 GLN B O 1
ATOM 5960 N N . TYR B 1 324 ? -9.828 1.647 -2.377 1 97.94 324 TYR B N 1
ATOM 5961 C CA . TYR B 1 324 ? -10.156 0.967 -3.623 1 97.94 324 TYR B CA 1
ATOM 5962 C C . TYR B 1 324 ? -9.852 -0.522 -3.529 1 97.94 324 TYR B C 1
ATOM 5964 O O . TYR B 1 324 ? -10.703 -1.358 -3.828 1 97.94 324 TYR B O 1
ATOM 5972 N N . LEU B 1 325 ? -8.656 -0.822 -3.076 1 97.62 325 LEU B N 1
ATOM 5973 C CA . LEU B 1 325 ? -8.156 -2.191 -3.055 1 97.62 325 LEU B CA 1
ATOM 5974 C C . LEU B 1 325 ? -9.023 -3.078 -2.174 1 97.62 325 LEU B C 1
ATOM 5976 O O . LEU B 1 325 ? -9.273 -4.238 -2.504 1 97.62 325 LEU B O 1
ATOM 5980 N N . ARG B 1 326 ? -9.523 -2.504 -1.063 1 95.69 326 ARG B N 1
ATOM 5981 C CA . ARG B 1 326 ? -10.195 -3.295 -0.038 1 95.69 326 ARG B CA 1
ATOM 5982 C C . ARG B 1 326 ? -11.711 -3.268 -0.231 1 95.69 326 ARG B C 1
ATOM 5984 O O . ARG B 1 326 ? -12.453 -3.887 0.537 1 95.69 326 ARG B O 1
ATOM 5991 N N . SER B 1 327 ? -12.211 -2.588 -1.271 1 94.75 327 SER B N 1
ATOM 5992 C CA . SER B 1 327 ? -13.648 -2.422 -1.476 1 94.75 327 SER B CA 1
ATOM 5993 C C . SER B 1 327 ? -14.258 -3.648 -2.148 1 94.75 327 SER B C 1
ATOM 5995 O O . SER B 1 327 ? -13.562 -4.383 -2.857 1 94.75 327 SER B O 1
ATOM 5997 N N . ASP B 1 328 ? -15.547 -3.773 -1.926 1 90.5 328 ASP B N 1
ATOM 5998 C CA . ASP B 1 328 ? -16.328 -4.758 -2.676 1 90.5 328 ASP B CA 1
ATOM 5999 C C . ASP B 1 328 ? -16.547 -4.297 -4.113 1 90.5 328 ASP B C 1
ATOM 6001 O O . ASP B 1 328 ? -16.594 -3.098 -4.387 1 90.5 328 ASP B O 1
ATOM 6005 N N . SER B 1 329 ? -16.766 -5.281 -4.934 1 87.38 329 SER B N 1
ATOM 6006 C CA . SER B 1 329 ? -16.922 -5.004 -6.355 1 87.38 329 SER B CA 1
ATOM 6007 C C . SER B 1 329 ? -18.078 -4.039 -6.605 1 87.38 329 SER B C 1
ATOM 6009 O O . SER B 1 329 ? -18 -3.197 -7.504 1 87.38 329 SER B O 1
ATOM 6011 N N . LYS B 1 330 ? -19.141 -4.102 -5.812 1 87.62 330 LYS B N 1
ATOM 6012 C CA . LYS B 1 330 ? -20.328 -3.289 -6.039 1 87.62 330 LYS B CA 1
ATOM 6013 C C . LYS B 1 330 ? -20.062 -1.821 -5.715 1 87.62 330 LYS B C 1
ATOM 6015 O O . LYS B 1 330 ? -20.75 -0.934 -6.234 1 87.62 330 LYS B O 1
ATOM 6020 N N . ASP B 1 331 ? -19.047 -1.533 -4.91 1 90.5 331 ASP B N 1
ATOM 6021 C CA . ASP B 1 331 ? -18.766 -0.178 -4.445 1 90.5 331 ASP B CA 1
ATOM 6022 C C . ASP B 1 331 ? -17.453 0.34 -5.023 1 90.5 331 ASP B C 1
ATOM 6024 O O . ASP B 1 331 ? -16.984 1.421 -4.656 1 90.5 331 ASP B O 1
ATOM 6028 N N . ARG B 1 332 ? -16.859 -0.324 -5.945 1 94.44 332 ARG B N 1
ATOM 6029 C CA . ARG B 1 332 ? -15.461 -0.106 -6.305 1 94.44 332 ARG B CA 1
ATOM 6030 C C . ARG B 1 332 ? -15.328 1.012 -7.332 1 94.44 332 ARG B C 1
ATOM 6032 O O . ARG B 1 332 ? -14.336 1.748 -7.332 1 94.44 332 ARG B O 1
ATOM 6039 N N . THR B 1 333 ? -16.312 1.239 -8.164 1 95.81 333 THR B N 1
ATOM 6040 C CA . THR B 1 333 ? -16.188 2.115 -9.328 1 95.81 333 THR B CA 1
ATOM 6041 C C . THR B 1 333 ? -15.938 3.555 -8.891 1 95.81 333 THR B C 1
ATOM 6043 O O . THR B 1 333 ? -15 4.199 -9.367 1 95.81 333 THR B O 1
ATOM 6046 N N . PRO B 1 334 ? -16.812 4.102 -7.934 1 96.69 334 PRO B N 1
ATOM 6047 C CA . PRO B 1 334 ? -16.516 5.477 -7.512 1 96.69 334 PRO B CA 1
ATOM 6048 C C . PRO B 1 334 ? -15.141 5.621 -6.879 1 96.69 334 PRO B C 1
ATOM 6050 O O . PRO B 1 334 ? -14.5 6.672 -7.012 1 96.69 334 PRO B O 1
ATOM 6053 N N . LEU B 1 335 ? -14.695 4.609 -6.172 1 97.56 335 LEU B N 1
ATOM 6054 C CA . LEU B 1 335 ? -13.383 4.633 -5.547 1 97.56 335 LEU B CA 1
ATOM 6055 C C . LEU B 1 335 ? -12.273 4.578 -6.598 1 97.56 335 LEU B C 1
ATOM 6057 O O . LEU B 1 335 ? -11.234 5.219 -6.441 1 97.56 335 LEU B O 1
ATOM 6061 N N . ALA B 1 336 ? -12.477 3.783 -7.699 1 98 336 ALA B N 1
ATOM 6062 C CA . ALA B 1 336 ? -11.539 3.762 -8.82 1 98 336 ALA B CA 1
ATOM 6063 C C . ALA B 1 336 ? -11.391 5.148 -9.438 1 98 336 ALA B C 1
ATOM 6065 O O . ALA B 1 336 ? -10.273 5.594 -9.719 1 98 336 ALA B O 1
ATOM 6066 N N . HIS B 1 337 ? -12.516 5.805 -9.633 1 97.56 337 HIS B N 1
ATOM 6067 C CA . HIS B 1 337 ? -12.5 7.148 -10.211 1 97.56 337 HIS B CA 1
ATOM 6068 C C . HIS B 1 337 ? -11.742 8.117 -9.312 1 97.56 337 HIS B C 1
ATOM 6070 O O . HIS B 1 337 ? -10.938 8.922 -9.805 1 97.56 337 HIS B O 1
ATOM 6076 N N . ALA B 1 338 ? -12.047 8.047 -8.023 1 97.19 338 ALA B N 1
ATOM 6077 C CA . ALA B 1 338 ? -11.375 8.938 -7.078 1 97.19 338 ALA B CA 1
ATOM 6078 C C . ALA B 1 338 ? -9.867 8.711 -7.09 1 97.19 338 ALA B C 1
ATOM 6080 O O . ALA B 1 338 ? -9.094 9.664 -7.02 1 97.19 338 ALA B O 1
ATOM 6081 N N . LEU B 1 339 ? -9.469 7.43 -7.125 1 98.25 339 LEU B N 1
ATOM 6082 C CA . LEU B 1 339 ? -8.055 7.074 -7.148 1 98.25 339 LEU B CA 1
ATOM 6083 C C . LEU B 1 339 ? -7.387 7.586 -8.422 1 98.25 339 LEU B C 1
ATOM 6085 O O . LEU B 1 339 ? -6.32 8.203 -8.359 1 98.25 339 LEU B O 1
ATOM 6089 N N . MET B 1 340 ? -7.969 7.383 -9.57 1 97.94 340 MET B N 1
ATOM 6090 C CA . MET B 1 340 ? -7.41 7.812 -10.844 1 97.94 340 MET B CA 1
ATOM 6091 C C . MET B 1 340 ? -7.34 9.336 -10.922 1 97.94 340 MET B C 1
ATOM 6093 O O . MET B 1 340 ? -6.375 9.891 -11.445 1 97.94 340 MET B O 1
ATOM 6097 N N . GLU B 1 341 ? -8.375 9.992 -10.375 1 97 341 GLU B N 1
ATOM 6098 C CA . GLU B 1 341 ? -8.367 11.453 -10.336 1 97 341 GLU B CA 1
ATOM 6099 C C . GLU B 1 341 ? -7.195 11.969 -9.5 1 97 341 GLU B C 1
ATOM 6101 O O . GLU B 1 341 ? -6.562 12.969 -9.867 1 97 341 GLU B O 1
ATOM 6106 N N . THR B 1 342 ? -6.961 11.344 -8.367 1 97.69 342 THR B N 1
ATOM 6107 C CA . THR B 1 342 ? -5.852 11.742 -7.512 1 97.69 342 THR B CA 1
ATOM 6108 C C . THR B 1 342 ? -4.52 11.578 -8.234 1 97.69 342 THR B C 1
ATOM 6110 O O . THR B 1 342 ? -3.643 12.438 -8.141 1 97.69 342 THR B O 1
ATOM 6113 N N . ILE B 1 343 ? -4.352 10.453 -8.984 1 97.88 343 ILE B N 1
ATOM 6114 C CA . ILE B 1 343 ? -3.145 10.211 -9.766 1 97.88 343 ILE B CA 1
ATOM 6115 C C . ILE B 1 343 ? -2.986 11.305 -10.82 1 97.88 343 ILE B C 1
ATOM 6117 O O . ILE B 1 343 ? -1.896 11.852 -11 1 97.88 343 ILE B O 1
ATOM 6121 N N . GLN B 1 344 ? -4.059 11.648 -11.453 1 95.44 344 GLN B N 1
ATOM 6122 C CA . GLN B 1 344 ? -4.031 12.672 -12.492 1 95.44 344 GLN B CA 1
ATOM 6123 C C . GLN B 1 344 ? -3.658 14.039 -11.914 1 95.44 344 GLN B C 1
ATOM 6125 O O . GLN B 1 344 ? -2.906 14.797 -12.531 1 95.44 344 GLN B O 1
ATOM 6130 N N . GLN B 1 345 ? -4.227 14.336 -10.781 1 95.38 345 GLN B N 1
ATOM 6131 C CA . GLN B 1 345 ? -3.92 15.609 -10.133 1 95.38 345 GLN B CA 1
ATOM 6132 C C . GLN B 1 345 ? -2.439 15.695 -9.773 1 95.38 345 GLN B C 1
ATOM 6134 O O . GLN B 1 345 ? -1.836 16.766 -9.875 1 95.38 345 GLN B O 1
ATOM 6139 N N . ARG B 1 346 ? -1.886 14.656 -9.32 1 96.62 346 ARG B N 1
ATOM 6140 C CA . ARG B 1 346 ? -0.462 14.625 -9 1 96.62 346 ARG B CA 1
ATOM 6141 C C . ARG B 1 346 ? 0.384 14.867 -10.25 1 96.62 346 ARG B C 1
ATOM 6143 O O . ARG B 1 346 ? 1.331 15.656 -10.219 1 96.62 346 ARG B O 1
ATOM 6150 N N . GLU B 1 347 ? -0.003 14.141 -11.336 1 95.38 347 GLU B N 1
ATOM 6151 C CA . GLU B 1 347 ? 0.71 14.32 -12.602 1 95.38 347 GLU B CA 1
ATOM 6152 C C . GLU B 1 347 ? 0.611 15.758 -13.086 1 95.38 347 GLU B C 1
ATOM 6154 O O . GLU B 1 347 ? 1.602 16.344 -13.539 1 95.38 347 GLU B O 1
ATOM 6159 N N . MET B 1 348 ? -0.572 16.312 -12.969 1 94.06 348 MET B N 1
ATOM 6160 C CA . MET B 1 348 ? -0.782 17.688 -13.383 1 94.06 348 MET B CA 1
ATOM 6161 C C . MET B 1 348 ? 0.111 18.641 -12.594 1 94.06 348 MET B C 1
ATOM 6163 O O . MET B 1 348 ? 0.722 19.547 -13.156 1 94.06 348 MET B O 1
ATOM 6167 N N . SER B 1 349 ? 0.146 18.453 -11.281 1 95.25 349 SER B N 1
ATOM 6168 C CA . SER B 1 349 ? 0.995 19.297 -10.445 1 95.25 349 SER B CA 1
ATOM 6169 C C . SER B 1 349 ? 2.455 19.203 -10.875 1 95.25 349 SER B C 1
ATOM 6171 O O . SER B 1 349 ? 3.139 20.234 -10.977 1 95.25 349 SER B O 1
ATOM 6173 N N . ASP B 1 350 ? 2.932 17.984 -11.117 1 95.12 350 ASP B N 1
ATOM 6174 C CA . ASP B 1 350 ? 4.305 17.797 -11.578 1 95.12 350 ASP B CA 1
ATOM 6175 C C . ASP B 1 350 ? 4.578 18.594 -12.852 1 95.12 350 ASP B C 1
ATOM 6177 O O . ASP B 1 350 ? 5.59 19.281 -12.953 1 95.12 350 ASP B O 1
ATOM 6181 N N . HIS B 1 351 ? 3.682 18.547 -13.781 1 94.81 351 HIS B N 1
ATOM 6182 C CA . HIS B 1 351 ? 3.891 19.141 -15.094 1 94.81 351 HIS B CA 1
ATOM 6183 C C . HIS B 1 351 ? 3.76 20.672 -15.023 1 94.81 351 HIS B C 1
ATOM 6185 O O . HIS B 1 351 ? 4.555 21.391 -15.625 1 94.81 351 HIS B O 1
ATOM 6191 N N . VAL B 1 352 ? 2.752 21.109 -14.328 1 95.88 352 VAL B N 1
ATOM 6192 C CA . VAL B 1 352 ? 2.484 22.547 -14.219 1 95.88 352 VAL B CA 1
ATOM 6193 C C . VAL B 1 352 ? 3.693 23.25 -13.617 1 95.88 352 VAL B C 1
ATOM 6195 O O . VAL B 1 352 ? 4.207 24.219 -14.188 1 95.88 352 VAL B O 1
ATOM 6198 N N . PHE B 1 353 ? 4.195 22.797 -12.539 1 96.69 353 PHE B N 1
ATOM 6199 C CA . PHE B 1 353 ? 5.234 23.516 -11.828 1 96.69 353 PHE B CA 1
ATOM 6200 C C . PHE B 1 353 ? 6.594 23.312 -12.492 1 96.69 353 PHE B C 1
ATOM 6202 O O . PHE B 1 353 ? 7.441 24.219 -12.469 1 96.69 353 PHE B O 1
ATOM 6209 N N . ARG B 1 354 ? 6.793 22.141 -13.109 1 95.94 354 ARG B N 1
ATOM 6210 C CA . ARG B 1 354 ? 7.977 22 -13.953 1 95.94 354 ARG B CA 1
ATOM 6211 C C . ARG B 1 354 ? 7.996 23.031 -15.062 1 95.94 354 ARG B C 1
ATOM 6213 O O . ARG B 1 354 ? 9.039 23.625 -15.344 1 95.94 354 ARG B O 1
ATOM 6220 N N . ASP B 1 355 ? 6.848 23.281 -15.656 1 96.62 355 ASP B N 1
ATOM 6221 C CA . ASP B 1 355 ? 6.73 24.266 -16.734 1 96.62 355 ASP B CA 1
ATOM 6222 C C . ASP B 1 355 ? 6.938 25.672 -16.219 1 96.62 355 ASP B C 1
ATOM 6224 O O . ASP B 1 355 ? 7.59 26.5 -16.875 1 96.62 355 ASP B O 1
ATOM 6228 N N . ILE B 1 356 ? 6.328 26 -15.117 1 97.56 356 ILE B N 1
ATOM 6229 C CA . ILE B 1 356 ? 6.504 27.328 -14.539 1 97.56 356 ILE B CA 1
ATOM 6230 C C . ILE B 1 356 ? 7.988 27.609 -14.352 1 97.56 356 ILE B C 1
ATOM 6232 O O . ILE B 1 356 ? 8.477 28.672 -14.75 1 97.56 356 ILE B O 1
ATOM 6236 N N . VAL B 1 357 ? 8.734 26.656 -13.789 1 97.94 357 VAL B N 1
ATOM 6237 C CA . VAL B 1 357 ? 10.148 26.844 -13.5 1 97.94 357 VAL B CA 1
ATOM 6238 C C . VAL B 1 357 ? 10.93 26.953 -14.805 1 97.94 357 VAL B C 1
ATOM 6240 O O . VAL B 1 357 ? 11.727 27.875 -14.977 1 97.94 357 VAL B O 1
ATOM 6243 N N . ARG B 1 358 ? 10.68 26.016 -15.719 1 97.19 358 ARG B N 1
ATOM 6244 C CA . ARG B 1 358 ? 11.391 25.984 -17 1 97.19 358 ARG B CA 1
ATOM 6245 C C . ARG B 1 358 ? 11.172 27.281 -17.766 1 97.19 358 ARG B C 1
ATOM 6247 O O . ARG B 1 358 ? 12.133 27.891 -18.234 1 97.19 358 ARG B O 1
ATOM 6254 N N . LEU B 1 359 ? 9.906 27.719 -17.891 1 97.31 359 LEU B N 1
ATOM 6255 C CA . LEU B 1 359 ? 9.562 28.922 -18.656 1 97.31 359 LEU B CA 1
ATOM 6256 C C . LEU B 1 359 ? 10.125 30.172 -17.984 1 97.31 359 LEU B C 1
ATOM 6258 O O . LEU B 1 359 ? 10.625 31.078 -18.672 1 97.31 359 LEU B O 1
ATOM 6262 N N . THR B 1 360 ? 10.055 30.266 -16.672 1 98 360 THR B N 1
ATOM 6263 C CA . THR B 1 360 ? 10.562 31.422 -15.945 1 98 360 THR B CA 1
ATOM 6264 C C . THR B 1 360 ? 12.078 31.547 -16.094 1 98 360 THR B C 1
ATOM 6266 O O . THR B 1 360 ? 12.594 32.625 -16.328 1 98 360 THR B O 1
ATOM 6269 N N . LYS B 1 361 ? 12.75 30.469 -16.094 1 97.19 361 LYS B N 1
ATOM 6270 C CA . LYS B 1 361 ? 14.211 30.453 -16.109 1 97.19 361 LYS B CA 1
ATOM 6271 C C . LYS B 1 361 ? 14.75 30.625 -17.531 1 97.19 361 LYS B C 1
ATOM 6273 O O . LYS B 1 361 ? 15.961 30.719 -17.734 1 97.19 361 LYS B O 1
ATOM 6278 N N . SER B 1 362 ? 13.844 30.672 -18.438 1 95.94 362 SER B N 1
ATOM 6279 C CA . SER B 1 362 ? 14.258 30.938 -19.812 1 95.94 362 SER B CA 1
ATOM 6280 C C . SER B 1 362 ? 14.656 32.406 -19.984 1 95.94 362 SER B C 1
ATOM 6282 O O . SER B 1 362 ? 15.312 32.75 -20.969 1 95.94 362 SER B O 1
ATOM 6284 N N . SER B 1 363 ? 14.312 33.219 -19.078 1 92.62 363 SER B N 1
ATOM 6285 C CA . SER B 1 363 ? 14.75 34.625 -19.047 1 92.62 363 SER B CA 1
ATOM 6286 C C . SER B 1 363 ? 15.5 34.938 -17.766 1 92.62 363 SER B C 1
ATOM 6288 O O . SER B 1 363 ? 15.406 34.188 -16.781 1 92.62 363 SER B O 1
ATOM 6290 N N . SER B 1 364 ? 16.266 36.062 -17.812 1 94.12 364 SER B N 1
ATOM 6291 C CA . SER B 1 364 ? 17.016 36.469 -16.625 1 94.12 364 SER B CA 1
ATOM 6292 C C . SER B 1 364 ? 16.125 37.219 -15.648 1 94.12 364 SER B C 1
ATOM 6294 O O . SER B 1 364 ? 15.211 37.938 -16.078 1 94.12 364 SER B O 1
ATOM 6296 N N . PRO B 1 365 ? 16.438 37.031 -14.336 1 95.56 365 PRO B N 1
ATOM 6297 C CA . PRO B 1 365 ? 15.695 37.844 -13.375 1 95.56 365 PRO B CA 1
ATOM 6298 C C . PRO B 1 365 ? 15.867 39.344 -13.617 1 95.56 365 PRO B C 1
ATOM 6300 O O . PRO B 1 365 ? 16.922 39.812 -14.062 1 95.56 365 PRO B O 1
ATOM 6303 N N . THR B 1 366 ? 14.844 40.125 -13.297 1 92.56 366 THR B N 1
ATOM 6304 C CA . THR B 1 366 ? 14.875 41.562 -13.547 1 92.56 366 THR B CA 1
ATOM 6305 C C . THR B 1 366 ? 15.039 42.312 -12.242 1 92.56 366 THR B C 1
ATOM 6307 O O . THR B 1 366 ? 15.266 43.531 -12.25 1 92.56 366 THR B O 1
ATOM 6310 N N . LEU B 1 367 ? 14.828 41.625 -11.18 1 93.38 367 LEU B N 1
ATOM 6311 C CA . LEU B 1 367 ? 15 42.219 -9.867 1 93.38 367 LEU B CA 1
ATOM 6312 C C . LEU B 1 367 ? 16.234 41.688 -9.172 1 93.38 367 LEU B C 1
ATOM 6314 O O . LEU B 1 367 ? 16.797 40.688 -9.602 1 93.38 367 LEU B O 1
ATOM 6318 N N . THR B 1 368 ? 16.688 42.438 -8.141 1 90.56 368 THR B N 1
ATOM 6319 C CA . THR B 1 368 ? 17.797 41.938 -7.324 1 90.56 368 THR B CA 1
ATOM 6320 C C . THR B 1 368 ? 17.344 40.781 -6.441 1 90.56 368 THR B C 1
ATOM 6322 O O . THR B 1 368 ? 16.219 40.781 -5.938 1 90.56 368 THR B O 1
ATOM 6325 N N . ALA B 1 369 ? 18.297 39.906 -6.289 1 87.81 369 ALA B N 1
ATOM 6326 C CA . ALA B 1 369 ? 18.016 38.781 -5.398 1 87.81 369 ALA B CA 1
ATOM 6327 C C . ALA B 1 369 ? 17.641 39.25 -4 1 87.81 369 ALA B C 1
ATOM 6329 O O . ALA B 1 369 ? 18.234 40.219 -3.492 1 87.81 369 ALA B O 1
ATOM 6330 N N . SER B 1 370 ? 16.672 38.625 -3.465 1 85.19 370 SER B N 1
ATOM 6331 C CA . SER B 1 370 ? 16.172 39.031 -2.154 1 85.19 370 SER B CA 1
ATOM 6332 C C . SER B 1 370 ? 16.938 38.375 -1.032 1 85.19 370 SER B C 1
ATOM 6334 O O . SER B 1 370 ? 17.281 37.188 -1.14 1 85.19 370 SER B O 1
ATOM 6336 N N . ASP B 1 371 ? 17.125 39.156 -0.008 1 81.56 371 ASP B N 1
ATOM 6337 C CA . ASP B 1 371 ? 17.719 38.594 1.207 1 81.56 371 ASP B CA 1
ATOM 6338 C C . ASP B 1 371 ? 16.641 38.031 2.135 1 81.56 371 ASP B C 1
ATOM 6340 O O . ASP B 1 371 ? 16.938 37.375 3.127 1 81.56 371 ASP B O 1
ATOM 6344 N N . ASP B 1 372 ? 15.43 38.344 1.763 1 82.06 372 ASP B N 1
ATOM 6345 C CA . ASP B 1 372 ? 14.289 37.781 2.49 1 82.06 372 ASP B CA 1
ATOM 6346 C C . ASP B 1 372 ? 14.055 36.344 2.107 1 82.06 372 ASP B C 1
ATOM 6348 O O . ASP B 1 372 ? 13.734 36.031 0.954 1 82.06 372 ASP B O 1
ATOM 6352 N N . PRO B 1 373 ? 14.156 35.469 3.094 1 83.19 373 PRO B N 1
ATOM 6353 C CA . PRO B 1 373 ? 14.078 34.062 2.766 1 83.19 373 PRO B CA 1
ATOM 6354 C C . PRO B 1 373 ? 12.703 33.656 2.225 1 83.19 373 PRO B C 1
ATOM 6356 O O . PRO B 1 373 ? 12.586 32.656 1.514 1 83.19 373 PRO B O 1
ATOM 6359 N N . LEU B 1 374 ? 11.602 34.406 2.467 1 89.06 374 LEU B N 1
ATOM 6360 C CA . LEU B 1 374 ? 10.266 34 2.006 1 89.06 374 LEU B CA 1
ATOM 6361 C C . LEU B 1 374 ? 9.719 35.031 1.02 1 89.06 374 LEU B C 1
ATOM 6363 O O . LEU B 1 374 ? 8.672 34.812 0.404 1 89.06 374 LEU B O 1
ATOM 6367 N N . ASN B 1 375 ? 10.438 36.031 0.618 1 90.62 375 ASN B N 1
ATOM 6368 C CA . ASN B 1 375 ? 9.898 37.062 -0.248 1 90.62 375 ASN B CA 1
ATOM 6369 C C . ASN B 1 375 ? 8.367 37.031 -0.264 1 90.62 375 ASN B C 1
ATOM 6371 O O . ASN B 1 375 ? 7.758 36.781 -1.298 1 90.62 375 ASN B O 1
ATOM 6375 N N . ASP B 1 376 ? 7.766 37.438 0.74 1 91.81 376 ASP B N 1
ATOM 6376 C CA . ASP B 1 376 ? 6.363 37.25 1.095 1 91.81 376 ASP B CA 1
ATOM 6377 C C . ASP B 1 376 ? 5.441 37.844 0.034 1 91.81 376 ASP B C 1
ATOM 6379 O O . ASP B 1 376 ? 4.449 37.219 -0.355 1 91.81 376 ASP B O 1
ATOM 6383 N N . SER B 1 377 ? 5.734 39.062 -0.375 1 94.12 377 SER B N 1
ATOM 6384 C CA . SER B 1 377 ? 4.883 39.75 -1.343 1 94.12 377 SER B CA 1
ATOM 6385 C C . SER B 1 377 ? 4.82 38.969 -2.66 1 94.12 377 SER B C 1
ATOM 6387 O O . SER B 1 377 ? 3.738 38.781 -3.213 1 94.12 377 SER B O 1
ATOM 6389 N N . CYS B 1 378 ? 5.996 38.594 -3.174 1 96.31 378 CYS B N 1
ATOM 6390 C CA . CYS B 1 378 ? 6.07 37.812 -4.402 1 96.31 378 CYS B CA 1
ATOM 6391 C C . CYS B 1 378 ? 5.352 36.5 -4.246 1 96.31 378 CYS B C 1
ATOM 6393 O O . CYS B 1 378 ? 4.559 36.094 -5.105 1 96.31 378 CYS B O 1
ATOM 6395 N N . LEU B 1 379 ? 5.566 35.812 -3.123 1 96.69 379 LEU B N 1
ATOM 6396 C CA . LEU B 1 379 ? 4.973 34.5 -2.859 1 96.69 379 LEU B CA 1
ATOM 6397 C C . LEU B 1 379 ? 3.449 34.594 -2.85 1 96.69 379 LEU B C 1
ATOM 6399 O O . LEU B 1 379 ? 2.77 33.781 -3.5 1 96.69 379 LEU B O 1
ATOM 6403 N N . ARG B 1 380 ? 2.893 35.562 -2.143 1 96.56 380 ARG B N 1
ATOM 6404 C CA . ARG B 1 380 ? 1.448 35.719 -2.023 1 96.56 380 ARG B CA 1
ATOM 6405 C C . ARG B 1 380 ? 0.812 35.969 -3.387 1 96.56 380 ARG B C 1
ATOM 6407 O O . ARG B 1 380 ? -0.218 35.375 -3.715 1 96.56 380 ARG B O 1
ATOM 6414 N N . HIS B 1 381 ? 1.448 36.812 -4.133 1 97.31 381 HIS B N 1
ATOM 6415 C CA . HIS B 1 381 ? 0.916 37.188 -5.441 1 97.31 381 HIS B CA 1
ATOM 6416 C C . HIS B 1 381 ? 0.879 36 -6.379 1 97.31 381 HIS B C 1
ATOM 6418 O O . HIS B 1 381 ? -0.152 35.719 -6.992 1 97.31 381 HIS B O 1
ATOM 6424 N N . VAL B 1 382 ? 1.989 35.281 -6.469 1 97.81 382 VAL B N 1
ATOM 6425 C CA . VAL B 1 382 ? 2.082 34.156 -7.398 1 97.81 382 VAL B CA 1
ATOM 6426 C C . VAL B 1 382 ? 1.142 33.062 -6.953 1 97.81 382 VAL B C 1
ATOM 6428 O O . VAL B 1 382 ? 0.468 32.438 -7.777 1 97.81 382 VAL B O 1
ATOM 6431 N N . ASN B 1 383 ? 1.075 32.781 -5.652 1 96.81 383 ASN B N 1
ATOM 6432 C CA . ASN B 1 383 ? 0.186 31.734 -5.137 1 96.81 383 ASN B CA 1
ATOM 6433 C C . ASN B 1 383 ? -1.271 32.031 -5.5 1 96.81 383 ASN B C 1
ATOM 6435 O O . ASN B 1 383 ? -2.014 31.109 -5.848 1 96.81 383 ASN B O 1
ATOM 6439 N N . GLU B 1 384 ? -1.632 33.25 -5.324 1 96.38 384 GLU B N 1
ATOM 6440 C CA . GLU B 1 384 ? -2.998 33.625 -5.664 1 96.38 384 GLU B CA 1
ATOM 6441 C C . GLU B 1 384 ? -3.303 33.344 -7.133 1 96.38 384 GLU B C 1
ATOM 6443 O O . GLU B 1 384 ? -4.383 32.875 -7.469 1 96.38 384 GLU B O 1
ATOM 6448 N N . ILE B 1 385 ? -2.395 33.688 -8.023 1 97.31 385 ILE B N 1
ATOM 6449 C CA . ILE B 1 385 ? -2.574 33.469 -9.453 1 97.31 385 ILE B CA 1
ATOM 6450 C C . ILE B 1 385 ? -2.617 31.984 -9.773 1 97.31 385 ILE B C 1
ATOM 6452 O O . ILE B 1 385 ? -3.445 31.547 -10.57 1 97.31 385 ILE B O 1
ATOM 6456 N N . VAL B 1 386 ? -1.742 31.234 -9.164 1 96.44 386 VAL B N 1
ATOM 6457 C CA . VAL B 1 386 ? -1.724 29.781 -9.375 1 96.44 386 VAL B CA 1
ATOM 6458 C C . VAL B 1 386 ? -3.07 29.188 -8.969 1 96.44 386 VAL B C 1
ATOM 6460 O O . VAL B 1 386 ? -3.658 28.406 -9.719 1 96.44 386 VAL B O 1
ATOM 6463 N N . GLU B 1 387 ? -3.582 29.547 -7.785 1 94.44 387 GLU B N 1
ATOM 6464 C CA . GLU B 1 387 ? -4.836 28.984 -7.289 1 94.44 387 GLU B CA 1
ATOM 6465 C C . GLU B 1 387 ? -6.02 29.438 -8.133 1 94.44 387 GLU B C 1
ATOM 6467 O O . GLU B 1 387 ? -6.98 28.688 -8.32 1 94.44 387 GLU B O 1
ATOM 6472 N N . GLN B 1 388 ? -5.926 30.625 -8.664 1 94.56 388 GLN B N 1
ATOM 6473 C CA . GLN B 1 388 ? -6.988 31.156 -9.508 1 94.56 388 GLN B CA 1
ATOM 6474 C C . GLN B 1 388 ? -7.082 30.391 -10.828 1 94.56 388 GLN B C 1
ATOM 6476 O O . GLN B 1 388 ? -8.18 30.172 -11.352 1 94.56 388 GLN B O 1
ATOM 6481 N N . HIS B 1 389 ? -5.953 29.906 -11.32 1 95.19 389 HIS B N 1
ATOM 6482 C CA . HIS B 1 389 ? -5.949 29.391 -12.688 1 95.19 389 HIS B CA 1
ATOM 6483 C C . HIS B 1 389 ? -5.746 27.891 -12.703 1 95.19 389 HIS B C 1
ATOM 6485 O O . HIS B 1 389 ? -6.137 27.219 -13.664 1 95.19 389 HIS B O 1
ATOM 6491 N N . CYS B 1 390 ? -5.133 27.391 -11.648 1 93.38 390 CYS B N 1
ATOM 6492 C CA . CYS B 1 390 ? -4.883 25.953 -11.602 1 93.38 390 CYS B CA 1
ATOM 6493 C C . CYS B 1 390 ? -5.797 25.266 -10.586 1 93.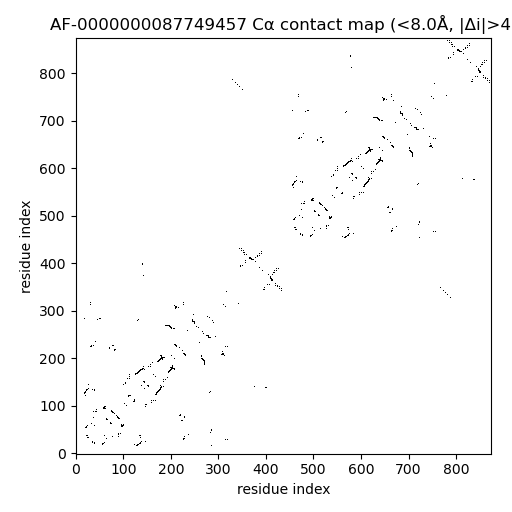38 390 CYS B C 1
ATOM 6495 O O . CYS B 1 390 ? -5.883 24.047 -10.547 1 93.38 390 CYS B O 1
ATOM 6497 N N . GLY B 1 391 ? -6.555 26.062 -9.852 1 91 391 GLY B N 1
ATOM 6498 C CA . GLY B 1 391 ? -7.262 25.531 -8.695 1 91 391 GLY B CA 1
ATOM 6499 C C . GLY B 1 391 ? -6.418 25.516 -7.438 1 91 391 GLY B C 1
ATOM 6500 O O . GLY B 1 391 ? -5.211 25.75 -7.488 1 91 391 GLY B O 1
ATOM 6501 N N . ARG B 1 392 ? -7.035 25.203 -6.277 1 91.31 392 ARG B N 1
ATOM 6502 C CA . ARG B 1 392 ? -6.324 25.125 -5.004 1 91.31 392 ARG B CA 1
ATOM 6503 C C . ARG B 1 392 ? -5.25 24.047 -5.047 1 91.31 392 ARG B C 1
ATOM 6505 O O . ARG B 1 392 ? -5.41 23.031 -5.719 1 91.31 392 ARG B O 1
ATOM 6512 N N . TYR B 1 393 ? -4.18 24.328 -4.312 1 93.38 393 TYR B N 1
ATOM 6513 C CA . TYR B 1 393 ? -3.127 23.328 -4.199 1 93.38 393 TYR B CA 1
ATOM 6514 C C . TYR B 1 393 ? -3.676 22.031 -3.637 1 93.38 393 TYR B C 1
ATOM 6516 O O . TYR B 1 393 ? -4.449 22.031 -2.676 1 93.38 393 TYR B O 1
ATOM 6524 N N . SER B 1 394 ? -3.338 20.922 -4.328 1 93.31 394 SER B N 1
ATOM 6525 C CA . SER B 1 394 ? -3.512 19.641 -3.672 1 93.31 394 SER B CA 1
ATOM 6526 C C . SER B 1 394 ? -2.459 19.422 -2.594 1 93.31 394 SER B C 1
ATOM 6528 O O . SER B 1 394 ? -1.444 20.109 -2.557 1 93.31 394 SER B O 1
ATOM 6530 N N . ASP B 1 395 ? -2.715 18.438 -1.701 1 94.81 395 ASP B N 1
ATOM 6531 C CA . ASP B 1 395 ? -1.72 18.094 -0.688 1 94.81 395 ASP B CA 1
ATOM 6532 C C . ASP B 1 395 ? -0.365 17.797 -1.327 1 94.81 395 ASP B C 1
ATOM 6534 O O . ASP B 1 395 ? 0.673 18.234 -0.825 1 94.81 395 ASP B O 1
ATOM 6538 N N . PHE B 1 396 ? -0.42 17.094 -2.4 1 96.88 396 PHE B N 1
ATOM 6539 C CA . PHE B 1 396 ? 0.798 16.734 -3.119 1 96.88 396 PHE B CA 1
ATOM 6540 C C . PHE B 1 396 ? 1.441 17.969 -3.74 1 96.88 396 PHE B C 1
ATOM 6542 O O . PHE B 1 396 ? 2.664 18.125 -3.703 1 96.88 396 PHE B O 1
ATOM 6549 N N . GLY B 1 397 ? 0.647 18.859 -4.262 1 96.62 397 GLY B N 1
ATOM 6550 C CA . GLY B 1 397 ? 1.125 20.016 -5.004 1 96.62 397 GLY B CA 1
ATOM 6551 C C . GLY B 1 397 ? 1.774 21.062 -4.117 1 96.62 397 GLY B C 1
ATOM 6552 O O . GLY B 1 397 ? 2.557 21.891 -4.594 1 96.62 397 GLY B O 1
ATOM 6553 N N . LEU B 1 398 ? 1.511 21.016 -2.834 1 97.88 398 LEU B N 1
ATOM 6554 C CA . LEU B 1 398 ? 2.021 22 -1.892 1 97.88 398 LEU B CA 1
ATOM 6555 C C . LEU B 1 398 ? 3.547 21.984 -1.85 1 97.88 398 LEU B C 1
ATOM 6557 O O . LEU B 1 398 ? 4.18 22.984 -1.535 1 97.88 398 LEU B O 1
ATOM 6561 N N . GLN B 1 399 ? 4.133 20.875 -2.23 1 97 399 GLN B N 1
ATOM 6562 C CA . GLN B 1 399 ? 5.586 20.766 -2.209 1 97 399 GLN B CA 1
ATOM 6563 C C . GLN B 1 399 ? 6.234 21.719 -3.199 1 97 399 GLN B C 1
ATOM 6565 O O . GLN B 1 399 ? 7.387 22.125 -3.021 1 97 399 GLN B O 1
ATOM 6570 N N . TYR B 1 400 ? 5.48 22.203 -4.18 1 97.06 400 TYR B N 1
ATOM 6571 C CA . TYR B 1 400 ? 6.062 23 -5.258 1 97.06 400 TYR B CA 1
ATOM 6572 C C . TYR B 1 400 ? 6.047 24.484 -4.91 1 97.06 400 TYR B C 1
ATOM 6574 O O . TYR B 1 400 ? 6.617 25.297 -5.637 1 97.06 400 TYR B O 1
ATOM 6582 N N . VAL B 1 401 ? 5.445 24.828 -3.773 1 97.94 401 VAL B N 1
ATOM 6583 C CA . VAL B 1 401 ? 5.512 26.219 -3.311 1 97.94 401 VAL B CA 1
ATOM 6584 C C . VAL B 1 401 ? 6.969 26.625 -3.111 1 97.94 401 VAL B C 1
ATOM 6586 O O . VAL B 1 401 ? 7.332 27.781 -3.34 1 97.94 401 VAL B O 1
ATOM 6589 N N . SER B 1 402 ? 7.828 25.719 -2.77 1 97.19 402 SER B N 1
ATOM 6590 C CA . SER B 1 402 ? 9.25 25.984 -2.59 1 97.19 402 SER B CA 1
ATOM 6591 C C . SER B 1 402 ? 9.883 26.5 -3.879 1 97.19 402 SER B C 1
ATOM 6593 O O . SER B 1 402 ? 10.82 27.312 -3.84 1 97.19 402 SER B O 1
ATOM 6595 N N . HIS B 1 403 ? 9.359 26 -5.035 1 96.94 403 HIS B N 1
ATOM 6596 C CA . HIS B 1 403 ? 9.875 26.469 -6.32 1 96.94 403 HIS B CA 1
ATOM 6597 C C . HIS B 1 403 ? 9.508 27.922 -6.566 1 96.94 403 HIS B C 1
ATOM 6599 O O . HIS B 1 403 ? 10.297 28.688 -7.125 1 96.94 403 HIS B O 1
ATOM 6605 N N . ILE B 1 404 ? 8.312 28.312 -6.184 1 97.31 404 ILE B N 1
ATOM 6606 C CA . ILE B 1 404 ? 7.871 29.688 -6.332 1 97.31 404 ILE B CA 1
ATOM 6607 C C . ILE B 1 404 ? 8.727 30.609 -5.461 1 97.31 404 ILE B C 1
ATOM 6609 O O . ILE B 1 404 ? 9.203 31.641 -5.926 1 97.31 404 ILE B O 1
ATOM 6613 N N . VAL B 1 405 ? 8.969 30.172 -4.258 1 96.88 405 VAL B N 1
ATOM 6614 C CA . VAL B 1 405 ? 9.797 30.953 -3.336 1 96.88 405 VAL B CA 1
ATOM 6615 C C . VAL B 1 405 ? 11.203 31.094 -3.908 1 96.88 405 VAL B C 1
ATOM 6617 O O . VAL B 1 405 ? 11.789 32.188 -3.855 1 96.88 405 VAL B O 1
ATOM 6620 N N . SER B 1 406 ? 11.711 30.031 -4.418 1 95.88 406 SER B N 1
ATOM 6621 C CA . SER B 1 406 ? 13.047 30.047 -4.996 1 95.88 406 SER B CA 1
ATOM 6622 C C . SER B 1 406 ? 13.148 31.031 -6.152 1 95.88 406 SER B C 1
ATOM 6624 O O . SER B 1 406 ? 14.102 31.812 -6.234 1 95.88 406 SER B O 1
ATOM 6626 N N . LEU B 1 407 ? 12.172 31.031 -7.059 1 97.44 407 LEU B N 1
ATOM 6627 C CA . LEU B 1 407 ? 12.148 31.953 -8.188 1 97.44 407 LEU B CA 1
ATOM 6628 C C . LEU B 1 407 ? 12.055 33.406 -7.703 1 97.44 407 LEU B C 1
ATOM 6630 O O . LEU B 1 407 ? 12.766 34.281 -8.211 1 97.44 407 LEU B O 1
ATOM 6634 N N . CYS B 1 408 ? 11.195 33.625 -6.719 1 96.75 408 CYS B N 1
ATOM 6635 C CA . CYS B 1 408 ? 11.055 34.969 -6.133 1 96.75 408 CYS B CA 1
ATOM 6636 C C . CYS B 1 408 ? 12.375 35.438 -5.547 1 96.75 408 CYS B C 1
ATOM 6638 O O . CYS B 1 408 ? 12.789 36.594 -5.785 1 96.75 408 CYS B O 1
ATOM 6640 N N . ASN B 1 409 ? 13.062 34.594 -4.871 1 95.44 409 ASN B N 1
ATOM 6641 C CA . ASN B 1 409 ? 14.305 34.969 -4.188 1 95.44 409 ASN B CA 1
ATOM 6642 C C . ASN B 1 409 ? 15.438 35.188 -5.18 1 95.44 409 ASN B C 1
ATOM 6644 O O . ASN B 1 409 ? 16.391 35.938 -4.883 1 95.44 409 ASN B O 1
ATOM 6648 N N . GLN B 1 410 ? 15.336 34.594 -6.305 1 95.31 410 GLN B N 1
ATOM 6649 C CA . GLN B 1 410 ? 16.359 34.781 -7.336 1 95.31 410 GLN B CA 1
ATOM 6650 C C . GLN B 1 410 ? 16.203 36.125 -8.047 1 95.31 410 GLN B C 1
ATOM 6652 O O . GLN B 1 410 ? 17.109 36.531 -8.773 1 95.31 410 GLN B O 1
ATOM 6657 N N . GLY B 1 411 ? 15.062 36.75 -7.859 1 95.75 411 GLY B N 1
ATOM 6658 C CA . GLY B 1 411 ? 14.875 38.094 -8.406 1 95.75 411 GLY B CA 1
ATOM 6659 C C . GLY B 1 411 ? 13.914 38.125 -9.578 1 95.75 411 GLY B C 1
ATOM 6660 O O . GLY B 1 411 ? 13.812 39.125 -10.281 1 95.75 411 GLY B O 1
ATOM 6661 N N . TYR B 1 412 ? 13.211 37 -9.789 1 97.06 412 TYR B N 1
ATOM 6662 C CA . TYR B 1 412 ? 12.172 37.031 -10.812 1 97.06 412 TYR B CA 1
ATOM 6663 C C . TYR B 1 412 ? 10.953 37.812 -10.336 1 97.06 412 TYR B C 1
ATOM 6665 O O . TYR B 1 412 ? 10.5 37.625 -9.203 1 97.06 412 TYR B O 1
ATOM 6673 N N . ASP B 1 413 ? 10.516 38.688 -11.195 1 95.94 413 ASP B N 1
ATOM 6674 C CA . ASP B 1 413 ? 9.344 39.469 -10.852 1 95.94 413 ASP B CA 1
ATOM 6675 C C . ASP B 1 413 ? 8.102 38.594 -10.734 1 95.94 413 ASP B C 1
ATOM 6677 O O . ASP B 1 413 ? 7.895 37.688 -11.539 1 95.94 413 ASP B O 1
ATOM 6681 N N . ALA B 1 414 ? 7.242 38.906 -9.75 1 97 414 ALA B N 1
ATOM 6682 C CA . ALA B 1 414 ? 6.027 38.125 -9.516 1 97 414 ALA B CA 1
ATOM 6683 C C . ALA B 1 414 ? 5.16 38.062 -10.773 1 97 414 ALA B C 1
ATOM 6685 O O . ALA B 1 414 ? 4.516 37.062 -11.047 1 97 414 ALA B O 1
ATOM 6686 N N . SER B 1 415 ? 5.164 39.125 -11.531 1 96.88 415 SER B N 1
ATOM 6687 C CA . SER B 1 415 ? 4.32 39.219 -12.719 1 96.88 415 SER B CA 1
ATOM 6688 C C . SER B 1 415 ? 4.801 38.25 -13.797 1 96.88 415 SER B C 1
ATOM 6690 O O . SER B 1 415 ? 3.994 37.688 -14.539 1 96.88 415 SER B O 1
ATOM 6692 N N . ILE B 1 416 ? 6.129 38.031 -13.867 1 97.5 416 ILE B N 1
ATOM 6693 C CA . ILE B 1 416 ? 6.699 37.125 -14.852 1 97.5 416 ILE B CA 1
ATOM 6694 C C . ILE B 1 416 ? 6.367 35.688 -14.469 1 97.5 416 ILE B C 1
ATOM 6696 O O . ILE B 1 416 ? 5.918 34.906 -15.305 1 97.5 416 ILE B O 1
ATOM 6700 N N . ILE B 1 417 ? 6.574 35.344 -13.219 1 98.12 417 ILE B N 1
ATOM 6701 C CA . ILE B 1 417 ? 6.254 34.031 -12.734 1 98.12 417 ILE B CA 1
ATOM 6702 C C . ILE B 1 417 ? 4.77 33.719 -12.938 1 98.12 417 ILE B C 1
ATOM 6704 O O . ILE B 1 417 ? 4.398 32.656 -13.414 1 98.12 417 ILE B O 1
ATOM 6708 N N . SER B 1 418 ? 3.939 34.75 -12.633 1 98 418 SER B N 1
ATOM 6709 C CA . SER B 1 418 ? 2.488 34.594 -12.727 1 98 418 SER B CA 1
ATOM 6710 C C . SER B 1 418 ? 2.049 34.375 -14.172 1 98 418 SER B C 1
ATOM 6712 O O . SER B 1 418 ? 1.14 33.594 -14.43 1 98 418 SER B O 1
ATOM 6714 N N . ALA B 1 419 ? 2.67 35.062 -15.078 1 97.75 419 ALA B N 1
ATOM 6715 C CA . ALA B 1 419 ? 2.332 34.906 -16.484 1 97.75 419 ALA B CA 1
ATOM 6716 C C . ALA B 1 419 ? 2.598 33.469 -16.953 1 97.75 419 ALA B C 1
ATOM 6718 O O . ALA B 1 419 ? 1.791 32.875 -17.672 1 97.75 419 ALA B O 1
ATOM 6719 N N . HIS B 1 420 ? 3.697 32.969 -16.5 1 97.81 420 HIS B N 1
ATOM 6720 C CA . HIS B 1 420 ? 4.039 31.594 -16.875 1 97.81 420 HIS B CA 1
ATOM 6721 C C . HIS B 1 420 ? 3.148 30.594 -16.141 1 97.81 420 HIS B C 1
ATOM 6723 O O . HIS B 1 420 ? 2.834 29.531 -16.688 1 97.81 420 HIS B O 1
ATOM 6729 N N . ALA B 1 421 ? 2.732 30.938 -14.906 1 97.56 421 ALA B N 1
ATOM 6730 C CA . ALA B 1 421 ? 1.799 30.078 -14.172 1 97.56 421 ALA B CA 1
ATOM 6731 C C . ALA B 1 421 ? 0.461 29.984 -14.898 1 97.56 421 ALA B C 1
ATOM 6733 O O . ALA B 1 421 ? -0.108 28.891 -15.016 1 97.56 421 ALA B O 1
ATOM 6734 N N . ILE B 1 422 ? -0.037 31.109 -15.406 1 97.62 422 ILE B N 1
ATOM 6735 C CA . ILE B 1 422 ? -1.298 31.125 -16.141 1 97.62 422 ILE B CA 1
ATOM 6736 C C . ILE B 1 422 ? -1.194 30.219 -17.375 1 97.62 422 ILE B C 1
ATOM 6738 O O . ILE B 1 422 ? -2.08 29.406 -17.625 1 97.62 422 ILE B O 1
ATOM 6742 N N . THR B 1 423 ? -0.095 30.312 -18.062 1 96.38 423 THR B N 1
ATOM 6743 C CA . THR B 1 423 ? 0.14 29.531 -19.281 1 96.38 423 THR B CA 1
ATOM 6744 C C . THR B 1 423 ? 0.199 28.031 -18.953 1 96.38 423 THR B C 1
ATOM 6746 O O . THR B 1 423 ? -0.433 27.219 -19.641 1 96.38 423 THR B O 1
ATOM 6749 N N . ALA B 1 424 ? 0.962 27.75 -17.906 1 96 424 ALA B N 1
ATOM 6750 C CA . ALA B 1 424 ? 1.146 26.359 -17.516 1 96 424 ALA B CA 1
ATOM 6751 C C . ALA B 1 424 ? -0.167 25.734 -17.047 1 96 424 ALA B C 1
ATOM 6753 O O . ALA B 1 424 ? -0.478 24.594 -17.391 1 96 424 ALA B O 1
ATOM 6754 N N . CYS B 1 425 ? -0.969 26.438 -16.297 1 95.44 425 CYS B N 1
ATOM 6755 C CA . CYS B 1 425 ? -2.242 25.953 -15.773 1 95.44 425 CYS B CA 1
ATOM 6756 C C . CYS B 1 425 ? -3.23 25.703 -16.906 1 95.44 425 CYS B C 1
ATOM 6758 O O . CYS B 1 425 ? -3.943 24.688 -16.906 1 95.44 425 CYS B O 1
ATOM 6760 N N . HIS B 1 426 ? -3.273 26.578 -17.859 1 93.62 426 HIS B N 1
ATOM 6761 C CA . HIS B 1 426 ? -4.184 26.422 -18.984 1 93.62 426 HIS B CA 1
ATOM 6762 C C . HIS B 1 426 ? -3.77 25.266 -19.875 1 93.62 426 HIS B C 1
ATOM 6764 O O . HIS B 1 426 ? -4.621 24.562 -20.422 1 93.62 426 HIS B O 1
ATOM 6770 N N . ARG B 1 427 ? -2.52 25.062 -20 1 91.25 427 ARG B N 1
ATOM 6771 C CA . ARG B 1 427 ? -2.004 23.984 -20.828 1 91.25 427 ARG B CA 1
ATOM 6772 C C . ARG B 1 427 ? -2.369 22.625 -20.25 1 91.25 427 ARG B C 1
ATOM 6774 O O . ARG B 1 427 ? -2.766 21.719 -20.969 1 91.25 427 ARG B O 1
ATOM 6781 N N . HIS B 1 428 ? -2.307 22.531 -18.906 1 85.62 428 HIS B N 1
ATOM 6782 C CA . HIS B 1 428 ? -2.424 21.203 -18.297 1 85.62 428 HIS B CA 1
ATOM 6783 C C . HIS B 1 428 ? -3.805 21 -17.688 1 85.62 428 HIS B C 1
ATOM 6785 O O . HIS B 1 428 ? -4.172 19.875 -17.328 1 85.62 428 HIS B O 1
ATOM 6791 N N . SER B 1 429 ? -4.531 21.969 -17.297 1 69.5 429 SER B N 1
ATOM 6792 C CA . SER B 1 429 ? -5.898 21.812 -16.812 1 69.5 429 SER B CA 1
ATOM 6793 C C . SER B 1 429 ? -6.82 21.297 -17.922 1 69.5 429 SER B C 1
ATOM 6795 O O . SER B 1 429 ? -7.77 20.562 -17.672 1 69.5 429 SER B O 1
ATOM 6797 N N . THR B 1 430 ? -6.703 21.797 -19.109 1 54.09 430 THR B N 1
ATOM 6798 C CA . THR B 1 430 ? -7.508 21.344 -20.234 1 54.09 430 THR B CA 1
ATOM 6799 C C . THR B 1 430 ? -7.23 19.859 -20.547 1 54.09 430 THR B C 1
ATOM 6801 O O . THR B 1 430 ? -8.109 19.156 -21.016 1 54.09 430 THR B O 1
ATOM 6804 N N . LYS B 1 431 ? -6.148 19.5 -20.328 1 47.12 431 LYS B N 1
ATOM 6805 C CA . LYS B 1 431 ? -5.793 18.109 -20.641 1 47.12 431 LYS B CA 1
ATOM 6806 C C . LYS B 1 431 ? -6.359 17.141 -19.609 1 47.12 431 LYS B C 1
ATOM 6808 O O . LYS B 1 431 ? -6.695 16 -19.953 1 47.12 431 LYS B O 1
ATOM 6813 N N . ALA B 1 432 ? -6.344 17.547 -18.344 1 46.38 432 ALA B N 1
ATOM 6814 C CA . ALA B 1 432 ? -6.879 16.625 -17.328 1 46.38 432 ALA B CA 1
ATOM 6815 C C . ALA B 1 432 ? -8.352 16.344 -17.578 1 46.38 432 ALA B C 1
ATOM 6817 O O . ALA B 1 432 ? -8.859 15.289 -17.188 1 46.38 432 ALA B O 1
ATOM 6818 N N . ARG B 1 433 ? -9.195 17.203 -18.141 1 39.41 433 ARG B N 1
ATOM 6819 C CA . ARG B 1 433 ? -10.602 16.953 -18.453 1 39.41 433 ARG B CA 1
ATOM 6820 C C . ARG B 1 433 ? -10.742 15.938 -19.594 1 39.41 433 ARG B C 1
ATOM 6822 O O . ARG B 1 433 ? -11.805 15.359 -19.781 1 39.41 433 ARG B O 1
ATOM 6829 N N . VAL B 1 434 ? -9.93 15.875 -20.406 1 31.3 434 VAL B N 1
ATOM 6830 C CA . VAL B 1 434 ? -10.133 14.938 -21.5 1 31.3 434 VAL B CA 1
ATOM 6831 C C . VAL B 1 434 ? -10.18 13.508 -20.953 1 31.3 434 VAL B C 1
ATOM 6833 O O . VAL B 1 434 ? -10.633 12.594 -21.641 1 31.3 434 VAL B O 1
ATOM 6836 N N . PHE B 1 435 ? -9.641 13.266 -19.844 1 30.45 435 PHE B N 1
ATOM 6837 C CA . PHE B 1 435 ? -9.773 11.898 -19.359 1 30.45 435 PHE B CA 1
ATOM 6838 C C . PHE B 1 435 ? -11.047 11.75 -18.531 1 30.45 435 PHE B C 1
ATOM 6840 O O . PHE B 1 435 ? -11.18 10.797 -17.75 1 30.45 435 PHE B O 1
ATOM 6847 N N . ALA B 1 436 ? -11.82 12.766 -18.328 1 25.92 436 ALA B N 1
ATOM 6848 C CA . ALA B 1 436 ? -13.164 12.516 -17.797 1 25.92 436 ALA B CA 1
ATOM 6849 C C . ALA B 1 436 ? -13.984 11.695 -18.781 1 25.92 436 ALA B C 1
ATOM 6851 O O . ALA B 1 436 ? -14.094 12.039 -19.969 1 25.92 436 ALA B O 1
ATOM 6852 N N . PRO B 1 437 ? -14.328 10.438 -18.281 1 27.58 437 PRO B N 1
ATOM 6853 C CA . PRO B 1 437 ? -15.242 9.734 -19.172 1 27.58 437 PRO B CA 1
ATOM 6854 C C . PRO B 1 437 ? -16.453 10.578 -19.562 1 27.58 437 PRO B C 1
ATOM 6856 O O . PRO B 1 437 ? -16.875 11.453 -18.797 1 27.58 437 PRO B O 1
#

Organism: NCBI:txid74557

Solvent-accessible surface area (backbone atoms only — not comparable to full-atom values): 44683 Å² total; per-residue (Å²): 136,84,80,76,79,77,73,78,77,76,73,71,72,73,76,73,68,49,41,30,36,40,35,41,24,25,62,71,56,60,54,40,34,13,38,57,21,44,50,23,40,51,50,47,48,26,42,75,42,52,28,50,72,90,38,46,41,28,29,32,26,78,56,39,36,71,28,91,75,35,85,48,69,69,41,30,50,57,60,60,26,80,43,56,87,72,50,60,56,34,42,66,89,51,72,69,68,28,51,43,88,60,25,36,49,68,37,50,55,24,21,72,62,41,35,63,85,53,74,54,81,48,48,80,54,37,50,67,10,24,32,24,36,38,40,33,38,54,30,21,52,33,32,34,50,32,69,85,44,67,37,42,20,66,60,54,43,51,47,55,50,47,32,43,75,67,35,40,35,48,36,38,41,38,43,37,40,17,19,10,33,27,34,42,39,65,97,63,51,60,53,81,56,46,30,38,33,39,22,30,1,33,49,85,38,55,22,40,28,16,32,24,67,91,82,34,21,28,49,26,90,47,68,55,41,25,31,24,19,32,40,47,58,46,44,50,49,57,46,59,69,70,47,64,37,65,67,39,23,41,47,57,50,48,53,52,34,38,64,71,26,75,86,33,46,49,42,76,49,36,17,74,84,50,37,72,40,37,40,16,42,41,44,18,59,50,81,56,87,59,83,68,68,76,76,79,75,74,82,75,70,66,78,76,78,83,88,42,74,42,58,50,58,45,37,53,59,53,16,36,46,44,49,31,72,73,43,52,82,93,64,23,62,68,35,48,51,52,36,46,49,51,53,48,52,50,52,39,41,55,52,29,53,51,41,26,52,55,60,46,64,71,49,79,56,83,43,73,60,49,88,47,89,53,41,59,71,40,40,54,54,31,49,52,48,38,33,72,54,60,42,72,76,47,74,55,41,30,68,53,42,45,57,53,34,50,44,36,27,58,5,37,48,42,68,57,49,31,52,34,34,47,53,26,20,57,62,46,54,58,55,60,57,57,52,54,128,134,85,79,75,78,76,74,77,76,74,72,72,72,72,76,74,68,50,40,28,35,40,36,40,25,24,61,72,56,61,54,40,35,14,38,58,22,43,49,22,39,51,49,47,48,29,41,75,41,53,28,51,72,91,37,48,40,27,29,31,26,79,56,39,35,69,28,91,74,34,84,48,68,70,40,31,49,56,60,60,27,78,44,57,87,73,52,59,56,33,41,66,90,51,71,70,68,27,50,44,88,59,25,36,47,68,36,50,53,24,21,71,65,40,34,63,85,53,73,55,82,49,48,80,54,38,50,67,12,24,33,24,35,39,40,32,39,55,30,21,52,34,30,34,50,32,68,87,42,67,36,43,21,67,61,53,43,50,48,55,50,48,33,42,75,66,35,40,35,49,37,35,40,37,42,36,38,18,19,8,34,25,33,41,38,65,98,63,50,60,52,81,58,46,30,38,35,39,22,30,1,34,50,86,36,55,23,40,28,17,32,21,67,92,81,33,21,27,49,26,90,47,69,56,42,25,31,23,19,35,40,48,58,48,43,50,48,57,47,59,69,70,48,63,37,66,65,39,22,41,46,56,50,49,54,53,33,40,64,71,25,73,86,35,47,52,42,77,50,36,18,73,85,50,38,74,40,36,41,14,42,40,44,18,59,49,83,55,88,58,84,69,68,78,69,78,79,69,82,75,70,65,77,75,78,81,89,40,72,44,55,48,57,45,37,54,59,52,17,35,45,46,48,31,72,73,42,52,81,91,63,25,63,68,35,47,52,53,34,48,49,51,54,50,51,49,53,41,41,54,51,29,53,50,42,24,52,55,59,46,64,70,50,80,57,82,42,72,60,48,88,47,88,54,42,59,70,40,40,54,52,31,50,51,46,37,33,72,55,60,41,71,76,47,74,55,42,28,68,53,41,45,55,52,34,52,44,36,26,57,6,37,49,43,68,57,49,33,53,36,32,48,52,26,20,56,63,44,54,61,54,60,53,59,53,54,126

pLDDT: mean 91.03, std 16.55, range [25.92, 98.94]

Foldseek 3Di:
DPPPPPDPPPPPPPPPAFFAEEEEEADDDQQCLAQVLLRLLLVCLLVVQARDPLRYAYHYQPANLQDPLFPRRNFAFQFADQALVPTDGSSVVRDHWHHRPLRDPVLSLCQLQVNCVSVTHHHQAALRYEYEYEYAAEDFQQWGDHPPDIGGLQNVLVSLQVCLVRSRYNAYEYEYEYFLVQNSDVVRHDQPSRYKYKYQAHNQGFWKFALAPDPRQHNNVDGSLHGRHTLLSCLLSVVSVPDPQLQAAQQNSQVRSQVLRPPHGMDMDYHPVRRGAGSCSHSHGDGNPPPRDNPDDDDCPPDDRGPDIDGQLCSLLSSLVSCLVVDDPVPNVVSVVSNVLVVLLLVLLVQLLVQLLVQQVVDAAPFAADPDQQLPVLLVLLQVLLCVQQNHADSNNSSSSNVSSVSVRRRHHSVSSSVRSNVSSVVSVVVSVVPPD/DPPPPPDPPPPPVPPPAFFAEEEEEADDDQQCLAQVLLRLLLVCLLVVQPRDPLRYAYHYQPANLQDPLFPRRNFAFQFADQALVPTDGSSVVSDHWHHRPLRDPVLSLCQLQVNCVSVTRHHQAALRYEYEYEYAAEDFQQWGDHPPDIGGLQNVLVSLQVCLVRSRYNAYEYEYEYFLVQNSPVVRHDQPSRYKYKYQAHNQGFWKFALAPDPRQHNNVDGSLHGRHTQLSCQLSVVSVPDPQLQAAQQNSQVRSQVLRPPHGMDMDYHPVRRGAGSCSHSHGDGNPPDRDNDDDDDCPPDPRGPGMDGQLCSLLSSLVSCLVVDDPVPNVVSVVSNVLVVLLLVLLVQLLVQLLVQQVVDAAPFAADPDQQLPVLLVLLQVLLCVQQNHADSNNSSSSNVSSVSVRRRHHSVSSSVRSNVSSVVRVVVSCVPVD

Nearest PDB structures (foldseek):
  6ysa-assembly1_A  TM=8.829E-01  e=1.056E-39  Arabidopsis thaliana
  4nol-assembly2_B  TM=9.019E-01  e=9.325E-39  Mus musculus
  6l4w-assembly1_A-2  TM=8.716E-01  e=1.231E-37  Clitoria ternatea
  5h0i-assembly1_B  TM=8.965E-01  e=3.232E-36  Oldenlandia affinis
  6azt-assembly1_A  TM=9.422E-01  e=1.222E-30  Helianthus annuus